Protein 2GP6 (pdb70)

Sequence (830 aa):
HMVTGKAFPYVVVTGIAMTTALATDAETTWKLLLDRQSGIRTLDDPFVEEFDLPVRIGGHLLEEFDHQLTRIELRRMGYLQRMSTVLSRRLWENAGSPEVDTNRLMVSIGTGLGSAEELVFSYDDMRARGMKAVSPLTVQKYMPNGAAAAVGLERHAKAGVMTPVSACASGAEAIARAWQQIVLGEADAAICGGVETRIEAVPIAGFAQMRIVMSTNNDDPAGACRPFDRDRDGFVFGEGGALLLIETEEHAKARGANILARIMGASITSDGFHMVAPDPNGERAGHAITRAIQLAGLAPGDIDHVNAHATGTQVGDLAEGRAINNALGGNRPAVYAPKSALGHSVGAVGAVESILTVLALRDQVIPPTLNLVNLDPEIDLDVVAGEPRPGNYRYAINNSFGFGGHNVAIAFGRYHMVTGKAFPYVVVTGIAMTTALATDAETTWKLLLDRQSGIRTLDDPFVEEFDLPVRIGGHLLEEFDHQLTRIELRRMGYLQRMSTVLSRRLWENAGSPEVDTNRLMVSIGTGLGSAEELVFSYDDMRARGMKAVSPLTVQKYMPNGAAAAVGLERHAKAGVMTPVSACASGAEAIARAWQQIVLGEADAAICGGVETRIEAVPIAGFAQMRIVMSTNNDDPAGACRPFDRDRDGFVFGEGGALLLIETEEHAKARGANILARIMGASITSDGFHMVAPDPNGERAGHAITRAIQLAGLAPGDIDHVNAHATGTQVGDLAEGRAINNALGGNRPAVYAPKSALGHSVGAVGAVESILTVLALRDQVIPPTLNLVNLDPEIDLDVVAGEPRPGNYRYAINNSFGFGGHNVAIAFGRY

B-factor: mean 55.06, std 11.1, range [15.0, 92.72]

CATH classification: 3.40.47.10 (+1 more: 3.40.47.10)

Secondary structure (DSSP, 8-state):
---TTTTSPPEEEEEEEEE-SS-SSHHHHHHHHHTT---EEE---HHHHHH--S--EEE--S--STTSS-HHHHHT--HHHHHHHHHHHHHHHHTT-----TTSEEEEEE-SS-S-HHHHHHHHHHTTS-SSSS-TTHHHHHSTTHHHHHHHHHS---S-EE-EE-GGGHHHHHHHHHHHHHHHTS-SEEEEEEE-----HHHHHHHHTTTSS----TT-TTTS--SSBTT-----BB--EEEEEEEEHHHHHTTT----EEEEEEEEEE--S-SSS--TT-HHHHHHHHHHHHHTT--TTTEEEEE----S-HHHHHHHHHHHHHHHTT---EE--THHHH-B-TTTHHHHHHHHHHHHHHHS--PPPSS-SSB-TT---EE--SS---S---EEEEEEEETTTEEEEEEEE--/---TTTTS--EEEEEEEEE-SS-SSHHHHHHHHHTT----EE---TTTTTTT-S--EEB--S--SSTTS-HHHHHH--HHHHHHHHHHHHHHHHTT-----TTSEEEEEEBSS-SSHHHHHHHTTTTTT-SSSS-TT-HHHHSTTHHHHHHHHHS---S-EEEEB-GGGHHHHHHHHHHHHHHHTS-SEEEEEEE-----HHHHHHHHTSSS-----TTSSSSS--TTBTT-----BB--EEEEEEEEHHHHHHTT----EEEEEEEEEE--S-SSS--TT-HHHHHHHHHHHHHTT--GGGEEEEE----S-HHHHHHHHHHHHHHS-S---EEE-GGGTS-B-TTTHHHHHHHHHHHHHHHT--PPPTT-SSB-TT---EE--SS-------EEEEEEEETTTEEEEEEEEE-

InterPro domains:
  IPR000794 Beta-ketoacyl synthase [PTHR11712] (13-417)
  IPR000794 Beta-ketoacyl synthase [cd00834] (13-414)
  IPR014030 Beta-ketoacyl synthase-like, N-terminal domain [PF00109] (13-252)
  IPR014031 Beta-ketoacyl synthase, C-terminal domain [PF02801] (262-374)
  IPR016039 Thiolase-like [G3DSA:3.40.47.10] (4-266)
  IPR016039 Thiolase-like [G3DSA:3.40.47.10] (267-417)
  IPR016039 Thiolase-like [SSF53901] (13-261)
  IPR016039 Thiolase-like [SSF53901] (221-417)
  IPR020841 Polyketide synthase, beta-ketoacyl synthase domain [PS52004] (10-416)
  IPR020841 Polyketide synthase, beta-ketoacyl synthase domain [SM00825] (13-408)

Nearest PDB structures (foldseek):
  2gp6-assembly1_B  TM=9.984E-01  e=6.572E-89  Mycobacterium tuberculosis
  5sxo-assembly1_A-2  TM=9.386E-01  e=7.393E-48  Listeria monocytogenes ATCC 19115
  3o04-assembly1_A  TM=9.379E-01  e=7.461E-47  Listeria monocytogenes EGD-e
  4ddo-assembly1_A-2  TM=9.411E-01  e=8.561E-46  Burkholderia vietnamiensis G4
  2ix4-assembly1_B  TM=8.960E-01  e=1.884E-43  Arabidopsis thaliana

Radius of gyration: 25.31 Å; Cα contacts (8 Å, |Δi|>4): 2377; chains: 2; bounding box: 72×66×57 Å

Organism: Mycobacterium tuberculosis (strain ATCC 25618 / H37Rv) (NCBI:txid83332)

Foldseek 3Di:
DQADVPPFFWKFFFFKFKWFLQGHTLVRSLVCLQVLAFSKAQQDDDCAPPVDDLARMERETDDDLPVVDDPVVVQLEADLQSVLQVRLVVRCVRQPVDDDDLLQEEEFEEEAPFQDVLCVVVVVCCVPPHPVGGDPNCVLHRDRQNNQVSSCVVRVNNLYTYYDYDFFCRFVVSVQVQSVCCRVVSHFKYKGGYAYDGDDVVVVVVPVVPFAQQLSVSPDRLQSADFQAQPFGHFHAIAMAIITMMGGPVVCVVPPGHTQWTWTFKFKWFQVPDQFAHPLQCPGQLVRQLRQQVSSPHALQQAAEEQDQTRRGDSRSNNVLNSNCVNNPPHAHEYHHCCSRTGRNTRGVQRSSVSQQRVCQSFQKHHANNHHDHRNPSGDHNYGHDGIDHDDGQKHKYWTARGRGITMIIIIGHD/DFACVPLFFFKFFFFKFKFFQQHGTLVNSLVCQQVQFFSKDFQDDCCDVPNDDLARMFGETDDDLPVPDDPVVVQVADRLQSVLQVRLVVRCVRFVVDDDDLLQEAEFEEEAQAQPVLCVVVVVCCVPCNPPNGDPCSVLHRDRQNNQVSSCVVRVHNLYGYYDHDWQCLFVVSVQVQVVCCGVPSHFKYKGGYAYDGDDPVCCVVPVVDQAQQQSVSVDHLAGFFQQAQPFRHFHAIGMAIITMMGGPVVCVVRVGDTLWTWTFKDKDFQVADQFFGDLQLPGQLVRQLRQQVNNVHALQQAAEEAEQRGRGDSRSNNNLNSNCVNNPPDAHEYADPCSRTGRHTSGVQNSSVSQQRVCQNFQKAGARNHHDHGDPSGDHHGGHDHIDGDDGAKHKYWTQDRRGITMIIIIGGD

Solvent-accessible surface area: 27299 Å² total; per-residue (Å²): 165,35,22,2,41,131,36,11,56,89,0,0,0,2,2,12,4,2,0,3,0,14,4,60,48,9,70,47,0,10,124,44,0,48,90,145,79,22,0,4,98,66,4,106,66,106,47,23,154,120,117,116,40,61,12,128,0,0,0,43,28,88,30,102,7,79,138,61,31,79,170,126,45,17,144,91,21,0,22,7,5,49,0,0,8,13,0,1,102,59,0,18,126,93,7,51,76,12,166,18,76,34,54,78,1,0,0,0,1,0,4,0,33,4,11,9,58,34,15,46,144,29,65,69,32,23,163,91,165,20,79,166,53,37,42,54,17,34,15,24,31,23,19,8,6,1,5,1,7,17,1,1,41,69,53,105,0,34,4,0,8,1,2,8,1,0,12,0,0,0,0,1,2,0,0,0,3,0,2,4,0,2,3,18,35,17,0,41,3,0,0,0,0,0,0,5,7,100,19,34,23,16,13,9,1,3,19,12,60,48,172,15,2,74,0,69,60,23,146,76,24,47,14,1,1,50,0,0,0,104,72,7,52,0,0,2,22,8,17,0,0,0,0,0,4,0,3,12,28,151,41,0,128,94,69,62,26,102,30,12,0,47,0,13,0,1,2,8,3,1,9,6,119,78,42,10,33,45,33,73,82,3,109,24,9,2,63,0,6,50,49,0,4,94,2,5,50,32,48,56,46,33,8,46,1,5,0,0,13,0,11,0,6,80,78,22,1,30,6,6,3,98,0,4,45,86,16,13,45,74,67,142,8,9,0,2,0,1,3,0,0,11,5,2,7,13,0,0,4,0,0,5,2,0,0,1,0,0,0,1,3,93,55,33,36,1,0,2,0,33,33,33,107,76,67,5,109,116,9,81,6,41,16,0,31,46,96,29,88,87,45,98,14,103,43,0,0,1,0,1,28,5,48,14,4,8,2,2,0,0,0,0,0,87,116,163,52,21,0,43,134,29,10,57,87,0,0,0,2,2,16,4,2,1,3,2,11,4,54,49,8,70,48,0,8,123,45,0,45,98,126,77,28,0,14,83,78,12,109,50,83,75,6,78,140,148,100,16,76,8,102,5,3,0,81,15,93,42,103,6,64,155,70,22,77,173,98,44,30,158,129,23,5,33,6,5,58,0,0,7,8,0,1,94,60,0,21,127,92,8,61,68,9,157,16,77,35,56,75,1,0,0,0,0,0,1,0,53,1,7,23,66,17,11,50,137,10,56,68,35,10,149,88,176,23,33,176,37,32,53,44,47,17,12,21,20,12,12,9,3,2,4,0,9,14,0,2,41,63,56,106,0,35,3,0,9,3,1,5,1,1,18,1,0,0,0,0,4,0,0,0,6,0,0,4,0,2,4,17,35,15,1,38,1,0,0,0,0,0,0,10,8,117,28,56,24,39,28,6,10,7,34,22,75,56,192,12,5,63,1,63,43,35,134,64,40,50,18,1,4,69,0,1,2,138,72,10,48,0,2,8,28,5,15,0,0,0,0,0,4,0,2,14,28,151,42,0,127,94,64,66,24,108,28,15,0,44,0,14,0,1,3,10,2,2,11,7,108,72,35,18,29,45,36,64,85,4,96,24,9,2,62,0,4,44,52,0,2,91,4,3,47,30,46,51,54,35,9,45,2,3,0,0,13,3,10,0,6,89,72,21,1,32,5,8,1,88,0,2,43,87,10,15,36,80,58,131,6,8,0,2,0,0,5,2,0,12,2,3,5,27,0,0,4,0,0,3,1,0,0,2,0,0,2,2,1,94,55,34,32,0,1,0,2,26,22,31,116,102,43,12,116,108,13,86,12,39,16,1,28,38,120,36,87,82,38,100,16,109,41,0,0,1,0,0,28,2,45,17,5,10,2,1,0,0,0,1,0,95,116

GO terms:
  GO:0004315 3-oxoacyl-[acyl-carrier-protein] synthase activity (F, IDA)
  GO:0030497 fatty acid elongation (P, IDA)
  GO:0005886 plasma membrane (C, HDA)
  GO:0071768 mycolic acid biosynthetic process (P, IMP)
  GO:0005515 protein binding (F, IPI)

Structure (mmCIF, N/CA/C/O backbone):
data_2GP6
#
_entry.id   2GP6
#
_cell.length_a   198.682
_cell.length_b   198.682
_cell.length_c   71.831
_cell.angle_alpha   90.00
_cell.angle_beta   90.00
_cell.angle_gamma   120.00
#
_symmetry.space_group_name_H-M   'H 3'
#
loop_
_entity.id
_entity.type
_entity.pdbx_description
1 polymer '3-oxoacyl-[acyl-carrier-protein] synthase 2'
2 water water
#
loop_
_atom_site.group_PDB
_atom_site.id
_atom_site.type_symbol
_atom_site.label_atom_id
_atom_site.label_alt_id
_atom_site.label_comp_id
_atom_site.label_asym_id
_atom_site.label_entity_id
_atom_site.label_seq_id
_atom_site.pdbx_PDB_ins_code
_atom_site.Cartn_x
_atom_site.Cartn_y
_atom_site.Cartn_z
_atom_site.occupancy
_atom_site.B_iso_or_equiv
_atom_site.auth_seq_id
_atom_site.auth_comp_id
_atom_site.auth_asym_id
_atom_site.auth_atom_id
_atom_site.pdbx_PDB_model_num
ATOM 1 N N . HIS A 1 20 ? -3.132 9.194 -5.796 1.00 51.33 3 HIS A N 1
ATOM 2 C CA . HIS A 1 20 ? -2.823 10.301 -4.953 1.00 51.90 3 HIS A CA 1
ATOM 3 C C . HIS A 1 20 ? -2.552 11.586 -5.732 1.00 51.94 3 HIS A C 1
ATOM 4 O O . HIS A 1 20 ? -1.584 11.616 -6.509 1.00 52.67 3 HIS A O 1
ATOM 11 N N . MET A 1 21 ? -3.160 12.620 -5.236 1.00 51.15 4 MET A N 1
ATOM 12 C CA . MET A 1 21 ? -3.287 13.958 -5.701 1.00 49.78 4 MET A CA 1
ATOM 13 C C . MET A 1 21 ? -2.281 14.969 -5.257 1.00 48.51 4 MET A C 1
ATOM 14 O O . MET A 1 21 ? -2.522 15.924 -4.491 1.00 47.46 4 MET A O 1
ATOM 19 N N . VAL A 1 22 ? -1.063 14.829 -5.791 1.00 47.27 5 VAL A N 1
ATOM 20 C CA . VAL A 1 22 ? 0.077 15.742 -5.533 1.00 46.47 5 VAL A CA 1
ATOM 21 C C . VAL A 1 22 ? 0.626 16.181 -6.915 1.00 47.08 5 VAL A C 1
ATOM 22 O O . VAL A 1 22 ? 0.329 15.456 -7.916 1.00 46.68 5 VAL A O 1
ATOM 26 N N . THR A 1 23 ? 1.443 17.200 -6.943 1.00 48.87 6 THR A N 1
ATOM 27 C CA . THR A 1 23 ? 2.191 17.748 -8.076 1.00 50.90 6 THR A CA 1
ATOM 28 C C . THR A 1 23 ? 3.035 16.705 -8.740 1.00 52.43 6 THR A C 1
ATOM 29 O O . THR A 1 23 ? 3.192 16.651 -9.982 1.00 53.23 6 THR A O 1
ATOM 33 N N . GLY A 1 24 ? 3.885 16.019 -7.956 1.00 53.61 7 GLY A N 1
ATOM 34 C CA . GLY A 1 24 ? 4.858 15.166 -8.669 1.00 55.20 7 GLY A CA 1
ATOM 35 C C . GLY A 1 24 ? 4.119 14.034 -9.347 1.00 56.01 7 GLY A C 1
ATOM 36 O O . GLY A 1 24 ? 4.463 13.587 -10.435 1.00 56.53 7 GLY A O 1
ATOM 37 N N . LYS A 1 25 ? 3.280 13.411 -8.501 1.00 56.41 8 LYS A N 1
ATOM 38 C CA . LYS A 1 25 ? 2.672 12.125 -8.786 1.00 55.42 8 LYS A CA 1
ATOM 39 C C . LYS A 1 25 ? 1.565 12.195 -9.779 1.00 55.93 8 LYS A C 1
ATOM 40 O O . LYS A 1 25 ? 1.567 11.419 -10.761 1.00 56.51 8 LYS A O 1
ATOM 46 N N . ALA A 1 26 ? 0.422 12.821 -9.421 1.00 55.42 9 ALA A N 1
ATOM 47 C CA . ALA A 1 26 ? -0.749 12.403 -10.318 1.00 55.07 9 ALA A CA 1
ATOM 48 C C . ALA A 1 26 ? -0.911 13.477 -11.356 1.00 55.15 9 ALA A C 1
ATOM 49 O O . ALA A 1 26 ? -1.289 13.247 -12.502 1.00 56.29 9 ALA A O 1
ATOM 51 N N . PHE A 1 27 ? -0.617 14.681 -10.655 1.00 54.30 10 PHE A N 1
ATOM 52 C CA . PHE A 1 27 ? -0.632 15.913 -11.436 1.00 52.49 10 PHE A CA 1
ATOM 53 C C . PHE A 1 27 ? 0.628 16.163 -12.251 1.00 52.54 10 PHE A C 1
ATOM 54 O O . PHE A 1 27 ? 1.731 15.812 -11.841 1.00 52.26 10 PHE A O 1
ATOM 62 N N . PRO A 1 28 ? 0.475 16.786 -13.427 1.00 53.48 11 PRO A N 1
ATOM 63 C CA . PRO A 1 28 ? 1.635 17.089 -14.269 1.00 53.92 11 PRO A CA 1
ATOM 64 C C . PRO A 1 28 ? 2.274 18.371 -13.721 1.00 55.36 11 PRO A C 1
ATOM 65 O O . PRO A 1 28 ? 1.652 19.075 -12.922 1.00 56.71 11 PRO A O 1
ATOM 69 N N . TYR A 1 29 ? 3.509 18.677 -14.120 1.00 55.78 12 TYR A N 1
ATOM 70 C CA . TYR A 1 29 ? 4.163 19.896 -13.641 1.00 54.95 12 TYR A CA 1
ATOM 71 C C . TYR A 1 29 ? 3.753 21.069 -14.509 1.00 53.23 12 TYR A C 1
ATOM 72 O O . TYR A 1 29 ? 3.844 20.999 -15.734 1.00 53.11 12 TYR A O 1
ATOM 81 N N . VAL A 1 30 ? 3.309 22.150 -13.875 1.00 51.24 13 VAL A N 1
ATOM 82 C CA . VAL A 1 30 ? 2.867 23.323 -14.613 1.00 48.96 13 VAL A CA 1
ATOM 83 C C . VAL A 1 30 ? 3.853 24.473 -14.450 1.00 48.68 13 VAL A C 1
ATOM 84 O O . VAL A 1 30 ? 4.528 24.560 -13.433 1.00 48.61 13 VAL A O 1
ATOM 88 N N . VAL A 1 31 ? 3.942 25.350 -15.451 1.00 48.20 14 VAL A N 1
ATOM 89 C CA . VAL A 1 31 ? 4.881 26.472 -15.391 1.00 47.58 14 VAL A CA 1
ATOM 90 C C . VAL A 1 31 ? 4.392 27.823 -15.927 1.00 46.03 14 VAL A C 1
ATOM 91 O O . VAL A 1 31 ? 3.425 27.899 -16.681 1.00 46.61 14 VAL A O 1
ATOM 95 N N . VAL A 1 32 ? 5.095 28.880 -15.528 1.00 43.85 15 VAL A N 1
ATOM 96 C CA . VAL A 1 32 ? 4.805 30.244 -15.942 1.00 42.71 15 VAL A CA 1
ATOM 97 C C . VAL A 1 32 ? 5.645 30.532 -17.169 1.00 42.52 15 VAL A C 1
ATOM 98 O O . VAL A 1 32 ? 6.850 30.314 -17.157 1.00 42.28 15 VAL A O 1
ATOM 102 N N . THR A 1 33 ? 5.011 31.037 -18.219 1.00 42.81 16 THR A N 1
ATOM 103 C CA . THR A 1 33 ? 5.717 31.323 -19.459 1.00 42.88 16 THR A CA 1
ATOM 104 C C . THR A 1 33 ? 5.717 32.795 -19.905 1.00 43.92 16 THR A C 1
ATOM 105 O O . THR A 1 33 ? 6.520 33.192 -20.753 1.00 44.16 16 THR A O 1
ATOM 109 N N . GLY A 1 34 ? 4.836 33.598 -19.328 1.00 44.72 17 GLY A N 1
ATOM 110 C CA . GLY A 1 34 ? 4.773 35.006 -19.685 1.00 44.48 17 GLY A CA 1
ATOM 111 C C . GLY A 1 34 ? 4.270 35.808 -18.515 1.00 45.42 17 GLY A C 1
ATOM 112 O O . GLY A 1 34 ? 3.488 35.273 -17.708 1.00 45.24 17 GLY A O 1
ATOM 113 N N . ILE A 1 35 ? 4.409 37.133 -18.584 1.00 46.54 18 ILE A N 1
ATOM 114 C CA . ILE A 1 35 ? 3.975 37.951 -17.471 1.00 46.66 18 ILE A CA 1
ATOM 115 C C . ILE A 1 35 ? 3.478 39.293 -17.926 1.00 46.27 18 ILE A C 1
ATOM 116 O O . ILE A 1 35 ? 3.975 39.823 -18.937 1.00 45.92 18 ILE A O 1
ATOM 121 N N . ALA A 1 36 ? 2.461 39.823 -17.249 1.00 46.94 19 ALA A N 1
ATOM 122 C CA . ALA A 1 36 ? 1.969 41.161 -17.754 1.00 47.65 19 ALA A CA 1
ATOM 123 C C . ALA A 1 36 ? 1.261 41.876 -16.644 1.00 48.06 19 ALA A C 1
ATOM 124 O O . ALA A 1 36 ? 0.227 41.362 -16.147 1.00 49.19 19 ALA A O 1
ATOM 126 N N . MET A 1 37 ? 1.646 43.082 -16.306 1.00 47.30 20 MET A N 1
ATOM 127 C CA . MET A 1 37 ? 0.850 43.829 -15.304 1.00 46.84 20 MET A CA 1
ATOM 128 C C . MET A 1 37 ? 0.966 45.308 -15.568 1.00 47.40 20 MET A C 1
ATOM 129 O O . MET A 1 37 ? 1.890 45.765 -16.249 1.00 48.86 20 MET A O 1
ATOM 134 N N . THR A 1 38 ? 0.210 46.067 -14.838 1.00 46.30 21 THR A N 1
ATOM 135 C CA . THR A 1 38 ? 0.215 47.543 -14.809 1.00 44.79 21 THR A CA 1
ATOM 136 C C . THR A 1 38 ? -0.060 47.954 -13.364 1.00 46.35 21 THR A C 1
ATOM 137 O O . THR A 1 38 ? -1.090 47.567 -12.771 1.00 44.48 21 THR A O 1
ATOM 141 N N . THR A 1 39 ? 0.887 48.608 -12.743 1.00 48.39 22 THR A N 1
ATOM 142 C CA . THR A 1 39 ? 0.724 49.003 -11.359 1.00 51.15 22 THR A CA 1
ATOM 143 C C . THR A 1 39 ? 0.943 50.487 -11.135 1.00 50.81 22 THR A C 1
ATOM 144 O O . THR A 1 39 ? 1.038 51.265 -12.083 1.00 51.04 22 THR A O 1
ATOM 148 N N . ALA A 1 40 ? 1.032 50.863 -9.864 1.00 50.43 23 ALA A N 1
ATOM 149 C CA . ALA A 1 40 ? 1.239 52.247 -9.475 1.00 49.88 23 ALA A CA 1
ATOM 150 C C . ALA A 1 40 ? 2.670 52.726 -9.717 1.00 49.89 23 ALA A C 1
ATOM 151 O O . ALA A 1 40 ? 2.914 53.929 -9.772 1.00 51.75 23 ALA A O 1
ATOM 153 N N . LEU A 1 41 ? 3.617 51.802 -9.854 1.00 49.92 24 LEU A N 1
ATOM 154 C CA . LEU A 1 41 ? 5.014 52.181 -10.101 1.00 50.89 24 LEU A CA 1
ATOM 155 C C . LEU A 1 41 ? 5.370 52.214 -11.587 1.00 51.88 24 LEU A C 1
ATOM 156 O O . LEU A 1 41 ? 6.158 53.055 -12.029 1.00 52.52 24 LEU A O 1
ATOM 161 N N . ALA A 1 42 ? 4.798 51.299 -12.364 1.00 52.42 25 ALA A N 1
ATOM 162 C CA . ALA A 1 42 ? 5.102 51.263 -13.784 1.00 51.29 25 ALA A CA 1
ATOM 163 C C . ALA A 1 42 ? 3.958 50.792 -14.656 1.00 50.49 25 ALA A C 1
ATOM 164 O O . ALA A 1 42 ? 2.956 50.254 -14.176 1.00 49.53 25 ALA A O 1
ATOM 166 N N . THR A 1 43 ? 4.156 51.005 -15.943 1.00 49.94 26 THR A N 1
ATOM 167 C CA . THR A 1 43 ? 3.209 50.663 -17.017 1.00 49.33 26 THR A CA 1
ATOM 168 C C . THR A 1 43 ? 3.463 49.255 -17.485 1.00 49.03 26 THR A C 1
ATOM 169 O O . THR A 1 43 ? 2.942 48.727 -18.476 1.00 47.93 26 THR A O 1
ATOM 173 N N . ASP A 1 44 ? 4.527 48.690 -16.894 1.00 49.19 27 ASP A N 1
ATOM 174 C CA . ASP A 1 44 ? 4.867 47.293 -17.230 1.00 49.81 27 ASP A CA 1
ATOM 175 C C . ASP A 1 44 ? 5.424 46.517 -16.079 1.00 50.04 27 ASP A C 1
ATOM 176 O O . ASP A 1 44 ? 5.742 47.102 -15.024 1.00 50.66 27 ASP A O 1
ATOM 181 N N . ALA A 1 45 ? 5.654 45.229 -16.266 1.00 50.38 28 ALA A N 1
ATOM 182 C CA . ALA A 1 45 ? 6.109 44.373 -15.117 1.00 51.06 28 ALA A CA 1
ATOM 183 C C . ALA A 1 45 ? 7.577 44.607 -14.848 1.00 51.98 28 ALA A C 1
ATOM 184 O O . ALA A 1 45 ? 8.026 44.901 -13.730 1.00 53.77 28 ALA A O 1
ATOM 186 N N . GLU A 1 46 ? 8.351 44.670 -15.944 1.00 52.47 29 GLU A N 1
ATOM 187 C CA . GLU A 1 46 ? 9.797 44.844 -15.815 1.00 53.25 29 GLU A CA 1
ATOM 188 C C . GLU A 1 46 ? 10.248 46.112 -15.101 1.00 52.67 29 GLU A C 1
ATOM 189 O O . GLU A 1 46 ? 11.072 46.065 -14.188 1.00 51.85 29 GLU A O 1
ATOM 195 N N . THR A 1 47 ? 9.714 47.247 -15.525 1.00 52.56 30 THR A N 1
ATOM 196 C CA . THR A 1 47 ? 10.084 48.506 -14.917 1.00 52.13 30 THR A CA 1
ATOM 197 C C . THR A 1 47 ? 9.651 48.526 -13.461 1.00 51.79 30 THR A C 1
ATOM 198 O O . THR A 1 47 ? 10.401 48.977 -12.599 1.00 52.24 30 THR A O 1
ATOM 202 N N . THR A 1 48 ? 8.447 48.031 -13.187 1.00 50.93 31 THR A N 1
ATOM 203 C CA . THR A 1 48 ? 7.924 48.010 -11.826 1.00 49.69 31 THR A CA 1
ATOM 204 C C . THR A 1 48 ? 8.885 47.292 -10.881 1.00 51.13 31 THR A C 1
ATOM 205 O O . THR A 1 48 ? 9.130 47.747 -9.761 1.00 50.91 31 THR A O 1
ATOM 209 N N . TRP A 1 49 ? 9.435 46.174 -11.346 1.00 52.58 32 TRP A N 1
ATOM 210 C CA . TRP A 1 49 ? 10.375 45.375 -10.556 1.00 54.61 32 TRP A CA 1
ATOM 211 C C . TRP A 1 49 ? 11.599 46.211 -10.166 1.00 55.82 32 TRP A C 1
ATOM 212 O O . TRP A 1 49 ? 12.008 46.233 -9.002 1.00 56.08 32 TRP A O 1
ATOM 223 N N . LYS A 1 50 ? 12.174 46.907 -11.141 1.00 57.55 33 LYS A N 1
ATOM 224 C CA . LYS A 1 50 ? 13.341 47.749 -10.895 1.00 59.17 33 LYS A CA 1
ATOM 225 C C . LYS A 1 50 ? 13.014 48.778 -9.806 1.00 59.42 33 LYS A C 1
ATOM 226 O O . LYS A 1 50 ? 13.727 48.897 -8.809 1.00 60.11 33 LYS A O 1
ATOM 232 N N . LEU A 1 51 ? 11.921 49.506 -9.999 1.00 59.17 34 LEU A N 1
ATOM 233 C CA . LEU A 1 51 ? 11.497 50.527 -9.048 1.00 58.99 34 LEU A CA 1
ATOM 234 C C . LEU A 1 51 ? 11.276 49.946 -7.653 1.00 59.16 34 LEU A C 1
ATOM 235 O O . LEU A 1 51 ? 11.482 50.628 -6.647 1.00 59.19 34 LEU A O 1
ATOM 240 N N . LEU A 1 52 ? 10.849 48.688 -7.604 1.00 58.95 35 LEU A N 1
ATOM 241 C CA . LEU A 1 52 ? 10.589 48.016 -6.339 1.00 58.88 35 LEU A CA 1
ATOM 242 C C . LEU A 1 52 ? 11.874 47.732 -5.583 1.00 58.64 35 LEU A C 1
ATOM 243 O O . LEU A 1 52 ? 11.882 47.720 -4.349 1.00 58.94 35 LEU A O 1
ATOM 248 N N . LEU A 1 53 ? 12.963 47.538 -6.330 1.00 58.11 36 LEU A N 1
ATOM 249 C CA . LEU A 1 53 ? 14.274 47.255 -5.744 1.00 56.51 36 LEU A CA 1
ATOM 250 C C . LEU A 1 53 ? 15.012 48.519 -5.301 1.00 57.31 36 LEU A C 1
ATOM 251 O O . LEU A 1 53 ? 15.831 48.479 -4.376 1.00 58.02 36 LEU A O 1
ATOM 256 N N . ASP A 1 54 ? 14.724 49.638 -5.961 1.00 58.05 37 ASP A N 1
ATOM 257 C CA . ASP A 1 54 ? 15.349 50.912 -5.620 1.00 58.74 37 ASP A CA 1
ATOM 258 C C . ASP A 1 54 ? 14.530 51.547 -4.489 1.00 60.22 37 ASP A C 1
ATOM 259 O O . ASP A 1 54 ? 14.495 52.771 -4.325 1.00 60.86 37 ASP A O 1
ATOM 264 N N . ARG A 1 55 ? 13.896 50.680 -3.702 1.00 61.41 38 ARG A N 1
ATOM 265 C CA . ARG A 1 55 ? 13.032 51.059 -2.581 1.00 61.95 38 ARG A CA 1
ATOM 266 C C . ARG A 1 55 ? 12.217 52.335 -2.784 1.00 60.98 38 ARG A C 1
ATOM 267 O O . ARG A 1 55 ? 12.247 53.252 -1.964 1.00 60.23 38 ARG A O 1
ATOM 275 N N . GLN A 1 56 ? 11.472 52.378 -3.884 1.00 60.64 39 GLN A N 1
ATOM 276 C CA . GLN A 1 56 ? 10.630 53.522 -4.185 1.00 59.12 39 GLN A CA 1
ATOM 277 C C . GLN A 1 56 ? 9.166 53.114 -4.086 1.00 58.73 39 GLN A C 1
ATOM 278 O O . GLN A 1 56 ? 8.793 51.996 -4.456 1.00 58.61 39 GLN A O 1
ATOM 284 N N . SER A 1 57 ? 8.349 54.023 -3.562 1.00 58.33 40 SER A N 1
ATOM 285 C CA . SER A 1 57 ? 6.915 53.798 -3.400 1.00 57.26 40 SER A CA 1
ATOM 286 C C . SER A 1 57 ? 6.173 54.398 -4.585 1.00 56.43 40 SER A C 1
ATOM 287 O O . SER A 1 57 ? 6.711 55.243 -5.292 1.00 56.59 40 SER A O 1
ATOM 290 N N . GLY A 1 58 ? 4.942 53.959 -4.811 1.00 56.24 41 GLY A N 1
ATOM 291 C CA . GLY A 1 58 ? 4.171 54.497 -5.920 1.00 55.33 41 GLY A CA 1
ATOM 292 C C . GLY A 1 58 ? 2.932 55.235 -5.442 1.00 54.27 41 GLY A C 1
ATOM 293 O O . GLY A 1 58 ? 2.041 55.553 -6.237 1.00 54.43 41 GLY A O 1
ATOM 294 N N . ILE A 1 59 ? 2.880 55.507 -4.138 1.00 52.73 42 ILE A N 1
ATOM 295 C CA . ILE A 1 59 ? 1.751 56.193 -3.534 1.00 51.51 42 ILE A CA 1
ATOM 296 C C . ILE A 1 59 ? 2.026 57.678 -3.439 1.00 52.82 42 ILE A C 1
ATOM 297 O O . ILE A 1 59 ? 3.089 58.100 -2.991 1.00 53.46 42 ILE A O 1
ATOM 302 N N . ARG A 1 60 ? 1.069 58.477 -3.888 1.00 53.73 43 ARG A N 1
ATOM 303 C CA . ARG A 1 60 ? 1.239 59.916 -3.876 1.00 54.79 43 ARG A CA 1
ATOM 304 C C . ARG A 1 60 ? -0.027 60.542 -3.335 1.00 55.55 43 ARG A C 1
ATOM 305 O O . ARG A 1 60 ? -0.971 59.830 -2.994 1.00 56.16 43 ARG A O 1
ATOM 313 N N . THR A 1 61 ? -0.044 61.869 -3.246 1.00 56.53 44 THR A N 1
ATOM 314 C CA . THR A 1 61 ? -1.220 62.568 -2.740 1.00 57.61 44 THR A CA 1
ATOM 315 C C . THR A 1 61 ? -2.377 62.295 -3.689 1.00 58.75 44 THR A C 1
ATOM 316 O O . THR A 1 61 ? -2.364 62.726 -4.843 1.00 58.84 44 THR A O 1
ATOM 320 N N . LEU A 1 62 ? -3.369 61.568 -3.200 1.00 59.50 45 LEU A N 1
ATOM 321 C CA . LEU A 1 62 ? -4.524 61.266 -4.010 1.00 60.05 45 LEU A CA 1
ATOM 322 C C . LEU A 1 62 ? -5.225 62.527 -4.461 1.00 62.18 45 LEU A C 1
ATOM 323 O O . LEU A 1 62 ? -5.743 63.332 -3.671 1.00 62.73 45 LEU A O 1
ATOM 328 N N . ASP A 1 63 ? -5.089 62.819 -5.760 1.00 64.45 46 ASP A N 1
ATOM 329 C CA . ASP A 1 63 ? -5.722 63.986 -6.331 1.00 67.17 46 ASP A CA 1
ATOM 330 C C . ASP A 1 63 ? -6.795 63.714 -7.341 1.00 68.73 46 ASP A C 1
ATOM 331 O O . ASP A 1 63 ? -6.554 63.308 -8.499 1.00 69.33 46 ASP A O 1
ATOM 336 N N . ASP A 1 64 ? -8.060 63.817 -6.923 1.00 70.23 47 ASP A N 1
ATOM 337 C CA . ASP A 1 64 ? -9.125 63.456 -7.892 1.00 71.55 47 ASP A CA 1
ATOM 338 C C . ASP A 1 64 ? -10.260 64.436 -7.796 1.00 73.30 47 ASP A C 1
ATOM 339 O O . ASP A 1 64 ? -10.238 65.467 -7.143 1.00 74.10 47 ASP A O 1
ATOM 344 N N . PRO A 1 65 ? -11.382 64.063 -8.600 1.00 73.87 48 PRO A N 1
ATOM 345 C CA . PRO A 1 65 ? -12.429 65.148 -8.422 1.00 73.84 48 PRO A CA 1
ATOM 346 C C . PRO A 1 65 ? -12.978 65.168 -6.978 1.00 74.03 48 PRO A C 1
ATOM 347 O O . PRO A 1 65 ? -13.202 66.283 -6.467 1.00 73.19 48 PRO A O 1
ATOM 351 N N . PHE A 1 66 ? -13.642 64.057 -6.518 1.00 74.28 49 PHE A N 1
ATOM 352 C CA . PHE A 1 66 ? -14.227 63.824 -5.198 1.00 74.36 49 PHE A CA 1
ATOM 353 C C . PHE A 1 66 ? -13.218 64.036 -4.095 1.00 74.77 49 PHE A C 1
ATOM 354 O O . PHE A 1 66 ? -13.469 63.854 -2.886 1.00 74.72 49 PHE A O 1
ATOM 362 N N . VAL A 1 67 ? -12.095 64.694 -4.440 1.00 75.65 50 VAL A N 1
ATOM 363 C CA . VAL A 1 67 ? -11.023 64.918 -3.450 1.00 76.98 50 VAL A CA 1
ATOM 364 C C . VAL A 1 67 ? -11.119 66.217 -2.723 1.00 77.69 50 VAL A C 1
ATOM 365 O O . VAL A 1 67 ? -11.630 66.275 -1.586 1.00 77.31 50 VAL A O 1
ATOM 369 N N . GLU A 1 68 ? -10.630 67.307 -3.298 1.00 78.33 51 GLU A N 1
ATOM 370 C CA . GLU A 1 68 ? -10.351 68.601 -2.658 1.00 78.76 51 GLU A CA 1
ATOM 371 C C . GLU A 1 68 ? -11.676 69.223 -2.170 1.00 79.17 51 GLU A C 1
ATOM 372 O O . GLU A 1 68 ? -11.673 70.035 -1.247 1.00 79.94 51 GLU A O 1
ATOM 378 N N . GLU A 1 69 ? -12.719 68.654 -2.701 1.00 79.04 52 GLU A N 1
ATOM 379 C CA . GLU A 1 69 ? -14.105 68.872 -2.633 1.00 78.93 52 GLU A CA 1
ATOM 380 C C . GLU A 1 69 ? -14.969 68.111 -1.682 1.00 78.42 52 GLU A C 1
ATOM 381 O O . GLU A 1 69 ? -15.877 68.816 -1.115 1.00 77.89 52 GLU A O 1
ATOM 387 N N . PHE A 1 70 ? -15.054 66.810 -1.649 1.00 77.99 53 PHE A N 1
ATOM 388 C CA . PHE A 1 70 ? -16.134 65.938 -1.175 1.00 77.17 53 PHE A CA 1
ATOM 389 C C . PHE A 1 70 ? -16.155 65.601 0.268 1.00 76.08 53 PHE A C 1
ATOM 390 O O . PHE A 1 70 ? -17.060 65.412 1.049 1.00 75.19 53 PHE A O 1
ATOM 398 N N . ASP A 1 71 ? -14.939 65.418 0.811 1.00 75.73 54 ASP A N 1
ATOM 399 C CA . ASP A 1 71 ? -14.632 65.289 2.189 1.00 75.01 54 ASP A CA 1
ATOM 400 C C . ASP A 1 71 ? -14.547 63.949 2.820 1.00 73.66 54 ASP A C 1
ATOM 401 O O . ASP A 1 71 ? -15.436 63.540 3.589 1.00 72.87 54 ASP A O 1
ATOM 406 N N . LEU A 1 72 ? -13.365 63.327 2.733 1.00 71.75 55 LEU A N 1
ATOM 407 C CA . LEU A 1 72 ? -12.944 62.202 3.517 1.00 69.58 55 LEU A CA 1
ATOM 408 C C . LEU A 1 72 ? -11.519 62.217 3.987 1.00 68.14 55 LEU A C 1
ATOM 409 O O . LEU A 1 72 ? -10.574 62.380 3.211 1.00 67.12 55 LEU A O 1
ATOM 414 N N . PRO A 1 73 ? -11.325 61.459 5.132 1.00 15.00 56 PRO A N 1
ATOM 415 C CA . PRO A 1 73 ? -10.003 61.758 5.813 1.00 15.00 56 PRO A CA 1
ATOM 416 C C . PRO A 1 73 ? -8.799 61.229 5.087 1.00 15.00 56 PRO A C 1
ATOM 417 O O . PRO A 1 73 ? -7.661 61.666 5.379 1.00 65.69 56 PRO A O 1
ATOM 421 N N . VAL A 1 74 ? -8.910 60.260 4.185 1.00 65.03 57 VAL A N 1
ATOM 422 C CA . VAL A 1 74 ? -7.803 59.628 3.457 1.00 63.80 57 VAL A CA 1
ATOM 423 C C . VAL A 1 74 ? -7.472 60.412 2.174 1.00 63.42 57 VAL A C 1
ATOM 424 O O . VAL A 1 74 ? -8.258 60.504 1.245 1.00 63.72 57 VAL A O 1
ATOM 428 N N . ARG A 1 75 ? -6.385 61.002 1.854 1.00 62.93 58 ARG A N 1
ATOM 429 C CA . ARG A 1 75 ? -6.038 61.698 0.620 1.00 63.29 58 ARG A CA 1
ATOM 430 C C . ARG A 1 75 ? -4.796 61.078 -0.016 1.00 62.19 58 ARG A C 1
ATOM 431 O O . ARG A 1 75 ? -3.900 61.785 -0.481 1.00 61.81 58 ARG A O 1
ATOM 439 N N . ILE A 1 76 ? -4.747 59.753 -0.036 1.00 61.02 59 ILE A N 1
ATOM 440 C CA . ILE A 1 76 ? -3.601 59.051 -0.603 1.00 59.50 59 ILE A CA 1
ATOM 441 C C . ILE A 1 76 ? -3.981 57.731 -1.281 1.00 58.72 59 ILE A C 1
ATOM 442 O O . ILE A 1 76 ? -5.011 57.127 -0.968 1.00 58.58 59 ILE A O 1
ATOM 447 N N . GLY A 1 77 ? -3.122 57.275 -2.190 1.00 57.78 60 GLY A N 1
ATOM 448 C CA . GLY A 1 77 ? -3.368 56.020 -2.874 1.00 56.88 60 GLY A CA 1
ATOM 449 C C . GLY A 1 77 ? -2.517 55.847 -4.112 1.00 56.35 60 GLY A C 1
ATOM 450 O O . GLY A 1 77 ? -2.273 56.815 -4.825 1.00 58.03 60 GLY A O 1
ATOM 451 N N . GLY A 1 78 ? -2.052 54.625 -4.359 1.00 55.46 61 GLY A N 1
ATOM 452 C CA . GLY A 1 78 ? -1.252 54.363 -5.542 1.00 55.09 61 GLY A CA 1
ATOM 453 C C . GLY A 1 78 ? -2.187 54.305 -6.734 1.00 56.19 61 GLY A C 1
ATOM 454 O O . GLY A 1 78 ? -3.244 53.684 -6.663 1.00 57.07 61 GLY A O 1
ATOM 455 N N . HIS A 1 79 ? -1.812 54.940 -7.834 1.00 56.61 62 HIS A N 1
ATOM 456 C CA . HIS A 1 79 ? -2.672 54.975 -9.013 1.00 57.16 62 HIS A CA 1
ATOM 457 C C . HIS A 1 79 ? -1.927 54.646 -10.305 1.00 57.09 62 HIS A C 1
ATOM 458 O O . HIS A 1 79 ? -0.704 54.763 -10.361 1.00 59.13 62 HIS A O 1
ATOM 465 N N . LEU A 1 80 ? -2.667 54.242 -11.338 1.00 55.33 63 LEU A N 1
ATOM 466 C CA . LEU A 1 80 ? -2.072 53.876 -12.619 1.00 53.88 63 LEU A CA 1
ATOM 467 C C . LEU A 1 80 ? -1.411 55.031 -13.384 1.00 54.02 63 LEU A C 1
ATOM 468 O O . LEU A 1 80 ? -1.856 56.176 -13.324 1.00 53.47 63 LEU A O 1
ATOM 473 N N . LEU A 1 81 ? -0.350 54.701 -14.118 1.00 54.50 64 LEU A N 1
ATOM 474 C CA . LEU A 1 81 ? 0.422 55.672 -14.902 1.00 55.54 64 LEU A CA 1
ATOM 475 C C . LEU A 1 81 ? 0.147 55.589 -16.404 1.00 56.52 64 LEU A C 1
ATOM 476 O O . LEU A 1 81 ? 1.068 55.744 -17.212 1.00 56.81 64 LEU A O 1
ATOM 481 N N . GLU A 1 82 ? -1.109 55.349 -16.773 1.00 57.40 65 GLU A N 1
ATOM 482 C CA . GLU A 1 82 ? -1.487 55.235 -18.184 1.00 57.73 65 GLU A CA 1
ATOM 483 C C . GLU A 1 82 ? -2.999 55.242 -18.430 1.00 58.09 65 GLU A C 1
ATOM 484 O O . GLU A 1 82 ? -3.801 54.904 -17.556 1.00 58.29 65 GLU A O 1
ATOM 490 N N . GLU A 1 83 ? -3.383 55.636 -19.634 1.00 58.38 66 GLU A N 1
ATOM 491 C CA . GLU A 1 83 ? -4.788 55.654 -19.994 1.00 58.89 66 GLU A CA 1
ATOM 492 C C . GLU A 1 83 ? -5.002 54.548 -21.023 1.00 58.21 66 GLU A C 1
ATOM 493 O O . GLU A 1 83 ? -4.085 54.199 -21.773 1.00 57.08 66 GLU A O 1
ATOM 499 N N . PHE A 1 84 ? -6.206 53.989 -21.048 1.00 57.89 67 PHE A N 1
ATOM 500 C CA . PHE A 1 84 ? -6.506 52.912 -21.981 1.00 57.67 67 PHE A CA 1
ATOM 501 C C . PHE A 1 84 ? -7.242 53.363 -23.246 1.00 58.12 67 PHE A C 1
ATOM 502 O O . PHE A 1 84 ? -7.484 52.562 -24.149 1.00 58.34 67 PHE A O 1
ATOM 510 N N . ASP A 1 85 ? -7.556 54.653 -23.313 1.00 58.00 68 ASP A N 1
ATOM 511 C CA . ASP A 1 85 ? -8.279 55.248 -24.436 1.00 57.54 68 ASP A CA 1
ATOM 512 C C . ASP A 1 85 ? -7.468 55.431 -25.729 1.00 56.01 68 ASP A C 1
ATOM 513 O O . ASP A 1 85 ? -8.024 55.382 -26.831 1.00 55.48 68 ASP A O 1
ATOM 518 N N . HIS A 1 86 ? -6.159 55.639 -25.598 1.00 54.84 69 HIS A N 1
ATOM 519 C CA . HIS A 1 86 ? -5.288 55.855 -26.757 1.00 53.09 69 HIS A CA 1
ATOM 520 C C . HIS A 1 86 ? -4.551 54.606 -27.195 1.00 52.55 69 HIS A C 1
ATOM 521 O O . HIS A 1 86 ? -3.579 54.690 -27.948 1.00 52.94 69 HIS A O 1
ATOM 528 N N . GLN A 1 87 ? -5.019 53.453 -26.736 1.00 52.26 70 GLN A N 1
ATOM 529 C CA . GLN A 1 87 ? -4.370 52.170 -27.031 1.00 52.72 70 GLN A CA 1
ATOM 530 C C . GLN A 1 87 ? -5.206 51.247 -27.872 1.00 53.58 70 GLN A C 1
ATOM 531 O O . GLN A 1 87 ? -4.899 50.061 -28.122 1.00 53.56 70 GLN A O 1
ATOM 537 N N . LEU A 1 88 ? -6.361 51.746 -28.337 1.00 55.17 71 LEU A N 1
ATOM 538 C CA . LEU A 1 88 ? -7.262 50.980 -29.209 1.00 56.65 71 LEU A CA 1
ATOM 539 C C . LEU A 1 88 ? -8.162 51.813 -30.067 1.00 57.11 71 LEU A C 1
ATOM 540 O O . LEU A 1 88 ? -8.174 53.053 -29.935 1.00 57.33 71 LEU A O 1
ATOM 545 N N . THR A 1 89 ? -8.957 51.188 -30.916 1.00 57.77 72 THR A N 1
ATOM 546 C CA . THR A 1 89 ? -9.802 51.754 -31.929 1.00 58.42 72 THR A CA 1
ATOM 547 C C . THR A 1 89 ? -10.998 52.465 -31.308 1.00 58.25 72 THR A C 1
ATOM 548 O O . THR A 1 89 ? -11.294 52.268 -30.128 1.00 58.26 72 THR A O 1
ATOM 552 N N . ARG A 1 90 ? -11.710 53.189 -32.153 1.00 58.82 73 ARG A N 1
ATOM 553 C CA . ARG A 1 90 ? -12.925 53.910 -31.774 1.00 59.41 73 ARG A CA 1
ATOM 554 C C . ARG A 1 90 ? -14.041 52.934 -31.393 1.00 58.49 73 ARG A C 1
ATOM 555 O O . ARG A 1 90 ? -14.775 53.160 -30.434 1.00 57.52 73 ARG A O 1
ATOM 563 N N . ILE A 1 91 ? -14.152 51.850 -32.158 1.00 58.35 74 ILE A N 1
ATOM 564 C CA . ILE A 1 91 ? -15.174 50.825 -31.946 1.00 57.52 74 ILE A CA 1
ATOM 565 C C . ILE A 1 91 ? -14.930 49.972 -30.695 1.00 56.43 74 ILE A C 1
ATOM 566 O O . ILE A 1 91 ? -15.883 49.553 -30.027 1.00 55.97 74 ILE A O 1
ATOM 571 N N . GLU A 1 92 ? -13.657 49.719 -30.384 1.00 55.12 75 GLU A N 1
ATOM 572 C CA . GLU A 1 92 ? -13.279 48.907 -29.225 1.00 53.38 75 GLU A CA 1
ATOM 573 C C . GLU A 1 92 ? -13.551 49.634 -27.920 1.00 54.23 75 GLU A C 1
ATOM 574 O O . GLU A 1 92 ? -13.653 49.004 -26.876 1.00 55.20 75 GLU A O 1
ATOM 580 N N . LEU A 1 93 ? -13.694 50.950 -27.986 1.00 55.13 76 LEU A N 1
ATOM 581 C CA . LEU A 1 93 ? -13.949 51.715 -26.789 1.00 54.67 76 LEU A CA 1
ATOM 582 C C . LEU A 1 93 ? -15.373 51.541 -26.305 1.00 55.00 76 LEU A C 1
ATOM 583 O O . LEU A 1 93 ? -15.651 51.391 -25.118 1.00 54.89 76 LEU A O 1
ATOM 588 N N . ARG A 1 94 ? -16.265 51.710 -27.288 1.00 56.42 77 ARG A N 1
ATOM 589 C CA . ARG A 1 94 ? -17.720 51.715 -27.070 1.00 58.04 77 ARG A CA 1
ATOM 590 C C . ARG A 1 94 ? -18.149 50.292 -26.727 1.00 58.56 77 ARG A C 1
ATOM 591 O O . ARG A 1 94 ? -19.126 50.069 -26.019 1.00 59.07 77 ARG A O 1
ATOM 599 N N . ARG A 1 95 ? -17.446 49.323 -27.343 1.00 59.44 78 ARG A N 1
ATOM 600 C CA . ARG A 1 95 ? -17.869 47.927 -27.064 1.00 59.55 78 ARG A CA 1
ATOM 601 C C . ARG A 1 95 ? -17.414 47.391 -25.718 1.00 58.23 78 ARG A C 1
ATOM 602 O O . ARG A 1 95 ? -17.765 46.331 -25.251 1.00 58.53 78 ARG A O 1
ATOM 610 N N . MET A 1 96 ? -16.651 48.125 -24.907 1.00 56.59 79 MET A N 1
ATOM 611 C CA . MET A 1 96 ? -16.089 47.649 -23.641 1.00 54.02 79 MET A CA 1
ATOM 612 C C . MET A 1 96 ? -16.090 48.674 -22.501 1.00 52.88 79 MET A C 1
ATOM 613 O O . MET A 1 96 ? -16.098 49.885 -22.734 1.00 51.59 79 MET A O 1
ATOM 618 N N . GLY A 1 97 ? -16.062 48.150 -21.271 1.00 52.60 80 GLY A N 1
ATOM 619 C CA . GLY A 1 97 ? -16.023 48.964 -20.065 1.00 51.72 80 GLY A CA 1
ATOM 620 C C . GLY A 1 97 ? -14.589 49.042 -19.557 1.00 51.40 80 GLY A C 1
ATOM 621 O O . GLY A 1 97 ? -13.690 48.454 -20.156 1.00 50.09 80 GLY A O 1
ATOM 622 N N . TYR A 1 98 ? -14.359 49.747 -18.455 1.00 51.52 81 TYR A N 1
ATOM 623 C CA . TYR A 1 98 ? -13.002 49.886 -17.926 1.00 51.11 81 TYR A CA 1
ATOM 624 C C . TYR A 1 98 ? -12.225 48.573 -17.765 1.00 49.90 81 TYR A C 1
ATOM 625 O O . TYR A 1 98 ? -11.188 48.382 -18.395 1.00 49.92 81 TYR A O 1
ATOM 634 N N . LEU A 1 99 ? -12.715 47.677 -16.914 1.00 48.51 82 LEU A N 1
ATOM 635 C CA . LEU A 1 99 ? -12.031 46.408 -16.682 1.00 46.76 82 LEU A CA 1
ATOM 636 C C . LEU A 1 99 ? -11.789 45.667 -17.989 1.00 46.26 82 LEU A C 1
ATOM 637 O O . LEU A 1 99 ? -10.710 45.128 -18.217 1.00 46.79 82 LEU A O 1
ATOM 642 N N . GLN A 1 100 ? -12.799 45.650 -18.847 1.00 46.28 83 GLN A N 1
ATOM 643 C CA . GLN A 1 100 ? -12.700 44.977 -20.131 1.00 45.49 83 GLN A CA 1
ATOM 644 C C . GLN A 1 100 ? -11.594 45.558 -21.005 1.00 45.22 83 GLN A C 1
ATOM 645 O O . GLN A 1 100 ? -10.903 44.817 -21.700 1.00 45.00 83 GLN A O 1
ATOM 651 N N . ARG A 1 101 ? -11.425 46.877 -20.978 1.00 44.90 84 ARG A N 1
ATOM 652 C CA . ARG A 1 101 ? -10.383 47.516 -21.783 1.00 44.78 84 ARG A CA 1
ATOM 653 C C . ARG A 1 101 ? -9.020 47.171 -21.211 1.00 43.96 84 ARG A C 1
ATOM 654 O O . ARG A 1 101 ? -8.063 46.985 -21.951 1.00 42.61 84 ARG A O 1
ATOM 662 N N . MET A 1 102 ? -8.945 47.096 -19.883 1.00 44.77 85 MET A N 1
ATOM 663 C CA . MET A 1 102 ? -7.702 46.783 -19.169 1.00 44.31 85 MET A CA 1
ATOM 664 C C . MET A 1 102 ? -7.195 45.369 -19.465 1.00 44.32 85 MET A C 1
ATOM 665 O O . MET A 1 102 ? -6.066 45.184 -19.930 1.00 44.59 85 MET A O 1
ATOM 670 N N . SER A 1 103 ? -8.038 44.375 -19.198 1.00 44.16 86 SER A N 1
ATOM 671 C CA . SER A 1 103 ? -7.693 42.986 -19.448 1.00 44.19 86 SER A CA 1
ATOM 672 C C . SER A 1 103 ? -7.295 42.778 -20.915 1.00 43.69 86 SER A C 1
ATOM 673 O O . SER A 1 103 ? -6.291 42.135 -21.203 1.00 44.91 86 SER A O 1
ATOM 676 N N . THR A 1 104 ? -8.080 43.316 -21.842 1.00 43.73 87 THR A N 1
ATOM 677 C CA . THR A 1 104 ? -7.774 43.195 -23.269 1.00 43.89 87 THR A CA 1
ATOM 678 C C . THR A 1 104 ? -6.327 43.619 -23.556 1.00 45.25 87 THR A C 1
ATOM 679 O O . THR A 1 104 ? -5.571 42.896 -24.210 1.00 46.55 87 THR A O 1
ATOM 683 N N . VAL A 1 105 ? -5.944 44.792 -23.059 1.00 45.08 88 VAL A N 1
ATOM 684 C CA . VAL A 1 105 ? -4.602 45.310 -23.273 1.00 44.60 88 VAL A CA 1
ATOM 685 C C . VAL A 1 105 ? -3.537 44.457 -22.622 1.00 44.09 88 VAL A C 1
ATOM 686 O O . VAL A 1 105 ? -2.497 44.213 -23.219 1.00 44.21 88 VAL A O 1
ATOM 690 N N . LEU A 1 106 ? -3.783 44.013 -21.394 1.00 42.97 89 LEU A N 1
ATOM 691 C CA . LEU A 1 106 ? -2.804 43.186 -20.700 1.00 42.75 89 LEU A CA 1
ATOM 692 C C . LEU A 1 106 ? -2.609 41.848 -21.397 1.00 43.59 89 LEU A C 1
ATOM 693 O O . LEU A 1 106 ? -1.482 41.373 -21.516 1.00 45.17 89 LEU A O 1
ATOM 698 N N . SER A 1 107 ? -3.697 41.241 -21.863 1.00 44.11 90 SER A N 1
ATOM 699 C CA . SER A 1 107 ? -3.602 39.948 -22.531 1.00 45.23 90 SER A CA 1
ATOM 700 C C . SER A 1 107 ? -2.687 40.054 -23.741 1.00 46.11 90 SER A C 1
ATOM 701 O O . SER A 1 107 ? -1.830 39.191 -23.960 1.00 46.71 90 SER A O 1
ATOM 704 N N . ARG A 1 108 ? -2.868 41.122 -24.513 1.00 47.16 91 ARG A N 1
ATOM 705 C CA . ARG A 1 108 ? -2.060 41.359 -25.706 1.00 48.03 91 ARG A CA 1
ATOM 706 C C . ARG A 1 108 ? -0.571 41.447 -25.368 1.00 48.06 91 ARG A C 1
ATOM 707 O O . ARG A 1 108 ? 0.264 40.854 -26.045 1.00 48.62 91 ARG A O 1
ATOM 715 N N . ARG A 1 109 ? -0.247 42.191 -24.317 1.00 47.88 92 ARG A N 1
ATOM 716 C CA . ARG A 1 109 ? 1.132 42.344 -23.878 1.00 47.48 92 ARG A CA 1
ATOM 717 C C . ARG A 1 109 ? 1.656 41.005 -23.420 1.00 47.23 92 ARG A C 1
ATOM 718 O O . ARG A 1 109 ? 2.790 40.636 -23.716 1.00 48.45 92 ARG A O 1
ATOM 726 N N . LEU A 1 110 ? 0.824 40.287 -22.677 1.00 46.69 93 LEU A N 1
ATOM 727 C CA . LEU A 1 110 ? 1.201 38.980 -22.162 1.00 46.55 93 LEU A CA 1
ATOM 728 C C . LEU A 1 110 ? 1.468 38.000 -23.302 1.00 46.63 93 LEU A C 1
ATOM 729 O O . LEU A 1 110 ? 2.469 37.277 -23.293 1.00 45.66 93 LEU A O 1
ATOM 734 N N . TRP A 1 111 ? 0.577 37.986 -24.286 1.00 46.75 94 TRP A N 1
ATOM 735 C CA . TRP A 1 111 ? 0.729 37.061 -25.393 1.00 47.95 94 TRP A CA 1
ATOM 736 C C . TRP A 1 111 ? 1.944 37.400 -26.209 1.00 48.45 94 TRP A C 1
ATOM 737 O O . TRP A 1 111 ? 2.422 36.578 -26.983 1.00 49.45 94 TRP A O 1
ATOM 748 N N . GLU A 1 112 ? 2.451 38.611 -26.016 1.00 50.20 95 GLU A N 1
ATOM 749 C CA . GLU A 1 112 ? 3.640 39.058 -26.729 1.00 51.82 95 GLU A CA 1
ATOM 750 C C . GLU A 1 112 ? 4.902 38.640 -25.984 1.00 52.01 95 GLU A C 1
ATOM 751 O O . GLU A 1 112 ? 5.878 38.207 -26.603 1.00 51.39 95 GLU A O 1
ATOM 757 N N . ASN A 1 113 ? 4.888 38.784 -24.658 1.00 53.24 96 ASN A N 1
ATOM 758 C CA . ASN A 1 113 ? 6.040 38.393 -23.846 1.00 54.38 96 ASN A CA 1
ATOM 759 C C . ASN A 1 113 ? 6.310 36.907 -24.045 1.00 53.94 96 ASN A C 1
ATOM 760 O O . ASN A 1 113 ? 7.450 36.496 -24.250 1.00 54.41 96 ASN A O 1
ATOM 765 N N . ALA A 1 114 ? 5.240 36.115 -23.997 1.00 53.23 97 ALA A N 1
ATOM 766 C CA . ALA A 1 114 ? 5.315 34.668 -24.172 1.00 51.50 97 ALA A CA 1
ATOM 767 C C . ALA A 1 114 ? 5.880 34.316 -25.535 1.00 50.90 97 ALA A C 1
ATOM 768 O O . ALA A 1 114 ? 6.393 33.220 -25.734 1.00 51.18 97 ALA A O 1
ATOM 770 N N . GLY A 1 115 ? 5.782 35.252 -26.469 1.00 51.46 98 GLY A N 1
ATOM 771 C CA . GLY A 1 115 ? 6.295 35.017 -27.804 1.00 51.91 98 GLY A CA 1
ATOM 772 C C . GLY A 1 115 ? 5.196 34.725 -28.806 1.00 52.52 98 GLY A C 1
ATOM 773 O O . GLY A 1 115 ? 5.366 33.883 -29.692 1.00 53.48 98 GLY A O 1
ATOM 774 N N . SER A 1 116 ? 4.071 35.419 -28.663 1.00 52.16 99 SER A N 1
ATOM 775 C CA . SER A 1 116 ? 2.927 35.253 -29.554 1.00 52.16 99 SER A CA 1
ATOM 776 C C . SER A 1 116 ? 2.763 33.823 -30.082 1.00 52.28 99 SER A C 1
ATOM 777 O O . SER A 1 116 ? 2.760 33.601 -31.294 1.00 52.59 99 SER A O 1
ATOM 780 N N . PRO A 1 117 ? 2.615 32.838 -29.175 1.00 52.82 100 PRO A N 1
ATOM 781 C CA . PRO A 1 117 ? 2.451 31.427 -29.537 1.00 53.60 100 PRO A CA 1
ATOM 782 C C . PRO A 1 117 ? 1.143 31.114 -30.228 1.00 55.40 100 PRO A C 1
ATOM 783 O O . PRO A 1 117 ? 0.151 31.808 -30.038 1.00 56.27 100 PRO A O 1
ATOM 787 N N . GLU A 1 118 ? 1.139 30.073 -31.049 1.00 57.67 101 GLU A N 1
ATOM 788 C CA . GLU A 1 118 ? -0.090 29.684 -31.726 1.00 59.92 101 GLU A CA 1
ATOM 789 C C . GLU A 1 118 ? -0.477 28.346 -31.113 1.00 59.76 101 GLU A C 1
ATOM 790 O O . GLU A 1 118 ? -0.041 27.284 -31.562 1.00 61.61 101 GLU A O 1
ATOM 796 N N . VAL A 1 119 ? -1.289 28.427 -30.063 1.00 58.04 102 VAL A N 1
ATOM 797 C CA . VAL A 1 119 ? -1.751 27.266 -29.319 1.00 54.78 102 VAL A CA 1
ATOM 798 C C . VAL A 1 119 ? -3.092 26.716 -29.800 1.00 52.95 102 VAL A C 1
ATOM 799 O O . VAL A 1 119 ? -3.788 27.335 -30.609 1.00 53.20 102 VAL A O 1
ATOM 803 N N . ASP A 1 120 ? -3.430 25.534 -29.303 1.00 51.49 103 ASP A N 1
ATOM 804 C CA . ASP A 1 120 ? -4.690 24.876 -29.624 1.00 50.32 103 ASP A CA 1
ATOM 805 C C . ASP A 1 120 ? -5.734 25.475 -28.678 1.00 49.26 103 ASP A C 1
ATOM 806 O O . ASP A 1 120 ? -5.728 25.195 -27.476 1.00 49.87 103 ASP A O 1
ATOM 811 N N . THR A 1 121 ? -6.621 26.300 -29.233 1.00 47.87 104 THR A N 1
ATOM 812 C CA . THR A 1 121 ? -7.660 26.977 -28.468 1.00 45.69 104 THR A CA 1
ATOM 813 C C . THR A 1 121 ? -8.697 26.071 -27.842 1.00 44.93 104 THR A C 1
ATOM 814 O O . THR A 1 121 ? -9.538 26.532 -27.081 1.00 45.13 104 THR A O 1
ATOM 818 N N . ASN A 1 122 ? -8.650 24.787 -28.172 1.00 44.52 105 ASN A N 1
ATOM 819 C CA . ASN A 1 122 ? -9.581 23.823 -27.598 1.00 44.59 105 ASN A CA 1
ATOM 820 C C . ASN A 1 122 ? -9.001 23.375 -26.245 1.00 44.17 105 ASN A C 1
ATOM 821 O O . ASN A 1 122 ? -9.655 22.674 -25.466 1.00 43.06 105 ASN A O 1
ATOM 826 N N . ARG A 1 123 ? -7.764 23.789 -25.984 1.00 44.23 106 ARG A N 1
ATOM 827 C CA . ARG A 1 123 ? -7.064 23.452 -24.749 1.00 45.29 106 ARG A CA 1
ATOM 828 C C . ARG A 1 123 ? -6.628 24.717 -24.023 1.00 45.96 106 ARG A C 1
ATOM 829 O O . ARG A 1 123 ? -5.882 24.666 -23.046 1.00 46.78 106 ARG A O 1
ATOM 837 N N . LEU A 1 124 ? -7.097 25.855 -24.518 1.00 47.10 107 LEU A N 1
ATOM 838 C CA . LEU A 1 124 ? -6.768 27.154 -23.942 1.00 46.58 107 LEU A CA 1
ATOM 839 C C . LEU A 1 124 ? -7.938 27.702 -23.112 1.00 46.94 107 LEU A C 1
ATOM 840 O O . LEU A 1 124 ? -9.095 27.665 -23.548 1.00 47.01 107 LEU A O 1
ATOM 845 N N . MET A 1 125 ? -7.635 28.208 -21.919 1.00 46.21 108 MET A N 1
ATOM 846 C CA . MET A 1 125 ? -8.674 28.746 -21.047 1.00 45.19 108 MET A CA 1
ATOM 847 C C . MET A 1 125 ? -8.295 30.101 -20.473 1.00 45.44 108 MET A C 1
ATOM 848 O O . MET A 1 125 ? -7.135 30.514 -20.521 1.00 44.85 108 MET A O 1
ATOM 853 N N . VAL A 1 126 ? -9.296 30.776 -19.921 1.00 45.76 109 VAL A N 1
ATOM 854 C CA . VAL A 1 126 ? -9.114 32.084 -19.304 1.00 45.16 109 VAL A CA 1
ATOM 855 C C . VAL A 1 126 ? -9.829 32.134 -17.953 1.00 44.84 109 VAL A C 1
ATOM 856 O O . VAL A 1 126 ? -10.947 31.640 -17.794 1.00 43.51 109 VAL A O 1
ATOM 860 N N . SER A 1 127 ? -9.162 32.732 -16.977 1.00 44.97 110 SER A N 1
ATOM 861 C CA . SER A 1 127 ? -9.714 32.866 -15.639 1.00 44.91 110 SER A CA 1
ATOM 862 C C . SER A 1 127 ? -9.258 34.203 -15.093 1.00 44.61 110 SER A C 1
ATOM 863 O O . SER A 1 127 ? -8.083 34.378 -14.751 1.00 42.94 110 SER A O 1
ATOM 866 N N . ILE A 1 128 ? -10.191 35.141 -15.006 1.00 44.77 111 ILE A N 1
ATOM 867 C CA . ILE A 1 128 ? -9.864 36.464 -14.511 1.00 45.98 111 ILE A CA 1
ATOM 868 C C . ILE A 1 128 ? -10.923 36.886 -13.505 1.00 45.56 111 ILE A C 1
ATOM 869 O O . ILE A 1 128 ? -12.121 36.884 -13.812 1.00 45.37 111 ILE A O 1
ATOM 874 N N . GLY A 1 129 ? -10.471 37.237 -12.301 1.00 45.72 112 GLY A N 1
ATOM 875 C CA . GLY A 1 129 ? -11.385 37.657 -11.257 1.00 45.39 112 GLY A CA 1
ATOM 876 C C . GLY A 1 129 ? -11.265 39.120 -10.865 1.00 45.85 112 GLY A C 1
ATOM 877 O O . GLY A 1 129 ? -10.243 39.764 -11.129 1.00 44.31 112 GLY A O 1
ATOM 878 N N . THR A 1 130 ? -12.327 39.636 -10.239 1.00 47.30 113 THR A N 1
ATOM 879 C CA . THR A 1 130 ? -12.397 41.020 -9.756 1.00 48.78 113 THR A CA 1
ATOM 880 C C . THR A 1 130 ? -12.996 40.948 -8.347 1.00 48.95 113 THR A C 1
ATOM 881 O O . THR A 1 130 ? -13.760 40.027 -8.040 1.00 48.50 113 THR A O 1
ATOM 885 N N . GLY A 1 131 ? -12.654 41.908 -7.494 1.00 48.71 114 GLY A N 1
ATOM 886 C CA . GLY A 1 131 ? -13.196 41.910 -6.147 1.00 49.65 114 GLY A CA 1
ATOM 887 C C . GLY A 1 131 ? -14.460 42.748 -6.017 1.00 50.94 114 GLY A C 1
ATOM 888 O O . GLY A 1 131 ? -15.363 42.408 -5.254 1.00 50.21 114 GLY A O 1
ATOM 889 N N . LEU A 1 132 ? -14.522 43.839 -6.779 1.00 53.89 115 LEU A N 1
ATOM 890 C CA . LEU A 1 132 ? -15.658 44.766 -6.761 1.00 57.24 115 LEU A CA 1
ATOM 891 C C . LEU A 1 132 ? -16.549 44.664 -8.003 1.00 59.54 115 LEU A C 1
ATOM 892 O O . LEU A 1 132 ? -17.739 44.336 -7.903 1.00 60.70 115 LEU A O 1
ATOM 897 N N . GLY A 1 133 ? -15.950 44.959 -9.140 1.00 61.47 116 GLY A N 1
ATOM 898 C CA . GLY A 1 133 ? -16.686 44.810 -10.372 1.00 63.41 116 GLY A CA 1
ATOM 899 C C . GLY A 1 133 ? -17.400 46.063 -10.790 1.00 64.60 116 GLY A C 1
ATOM 900 O O . GLY A 1 133 ? -17.329 47.052 -10.034 1.00 65.17 116 GLY A O 1
ATOM 901 N N . SER A 1 134 ? -17.854 46.071 -12.044 1.00 65.47 117 SER A N 1
ATOM 902 C CA . SER A 1 134 ? -18.315 47.253 -12.716 1.00 66.10 117 SER A CA 1
ATOM 903 C C . SER A 1 134 ? -19.420 48.012 -12.042 1.00 66.44 117 SER A C 1
ATOM 904 O O . SER A 1 134 ? -20.622 47.756 -12.194 1.00 66.39 117 SER A O 1
ATOM 907 N N . ALA A 1 135 ? -18.989 48.898 -11.147 1.00 67.46 118 ALA A N 1
ATOM 908 C CA . ALA A 1 135 ? -19.844 49.670 -10.238 1.00 68.99 118 ALA A CA 1
ATOM 909 C C . ALA A 1 135 ? -20.262 51.025 -10.767 1.00 69.81 118 ALA A C 1
ATOM 910 O O . ALA A 1 135 ? -21.422 51.250 -11.106 1.00 70.10 118 ALA A O 1
ATOM 912 N N . GLU A 1 136 ? -19.206 51.858 -10.962 1.00 70.64 119 GLU A N 1
ATOM 913 C CA . GLU A 1 136 ? -19.236 53.211 -11.489 1.00 72.24 119 GLU A CA 1
ATOM 914 C C . GLU A 1 136 ? -19.901 53.264 -12.870 1.00 73.36 119 GLU A C 1
ATOM 915 O O . GLU A 1 136 ? -20.640 54.198 -13.175 1.00 74.56 119 GLU A O 1
ATOM 921 N N . GLU A 1 137 ? -19.763 52.149 -13.578 1.00 73.56 120 GLU A N 1
ATOM 922 C CA . GLU A 1 137 ? -20.410 51.825 -14.808 1.00 74.36 120 GLU A CA 1
ATOM 923 C C . GLU A 1 137 ? -21.903 51.781 -14.832 1.00 74.35 120 GLU A C 1
ATOM 924 O O . GLU A 1 137 ? -22.554 52.323 -15.761 1.00 74.66 120 GLU A O 1
ATOM 930 N N . LEU A 1 138 ? -22.537 51.348 -13.748 1.00 74.05 121 LEU A N 1
ATOM 931 C CA . LEU A 1 138 ? -23.971 51.273 -13.567 1.00 73.89 121 LEU A CA 1
ATOM 932 C C . LEU A 1 138 ? -24.687 52.615 -13.467 1.00 74.01 121 LEU A C 1
ATOM 933 O O . LEU A 1 138 ? -25.859 52.741 -13.792 1.00 72.45 121 LEU A O 1
ATOM 938 N N . VAL A 1 139 ? -24.028 53.588 -12.827 1.00 74.47 122 VAL A N 1
ATOM 939 C CA . VAL A 1 139 ? -24.580 54.930 -12.666 1.00 74.76 122 VAL A CA 1
ATOM 940 C C . VAL A 1 139 ? -24.588 55.608 -14.038 1.00 75.62 122 VAL A C 1
ATOM 941 O O . VAL A 1 139 ? -25.432 56.457 -14.326 1.00 75.55 122 VAL A O 1
ATOM 945 N N . PHE A 1 140 ? -23.639 55.203 -14.877 1.00 77.20 123 PHE A N 1
ATOM 946 C CA . PHE A 1 140 ? -23.474 55.721 -16.235 1.00 78.25 123 PHE A CA 1
ATOM 947 C C . PHE A 1 140 ? -24.570 55.174 -17.147 1.00 79.42 123 PHE A C 1
ATOM 948 O O . PHE A 1 140 ? -25.218 55.928 -17.874 1.00 79.67 123 PHE A O 1
ATOM 956 N N . SER A 1 141 ? -24.778 53.861 -17.095 1.00 81.32 124 SER A N 1
ATOM 957 C CA . SER A 1 141 ? -25.778 53.205 -17.935 1.00 83.63 124 SER A CA 1
ATOM 958 C C . SER A 1 141 ? -27.216 53.222 -17.400 1.00 84.46 124 SER A C 1
ATOM 959 O O . SER A 1 141 ? -28.165 53.235 -18.187 1.00 84.71 124 SER A O 1
ATOM 962 N N . TYR A 1 142 ? -27.388 53.221 -16.077 1.00 85.22 125 TYR A N 1
ATOM 963 C CA . TYR A 1 142 ? -28.734 53.230 -15.507 1.00 84.96 125 TYR A CA 1
ATOM 964 C C . TYR A 1 142 ? -29.419 54.588 -15.624 1.00 84.99 125 TYR A C 1
ATOM 965 O O . TYR A 1 142 ? -30.626 54.672 -15.873 1.00 85.47 125 TYR A O 1
ATOM 974 N N . ASP A 1 143 ? -28.652 55.652 -15.428 1.00 84.54 126 ASP A N 1
ATOM 975 C CA . ASP A 1 143 ? -29.202 56.994 -15.520 1.00 84.23 126 ASP A CA 1
ATOM 976 C C . ASP A 1 143 ? -29.332 57.424 -16.985 1.00 84.36 126 ASP A C 1
ATOM 977 O O . ASP A 1 143 ? -29.975 58.432 -17.295 1.00 83.93 126 ASP A O 1
ATOM 982 N N . ASP A 1 144 ? -28.735 56.636 -17.880 1.00 84.44 127 ASP A N 1
ATOM 983 C CA . ASP A 1 144 ? -28.767 56.907 -19.319 1.00 83.88 127 ASP A CA 1
ATOM 984 C C . ASP A 1 144 ? -30.160 56.637 -19.907 1.00 83.46 127 ASP A C 1
ATOM 985 O O . ASP A 1 144 ? -30.704 57.473 -20.625 1.00 83.15 127 ASP A O 1
ATOM 990 N N . MET A 1 145 ? -30.729 55.471 -19.598 1.00 83.53 128 MET A N 1
ATOM 991 C CA . MET A 1 145 ? -32.059 55.093 -20.086 1.00 83.90 128 MET A CA 1
ATOM 992 C C . MET A 1 145 ? -33.112 56.132 -19.718 1.00 83.24 128 MET A C 1
ATOM 993 O O . MET A 1 145 ? -34.115 56.291 -20.419 1.00 82.59 128 MET A O 1
ATOM 998 N N . ARG A 1 146 ? -32.879 56.814 -18.597 1.00 82.92 129 ARG A N 1
ATOM 999 C CA . ARG A 1 146 ? -33.786 57.837 -18.080 1.00 82.11 129 ARG A CA 1
ATOM 1000 C C . ARG A 1 146 ? -33.481 59.209 -18.701 1.00 82.01 129 ARG A C 1
ATOM 1001 O O . ARG A 1 146 ? -33.842 60.254 -18.149 1.00 81.46 129 ARG A O 1
ATOM 1009 N N . ALA A 1 147 ? -32.825 59.187 -19.859 1.00 82.13 130 ALA A N 1
ATOM 1010 C CA . ALA A 1 147 ? -32.478 60.421 -20.582 1.00 82.35 130 ALA A CA 1
ATOM 1011 C C . ALA A 1 147 ? -32.362 60.212 -22.093 1.00 82.84 130 ALA A C 1
ATOM 1012 O O . ALA A 1 147 ? -32.980 60.936 -22.879 1.00 82.38 130 ALA A O 1
ATOM 1014 N N . ARG A 1 148 ? -31.461 59.312 -22.457 1.00 83.64 131 ARG A N 1
ATOM 1015 C CA . ARG A 1 148 ? -31.009 59.028 -23.809 1.00 84.57 131 ARG A CA 1
ATOM 1016 C C . ARG A 1 148 ? -32.112 58.320 -24.570 1.00 85.71 131 ARG A C 1
ATOM 1017 O O . ARG A 1 148 ? -32.796 58.922 -25.407 1.00 85.58 131 ARG A O 1
ATOM 1025 N N . GLY A 1 149 ? -32.451 57.111 -24.104 1.00 86.69 132 GLY A N 1
ATOM 1026 C CA . GLY A 1 149 ? -33.396 56.220 -24.737 1.00 86.49 132 GLY A CA 1
ATOM 1027 C C . GLY A 1 149 ? -33.094 54.747 -24.497 1.00 86.11 132 GLY A C 1
ATOM 1028 O O . GLY A 1 149 ? -31.916 54.393 -24.341 1.00 85.49 132 GLY A O 1
ATOM 1029 N N . MET A 1 150 ? -34.081 53.937 -24.787 1.00 86.57 133 MET A N 1
ATOM 1030 C CA . MET A 1 150 ? -33.920 52.479 -24.631 1.00 86.49 133 MET A CA 1
ATOM 1031 C C . MET A 1 150 ? -33.643 51.865 -25.976 1.00 85.71 133 MET A C 1
ATOM 1032 O O . MET A 1 150 ? -33.000 50.817 -26.091 1.00 85.17 133 MET A O 1
ATOM 1037 N N . LYS A 1 151 ? -34.014 52.613 -27.009 1.00 84.94 134 LYS A N 1
ATOM 1038 C CA . LYS A 1 151 ? -33.762 52.312 -28.417 1.00 84.04 134 LYS A CA 1
ATOM 1039 C C . LYS A 1 151 ? -32.486 53.015 -28.936 1.00 83.63 134 LYS A C 1
ATOM 1040 O O . LYS A 1 151 ? -31.994 52.750 -30.019 1.00 82.59 134 LYS A O 1
ATOM 1046 N N . ALA A 1 152 ? -31.930 53.895 -28.092 1.00 83.32 135 ALA A N 1
ATOM 1047 C CA . ALA A 1 152 ? -30.726 54.670 -28.411 1.00 82.70 135 ALA A CA 1
ATOM 1048 C C . ALA A 1 152 ? -29.529 54.375 -27.491 1.00 82.45 135 ALA A C 1
ATOM 1049 O O . ALA A 1 152 ? -29.077 55.244 -26.730 1.00 81.61 135 ALA A O 1
ATOM 1051 N N . VAL A 1 153 ? -29.035 53.139 -27.579 1.00 82.84 136 VAL A N 1
ATOM 1052 C CA . VAL A 1 153 ? -27.878 52.657 -26.814 1.00 82.91 136 VAL A CA 1
ATOM 1053 C C . VAL A 1 153 ? -27.330 51.379 -27.472 1.00 82.70 136 VAL A C 1
ATOM 1054 O O . VAL A 1 153 ? -28.067 50.651 -28.156 1.00 82.49 136 VAL A O 1
ATOM 1058 N N . SER A 1 154 ? -26.039 51.117 -27.262 1.00 81.61 137 SER A N 1
ATOM 1059 C CA . SER A 1 154 ? -25.380 49.940 -27.825 1.00 80.00 137 SER A CA 1
ATOM 1060 C C . SER A 1 154 ? -25.992 48.651 -27.236 1.00 79.34 137 SER A C 1
ATOM 1061 O O . SER A 1 154 ? -26.192 48.549 -26.023 1.00 78.04 137 SER A O 1
ATOM 1064 N N . PRO A 1 155 ? -26.301 47.644 -28.088 1.00 79.62 138 PRO A N 1
ATOM 1065 C CA . PRO A 1 155 ? -26.892 46.360 -27.770 1.00 78.76 138 PRO A CA 1
ATOM 1066 C C . PRO A 1 155 ? -26.176 45.507 -26.762 1.00 77.69 138 PRO A C 1
ATOM 1067 O O . PRO A 1 155 ? -26.878 44.838 -25.953 1.00 77.38 138 PRO A O 1
ATOM 1071 N N . LEU A 1 156 ? -24.878 45.451 -26.780 1.00 76.80 139 LEU A N 1
ATOM 1072 C CA . LEU A 1 156 ? -24.030 44.603 -25.945 1.00 75.75 139 LEU A CA 1
ATOM 1073 C C . LEU A 1 156 ? -23.439 45.281 -24.755 1.00 75.71 139 LEU A C 1
ATOM 1074 O O . LEU A 1 156 ? -22.416 44.936 -24.127 1.00 76.04 139 LEU A O 1
ATOM 1079 N N . THR A 1 157 ? -24.103 46.373 -24.324 1.00 75.06 140 THR A N 1
ATOM 1080 C CA . THR A 1 157 ? -23.700 47.116 -23.128 1.00 73.71 140 THR A CA 1
ATOM 1081 C C . THR A 1 157 ? -23.955 46.357 -21.821 1.00 71.64 140 THR A C 1
ATOM 1082 O O . THR A 1 157 ? -23.426 46.680 -20.772 1.00 71.38 140 THR A O 1
ATOM 1086 N N . VAL A 1 158 ? -24.756 45.301 -21.927 1.00 69.63 141 VAL A N 1
ATOM 1087 C CA . VAL A 1 158 ? -25.075 44.452 -20.793 1.00 67.29 141 VAL A CA 1
ATOM 1088 C C . VAL A 1 158 ? -23.749 43.834 -20.372 1.00 65.70 141 VAL A C 1
ATOM 1089 O O . VAL A 1 158 ? -23.340 43.924 -19.218 1.00 64.25 141 VAL A O 1
ATOM 1093 N N . GLN A 1 159 ? -23.074 43.229 -21.344 1.00 64.91 142 GLN A N 1
ATOM 1094 C CA . GLN A 1 159 ? -21.788 42.578 -21.130 1.00 64.91 142 GLN A CA 1
ATOM 1095 C C . GLN A 1 159 ? -20.813 43.445 -20.345 1.00 64.08 142 GLN A C 1
ATOM 1096 O O . GLN A 1 159 ? -19.995 42.938 -19.575 1.00 64.45 142 GLN A O 1
ATOM 1102 N N . LYS A 1 160 ? -20.914 44.754 -20.538 1.00 63.09 143 LYS A N 1
ATOM 1103 C CA . LYS A 1 160 ? -20.025 45.701 -19.880 1.00 62.05 143 LYS A CA 1
ATOM 1104 C C . LYS A 1 160 ? -20.062 45.735 -18.350 1.00 61.99 143 LYS A C 1
ATOM 1105 O O . LYS A 1 160 ? -19.026 45.600 -17.704 1.00 61.95 143 LYS A O 1
ATOM 1111 N N . TYR A 1 161 ? -21.230 45.921 -17.752 1.00 62.91 144 TYR A N 1
ATOM 1112 C CA . TYR A 1 161 ? -21.289 45.976 -16.294 1.00 63.22 144 TYR A CA 1
ATOM 1113 C C . TYR A 1 161 ? -21.251 44.608 -15.590 1.00 61.89 144 TYR A C 1
ATOM 1114 O O . TYR A 1 161 ? -21.196 44.536 -14.356 1.00 61.30 144 TYR A O 1
ATOM 1123 N N . MET A 1 162 ? -21.265 43.530 -16.374 1.00 60.27 145 MET A N 1
ATOM 1124 C CA . MET A 1 162 ? -21.224 42.182 -15.823 1.00 58.53 145 MET A CA 1
ATOM 1125 C C . MET A 1 162 ? -19.900 41.965 -15.104 1.00 56.90 145 MET A C 1
ATOM 1126 O O . MET A 1 162 ? -18.851 42.407 -15.575 1.00 56.82 145 MET A O 1
ATOM 1131 N N . PRO A 1 163 ? -19.930 41.293 -13.945 1.00 54.92 146 PRO A N 1
ATOM 1132 C CA . PRO A 1 163 ? -18.669 41.063 -13.235 1.00 53.28 146 PRO A CA 1
ATOM 1133 C C . PRO A 1 163 ? -17.739 40.084 -13.965 1.00 52.05 146 PRO A C 1
ATOM 1134 O O . PRO A 1 163 ? -16.633 39.816 -13.509 1.00 51.40 146 PRO A O 1
ATOM 1138 N N . ASN A 1 164 ? -18.191 39.557 -15.102 1.00 51.00 147 ASN A N 1
ATOM 1139 C CA . ASN A 1 164 ? -17.392 38.616 -15.884 1.00 49.50 147 ASN A CA 1
ATOM 1140 C C . ASN A 1 164 ? -17.007 39.166 -17.256 1.00 49.10 147 ASN A C 1
ATOM 1141 O O . ASN A 1 164 ? -16.624 38.417 -18.155 1.00 47.67 147 ASN A O 1
ATOM 1146 N N . GLY A 1 165 ? -17.095 40.484 -17.404 1.00 49.12 148 GLY A N 1
ATOM 1147 C CA . GLY A 1 165 ? -16.756 41.120 -18.666 1.00 49.13 148 GLY A CA 1
ATOM 1148 C C . GLY A 1 165 ? -15.285 41.060 -19.029 1.00 48.26 148 GLY A C 1
ATOM 1149 O O . GLY A 1 165 ? -14.942 40.769 -20.171 1.00 48.71 148 GLY A O 1
ATOM 1150 N N . ALA A 1 166 ? -14.413 41.341 -18.064 1.00 48.28 149 ALA A N 1
ATOM 1151 C CA . ALA A 1 166 ? -12.970 41.318 -18.294 1.00 47.22 149 ALA A CA 1
ATOM 1152 C C . ALA A 1 166 ? -12.491 39.931 -18.705 1.00 47.60 149 ALA A C 1
ATOM 1153 O O . ALA A 1 166 ? -11.598 39.804 -19.546 1.00 48.12 149 ALA A O 1
ATOM 1155 N N . ALA A 1 167 ? -13.093 38.897 -18.121 1.00 47.50 150 ALA A N 1
ATOM 1156 C CA . ALA A 1 167 ? -12.743 37.512 -18.432 1.00 47.50 150 ALA A CA 1
ATOM 1157 C C . ALA A 1 167 ? -13.354 37.129 -19.769 1.00 47.76 150 ALA A C 1
ATOM 1158 O O . ALA A 1 167 ? -12.685 36.564 -20.629 1.00 48.40 150 ALA A O 1
ATOM 1160 N N . ALA A 1 168 ? -14.632 37.443 -19.936 1.00 48.00 151 ALA A N 1
ATOM 1161 C CA . ALA A 1 168 ? -15.338 37.132 -21.169 1.00 49.22 151 ALA A CA 1
ATOM 1162 C C . ALA A 1 168 ? -14.689 37.812 -22.374 1.00 49.85 151 ALA A C 1
ATOM 1163 O O . ALA A 1 168 ? -14.601 37.226 -23.450 1.00 50.75 151 ALA A O 1
ATOM 1165 N N . ALA A 1 169 ? -14.243 39.052 -22.185 1.00 50.59 152 ALA A N 1
ATOM 1166 C CA . ALA A 1 169 ? -13.598 39.827 -23.242 1.00 50.28 152 ALA A CA 1
ATOM 1167 C C . ALA A 1 169 ? -12.335 39.129 -23.746 1.00 50.99 152 ALA A C 1
ATOM 1168 O O . ALA A 1 169 ? -12.175 38.904 -24.944 1.00 52.33 152 ALA A O 1
ATOM 1170 N N . VAL A 1 170 ? -11.444 38.787 -22.820 1.00 51.26 153 VAL A N 1
ATOM 1171 C CA . VAL A 1 170 ? -10.192 38.124 -23.150 1.00 51.07 153 VAL A CA 1
ATOM 1172 C C . VAL A 1 170 ? -10.419 36.734 -23.725 1.00 52.01 153 VAL A C 1
ATOM 1173 O O . VAL A 1 170 ? -9.667 36.280 -24.592 1.00 52.17 153 VAL A O 1
ATOM 1177 N N . GLY A 1 171 ? -11.459 36.064 -23.236 1.00 52.74 154 GLY A N 1
ATOM 1178 C CA . GLY A 1 171 ? -11.777 34.730 -23.708 1.00 53.35 154 GLY A CA 1
ATOM 1179 C C . GLY A 1 171 ? -12.238 34.705 -25.152 1.00 53.72 154 GLY A C 1
ATOM 1180 O O . GLY A 1 171 ? -12.263 33.649 -25.783 1.00 54.24 154 GLY A O 1
ATOM 1181 N N . LEU A 1 172 ? -12.601 35.870 -25.679 1.00 54.15 155 LEU A N 1
ATOM 1182 C CA . LEU A 1 172 ? -13.068 35.978 -27.055 1.00 53.76 155 LEU A CA 1
ATOM 1183 C C . LEU A 1 172 ? -11.958 36.331 -28.041 1.00 53.50 155 LEU A C 1
ATOM 1184 O O . LEU A 1 172 ? -11.881 35.737 -29.113 1.00 53.91 155 LEU A O 1
ATOM 1189 N N . GLU A 1 173 ? -11.000 37.175 -27.749 1.00 53.11 156 GLU A N 1
ATOM 1190 C CA . GLU A 1 173 ? -9.877 37.595 -28.557 1.00 53.39 156 GLU A CA 1
ATOM 1191 C C . GLU A 1 173 ? -9.027 36.458 -29.082 1.00 54.02 156 GLU A C 1
ATOM 1192 O O . GLU A 1 173 ? -8.624 36.481 -30.258 1.00 54.74 156 GLU A O 1
ATOM 1198 N N . ARG A 1 174 ? -8.793 35.539 -28.235 1.00 54.64 157 ARG A N 1
ATOM 1199 C CA . ARG A 1 174 ? -8.002 34.295 -28.489 1.00 55.12 157 ARG A CA 1
ATOM 1200 C C . ARG A 1 174 ? -9.010 33.177 -28.474 1.00 54.85 157 ARG A C 1
ATOM 1201 O O . ARG A 1 174 ? -10.005 33.352 -27.705 1.00 56.78 157 ARG A O 1
ATOM 1209 N N . HIS A 1 175 ? -9.068 32.272 -29.400 1.00 54.07 158 HIS A N 1
ATOM 1210 C CA . HIS A 1 175 ? -10.284 31.425 -29.464 1.00 55.26 158 HIS A CA 1
ATOM 1211 C C . HIS A 1 175 ? -10.471 30.470 -28.344 1.00 54.24 158 HIS A C 1
ATOM 1212 O O . HIS A 1 175 ? -10.760 29.245 -28.462 1.00 55.11 158 HIS A O 1
ATOM 1219 N N . ALA A 1 176 ? -10.325 30.924 -27.088 1.00 52.91 159 ALA A N 1
ATOM 1220 C CA . ALA A 1 176 ? -10.357 30.130 -25.867 1.00 50.42 159 ALA A CA 1
ATOM 1221 C C . ALA A 1 176 ? -11.647 29.358 -25.764 1.00 49.12 159 ALA A C 1
ATOM 1222 O O . ALA A 1 176 ? -12.756 29.865 -25.711 1.00 48.64 159 ALA A O 1
ATOM 1224 N N . LYS A 1 177 ? -11.491 28.068 -25.979 1.00 48.43 160 LYS A N 1
ATOM 1225 C CA . LYS A 1 177 ? -12.640 27.178 -25.985 1.00 46.95 160 LYS A CA 1
ATOM 1226 C C . LYS A 1 177 ? -12.475 26.068 -24.947 1.00 45.97 160 LYS A C 1
ATOM 1227 O O . LYS A 1 177 ? -12.951 24.948 -25.136 1.00 46.60 160 LYS A O 1
ATOM 1233 N N . ALA A 1 178 ? -11.797 26.389 -23.847 1.00 43.90 161 ALA A N 1
ATOM 1234 C CA . ALA A 1 178 ? -11.568 25.431 -22.768 1.00 43.85 161 ALA A CA 1
ATOM 1235 C C . ALA A 1 178 ? -12.176 25.920 -21.451 1.00 43.63 161 ALA A C 1
ATOM 1236 O O . ALA A 1 178 ? -11.896 25.365 -20.390 1.00 42.49 161 ALA A O 1
ATOM 1238 N N . GLY A 1 179 ? -12.998 26.963 -21.527 1.00 43.46 162 GLY A N 1
ATOM 1239 C CA . GLY A 1 179 ? -13.637 27.503 -20.337 1.00 42.98 162 GLY A CA 1
ATOM 1240 C C . GLY A 1 179 ? -13.215 28.921 -19.984 1.00 42.36 162 GLY A C 1
ATOM 1241 O O . GLY A 1 179 ? -12.041 29.274 -20.131 1.00 41.95 162 GLY A O 1
ATOM 1242 N N . VAL A 1 180 ? -14.169 29.734 -19.524 1.00 42.05 163 VAL A N 1
ATOM 1243 C CA . VAL A 1 180 ? -13.897 31.123 -19.124 1.00 41.81 163 VAL A CA 1
ATOM 1244 C C . VAL A 1 180 ? -14.610 31.376 -17.802 1.00 41.53 163 VAL A C 1
ATOM 1245 O O . VAL A 1 180 ? -15.840 31.461 -17.749 1.00 40.61 163 VAL A O 1
ATOM 1249 N N . MET A 1 181 ? -13.804 31.556 -16.723 1.00 42.80 164 MET A N 1
ATOM 1250 C CA . MET A 1 181 ? -14.299 31.697 -15.357 1.00 44.65 164 MET A CA 1
ATOM 1251 C C . MET A 1 181 ? -13.893 33.009 -14.683 1.00 45.37 164 MET A C 1
ATOM 1252 O O . MET A 1 181 ? -12.764 33.479 -14.971 1.00 45.26 164 MET A O 1
ATOM 1257 N N . THR A 1 182 ? -14.696 33.351 -13.637 1.00 15.00 165 THR A N 1
ATOM 1258 C CA . THR A 1 182 ? -14.672 34.575 -12.892 1.00 15.00 165 THR A CA 1
ATOM 1259 C C . THR A 1 182 ? -15.021 34.403 -11.415 1.00 15.00 165 THR A C 1
ATOM 1260 O O . THR A 1 182 ? -16.137 34.286 -10.967 1.00 48.45 165 THR A O 1
ATOM 1264 N N . PRO A 1 183 ? -13.891 33.821 -10.741 1.00 15.00 166 PRO A N 1
ATOM 1265 C CA . PRO A 1 183 ? -14.281 33.755 -9.270 1.00 15.00 166 PRO A CA 1
ATOM 1266 C C . PRO A 1 183 ? -14.291 35.113 -8.637 1.00 15.00 166 PRO A C 1
ATOM 1267 O O . PRO A 1 183 ? -13.547 36.006 -9.124 1.00 43.99 166 PRO A O 1
ATOM 1271 N N . VAL A 1 184 ? -15.000 35.305 -7.551 1.00 43.70 167 VAL A N 1
ATOM 1272 C CA . VAL A 1 184 ? -14.986 36.628 -6.868 1.00 42.14 167 VAL A CA 1
ATOM 1273 C C . VAL A 1 184 ? -14.671 36.324 -5.385 1.00 41.99 167 VAL A C 1
ATOM 1274 O O . VAL A 1 184 ? -15.359 35.389 -4.898 1.00 41.34 167 VAL A O 1
ATOM 1278 N N . SER A 1 185 ? -13.924 37.196 -4.759 1.00 15.00 168 SER A N 1
ATOM 1279 C CA . SER A 1 185 ? -13.399 37.040 -3.390 1.00 15.00 168 SER A CA 1
ATOM 1280 C C . SER A 1 185 ? -12.753 38.263 -2.827 1.00 15.00 168 SER A C 1
ATOM 1281 O O . SER A 1 185 ? -11.770 38.312 -2.050 1.00 47.05 168 SER A O 1
ATOM 1284 N N . ALA A 1 186 ? -13.371 39.435 -3.096 1.00 47.01 169 ALA A N 1
ATOM 1285 C CA . ALA A 1 186 ? -12.743 40.643 -2.446 1.00 47.29 169 ALA A CA 1
ATOM 1286 C C . ALA A 1 186 ? -11.262 40.664 -2.705 1.00 48.35 169 ALA A C 1
ATOM 1287 O O . ALA A 1 186 ? -10.851 40.859 -3.877 1.00 49.14 169 ALA A O 1
ATOM 1289 N N . CYS A 1 187 ? -10.333 40.562 -1.823 1.00 47.75 170 CYS A N 1
ATOM 1290 C CA . CYS A 1 187 ? -8.914 40.684 -1.975 1.00 48.32 170 CYS A CA 1
ATOM 1291 C C . CYS A 1 187 ? -8.219 39.457 -2.502 1.00 48.62 170 CYS A C 1
ATOM 1292 O O . CYS A 1 187 ? -7.051 39.441 -2.889 1.00 50.06 170 CYS A O 1
ATOM 1295 N N . ALA A 1 188 ? -8.904 38.324 -2.567 1.00 48.37 171 ALA A N 1
ATOM 1296 C CA . ALA A 1 188 ? -8.255 37.096 -3.032 1.00 47.74 171 ALA A CA 1
ATOM 1297 C C . ALA A 1 188 ? -8.687 36.695 -4.445 1.00 47.62 171 ALA A C 1
ATOM 1298 O O . ALA A 1 188 ? -8.282 35.645 -4.954 1.00 46.99 171 ALA A O 1
ATOM 1300 N N . SER A 1 189 ? -9.493 37.545 -5.078 1.00 47.53 172 SER A N 1
ATOM 1301 C CA . SER A 1 189 ? -10.003 37.269 -6.412 1.00 45.94 172 SER A CA 1
ATOM 1302 C C . SER A 1 189 ? -8.885 36.982 -7.408 1.00 45.37 172 SER A C 1
ATOM 1303 O O . SER A 1 189 ? -8.960 36.014 -8.164 1.00 46.40 172 SER A O 1
ATOM 1306 N N . GLY A 1 190 ? -7.848 37.819 -7.389 1.00 44.39 173 GLY A N 1
ATOM 1307 C CA . GLY A 1 190 ? -6.716 37.660 -8.287 1.00 42.72 173 GLY A CA 1
ATOM 1308 C C . GLY A 1 190 ? -5.919 36.379 -8.093 1.00 42.51 173 GLY A C 1
ATOM 1309 O O . GLY A 1 190 ? -5.445 35.783 -9.061 1.00 42.24 173 GLY A O 1
ATOM 1310 N N . ALA A 1 191 ? -5.763 35.953 -6.845 1.00 41.58 174 ALA A N 1
ATOM 1311 C CA . ALA A 1 191 ? -5.031 34.736 -6.542 1.00 41.20 174 ALA A CA 1
ATOM 1312 C C . ALA A 1 191 ? -5.888 33.522 -6.875 1.00 41.64 174 ALA A C 1
ATOM 1313 O O . ALA A 1 191 ? -5.391 32.542 -7.439 1.00 43.64 174 ALA A O 1
ATOM 1315 N N . GLU A 1 192 ? -7.174 33.590 -6.528 1.00 41.19 175 GLU A N 1
ATOM 1316 C CA . GLU A 1 192 ? -8.104 32.491 -6.784 1.00 40.59 175 GLU A CA 1
ATOM 1317 C C . GLU A 1 192 ? -8.227 32.229 -8.274 1.00 40.77 175 GLU A C 1
ATOM 1318 O O . GLU A 1 192 ? -8.415 31.088 -8.697 1.00 41.16 175 GLU A O 1
ATOM 1324 N N . ALA A 1 193 ? -8.130 33.289 -9.070 1.00 40.62 176 ALA A N 1
ATOM 1325 C CA . ALA A 1 193 ? -8.205 33.150 -10.517 1.00 40.69 176 ALA A CA 1
ATOM 1326 C C . ALA A 1 193 ? -7.070 32.228 -10.954 1.00 40.59 176 ALA A C 1
ATOM 1327 O O . ALA A 1 193 ? -7.256 31.340 -11.787 1.00 40.25 176 ALA A O 1
ATOM 1329 N N . ILE A 1 194 ? -5.894 32.444 -10.371 1.00 41.04 177 ILE A N 1
ATOM 1330 C CA . ILE A 1 194 ? -4.712 31.650 -10.681 1.00 40.55 177 ILE A CA 1
ATOM 1331 C C . ILE A 1 194 ? -4.816 30.241 -10.103 1.00 40.93 177 ILE A C 1
ATOM 1332 O O . ILE A 1 194 ? -4.331 29.284 -10.698 1.00 41.39 177 ILE A O 1
ATOM 1337 N N . ALA A 1 195 ? -5.456 30.113 -8.947 1.00 42.33 178 ALA A N 1
ATOM 1338 C CA . ALA A 1 195 ? -5.632 28.804 -8.319 1.00 42.89 178 ALA A CA 1
ATOM 1339 C C . ALA A 1 195 ? -6.533 27.914 -9.192 1.00 42.92 178 ALA A C 1
ATOM 1340 O O . ALA A 1 195 ? -6.266 26.720 -9.379 1.00 43.19 178 ALA A O 1
ATOM 1342 N N . ARG A 1 196 ? -7.599 28.500 -9.727 1.00 42.05 179 ARG A N 1
ATOM 1343 C CA . ARG A 1 196 ? -8.515 27.769 -10.589 1.00 41.79 179 ARG A CA 1
ATOM 1344 C C . ARG A 1 196 ? -7.796 27.350 -11.860 1.00 41.09 179 ARG A C 1
ATOM 1345 O O . ARG A 1 196 ? -7.999 26.250 -12.358 1.00 39.17 179 ARG A O 1
ATOM 1353 N N . ALA A 1 197 ? -6.958 28.238 -12.381 1.00 41.55 180 ALA A N 1
ATOM 1354 C CA . ALA A 1 197 ? -6.199 27.957 -13.591 1.00 42.54 180 ALA A CA 1
ATOM 1355 C C . ALA A 1 197 ? -5.319 26.736 -13.366 1.00 43.98 180 ALA A C 1
ATOM 1356 O O . ALA A 1 197 ? -5.345 25.787 -14.154 1.00 45.43 180 ALA A O 1
ATOM 1358 N N . TRP A 1 198 ? -4.545 26.757 -12.283 1.00 44.20 181 TRP A N 1
ATOM 1359 C CA . TRP A 1 198 ? -3.667 25.637 -11.961 1.00 44.01 181 TRP A CA 1
ATOM 1360 C C . TRP A 1 198 ? -4.468 24.361 -11.710 1.00 44.64 181 TRP A C 1
ATOM 1361 O O . TRP A 1 198 ? -4.031 23.269 -12.065 1.00 46.47 181 TRP A O 1
ATOM 1372 N N . GLN A 1 199 ? -5.638 24.495 -11.094 1.00 43.78 182 GLN A N 1
ATOM 1373 C CA . GLN A 1 199 ? -6.462 23.332 -10.814 1.00 42.39 182 GLN A CA 1
ATOM 1374 C C . GLN A 1 199 ? -6.991 22.653 -12.071 1.00 42.01 182 GLN A C 1
ATOM 1375 O O . GLN A 1 199 ? -6.867 21.441 -12.224 1.00 42.03 182 GLN A O 1
ATOM 1381 N N . GLN A 1 200 ? -7.581 23.425 -12.974 1.00 40.81 183 GLN A N 1
ATOM 1382 C CA . GLN A 1 200 ? -8.104 22.847 -14.200 1.00 40.38 183 GLN A CA 1
ATOM 1383 C C . GLN A 1 200 ? -7.016 22.080 -14.944 1.00 40.79 183 GLN A C 1
ATOM 1384 O O . GLN A 1 200 ? -7.183 20.907 -15.244 1.00 41.51 183 GLN A O 1
ATOM 1390 N N . ILE A 1 201 ? -5.902 22.779 -15.239 1.00 41.75 184 ILE A N 1
ATOM 1391 C CA . ILE A 1 201 ? -4.759 22.149 -15.942 1.00 44.08 184 ILE A CA 1
ATOM 1392 C C . ILE A 1 201 ? -4.483 20.826 -15.220 1.00 44.49 184 ILE A C 1
ATOM 1393 O O . ILE A 1 201 ? -4.366 19.793 -15.891 1.00 44.54 184 ILE A O 1
ATOM 1398 N N . VAL A 1 202 ? -4.232 20.941 -13.925 1.00 44.45 185 VAL A N 1
ATOM 1399 C CA . VAL A 1 202 ? -3.719 19.756 -13.198 1.00 44.89 185 VAL A CA 1
ATOM 1400 C C . VAL A 1 202 ? -4.706 18.636 -13.350 1.00 45.97 185 VAL A C 1
ATOM 1401 O O . VAL A 1 202 ? -4.347 17.461 -13.120 1.00 45.97 185 VAL A O 1
ATOM 1405 N N . LEU A 1 203 ? -5.997 18.963 -13.334 1.00 46.96 186 LEU A N 1
ATOM 1406 C CA . LEU A 1 203 ? -7.117 18.055 -13.412 1.00 47.24 186 LEU A CA 1
ATOM 1407 C C . LEU A 1 203 ? -7.376 17.497 -14.808 1.00 47.97 186 LEU A C 1
ATOM 1408 O O . LEU A 1 203 ? -8.188 16.616 -15.039 1.00 48.37 186 LEU A O 1
ATOM 1413 N N . GLY A 1 204 ? -6.603 17.935 -15.804 1.00 48.37 187 GLY A N 1
ATOM 1414 C CA . GLY A 1 204 ? -6.766 17.474 -17.172 1.00 47.73 187 GLY A CA 1
ATOM 1415 C C . GLY A 1 204 ? -7.809 18.245 -17.964 1.00 48.51 187 GLY A C 1
ATOM 1416 O O . GLY A 1 204 ? -8.198 17.829 -19.059 1.00 49.40 187 GLY A O 1
ATOM 1417 N N . GLU A 1 205 ? -8.257 19.376 -17.422 1.00 47.73 188 GLU A N 1
ATOM 1418 C CA . GLU A 1 205 ? -9.273 20.182 -18.094 1.00 47.40 188 GLU A CA 1
ATOM 1419 C C . GLU A 1 205 ? -8.674 21.166 -19.100 1.00 46.74 188 GLU A C 1
ATOM 1420 O O . GLU A 1 205 ? -9.390 21.753 -19.908 1.00 46.39 188 GLU A O 1
ATOM 1426 N N . ALA A 1 206 ? -7.358 21.339 -19.056 1.00 46.39 189 ALA A N 1
ATOM 1427 C CA . ALA A 1 206 ? -6.687 22.252 -19.965 1.00 45.15 189 ALA A CA 1
ATOM 1428 C C . ALA A 1 206 ? -5.173 22.041 -19.937 1.00 45.12 189 ALA A C 1
ATOM 1429 O O . ALA A 1 206 ? -4.657 21.288 -19.108 1.00 44.65 189 ALA A O 1
ATOM 1431 N N . ASP A 1 207 ? -4.471 22.701 -20.852 1.00 45.17 190 ASP A N 1
ATOM 1432 C CA . ASP A 1 207 ? -3.014 22.595 -20.950 1.00 45.64 190 ASP A CA 1
ATOM 1433 C C . ASP A 1 207 ? -2.349 23.977 -20.875 1.00 45.02 190 ASP A C 1
ATOM 1434 O O . ASP A 1 207 ? -1.122 24.089 -20.787 1.00 44.68 190 ASP A O 1
ATOM 1439 N N . ALA A 1 208 ? -3.166 25.026 -20.918 1.00 44.36 191 ALA A N 1
ATOM 1440 C CA . ALA A 1 208 ? -2.666 26.398 -20.848 1.00 42.92 191 ALA A CA 1
ATOM 1441 C C . ALA A 1 208 ? -3.782 27.335 -20.397 1.00 41.37 191 ALA A C 1
ATOM 1442 O O . ALA A 1 208 ? -4.954 27.122 -20.713 1.00 39.54 191 ALA A O 1
ATOM 1444 N N . ALA A 1 209 ? -3.413 28.373 -19.659 1.00 40.90 192 ALA A N 1
ATOM 1445 C CA . ALA A 1 209 ? -4.400 29.307 -19.159 1.00 40.62 192 ALA A CA 1
ATOM 1446 C C . ALA A 1 209 ? -3.830 30.684 -18.901 1.00 41.28 192 ALA A C 1
ATOM 1447 O O . ALA A 1 209 ? -2.667 30.835 -18.516 1.00 40.71 192 ALA A O 1
ATOM 1449 N N . ILE A 1 210 ? -4.671 31.687 -19.135 1.00 42.49 193 ILE A N 1
ATOM 1450 C CA . ILE A 1 210 ? -4.334 33.084 -18.883 1.00 43.31 193 ILE A CA 1
ATOM 1451 C C . ILE A 1 210 ? -5.103 33.386 -17.609 1.00 43.98 193 ILE A C 1
ATOM 1452 O O . ILE A 1 210 ? -6.326 33.242 -17.575 1.00 43.46 193 ILE A O 1
ATOM 1457 N N . CYS A 1 211 ? -4.391 33.782 -16.560 1.00 45.18 194 CYS A N 1
ATOM 1458 C CA . CYS A 1 211 ? -5.033 34.060 -15.280 1.00 45.72 194 CYS A CA 1
ATOM 1459 C C . CYS A 1 211 ? -4.444 35.271 -14.563 1.00 45.49 194 CYS A C 1
ATOM 1460 O O . CYS A 1 211 ? -3.335 35.698 -14.863 1.00 45.75 194 CYS A O 1
ATOM 1463 N N . GLY A 1 212 ? -5.193 35.817 -13.612 1.00 45.37 195 GLY A N 1
ATOM 1464 C CA . GLY A 1 212 ? -4.724 36.984 -12.886 1.00 44.63 195 GLY A CA 1
ATOM 1465 C C . GLY A 1 212 ? -5.900 37.794 -12.393 1.00 44.43 195 GLY A C 1
ATOM 1466 O O . GLY A 1 212 ? -6.999 37.264 -12.293 1.00 44.82 195 GLY A O 1
ATOM 1467 N N . GLY A 1 213 ? -5.689 39.070 -12.092 1.00 42.95 196 GLY A N 1
ATOM 1468 C CA . GLY A 1 213 ? -6.791 39.882 -11.604 1.00 41.03 196 GLY A CA 1
ATOM 1469 C C . GLY A 1 213 ? -6.892 41.272 -12.201 1.00 40.42 196 GLY A C 1
ATOM 1470 O O . GLY A 1 213 ? -5.946 41.783 -12.795 1.00 40.16 196 GLY A O 1
ATOM 1471 N N . VAL A 1 214 ? -8.057 41.887 -12.047 1.00 41.52 197 VAL A N 1
ATOM 1472 C CA . VAL A 1 214 ? -8.295 43.233 -12.554 1.00 42.55 197 VAL A CA 1
ATOM 1473 C C . VAL A 1 214 ? -9.249 43.978 -11.628 1.00 43.51 197 VAL A C 1
ATOM 1474 O O . VAL A 1 214 ? -10.323 43.466 -11.303 1.00 43.24 197 VAL A O 1
ATOM 1478 N N . GLU A 1 215 ? -8.861 45.179 -11.203 1.00 44.79 198 GLU A N 1
ATOM 1479 C CA . GLU A 1 215 ? -9.710 45.963 -10.316 1.00 47.26 198 GLU A CA 1
ATOM 1480 C C . GLU A 1 215 ? -10.000 47.367 -10.841 1.00 49.19 198 GLU A C 1
ATOM 1481 O O . GLU A 1 215 ? -9.158 47.976 -11.501 1.00 50.24 198 GLU A O 1
ATOM 1487 N N . THR A 1 216 ? -11.185 47.877 -10.540 1.00 51.10 199 THR A N 1
ATOM 1488 C CA . THR A 1 216 ? -11.657 49.206 -10.969 1.00 52.53 199 THR A CA 1
ATOM 1489 C C . THR A 1 216 ? -10.739 50.313 -10.508 1.00 51.96 199 THR A C 1
ATOM 1490 O O . THR A 1 216 ? -9.802 50.039 -9.730 1.00 51.26 199 THR A O 1
ATOM 1494 N N . ARG A 1 217 ? -11.017 51.543 -10.864 1.00 52.74 200 ARG A N 1
ATOM 1495 C CA . ARG A 1 217 ? -10.334 52.749 -10.423 1.00 53.77 200 ARG A CA 1
ATOM 1496 C C . ARG A 1 217 ? -10.707 53.083 -9.003 1.00 55.14 200 ARG A C 1
ATOM 1497 O O . ARG A 1 217 ? -11.574 52.400 -8.416 1.00 55.37 200 ARG A O 1
ATOM 1505 N N . ILE A 1 218 ? -10.207 54.182 -8.470 1.00 57.04 201 ILE A N 1
ATOM 1506 C CA . ILE A 1 218 ? -10.457 54.591 -7.076 1.00 57.87 201 ILE A CA 1
ATOM 1507 C C . ILE A 1 218 ? -11.771 55.355 -7.034 1.00 58.32 201 ILE A C 1
ATOM 1508 O O . ILE A 1 218 ? -11.890 56.464 -7.600 1.00 58.62 201 ILE A O 1
ATOM 1513 N N . GLU A 1 219 ? -12.796 54.749 -6.479 1.00 59.41 202 GLU A N 1
ATOM 1514 C CA . GLU A 1 219 ? -14.092 55.432 -6.293 1.00 61.03 202 GLU A CA 1
ATOM 1515 C C . GLU A 1 219 ? -14.246 55.967 -4.875 1.00 60.77 202 GLU A C 1
ATOM 1516 O O . GLU A 1 219 ? -13.586 55.404 -3.971 1.00 60.64 202 GLU A O 1
ATOM 1522 N N . ALA A 1 220 ? -15.326 56.667 -4.610 1.00 60.67 203 ALA A N 1
ATOM 1523 C CA . ALA A 1 220 ? -15.478 57.212 -3.251 1.00 60.80 203 ALA A CA 1
ATOM 1524 C C . ALA A 1 220 ? -16.175 56.220 -2.292 1.00 60.45 203 ALA A C 1
ATOM 1525 O O . ALA A 1 220 ? -15.948 56.271 -1.092 1.00 58.72 203 ALA A O 1
ATOM 1527 N N . VAL A 1 221 ? -17.133 55.534 -2.855 1.00 61.57 204 VAL A N 1
ATOM 1528 C CA . VAL A 1 221 ? -18.093 54.621 -2.284 1.00 62.04 204 VAL A CA 1
ATOM 1529 C C . VAL A 1 221 ? -17.435 53.653 -1.291 1.00 61.88 204 VAL A C 1
ATOM 1530 O O . VAL A 1 221 ? -17.802 53.363 -0.197 1.00 61.04 204 VAL A O 1
ATOM 1534 N N . PRO A 1 222 ? -16.271 53.117 -1.932 1.00 61.90 205 PRO A N 1
ATOM 1535 C CA . PRO A 1 222 ? -15.598 52.208 -0.915 1.00 61.19 205 PRO A CA 1
ATOM 1536 C C . PRO A 1 222 ? -14.915 52.936 0.209 1.00 60.55 205 PRO A C 1
ATOM 1537 O O . PRO A 1 222 ? -15.051 52.567 1.418 1.00 60.15 205 PRO A O 1
ATOM 1541 N N . ILE A 1 223 ? -14.047 53.912 -0.144 1.00 60.38 206 ILE A N 1
ATOM 1542 C CA . ILE A 1 223 ? -13.273 54.688 0.839 1.00 59.91 206 ILE A CA 1
ATOM 1543 C C . ILE A 1 223 ? -14.215 55.213 1.898 1.00 60.98 206 ILE A C 1
ATOM 1544 O O . ILE A 1 223 ? -13.934 54.969 3.094 1.00 61.41 206 ILE A O 1
ATOM 1549 N N . ALA A 1 224 ? -15.378 55.670 1.529 1.00 61.79 207 ALA A N 1
ATOM 1550 C CA . ALA A 1 224 ? -16.378 56.087 2.569 1.00 61.94 207 ALA A CA 1
ATOM 1551 C C . ALA A 1 224 ? -16.648 54.994 3.598 1.00 61.45 207 ALA A C 1
ATOM 1552 O O . ALA A 1 224 ? -16.372 55.160 4.782 1.00 62.15 207 ALA A O 1
ATOM 1554 N N . GLY A 1 225 ? -17.183 53.872 3.144 1.00 60.77 208 GLY A N 1
ATOM 1555 C CA . GLY A 1 225 ? -17.486 52.769 4.039 1.00 60.27 208 GLY A CA 1
ATOM 1556 C C . GLY A 1 225 ? -16.260 52.010 4.509 1.00 59.55 208 GLY A C 1
ATOM 1557 O O . GLY A 1 225 ? -16.361 50.851 4.894 1.00 59.17 208 GLY A O 1
ATOM 1558 N N . PHE A 1 226 ? -15.100 52.659 4.485 1.00 60.18 209 PHE A N 1
ATOM 1559 C CA . PHE A 1 226 ? -13.865 52.011 4.914 1.00 61.40 209 PHE A CA 1
ATOM 1560 C C . PHE A 1 226 ? -12.929 52.880 5.747 1.00 61.89 209 PHE A C 1
ATOM 1561 O O . PHE A 1 226 ? -12.166 52.365 6.568 1.00 61.70 209 PHE A O 1
ATOM 1569 N N . ALA A 1 227 ? -12.992 54.185 5.559 1.00 62.08 210 ALA A N 1
ATOM 1570 C CA . ALA A 1 227 ? -12.157 55.126 6.365 1.00 63.22 210 ALA A CA 1
ATOM 1571 C C . ALA A 1 227 ? -12.657 55.171 7.826 1.00 64.30 210 ALA A C 1
ATOM 1572 O O . ALA A 1 227 ? -11.858 55.174 8.752 1.00 64.33 210 ALA A O 1
ATOM 1574 N N . GLN A 1 228 ? -13.971 55.144 7.886 1.00 65.72 211 GLN A N 1
ATOM 1575 C CA . GLN A 1 228 ? -14.829 55.108 9.037 1.00 66.92 211 GLN A CA 1
ATOM 1576 C C . GLN A 1 228 ? -14.512 53.965 10.010 1.00 68.50 211 GLN A C 1
ATOM 1577 O O . GLN A 1 228 ? -14.529 54.188 11.226 1.00 68.36 211 GLN A O 1
ATOM 1583 N N . MET A 1 229 ? -14.225 52.830 9.436 1.00 71.11 212 MET A N 1
ATOM 1584 C CA . MET A 1 229 ? -13.902 51.647 10.189 1.00 73.21 212 MET A CA 1
ATOM 1585 C C . MET A 1 229 ? -12.658 51.718 11.017 1.00 73.71 212 MET A C 1
ATOM 1586 O O . MET A 1 229 ? -12.680 52.264 12.134 1.00 73.69 212 MET A O 1
ATOM 1591 N N . ARG A 1 230 ? -11.547 51.260 10.567 1.00 74.99 213 ARG A N 1
ATOM 1592 C CA . ARG A 1 230 ? -10.276 51.094 11.258 1.00 75.19 213 ARG A CA 1
ATOM 1593 C C . ARG A 1 230 ? -9.187 50.771 10.281 1.00 74.71 213 ARG A C 1
ATOM 1594 O O . ARG A 1 230 ? -8.023 50.430 10.621 1.00 73.86 213 ARG A O 1
ATOM 1602 N N . ILE A 1 231 ? -9.651 50.234 9.124 1.00 74.53 214 ILE A N 1
ATOM 1603 C CA . ILE A 1 231 ? -8.791 49.448 8.210 1.00 73.99 214 ILE A CA 1
ATOM 1604 C C . ILE A 1 231 ? -7.811 50.403 7.496 1.00 72.93 214 ILE A C 1
ATOM 1605 O O . ILE A 1 231 ? -6.605 50.161 7.539 1.00 72.70 214 ILE A O 1
ATOM 1610 N N . VAL A 1 232 ? -8.415 51.349 6.841 1.00 72.04 215 VAL A N 1
ATOM 1611 C CA . VAL A 1 232 ? -7.891 52.397 5.995 1.00 70.11 215 VAL A CA 1
ATOM 1612 C C . VAL A 1 232 ? -7.289 53.469 6.900 1.00 70.40 215 VAL A C 1
ATOM 1613 O O . VAL A 1 232 ? -6.877 54.557 6.589 1.00 70.25 215 VAL A O 1
ATOM 1617 N N . MET A 1 233 ? -6.901 53.032 8.113 1.00 70.75 216 MET A N 1
ATOM 1618 C CA . MET A 1 233 ? -6.368 53.875 9.159 1.00 70.94 216 MET A CA 1
ATOM 1619 C C . MET A 1 233 ? -5.052 54.531 8.871 1.00 70.72 216 MET A C 1
ATOM 1620 O O . MET A 1 233 ? -4.421 55.237 9.690 1.00 71.08 216 MET A O 1
ATOM 1625 N N . SER A 1 234 ? -4.628 54.465 7.603 1.00 69.50 217 SER A N 1
ATOM 1626 C CA . SER A 1 234 ? -3.534 55.311 7.074 1.00 68.59 217 SER A CA 1
ATOM 1627 C C . SER A 1 234 ? -3.935 56.716 6.778 1.00 68.67 217 SER A C 1
ATOM 1628 O O . SER A 1 234 ? -3.888 57.299 5.671 1.00 68.80 217 SER A O 1
ATOM 1631 N N . THR A 1 235 ? -4.529 57.382 7.793 1.00 68.18 218 THR A N 1
ATOM 1632 C CA . THR A 1 235 ? -4.909 58.804 7.592 1.00 66.28 218 THR A CA 1
ATOM 1633 C C . THR A 1 235 ? -3.694 59.677 7.431 1.00 66.47 218 THR A C 1
ATOM 1634 O O . THR A 1 235 ? -3.624 60.882 7.503 1.00 67.28 218 THR A O 1
ATOM 1638 N N . ASN A 1 236 ? -2.557 59.054 7.119 1.00 65.61 219 ASN A N 1
ATOM 1639 C CA . ASN A 1 236 ? -1.282 59.743 6.957 1.00 64.99 219 ASN A CA 1
ATOM 1640 C C . ASN A 1 236 ? -1.205 60.370 5.560 1.00 65.38 219 ASN A C 1
ATOM 1641 O O . ASN A 1 236 ? -0.480 59.872 4.694 1.00 66.89 219 ASN A O 1
ATOM 1646 N N . ASN A 1 237 ? -1.899 61.450 5.358 1.00 64.83 220 ASN A N 1
ATOM 1647 C CA . ASN A 1 237 ? -1.989 62.171 4.070 1.00 64.30 220 ASN A CA 1
ATOM 1648 C C . ASN A 1 237 ? -0.849 63.152 3.881 1.00 64.67 220 ASN A C 1
ATOM 1649 O O . ASN A 1 237 ? -0.662 63.783 2.820 1.00 64.80 220 ASN A O 1
ATOM 1654 N N . ASP A 1 238 ? 0.067 63.207 4.848 1.00 64.31 221 ASP A N 1
ATOM 1655 C CA . ASP A 1 238 ? 1.250 64.033 4.739 1.00 63.89 221 ASP A CA 1
ATOM 1656 C C . ASP A 1 238 ? 2.471 63.339 4.206 1.00 63.09 221 ASP A C 1
ATOM 1657 O O . ASP A 1 238 ? 3.413 64.005 3.740 1.00 63.25 221 ASP A O 1
ATOM 1662 N N . ASP A 1 239 ? 2.582 62.028 4.424 1.00 62.49 222 ASP A N 1
ATOM 1663 C CA . ASP A 1 239 ? 3.655 61.175 3.943 1.00 61.84 222 ASP A CA 1
ATOM 1664 C C . ASP A 1 239 ? 3.223 60.073 3.008 1.00 60.75 222 ASP A C 1
ATOM 1665 O O . ASP A 1 239 ? 2.934 58.937 3.286 1.00 61.72 222 ASP A O 1
ATOM 1670 N N . PRO A 1 240 ? 2.759 60.605 1.759 1.00 59.69 223 PRO A N 1
ATOM 1671 C CA . PRO A 1 240 ? 2.235 59.423 0.963 1.00 58.60 223 PRO A CA 1
ATOM 1672 C C . PRO A 1 240 ? 3.167 58.244 0.928 1.00 57.47 223 PRO A C 1
ATOM 1673 O O . PRO A 1 240 ? 2.697 57.102 1.156 1.00 57.24 223 PRO A O 1
ATOM 1677 N N . ALA A 1 241 ? 4.411 58.368 0.594 1.00 56.97 224 ALA A N 1
ATOM 1678 C CA . ALA A 1 241 ? 5.264 57.177 0.355 1.00 57.05 224 ALA A CA 1
ATOM 1679 C C . ALA A 1 241 ? 5.485 56.328 1.585 1.00 57.02 224 ALA A C 1
ATOM 1680 O O . ALA A 1 241 ? 5.919 55.180 1.548 1.00 57.93 224 ALA A O 1
ATOM 1682 N N . GLY A 1 242 ? 5.467 57.059 2.706 1.00 56.66 225 GLY A N 1
ATOM 1683 C CA . GLY A 1 242 ? 5.705 56.564 4.031 1.00 55.75 225 GLY A CA 1
ATOM 1684 C C . GLY A 1 242 ? 4.485 56.210 4.835 1.00 55.30 225 GLY A C 1
ATOM 1685 O O . GLY A 1 242 ? 4.594 55.754 5.979 1.00 56.33 225 GLY A O 1
ATOM 1686 N N . ALA A 1 243 ? 3.295 56.441 4.287 1.00 54.43 226 ALA A N 1
ATOM 1687 C CA . ALA A 1 243 ? 2.045 56.176 4.983 1.00 54.33 226 ALA A CA 1
ATOM 1688 C C . ALA A 1 243 ? 1.809 54.705 5.331 1.00 55.26 226 ALA A C 1
ATOM 1689 O O . ALA A 1 243 ? 1.372 54.392 6.441 1.00 56.01 226 ALA A O 1
ATOM 1691 N N . CYS A 1 244 ? 2.105 53.766 4.410 1.00 55.89 227 CYS A N 1
ATOM 1692 C CA . CYS A 1 244 ? 1.891 52.341 4.716 1.00 56.79 227 CYS A CA 1
ATOM 1693 C C . CYS A 1 244 ? 3.086 51.692 5.364 1.00 57.39 227 CYS A C 1
ATOM 1694 O O . CYS A 1 244 ? 4.217 51.869 4.866 1.00 57.63 227 CYS A O 1
ATOM 1697 N N . ARG A 1 245 ? 2.866 50.742 6.269 1.00 57.66 228 ARG A N 1
ATOM 1698 C CA . ARG A 1 245 ? 3.874 50.039 6.994 1.00 58.37 228 ARG A CA 1
ATOM 1699 C C . ARG A 1 245 ? 3.453 48.657 7.532 1.00 58.90 228 ARG A C 1
ATOM 1700 O O . ARG A 1 245 ? 2.781 48.468 8.506 1.00 59.29 228 ARG A O 1
ATOM 1708 N N . PRO A 1 246 ? 3.490 47.780 6.411 1.00 59.60 229 PRO A N 1
ATOM 1709 C CA . PRO A 1 246 ? 3.045 46.407 6.890 1.00 60.10 229 PRO A CA 1
ATOM 1710 C C . PRO A 1 246 ? 3.314 46.115 8.331 1.00 60.30 229 PRO A C 1
ATOM 1711 O O . PRO A 1 246 ? 2.332 45.979 9.107 1.00 61.11 229 PRO A O 1
ATOM 1715 N N . PHE A 1 247 ? 4.385 45.513 8.803 1.00 59.33 230 PHE A N 1
ATOM 1716 C CA . PHE A 1 247 ? 4.613 44.799 10.041 1.00 58.94 230 PHE A CA 1
ATOM 1717 C C . PHE A 1 247 ? 5.246 45.745 11.036 1.00 59.61 230 PHE A C 1
ATOM 1718 O O . PHE A 1 247 ? 5.682 45.479 12.139 1.00 59.71 230 PHE A O 1
ATOM 1726 N N . ASP A 1 248 ? 5.246 47.030 10.699 1.00 59.99 231 ASP A N 1
ATOM 1727 C CA . ASP A 1 248 ? 5.879 47.981 11.597 1.00 60.43 231 ASP A CA 1
ATOM 1728 C C . ASP A 1 248 ? 4.943 48.207 12.778 1.00 61.28 231 ASP A C 1
ATOM 1729 O O . ASP A 1 248 ? 3.754 48.462 12.589 1.00 61.89 231 ASP A O 1
ATOM 1734 N N . ARG A 1 249 ? 5.477 48.098 13.993 1.00 62.21 232 ARG A N 1
ATOM 1735 C CA . ARG A 1 249 ? 4.687 48.279 15.212 1.00 63.22 232 ARG A CA 1
ATOM 1736 C C . ARG A 1 249 ? 3.798 49.533 15.226 1.00 63.66 232 ARG A C 1
ATOM 1737 O O . ARG A 1 249 ? 2.733 49.546 15.862 1.00 63.01 232 ARG A O 1
ATOM 1745 N N . ASP A 1 250 ? 4.236 50.577 14.522 1.00 64.05 233 ASP A N 1
ATOM 1746 C CA . ASP A 1 250 ? 3.506 51.849 14.460 1.00 64.87 233 ASP A CA 1
ATOM 1747 C C . ASP A 1 250 ? 2.399 51.909 13.393 1.00 64.95 233 ASP A C 1
ATOM 1748 O O . ASP A 1 250 ? 1.724 52.933 13.246 1.00 64.99 233 ASP A O 1
ATOM 1753 N N . ARG A 1 251 ? 2.217 50.812 12.660 1.00 64.26 234 ARG A N 1
ATOM 1754 C CA . ARG A 1 251 ? 1.216 50.730 11.600 1.00 62.48 234 ARG A CA 1
ATOM 1755 C C . ARG A 1 251 ? -0.187 51.143 12.046 1.00 61.65 234 ARG A C 1
ATOM 1756 O O . ARG A 1 251 ? -0.655 50.732 13.116 1.00 61.28 234 ARG A O 1
ATOM 1764 N N . ASP A 1 252 ? -0.853 51.955 11.224 1.00 61.34 235 ASP A N 1
ATOM 1765 C CA . ASP A 1 252 ? -2.219 52.395 11.523 1.00 61.64 235 ASP A CA 1
ATOM 1766 C C . ASP A 1 252 ? -3.276 51.770 10.587 1.00 61.75 235 ASP A C 1
ATOM 1767 O O . ASP A 1 252 ? -4.277 51.195 11.056 1.00 62.09 235 ASP A O 1
ATOM 1772 N N . GLY A 1 253 ? -3.046 51.864 9.276 1.00 60.58 236 GLY A N 1
ATOM 1773 C CA . GLY A 1 253 ? -3.981 51.300 8.316 1.00 58.07 236 GLY A CA 1
ATOM 1774 C C . GLY A 1 253 ? -3.364 50.914 6.984 1.00 55.95 236 GLY A C 1
ATOM 1775 O O . GLY A 1 253 ? -2.147 50.787 6.863 1.00 55.03 236 GLY A O 1
ATOM 1776 N N . PHE A 1 254 ? -4.209 50.737 5.976 1.00 54.04 237 PHE A N 1
ATOM 1777 C CA . PHE A 1 254 ? -3.740 50.356 4.651 1.00 52.53 237 PHE A CA 1
ATOM 1778 C C . PHE A 1 254 ? -4.074 51.428 3.627 1.00 51.91 237 PHE A C 1
ATOM 1779 O O . PHE A 1 254 ? -4.939 52.269 3.855 1.00 52.79 237 PHE A O 1
ATO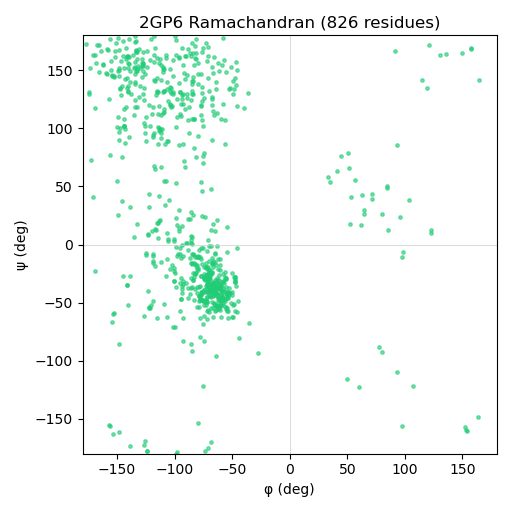M 1787 N N . VAL A 1 255 ? -3.407 51.358 2.482 1.00 51.70 238 VAL A N 1
ATOM 1788 C CA . VAL A 1 255 ? -3.607 52.312 1.396 1.00 51.28 238 VAL A CA 1
ATOM 1789 C C . VAL A 1 255 ? -4.197 51.625 0.169 1.00 50.41 238 VAL A C 1
ATOM 1790 O O . VAL A 1 255 ? -3.850 50.487 -0.140 1.00 50.44 238 VAL A O 1
ATOM 1794 N N . PHE A 1 256 ? -5.086 52.319 -0.530 1.00 48.95 239 PHE A N 1
ATOM 1795 C CA . PHE A 1 256 ? -5.688 51.764 -1.737 1.00 48.26 239 PHE A CA 1
ATOM 1796 C C . PHE A 1 256 ? -4.761 52.022 -2.931 1.00 48.46 239 PHE A C 1
ATOM 1797 O O . PHE A 1 256 ? -4.156 53.094 -3.024 1.00 48.54 239 PHE A O 1
ATOM 1805 N N . GLY A 1 257 ? -4.649 51.037 -3.828 1.00 48.60 240 GLY A N 1
ATOM 1806 C CA . GLY A 1 257 ? -3.805 51.170 -5.012 1.00 47.45 240 GLY A CA 1
ATOM 1807 C C . GLY A 1 257 ? -4.451 50.562 -6.247 1.00 46.25 240 GLY A C 1
ATOM 1808 O O . GLY A 1 257 ? -5.244 49.640 -6.113 1.00 48.07 240 GLY A O 1
ATOM 1809 N N . GLU A 1 258 ? -4.137 51.067 -7.440 1.00 45.11 241 GLU A N 1
ATOM 1810 C CA . GLU A 1 258 ? -4.727 50.523 -8.665 1.00 45.19 241 GLU A CA 1
ATOM 1811 C C . GLU A 1 258 ? -3.784 49.556 -9.370 1.00 45.74 241 GLU A C 1
ATOM 1812 O O . GLU A 1 258 ? -2.588 49.533 -9.087 1.00 46.08 241 GLU A O 1
ATOM 1818 N N . GLY A 1 259 ? -4.325 48.757 -10.283 1.00 46.24 242 GLY A N 1
ATOM 1819 C CA . GLY A 1 259 ? -3.495 47.812 -10.995 1.00 47.85 242 GLY A CA 1
ATOM 1820 C C . GLY A 1 259 ? -4.244 46.630 -11.574 1.00 48.41 242 GLY A C 1
ATOM 1821 O O . GLY A 1 259 ? -5.414 46.403 -11.280 1.00 48.90 242 GLY A O 1
ATOM 1822 N N . GLY A 1 260 ? -3.545 45.885 -12.421 1.00 48.66 243 GLY A N 1
ATOM 1823 C CA . GLY A 1 260 ? -4.101 44.702 -13.047 1.00 49.35 243 GLY A CA 1
ATOM 1824 C C . GLY A 1 260 ? -2.949 43.767 -13.363 1.00 49.60 243 GLY A C 1
ATOM 1825 O O . GLY A 1 260 ? -1.857 44.228 -13.696 1.00 51.04 243 GLY A O 1
ATOM 1826 N N . ALA A 1 261 ? -3.167 42.461 -13.266 1.00 49.63 244 ALA A N 1
ATOM 1827 C CA . ALA A 1 261 ? -2.091 41.511 -13.546 1.00 48.83 244 ALA A CA 1
ATOM 1828 C C . ALA A 1 261 ? -2.578 40.198 -14.148 1.00 48.09 244 ALA A C 1
ATOM 1829 O O . ALA A 1 261 ? -3.548 39.597 -13.677 1.00 47.60 244 ALA A O 1
ATOM 1831 N N . LEU A 1 262 ? -1.886 39.756 -15.191 1.00 46.60 245 LEU A N 1
ATOM 1832 C CA . LEU A 1 262 ? -2.218 38.511 -15.864 1.00 46.50 245 LEU A CA 1
ATOM 1833 C C . LEU A 1 262 ? -0.973 37.672 -16.111 1.00 46.20 245 LEU A C 1
ATOM 1834 O O . LEU A 1 262 ? 0.124 38.198 -16.294 1.00 45.60 245 LEU A O 1
ATOM 1839 N N . LEU A 1 263 ? -1.146 36.366 -16.110 1.00 45.86 246 LEU A N 1
ATOM 1840 C CA . LEU A 1 263 ? -0.050 35.445 -16.343 1.00 45.41 246 LEU A CA 1
ATOM 1841 C C . LEU A 1 263 ? -0.462 34.434 -17.397 1.00 44.70 246 LEU A C 1
ATOM 1842 O O . LEU A 1 263 ? -1.672 34.176 -17.554 1.00 43.52 246 LEU A O 1
ATOM 1847 N N . LEU A 1 264 ? 0.500 33.697 -17.868 1.00 44.74 247 LEU A N 1
ATOM 1848 C CA . LEU A 1 264 ? 0.312 32.619 -18.802 1.00 46.44 247 LEU A CA 1
ATOM 1849 C C . LEU A 1 264 ? 0.953 31.343 -18.233 1.00 47.05 247 LEU A C 1
ATOM 1850 O O . LEU A 1 264 ? 2.182 31.237 -18.110 1.00 46.88 247 LEU A O 1
ATOM 1855 N N . ILE A 1 265 ? 0.072 30.539 -17.734 1.00 47.65 248 ILE A N 1
ATOM 1856 C CA . ILE A 1 265 ? 0.311 29.252 -17.047 1.00 49.33 248 ILE A CA 1
ATOM 1857 C C . ILE A 1 265 ? 0.157 28.135 -18.023 1.00 51.07 248 ILE A C 1
ATOM 1858 O O . ILE A 1 265 ? -0.631 28.288 -18.990 1.00 52.36 248 ILE A O 1
ATOM 1863 N N . GLU A 1 266 ? 1.003 27.137 -17.982 1.00 50.95 249 GLU A N 1
ATOM 1864 C CA . GLU A 1 266 ? 0.902 26.020 -18.938 1.00 50.36 249 GLU A CA 1
ATOM 1865 C C . GLU A 1 266 ? 1.764 24.882 -18.438 1.00 49.90 249 GLU A C 1
ATOM 1866 O O . GLU A 1 266 ? 2.910 25.072 -18.026 1.00 49.32 249 GLU A O 1
ATOM 1872 N N . THR A 1 267 ? 1.330 23.695 -18.736 1.00 49.92 250 THR A N 1
ATOM 1873 C CA . THR A 1 267 ? 2.087 22.502 -18.374 1.00 50.22 250 THR A CA 1
ATOM 1874 C C . THR A 1 267 ? 3.505 22.590 -18.925 1.00 51.81 250 THR A C 1
ATOM 1875 O O . THR A 1 267 ? 3.743 23.194 -19.973 1.00 51.72 250 THR A O 1
ATOM 1879 N N . GLU A 1 268 ? 4.445 21.987 -18.204 1.00 53.44 251 GLU A N 1
ATOM 1880 C CA . GLU A 1 268 ? 5.845 22.006 -18.598 1.00 54.52 251 GLU A CA 1
ATOM 1881 C C . GLU A 1 268 ? 6.041 21.309 -19.941 1.00 54.51 251 GLU A C 1
ATOM 1882 O O . GLU A 1 268 ? 6.845 21.749 -20.761 1.00 55.41 251 GLU A O 1
ATOM 1888 N N . GLU A 1 269 ? 5.294 20.233 -20.164 1.00 54.75 252 GLU A N 1
ATOM 1889 C CA . GLU A 1 269 ? 5.378 19.475 -21.412 1.00 54.95 252 GLU A CA 1
ATOM 1890 C C . GLU A 1 269 ? 4.902 20.324 -22.592 1.00 54.62 252 GLU A C 1
ATOM 1891 O O . GLU A 1 269 ? 5.495 20.301 -23.671 1.00 54.97 252 GLU A O 1
ATOM 1897 N N . HIS A 1 270 ? 3.818 21.062 -22.377 1.00 54.42 253 HIS A N 1
ATOM 1898 C CA . HIS A 1 270 ? 3.247 21.932 -23.399 1.00 53.68 253 HIS A CA 1
ATOM 1899 C C . HIS A 1 270 ? 4.256 23.031 -23.735 1.00 54.41 253 HIS A C 1
ATOM 1900 O O . HIS A 1 270 ? 4.610 23.233 -24.895 1.00 55.79 253 HIS A O 1
ATOM 1907 N N . ALA A 1 271 ? 4.729 23.726 -22.708 1.00 53.91 254 ALA A N 1
ATOM 1908 C CA . ALA A 1 271 ? 5.687 24.809 -22.886 1.00 54.03 254 ALA A CA 1
ATOM 1909 C C . ALA A 1 271 ? 6.935 24.430 -23.680 1.00 54.21 254 ALA A C 1
ATOM 1910 O O . ALA A 1 271 ? 7.403 25.213 -24.500 1.00 54.76 254 ALA A O 1
ATOM 1912 N N . LYS A 1 272 ? 7.476 23.238 -23.430 1.00 54.74 255 LYS A N 1
ATOM 1913 C CA . LYS A 1 272 ? 8.682 22.756 -24.114 1.00 54.05 255 LYS A CA 1
ATOM 1914 C C . LYS A 1 272 ? 8.478 22.440 -25.598 1.00 54.23 255 LYS A C 1
ATOM 1915 O O . LYS A 1 272 ? 9.382 22.647 -26.415 1.00 55.13 255 LYS A O 1
ATOM 1921 N N . ALA A 1 273 ? 7.294 21.947 -25.934 1.00 53.89 256 ALA A N 1
ATOM 1922 C CA . ALA A 1 273 ? 6.940 21.633 -27.326 1.00 53.58 256 ALA A CA 1
ATOM 1923 C C . ALA A 1 273 ? 6.977 22.846 -28.266 1.00 54.69 256 ALA A C 1
ATOM 1924 O O . ALA A 1 273 ? 6.998 22.627 -29.494 1.00 56.82 256 ALA A O 1
ATOM 1926 N N . ARG A 1 274 ? 7.065 24.023 -27.734 1.00 54.53 257 ARG A N 1
ATOM 1927 C CA . ARG A 1 274 ? 7.138 25.328 -28.427 1.00 53.23 257 ARG A CA 1
ATOM 1928 C C . ARG A 1 274 ? 8.188 26.219 -27.840 1.00 53.06 257 ARG A C 1
ATOM 1929 O O . ARG A 1 274 ? 8.380 27.405 -28.161 1.00 53.72 257 ARG A O 1
ATOM 1937 N N . GLY A 1 275 ? 8.966 25.651 -26.902 1.00 52.85 258 GLY A N 1
ATOM 1938 C CA . GLY A 1 275 ? 10.115 26.438 -26.435 1.00 53.26 258 GLY A CA 1
ATOM 1939 C C . GLY A 1 275 ? 9.718 27.840 -26.028 1.00 54.75 258 GLY A C 1
ATOM 1940 O O . GLY A 1 275 ? 9.961 28.812 -26.722 1.00 56.20 258 GLY A O 1
ATOM 1941 N N . ALA A 1 276 ? 9.141 27.927 -24.803 1.00 54.99 259 ALA A N 1
ATOM 1942 C CA . ALA A 1 276 ? 8.762 29.213 -24.220 1.00 55.01 259 ALA A CA 1
ATOM 1943 C C . ALA A 1 276 ? 9.864 29.665 -23.262 1.00 55.43 259 ALA A C 1
ATOM 1944 O O . ALA A 1 276 ? 10.875 28.982 -23.111 1.00 56.50 259 ALA A O 1
ATOM 1946 N N . ASN A 1 277 ? 9.679 30.812 -22.615 1.00 55.41 260 ASN A N 1
ATOM 1947 C CA . ASN A 1 277 ? 10.678 31.301 -21.658 1.00 55.84 260 ASN A CA 1
ATOM 1948 C C . ASN A 1 277 ? 10.132 31.085 -20.245 1.00 55.34 260 ASN A C 1
ATOM 1949 O O . ASN A 1 277 ? 9.496 31.970 -19.664 1.00 55.08 260 ASN A O 1
ATOM 1954 N N . ILE A 1 278 ? 10.401 29.933 -19.703 1.00 54.35 261 ILE A N 1
ATOM 1955 C CA . ILE A 1 278 ? 9.886 29.544 -18.376 1.00 53.68 261 ILE A CA 1
ATOM 1956 C C . ILE A 1 278 ? 10.527 30.417 -17.323 1.00 52.88 261 ILE A C 1
ATOM 1957 O O . ILE A 1 278 ? 11.764 30.449 -17.196 1.00 54.45 261 ILE A O 1
ATOM 1962 N N . LEU A 1 279 ? 9.711 31.079 -16.520 1.00 50.74 262 LEU A N 1
ATOM 1963 C CA . LEU A 1 279 ? 10.281 31.988 -15.490 1.00 48.89 262 LEU A CA 1
ATOM 1964 C C . LEU A 1 279 ? 10.418 31.249 -14.177 1.00 47.81 262 LEU A C 1
ATOM 1965 O O . LEU A 1 279 ? 11.325 31.417 -13.381 1.00 47.31 262 LEU A O 1
ATOM 1970 N N . ALA A 1 280 ? 9.301 30.571 -13.879 1.00 46.91 263 ALA A N 1
ATOM 1971 C CA . ALA A 1 280 ? 9.231 29.874 -12.550 1.00 46.73 263 ALA A CA 1
ATOM 1972 C C . ALA A 1 280 ? 8.383 28.630 -12.691 1.00 47.28 263 ALA A C 1
ATOM 1973 O O . ALA A 1 280 ? 7.978 28.229 -13.781 1.00 47.18 263 ALA A O 1
ATOM 1975 N N . ARG A 1 281 ? 7.868 28.048 -11.629 1.00 48.42 264 ARG A N 1
ATOM 1976 C CA . ARG A 1 281 ? 6.860 27.029 -11.796 1.00 50.62 264 ARG A CA 1
ATOM 1977 C C . ARG A 1 281 ? 5.745 27.154 -10.789 1.00 51.08 264 ARG A C 1
ATOM 1978 O O . ARG A 1 281 ? 6.039 27.436 -9.606 1.00 51.52 264 ARG A O 1
ATOM 1986 N N . ILE A 1 282 ? 4.539 26.766 -11.126 1.00 50.83 265 ILE A N 1
ATOM 1987 C CA . ILE A 1 282 ? 3.416 26.816 -10.168 1.00 49.64 265 ILE A CA 1
ATOM 1988 C C . ILE A 1 282 ? 3.145 25.406 -9.666 1.00 49.68 265 ILE A C 1
ATOM 1989 O O . ILE A 1 282 ? 3.055 24.466 -10.448 1.00 49.95 265 ILE A O 1
ATOM 1994 N N . MET A 1 283 ? 3.273 25.129 -8.382 1.00 48.50 266 MET A N 1
ATOM 1995 C CA . MET A 1 283 ? 3.198 23.760 -7.884 1.00 47.42 266 MET A CA 1
ATOM 1996 C C . MET A 1 283 ? 2.081 23.444 -6.901 1.00 46.20 266 MET A C 1
ATOM 1997 O O . MET A 1 283 ? 1.887 22.282 -6.562 1.00 45.93 266 MET A O 1
ATOM 2002 N N . GLY A 1 284 ? 1.352 24.454 -6.437 1.00 45.77 267 GLY A N 1
ATOM 2003 C CA . GLY A 1 284 ? 0.271 24.196 -5.496 1.00 44.29 267 GLY A CA 1
ATOM 2004 C C . GLY A 1 284 ? -0.630 25.387 -5.243 1.00 43.65 267 GLY A C 1
ATOM 2005 O O . GLY A 1 284 ? -0.266 26.526 -5.543 1.00 44.32 267 GLY A O 1
ATOM 2006 N N . ALA A 1 285 ? -1.808 25.127 -4.682 1.00 43.00 268 ALA A N 1
ATOM 2007 C CA . ALA A 1 285 ? -2.773 26.188 -4.382 1.00 42.06 268 ALA A CA 1
ATOM 2008 C C . ALA A 1 285 ? -3.996 25.666 -3.617 1.00 41.02 268 ALA A C 1
ATOM 2009 O O . ALA A 1 285 ? -4.623 24.681 -4.014 1.00 39.63 268 ALA A O 1
ATOM 2011 N N . SER A 1 286 ? -4.337 26.331 -2.517 1.00 41.06 269 SER A N 1
ATOM 2012 C CA . SER A 1 286 ? -5.489 25.908 -1.727 1.00 40.88 269 SER A CA 1
ATOM 2013 C C . SER A 1 286 ? -6.450 27.060 -1.472 1.00 40.10 269 SER A C 1
ATOM 2014 O O . SER A 1 286 ? -6.062 28.232 -1.490 1.00 37.93 269 SER A O 1
ATOM 2017 N N . ILE A 1 287 ? -7.711 26.715 -1.237 1.00 39.73 270 ILE A N 1
ATOM 2018 C CA . ILE A 1 287 ? -8.730 27.716 -0.973 1.00 38.43 270 ILE A CA 1
ATOM 2019 C C . ILE A 1 287 ? -9.429 27.368 0.331 1.00 39.18 270 ILE A C 1
ATOM 2020 O O . ILE A 1 287 ? -9.942 26.262 0.501 1.00 38.42 270 ILE A O 1
ATOM 2025 N N . THR A 1 288 ? -9.421 28.322 1.256 1.00 40.72 271 THR A N 1
ATOM 2026 C CA . THR A 1 288 ? -10.020 28.147 2.574 1.00 43.40 271 THR A CA 1
ATOM 2027 C C . THR A 1 288 ? -10.854 29.368 2.962 1.00 44.45 271 THR A C 1
ATOM 2028 O O . THR A 1 288 ? -10.869 30.376 2.244 1.00 45.04 271 THR A O 1
ATOM 2032 N N . SER A 1 289 ? -11.546 29.265 4.099 1.00 45.42 272 SER A N 1
ATOM 2033 C CA . SER A 1 289 ? -12.374 30.347 4.624 1.00 46.39 272 SER A CA 1
ATOM 2034 C C . SER A 1 289 ? -12.318 30.389 6.162 1.00 47.94 272 SER A C 1
ATOM 2035 O O . SER A 1 289 ? -12.102 29.364 6.813 1.00 49.28 272 SER A O 1
ATOM 2038 N N . ASP A 1 290 ? -12.513 31.577 6.735 1.00 48.64 273 ASP A N 1
ATOM 2039 C CA . ASP A 1 290 ? -12.501 31.747 8.184 1.00 48.79 273 ASP A CA 1
ATOM 2040 C C . ASP A 1 290 ? -13.843 31.459 8.840 1.00 50.16 273 ASP A C 1
ATOM 2041 O O . ASP A 1 290 ? -13.883 30.923 9.947 1.00 51.50 273 ASP A O 1
ATOM 2046 N N . GLY A 1 291 ? -14.924 31.823 8.153 1.00 50.73 274 GLY A N 1
ATOM 2047 C CA . GLY A 1 291 ? -16.246 31.593 8.725 1.00 51.83 274 GLY A CA 1
ATOM 2048 C C . GLY A 1 291 ? -16.337 32.180 10.123 1.00 52.84 274 GLY A C 1
ATOM 2049 O O . GLY A 1 291 ? -17.348 32.091 10.810 1.00 51.57 274 GLY A O 1
ATOM 2050 N N . PHE A 1 292 ? -15.374 33.085 10.375 1.00 54.72 275 PHE A N 1
ATOM 2051 C CA . PHE A 1 292 ? -15.327 33.933 11.543 1.00 56.76 275 PHE A CA 1
ATOM 2052 C C . PHE A 1 292 ? -16.100 35.199 11.477 1.00 57.90 275 PHE A C 1
ATOM 2053 O O . PHE A 1 292 ? -17.351 35.163 11.616 1.00 59.03 275 PHE A O 1
ATOM 2061 N N . HIS A 1 293 ? -15.515 36.300 11.057 1.00 59.24 276 HIS A N 1
ATOM 2062 C CA . HIS A 1 293 ? -16.084 37.626 10.936 1.00 61.16 276 HIS A CA 1
ATOM 2063 C C . HIS A 1 293 ? -16.218 37.972 9.445 1.00 62.60 276 HIS A C 1
ATOM 2064 O O . HIS A 1 293 ? -15.402 37.533 8.637 1.00 63.61 276 HIS A O 1
ATOM 2071 N N . MET A 1 294 ? -17.219 38.743 9.132 1.00 63.55 277 MET A N 1
ATOM 2072 C CA . MET A 1 294 ? -17.444 39.136 7.741 1.00 64.54 277 MET A CA 1
ATOM 2073 C C . MET A 1 294 ? -16.628 40.349 7.306 1.00 64.59 277 MET A C 1
ATOM 2074 O O . MET A 1 294 ? -16.807 40.863 6.201 1.00 65.06 277 MET A O 1
ATOM 2079 N N . VAL A 1 295 ? -15.733 40.799 8.181 1.00 65.01 278 VAL A N 1
ATOM 2080 C CA . VAL A 1 295 ? -14.862 41.943 7.904 1.00 64.46 278 VAL A CA 1
ATOM 2081 C C . VAL A 1 295 ? -13.471 41.671 8.491 1.00 64.81 278 VAL A C 1
ATOM 2082 O O . VAL A 1 295 ? -12.449 42.059 7.908 1.00 65.36 278 VAL A O 1
ATOM 2086 N N . ALA A 1 296 ? -13.449 40.983 9.638 1.00 64.55 279 ALA A N 1
ATOM 2087 C CA . ALA A 1 296 ? -12.207 40.651 10.349 1.00 63.04 279 ALA A CA 1
ATOM 2088 C C . ALA A 1 296 ? -11.747 39.184 10.271 1.00 61.77 279 ALA A C 1
ATOM 2089 O O . ALA A 1 296 ? -12.551 38.247 10.331 1.00 60.68 279 ALA A O 1
ATOM 2091 N N . PRO A 1 297 ? -10.426 38.981 10.130 1.00 61.82 280 PRO A N 1
ATOM 2092 C CA . PRO A 1 297 ? -9.780 37.666 10.047 1.00 61.65 280 PRO A CA 1
ATOM 2093 C C . PRO A 1 297 ? -9.499 37.115 11.454 1.00 61.86 280 PRO A C 1
ATOM 2094 O O . PRO A 1 297 ? -9.062 37.864 12.337 1.00 61.66 280 PRO A O 1
ATOM 2098 N N . ASP A 1 298 ? -9.742 35.820 11.666 1.00 62.16 281 ASP A N 1
ATOM 2099 C CA . ASP A 1 298 ? -9.505 35.225 12.982 1.00 63.07 281 ASP A CA 1
ATOM 2100 C C . ASP A 1 298 ? -8.107 35.599 13.476 1.00 63.46 281 ASP A C 1
ATOM 2101 O O . ASP A 1 298 ? -7.124 35.426 12.755 1.00 63.33 281 ASP A O 1
ATOM 2106 N N . PRO A 1 299 ? -7.995 36.109 14.724 1.00 64.13 282 PRO A N 1
ATOM 2107 C CA . PRO A 1 299 ? -6.732 36.521 15.313 1.00 64.91 282 PRO A CA 1
ATOM 2108 C C . PRO A 1 299 ? -5.699 35.441 15.494 1.00 65.81 282 PRO A C 1
ATOM 2109 O O . PRO A 1 299 ? -4.509 35.777 15.723 1.00 65.94 282 PRO A O 1
ATOM 2113 N N . ASN A 1 300 ? -6.070 34.190 15.360 1.00 67.02 283 ASN A N 1
ATOM 2114 C CA . ASN A 1 300 ? -5.119 33.091 15.375 1.00 68.13 283 ASN A CA 1
ATOM 2115 C C . ASN A 1 300 ? -4.614 32.681 14.015 1.00 67.30 283 ASN A C 1
ATOM 2116 O O . ASN A 1 300 ? -3.667 31.869 13.876 1.00 67.75 283 ASN A O 1
ATOM 2121 N N . GLY A 1 301 ? -5.484 32.842 13.012 1.00 66.20 284 GLY A N 1
ATOM 2122 C CA . GLY A 1 301 ? -5.105 32.533 11.631 1.00 64.83 284 GLY A CA 1
ATOM 2123 C C . GLY A 1 301 ? -4.988 31.037 11.456 1.00 63.80 284 GLY A C 1
ATOM 2124 O O . GLY A 1 301 ? -4.129 30.532 10.734 1.00 62.32 284 GLY A O 1
ATOM 2125 N N . GLU A 1 302 ? -5.927 30.335 12.097 1.00 63.28 285 GLU A N 1
ATOM 2126 C CA . GLU A 1 302 ? -5.957 28.884 12.035 1.00 62.79 285 GLU A CA 1
ATOM 2127 C C . GLU A 1 302 ? -6.165 28.381 10.603 1.00 61.45 285 GLU A C 1
ATOM 2128 O O . GLU A 1 302 ? -5.364 27.589 10.096 1.00 61.72 285 GLU A O 1
ATOM 2134 N N . ARG A 1 303 ? -7.242 28.840 9.960 1.00 59.42 286 ARG A N 1
ATOM 2135 C CA . ARG A 1 303 ? -7.567 28.431 8.588 1.00 57.19 286 ARG A CA 1
ATOM 2136 C C . ARG A 1 303 ? -6.672 29.065 7.523 1.00 55.79 286 ARG A C 1
ATOM 2137 O O . ARG A 1 303 ? -6.501 28.515 6.432 1.00 55.51 286 ARG A O 1
ATOM 2145 N N . ALA A 1 304 ? -6.112 30.227 7.834 1.00 54.43 287 ALA A N 1
ATOM 2146 C CA . ALA A 1 304 ? -5.237 30.906 6.896 1.00 52.59 287 ALA A CA 1
ATOM 2147 C C . ALA A 1 304 ? -3.914 30.166 6.848 1.00 51.51 287 ALA A C 1
ATOM 2148 O O . ALA A 1 304 ? -3.333 29.983 5.781 1.00 50.21 287 ALA A O 1
ATOM 2150 N N . GLY A 1 305 ? -3.450 29.739 8.018 1.00 50.97 288 GLY A N 1
ATOM 2151 C CA . GLY A 1 305 ? -2.199 29.012 8.098 1.00 50.23 288 GLY A CA 1
ATOM 2152 C C . GLY A 1 305 ? -2.350 27.633 7.492 1.00 49.40 288 GLY A C 1
ATOM 2153 O O . GLY A 1 305 ? -1.378 27.042 7.033 1.00 49.43 288 GLY A O 1
ATOM 2154 N N . HIS A 1 306 ? -3.578 27.129 7.484 1.00 48.61 289 HIS A N 1
ATOM 2155 C CA . HIS A 1 306 ? -3.876 25.816 6.938 1.00 48.31 289 HIS A CA 1
ATOM 2156 C C . HIS A 1 306 ? -3.803 25.761 5.411 1.00 49.71 289 HIS A C 1
ATOM 2157 O O . HIS A 1 306 ? -3.469 24.723 4.841 1.00 50.33 289 HIS A O 1
ATOM 2164 N N . ALA A 1 307 ? -4.116 26.877 4.752 1.00 51.08 290 ALA A N 1
ATOM 2165 C CA . ALA A 1 307 ? -4.076 26.955 3.291 1.00 51.06 290 ALA A CA 1
ATOM 2166 C C . ALA A 1 307 ? -2.627 26.901 2.808 1.00 51.50 290 ALA A C 1
ATOM 2167 O O . ALA A 1 307 ? -2.358 26.553 1.657 1.00 53.56 290 ALA A O 1
ATOM 2169 N N . ILE A 1 308 ? -1.701 27.252 3.696 1.00 51.68 291 ILE A N 1
ATOM 2170 C CA . ILE A 1 308 ? -0.275 27.222 3.389 1.00 50.83 291 ILE A CA 1
ATOM 2171 C C . ILE A 1 308 ? 0.166 25.766 3.444 1.00 49.98 291 ILE A C 1
ATOM 2172 O O . ILE A 1 308 ? 0.945 25.311 2.615 1.00 49.73 291 ILE A O 1
ATOM 2177 N N . THR A 1 309 ? -0.351 25.045 4.434 1.00 49.36 292 THR A N 1
ATOM 2178 C CA . THR A 1 309 ? -0.033 23.639 4.630 1.00 49.49 292 THR A CA 1
ATOM 2179 C C . THR A 1 309 ? -0.443 22.808 3.417 1.00 50.66 292 THR A C 1
ATOM 2180 O O . THR A 1 309 ? 0.236 21.842 3.056 1.00 51.57 292 THR A O 1
ATOM 2184 N N . ARG A 1 310 ? -1.564 23.183 2.801 1.00 51.29 293 ARG A N 1
ATOM 2185 C CA . ARG A 1 310 ? -2.094 22.479 1.632 1.00 51.27 293 ARG A CA 1
ATOM 2186 C C . ARG A 1 310 ? -1.378 22.829 0.333 1.00 50.62 293 ARG A C 1
ATOM 2187 O O . ARG A 1 310 ? -1.202 21.979 -0.540 1.00 50.80 293 ARG A O 1
ATOM 2195 N N . ALA A 1 311 ? -0.979 24.084 0.196 1.00 50.02 294 ALA A N 1
ATOM 2196 C CA . ALA A 1 311 ? -0.261 24.507 -0.994 1.00 49.55 294 ALA A CA 1
ATOM 2197 C C . ALA A 1 311 ? 1.077 23.787 -0.979 1.00 49.52 294 ALA A C 1
ATOM 2198 O O . ALA A 1 311 ? 1.578 23.361 -2.014 1.00 50.40 294 ALA A O 1
ATOM 2200 N N . ILE A 1 312 ? 1.639 23.645 0.217 1.00 49.71 295 ILE A N 1
ATOM 2201 C CA . ILE A 1 312 ? 2.929 22.991 0.406 1.00 48.34 295 ILE A CA 1
ATOM 2202 C C . ILE A 1 312 ? 2.838 21.496 0.167 1.00 48.07 295 ILE A C 1
ATOM 2203 O O . ILE A 1 312 ? 3.777 20.896 -0.342 1.00 48.81 295 ILE A O 1
ATOM 2208 N N . GLN A 1 313 ? 1.712 20.896 0.536 1.00 47.41 296 GLN A N 1
ATOM 2209 C CA . GLN A 1 313 ? 1.523 19.464 0.344 1.00 47.30 296 GLN A CA 1
ATOM 2210 C C . GLN A 1 313 ? 1.168 19.106 -1.104 1.00 47.56 296 GLN A C 1
ATOM 2211 O O . GLN A 1 313 ? 1.709 18.149 -1.657 1.00 49.42 296 GLN A O 1
ATOM 2217 N N . LEU A 1 314 ? 0.255 19.860 -1.714 1.00 46.30 297 LEU A N 1
ATOM 2218 C CA . LEU A 1 314 ? -0.146 19.604 -3.098 1.00 43.63 297 LEU A CA 1
ATOM 2219 C C . LEU A 1 314 ? 1.029 19.814 -4.042 1.00 42.89 297 LEU A C 1
ATOM 2220 O O . LEU A 1 314 ? 1.005 19.370 -5.185 1.00 42.71 297 LEU A O 1
ATOM 2225 N N . ALA A 1 315 ? 2.047 20.511 -3.554 1.00 43.06 298 ALA A N 1
ATOM 2226 C CA . ALA A 1 315 ? 3.257 20.793 -4.322 1.00 44.16 298 ALA A CA 1
ATOM 2227 C C . ALA A 1 315 ? 4.327 19.722 -4.052 1.00 45.63 298 ALA A C 1
ATOM 2228 O O . ALA A 1 315 ? 5.351 19.668 -4.732 1.00 45.48 298 ALA A O 1
ATOM 2230 N N . GLY A 1 316 ? 4.077 18.876 -3.050 1.00 46.65 299 GLY A N 1
ATOM 2231 C CA . GLY A 1 316 ? 5.012 17.825 -2.688 1.00 47.70 299 GLY A CA 1
ATOM 2232 C C . GLY A 1 316 ? 6.260 18.374 -2.028 1.00 48.59 299 GLY A C 1
ATOM 2233 O O . GLY A 1 316 ? 7.376 17.939 -2.330 1.00 49.90 299 GLY A O 1
ATOM 2234 N N . LEU A 1 317 ? 6.076 19.329 -1.122 1.00 48.28 300 LEU A N 1
ATOM 2235 C CA . LEU A 1 317 ? 7.199 19.947 -0.426 1.00 48.38 300 LEU A CA 1
ATOM 2236 C C . LEU A 1 317 ? 7.033 19.829 1.074 1.00 48.67 300 LEU A C 1
ATOM 2237 O O . LEU A 1 317 ? 6.065 19.238 1.567 1.00 49.39 300 LEU A O 1
ATOM 2242 N N . ALA A 1 318 ? 7.986 20.412 1.794 1.00 48.32 301 ALA A N 1
ATOM 2243 C CA . ALA A 1 318 ? 7.966 20.403 3.248 1.00 49.08 301 ALA A CA 1
ATOM 2244 C C . ALA A 1 318 ? 8.117 21.835 3.764 1.00 48.92 301 ALA A C 1
ATOM 2245 O O . ALA A 1 318 ? 8.688 22.694 3.089 1.00 48.36 301 ALA A O 1
ATOM 2247 N N . PRO A 1 319 ? 7.597 22.107 4.970 1.00 48.15 302 PRO A N 1
ATOM 2248 C CA . PRO A 1 319 ? 7.673 23.434 5.578 1.00 48.50 302 PRO A CA 1
ATOM 2249 C C . PRO A 1 319 ? 9.068 24.038 5.510 1.00 48.81 302 PRO A C 1
ATOM 2250 O O . PRO A 1 319 ? 9.221 25.255 5.485 1.00 49.32 302 PRO A O 1
ATOM 2254 N N . GLY A 1 320 ? 10.082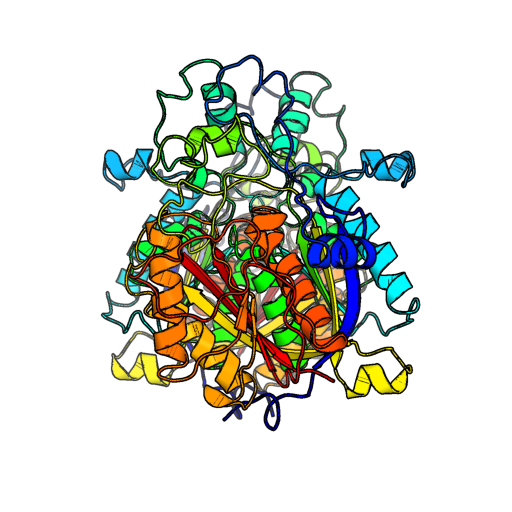 23.181 5.473 1.00 49.56 303 GLY A N 1
ATOM 2255 C CA . GLY A 1 320 ? 11.451 23.662 5.424 1.00 49.82 303 GLY A CA 1
ATOM 2256 C C . GLY A 1 320 ? 11.996 24.037 4.057 1.00 50.39 303 GLY A C 1
ATOM 2257 O O . GLY A 1 320 ? 13.087 24.611 3.966 1.00 49.64 303 GLY A O 1
ATOM 2258 N N . ASP A 1 321 ? 11.256 23.719 2.996 1.00 51.43 304 ASP A N 1
ATOM 2259 C CA . ASP A 1 321 ? 11.699 24.040 1.644 1.00 52.64 304 ASP A CA 1
ATOM 2260 C C . ASP A 1 321 ? 11.336 25.457 1.217 1.00 52.14 304 ASP A C 1
ATOM 2261 O O . ASP A 1 321 ? 11.893 25.978 0.249 1.00 52.75 304 ASP A O 1
ATOM 2266 N N . ILE A 1 322 ? 10.411 26.081 1.939 1.00 51.71 305 ILE A N 1
ATOM 2267 C CA . ILE A 1 322 ? 9.983 27.443 1.616 1.00 51.10 305 ILE A CA 1
ATOM 2268 C C . ILE A 1 322 ? 11.019 28.467 2.072 1.00 51.05 305 ILE A C 1
ATOM 2269 O O . ILE A 1 322 ? 11.311 28.588 3.266 1.00 51.31 305 ILE A O 1
ATOM 2274 N N . ASP A 1 323 ? 11.558 29.213 1.113 1.00 51.59 306 ASP A N 1
ATOM 2275 C CA . ASP A 1 323 ? 12.577 30.222 1.388 1.00 50.98 306 ASP A CA 1
ATOM 2276 C C . ASP A 1 323 ? 12.010 31.634 1.439 1.00 50.23 306 ASP A C 1
ATOM 2277 O O . ASP A 1 323 ? 12.502 32.487 2.172 1.00 49.94 306 ASP A O 1
ATOM 2282 N N . HIS A 1 324 ? 10.971 31.876 0.656 1.00 50.56 307 HIS A N 1
ATOM 2283 C CA . HIS A 1 324 ? 10.359 33.194 0.588 1.00 51.05 307 HIS A CA 1
ATOM 2284 C C . HIS A 1 324 ? 8.857 33.104 0.831 1.00 50.81 307 HIS A C 1
ATOM 2285 O O . HIS A 1 324 ? 8.249 32.046 0.641 1.00 51.21 307 HIS A O 1
ATOM 2292 N N . VAL A 1 325 ? 8.274 34.218 1.270 1.00 50.15 308 VAL A N 1
ATOM 2293 C CA . VAL A 1 325 ? 6.842 34.303 1.518 1.00 49.13 308 VAL A CA 1
ATOM 2294 C C . VAL A 1 325 ? 6.362 35.724 1.231 1.00 49.49 308 VAL A C 1
ATOM 2295 O O . VAL A 1 325 ? 6.481 36.608 2.081 1.00 50.04 308 VAL A O 1
ATOM 2299 N N . ASN A 1 326 ? 5.834 35.943 0.027 1.00 50.32 309 ASN A N 1
ATOM 2300 C CA . ASN A 1 326 ? 5.344 37.262 -0.361 1.00 51.54 309 ASN A CA 1
ATOM 2301 C C . ASN A 1 326 ? 4.024 37.560 0.333 1.00 51.99 309 ASN A C 1
ATOM 2302 O O . ASN A 1 326 ? 2.940 37.464 -0.256 1.00 52.46 309 ASN A O 1
ATOM 2307 N N . ALA A 1 327 ? 4.140 37.935 1.599 1.00 51.23 310 ALA A N 1
ATOM 2308 C CA . ALA A 1 327 ? 3.006 38.248 2.441 1.00 49.13 310 ALA A CA 1
ATOM 2309 C C . ALA A 1 327 ? 1.941 39.164 1.838 1.00 48.60 310 ALA A C 1
ATOM 2310 O O . ALA A 1 327 ? 2.188 39.947 0.911 1.00 46.56 310 ALA A O 1
ATOM 2312 N N . HIS A 1 328 ? 0.747 39.030 2.408 1.00 48.57 311 HIS A N 1
ATOM 2313 C CA . HIS A 1 328 ? -0.430 39.803 2.055 1.00 47.45 311 HIS A CA 1
ATOM 2314 C C . HIS A 1 328 ? -0.659 40.671 3.288 1.00 48.54 311 HIS A C 1
ATOM 2315 O O . HIS A 1 328 ? -1.633 40.482 4.016 1.00 50.68 311 HIS A O 1
ATOM 2322 N N . ALA A 1 329 ? 0.262 41.593 3.550 1.00 48.12 312 ALA A N 1
ATOM 2323 C CA . ALA A 1 329 ? 0.139 42.469 4.705 1.00 46.63 312 ALA A CA 1
ATOM 2324 C C . ALA A 1 329 ? -0.172 43.865 4.209 1.00 46.47 312 ALA A C 1
ATOM 2325 O O . ALA A 1 329 ? 0.629 44.479 3.513 1.00 47.01 312 ALA A O 1
ATOM 2327 N N . THR A 1 330 ? -1.352 44.354 4.573 1.00 47.16 313 THR A N 1
ATOM 2328 C CA . THR A 1 330 ? -1.814 45.675 4.163 1.00 46.85 313 THR A CA 1
ATOM 2329 C C . THR A 1 330 ? -1.244 46.778 5.054 1.00 46.42 313 THR A C 1
ATOM 2330 O O . THR A 1 330 ? -0.881 47.847 4.576 1.00 46.59 313 THR A O 1
ATOM 2334 N N . GLY A 1 331 ? -1.153 46.495 6.347 1.00 46.93 314 GLY A N 1
ATOM 2335 C CA . GLY A 1 331 ? -0.644 47.462 7.298 1.00 47.37 314 GLY A CA 1
ATOM 2336 C C . GLY A 1 331 ? -1.674 47.718 8.382 1.00 48.52 314 GLY A C 1
ATOM 2337 O O . GLY A 1 331 ? -1.520 48.643 9.182 1.00 48.56 314 GLY A O 1
ATOM 2338 N N . THR A 1 332 ? -2.731 46.904 8.401 1.00 48.95 315 THR A N 1
ATOM 2339 C CA . THR A 1 332 ? -3.797 47.044 9.382 1.00 49.32 315 THR A CA 1
ATOM 2340 C C . THR A 1 332 ? -3.426 46.335 10.675 1.00 51.14 315 THR A C 1
ATOM 2341 O O . THR A 1 332 ? -2.856 45.243 10.665 1.00 51.92 315 THR A O 1
ATOM 2345 N N . GLN A 1 333 ? -3.771 46.971 11.789 1.00 52.95 316 GLN A N 1
ATOM 2346 C CA . GLN A 1 333 ? -3.459 46.460 13.111 1.00 53.71 316 GLN A CA 1
ATOM 2347 C C . GLN A 1 333 ? -3.744 44.977 13.338 1.00 53.50 316 GLN A C 1
ATOM 2348 O O . GLN A 1 333 ? -2.842 44.215 13.692 1.00 52.75 316 GLN A O 1
ATOM 2354 N N . VAL A 1 334 ? -4.999 44.577 13.144 1.00 53.64 317 VAL A N 1
ATOM 2355 C CA . VAL A 1 334 ? -5.421 43.188 13.340 1.00 53.52 317 VAL A CA 1
ATOM 2356 C C . VAL A 1 334 ? -5.137 42.264 12.154 1.00 53.48 317 VAL A C 1
ATOM 2357 O O . VAL A 1 334 ? -5.166 41.042 12.298 1.00 53.29 317 VAL A O 1
ATOM 2361 N N . GLY A 1 335 ? -4.868 42.850 10.988 1.00 53.39 318 GLY A N 1
ATOM 2362 C CA . GLY A 1 335 ? -4.602 42.060 9.801 1.00 52.54 318 GLY A CA 1
ATOM 2363 C C . GLY A 1 335 ? -3.206 41.476 9.725 1.00 53.11 318 GLY A C 1
ATOM 2364 O O . GLY A 1 335 ? -3.051 40.289 9.448 1.00 53.59 318 GLY A O 1
ATOM 2365 N N . ASP A 1 336 ? -2.191 42.302 9.968 1.00 52.91 319 ASP A N 1
ATOM 2366 C CA . ASP A 1 336 ? -0.803 41.853 9.914 1.00 52.67 319 ASP A CA 1
ATOM 2367 C C . ASP A 1 336 ? -0.415 40.920 11.050 1.00 53.22 319 ASP A C 1
ATOM 2368 O O . ASP A 1 336 ? 0.463 40.072 10.887 1.00 54.19 319 ASP A O 1
ATOM 2373 N N . LEU A 1 337 ? -1.059 41.090 12.202 1.00 53.33 320 LEU A N 1
ATOM 2374 C CA . LEU A 1 337 ? -0.791 40.260 13.374 1.00 53.69 320 LEU A CA 1
ATOM 2375 C C . LEU A 1 337 ? -1.316 38.842 13.180 1.00 53.55 320 LEU A C 1
ATOM 2376 O O . LEU A 1 337 ? -0.661 37.876 13.559 1.00 53.77 320 LEU A O 1
ATOM 2381 N N . ALA A 1 338 ? -2.506 38.730 12.598 1.00 54.00 321 ALA A N 1
ATOM 2382 C CA . ALA A 1 338 ? -3.130 37.436 12.343 1.00 53.85 321 ALA A CA 1
ATOM 2383 C C . ALA A 1 338 ? -2.394 36.675 11.238 1.00 54.04 321 ALA A C 1
ATOM 2384 O O . ALA A 1 338 ? -2.460 35.445 11.178 1.00 54.63 321 ALA A O 1
ATOM 2386 N N . GLU A 1 339 ? -1.700 37.402 10.362 1.00 53.83 322 GLU A N 1
ATOM 2387 C CA . GLU A 1 339 ? -0.954 36.763 9.282 1.00 53.57 322 GLU A CA 1
ATOM 2388 C C . GLU A 1 339 ? 0.346 36.183 9.815 1.00 53.25 322 GLU A C 1
ATOM 2389 O O . GLU A 1 339 ? 0.685 35.031 9.521 1.00 52.98 322 GLU A O 1
ATOM 2395 N N . GLY A 1 340 ? 1.071 36.983 10.596 1.00 51.66 323 GLY A N 1
ATOM 2396 C CA . GLY A 1 340 ? 2.321 36.516 11.160 1.00 50.42 323 GLY A CA 1
ATOM 2397 C C . GLY A 1 340 ? 2.088 35.261 11.978 1.00 49.84 323 GLY A C 1
ATOM 2398 O O . GLY A 1 340 ? 2.935 34.368 12.035 1.00 49.46 323 GLY A O 1
ATOM 2399 N N . ARG A 1 341 ? 0.922 35.201 12.606 1.00 49.45 324 ARG A N 1
ATOM 2400 C CA . ARG A 1 341 ? 0.542 34.069 13.433 1.00 50.69 324 ARG A CA 1
ATOM 2401 C C . ARG A 1 341 ? 0.223 32.848 12.557 1.00 51.16 324 ARG A C 1
ATOM 2402 O O . ARG A 1 341 ? 0.412 31.701 12.975 1.00 52.49 324 ARG A O 1
ATOM 2410 N N . ALA A 1 342 ? -0.242 33.101 11.333 1.00 50.80 325 ALA A N 1
ATOM 2411 C CA . ALA A 1 342 ? -0.597 32.030 10.396 1.00 49.11 325 ALA A CA 1
ATOM 2412 C C . ALA A 1 342 ? 0.629 31.466 9.678 1.00 48.70 325 ALA A C 1
ATOM 2413 O O . ALA A 1 342 ? 0.623 30.325 9.216 1.00 47.90 325 ALA A O 1
ATOM 2415 N N . ILE A 1 343 ? 1.676 32.278 9.579 1.00 49.90 326 ILE A N 1
ATOM 2416 C CA . ILE A 1 343 ? 2.929 31.874 8.936 1.00 49.79 326 ILE A CA 1
ATOM 2417 C C . ILE A 1 343 ? 3.637 30.866 9.846 1.00 50.40 326 ILE A C 1
ATOM 2418 O O . ILE A 1 343 ? 4.132 29.831 9.397 1.00 50.08 326 ILE A O 1
ATOM 2423 N N . ASN A 1 344 ? 3.671 31.193 11.135 1.00 51.38 327 ASN A N 1
ATOM 2424 C CA . ASN A 1 344 ? 4.296 30.363 12.160 1.00 51.46 327 ASN A CA 1
ATOM 2425 C C . ASN A 1 344 ? 3.524 29.073 12.409 1.00 52.12 327 ASN A C 1
ATOM 2426 O O . ASN A 1 344 ? 4.101 28.072 12.830 1.00 52.49 327 ASN A O 1
ATOM 2431 N N . ASN A 1 345 ? 2.220 29.094 12.152 1.00 53.15 328 ASN A N 1
ATOM 2432 C CA . ASN A 1 345 ? 1.411 27.903 12.351 1.00 54.51 328 ASN A CA 1
ATOM 2433 C C . ASN A 1 345 ? 1.718 26.851 11.292 1.00 54.29 328 ASN A C 1
ATOM 2434 O O . ASN A 1 345 ? 1.740 25.659 11.589 1.00 55.52 328 ASN A O 1
ATOM 2439 N N . ALA A 1 346 ? 1.970 27.289 10.064 1.00 53.08 329 ALA A N 1
ATOM 2440 C CA . ALA A 1 346 ? 2.268 26.358 8.985 1.00 53.32 329 ALA A CA 1
ATOM 2441 C C . ALA A 1 346 ? 3.738 25.960 8.986 1.00 53.71 329 ALA A C 1
ATOM 2442 O O . ALA A 1 346 ? 4.074 24.775 8.909 1.00 54.45 329 ALA A O 1
ATOM 2444 N N . LEU A 1 347 ? 4.610 26.956 9.083 1.00 53.50 330 LEU A N 1
ATOM 2445 C CA . LEU A 1 347 ? 6.043 26.717 9.077 1.00 53.73 330 LEU A CA 1
ATOM 2446 C C . LEU A 1 347 ? 6.576 26.131 10.381 1.00 53.49 330 LEU A C 1
ATOM 2447 O O . LEU A 1 347 ? 7.274 25.113 10.377 1.00 52.54 330 LEU A O 1
ATOM 2452 N N . GLY A 1 348 ? 6.251 26.790 11.489 1.00 54.19 331 GLY A N 1
ATOM 2453 C CA . GLY A 1 348 ? 6.712 26.337 12.788 1.00 54.64 331 GLY A CA 1
ATOM 2454 C C . GLY A 1 348 ? 8.016 27.009 13.185 1.00 55.47 331 GLY A C 1
ATOM 2455 O O . GLY A 1 348 ? 8.048 28.208 13.480 1.00 54.82 331 GLY A O 1
ATOM 2456 N N . GLY A 1 349 ? 9.096 26.232 13.184 1.00 56.42 332 GLY A N 1
ATOM 2457 C CA . GLY A 1 349 ? 10.405 26.755 13.548 1.00 56.51 332 GLY A CA 1
ATOM 2458 C C . GLY A 1 349 ? 11.158 27.406 12.401 1.00 56.05 332 GLY A C 1
ATOM 2459 O O . GLY A 1 349 ? 11.973 28.309 12.623 1.00 56.10 332 GLY A O 1
ATOM 2460 N N . ASN A 1 350 ? 10.894 26.946 11.179 1.00 55.79 333 ASN A N 1
ATOM 2461 C CA . ASN A 1 350 ? 11.545 27.502 9.998 1.00 56.12 333 ASN A CA 1
ATOM 2462 C C . ASN A 1 350 ? 11.234 28.997 9.910 1.00 56.07 333 ASN A C 1
ATOM 2463 O O . ASN A 1 350 ? 10.217 29.468 10.436 1.00 55.89 333 ASN A O 1
ATOM 2468 N N . ARG A 1 351 ? 12.114 29.744 9.251 1.00 55.63 334 ARG A N 1
ATOM 2469 C CA . ARG A 1 351 ? 11.932 31.181 9.114 1.00 55.30 334 ARG A CA 1
ATOM 2470 C C . ARG A 1 351 ? 12.399 31.703 7.760 1.00 55.09 334 ARG A C 1
ATOM 2471 O O . ARG A 1 351 ? 13.597 31.872 7.527 1.00 55.73 334 ARG A O 1
ATOM 2479 N N . PRO A 1 352 ? 11.449 31.962 6.846 1.00 53.98 335 PRO A N 1
ATOM 2480 C CA . PRO A 1 352 ? 11.731 32.471 5.503 1.00 52.68 335 PRO A CA 1
ATOM 2481 C C . PRO A 1 352 ? 11.716 34.005 5.456 1.00 52.32 335 PRO A C 1
ATOM 2482 O O . PRO A 1 352 ? 11.174 34.660 6.358 1.00 52.59 335 PRO A O 1
ATOM 2486 N N . ALA A 1 353 ? 12.307 34.566 4.399 1.00 50.87 336 ALA A N 1
ATOM 2487 C CA . ALA A 1 353 ? 12.374 36.015 4.206 1.00 49.33 336 ALA A CA 1
ATOM 2488 C C . ALA A 1 353 ? 11.045 36.560 3.721 1.00 48.49 336 ALA A C 1
ATOM 2489 O O . ALA A 1 353 ? 10.650 36.328 2.587 1.00 46.74 336 ALA A O 1
ATOM 2491 N N . VAL A 1 354 ? 10.382 37.323 4.576 1.00 49.13 337 VAL A N 1
ATOM 2492 C CA . VAL A 1 354 ? 9.089 37.888 4.255 1.00 49.99 337 VAL A CA 1
ATOM 2493 C C . VAL A 1 354 ? 9.158 39.266 3.618 1.00 51.37 337 VAL A C 1
ATOM 2494 O O . VAL A 1 354 ? 9.998 40.089 3.986 1.00 51.14 337 VAL A O 1
ATOM 2498 N N . TYR A 1 355 ? 8.255 39.494 2.661 1.00 52.88 338 TYR A N 1
ATOM 2499 C CA . TYR A 1 355 ? 8.142 40.756 1.925 1.00 53.25 338 TYR A CA 1
ATOM 2500 C C . TYR A 1 355 ? 6.707 41.067 1.475 1.00 53.66 338 TYR A C 1
ATOM 2501 O O . TYR A 1 355 ? 6.174 40.406 0.585 1.00 53.54 338 TYR A O 1
ATOM 2510 N N . ALA A 1 356 ? 6.093 42.077 2.085 1.00 54.52 339 ALA A N 1
ATOM 2511 C CA . ALA A 1 356 ? 4.733 42.483 1.735 1.00 54.56 339 ALA A CA 1
ATOM 2512 C C . ALA A 1 356 ? 4.822 43.686 0.802 1.00 54.03 339 ALA A C 1
ATOM 2513 O O . ALA A 1 356 ? 5.034 44.814 1.246 1.00 53.40 339 ALA A O 1
ATOM 2515 N N . PRO A 1 357 ? 4.646 43.457 -0.509 1.00 53.75 340 PRO A N 1
ATOM 2516 C CA . PRO A 1 357 ? 4.717 44.522 -1.518 1.00 54.29 340 PRO A CA 1
ATOM 2517 C C . PRO A 1 357 ? 3.706 45.680 -1.461 1.00 55.74 340 PRO A C 1
ATOM 2518 O O . PRO A 1 357 ? 3.967 46.755 -2.021 1.00 55.28 340 PRO A O 1
ATOM 2522 N N . LYS A 1 358 ? 2.565 45.473 -0.797 1.00 56.79 341 LYS A N 1
ATOM 2523 C CA . LYS A 1 358 ? 1.539 46.518 -0.713 1.00 56.16 341 LYS A CA 1
ATOM 2524 C C . LYS A 1 358 ? 2.096 47.855 -0.233 1.00 56.57 341 LYS A C 1
ATOM 2525 O O . LYS A 1 358 ? 1.730 48.909 -0.751 1.00 56.56 341 LYS A O 1
ATOM 2531 N N . SER A 1 359 ? 2.978 47.813 0.761 1.00 56.71 342 SER A N 1
ATOM 2532 C CA . SER A 1 359 ? 3.559 49.037 1.304 1.00 56.41 342 SER A CA 1
ATOM 2533 C C . SER A 1 359 ? 4.248 49.892 0.243 1.00 56.08 342 SER A C 1
ATOM 2534 O O . SER A 1 359 ? 4.394 51.106 0.414 1.00 57.13 342 SER A O 1
ATOM 2537 N N . ALA A 1 360 ? 4.659 49.270 -0.858 1.00 55.55 343 ALA A N 1
ATOM 2538 C CA . ALA A 1 360 ? 5.343 50.004 -1.913 1.00 55.01 343 ALA A CA 1
ATOM 2539 C C . ALA A 1 360 ? 4.434 50.319 -3.097 1.00 55.08 343 ALA A C 1
ATOM 2540 O O . ALA A 1 360 ? 4.745 51.199 -3.902 1.00 55.10 343 ALA A O 1
ATOM 2542 N N . LEU A 1 361 ? 3.309 49.612 -3.194 1.00 54.58 344 LEU A N 1
ATOM 2543 C CA . LEU A 1 361 ? 2.365 49.818 -4.296 1.00 54.09 344 LEU A CA 1
ATOM 2544 C C . LEU A 1 361 ? 0.945 50.227 -3.861 1.00 53.81 344 LEU A C 1
ATOM 2545 O O . LEU A 1 361 ? 0.400 51.219 -4.349 1.00 54.07 344 LEU A O 1
ATOM 2550 N N . GLY A 1 362 ? 0.351 49.457 -2.951 1.00 52.18 345 GLY A N 1
ATOM 2551 C CA . GLY A 1 362 ? -0.987 49.761 -2.473 1.00 49.57 345 GLY A CA 1
ATOM 2552 C C . GLY A 1 362 ? -1.898 48.549 -2.528 1.00 48.58 345 GLY A C 1
ATOM 2553 O O . GLY A 1 362 ? -1.590 47.570 -3.206 1.00 48.72 345 GLY A O 1
ATOM 2554 N N . HIS A 1 363 ? -3.019 48.607 -1.818 1.00 47.19 346 HIS A N 1
ATOM 2555 C CA . HIS A 1 363 ? -3.961 47.502 -1.812 1.00 46.68 346 HIS A CA 1
ATOM 2556 C C . HIS A 1 363 ? -4.787 47.588 -3.090 1.00 47.76 346 HIS A C 1
ATOM 2557 O O . HIS A 1 363 ? -5.749 48.359 -3.165 1.00 48.86 346 HIS A O 1
ATOM 2564 N N . SER A 1 364 ? -4.367 46.902 -4.112 1.00 47.97 347 SER A N 1
ATOM 2565 C CA . SER A 1 364 ? -4.991 46.566 -5.350 1.00 46.69 347 SER A CA 1
ATOM 2566 C C . SER A 1 364 ? -6.369 45.962 -5.321 1.00 46.11 347 SER A C 1
ATOM 2567 O O . SER A 1 364 ? -7.112 46.248 -6.306 1.00 46.46 347 SER A O 1
ATOM 2570 N N . VAL A 1 365 ? -6.658 45.035 -4.460 1.00 15.00 348 VAL A N 1
ATOM 2571 C CA . VAL A 1 365 ? -7.860 44.353 -4.112 1.00 15.00 348 VAL A CA 1
ATOM 2572 C C . VAL A 1 365 ? -8.188 43.258 -5.075 1.00 15.00 348 VAL A C 1
ATOM 2573 O O . VAL A 1 365 ? -7.454 42.241 -5.099 1.00 43.93 348 VAL A O 1
ATOM 2577 N N . GLY A 1 366 ? -8.988 43.529 -6.104 1.00 43.36 349 GLY A N 1
ATOM 2578 C CA . GLY A 1 366 ? -9.358 42.427 -7.011 1.00 42.21 349 GLY A CA 1
ATOM 2579 C C . GLY A 1 366 ? -8.172 41.844 -7.734 1.00 42.09 349 GLY A C 1
ATOM 2580 O O . GLY A 1 366 ? -8.096 40.650 -8.014 1.00 41.38 349 GLY A O 1
ATOM 2581 N N . ALA A 1 367 ? -7.174 42.857 -7.886 1.00 42.14 350 ALA A N 1
ATOM 2582 C CA . ALA A 1 367 ? -5.989 42.659 -8.721 1.00 41.72 350 ALA A CA 1
ATOM 2583 C C . ALA A 1 367 ? -4.695 42.386 -7.947 1.00 41.81 350 ALA A C 1
ATOM 2584 O O . ALA A 1 367 ? -3.749 41.821 -8.499 1.00 42.08 350 ALA A O 1
ATOM 2586 N N . VAL A 1 368 ? -4.666 42.771 -6.671 1.00 41.47 351 VAL A N 1
ATOM 2587 C CA . VAL A 1 368 ? -3.485 42.617 -5.823 1.00 40.63 351 VAL A CA 1
ATOM 2588 C C . VAL A 1 368 ? -2.915 41.208 -5.714 1.00 41.24 351 VAL A C 1
ATOM 2589 O O . VAL A 1 368 ? -1.703 41.031 -5.655 1.00 40.92 351 VAL A O 1
ATOM 2593 N N . GLY A 1 369 ? -3.781 40.205 -5.688 1.00 42.59 352 GLY A N 1
ATOM 2594 C CA . GLY A 1 369 ? -3.305 38.835 -5.584 1.00 43.70 352 GLY A CA 1
ATOM 2595 C C . GLY A 1 369 ? -2.541 38.386 -6.812 1.00 44.24 352 GLY A C 1
ATOM 2596 O O . GLY A 1 369 ? -1.576 37.625 -6.696 1.00 43.48 352 GLY A O 1
ATOM 2597 N N . ALA A 1 370 ? -2.984 38.854 -7.982 1.00 45.04 353 ALA A N 1
ATOM 2598 C CA . ALA A 1 370 ? -2.346 38.537 -9.254 1.00 45.83 353 ALA A CA 1
ATOM 2599 C C . ALA A 1 370 ? -0.997 39.264 -9.355 1.00 46.47 353 ALA A C 1
ATOM 2600 O O . ALA A 1 370 ? -0.018 38.725 -9.876 1.00 46.98 353 ALA A O 1
ATOM 2602 N N . VAL A 1 371 ? -0.954 40.488 -8.841 1.00 46.29 354 VAL A N 1
ATOM 2603 C CA . VAL A 1 371 ? 0.259 41.287 -8.852 1.00 45.17 354 VAL A CA 1
ATOM 2604 C C . VAL A 1 371 ? 1.333 40.687 -7.953 1.00 46.86 354 VAL A C 1
ATOM 2605 O O . VAL A 1 371 ? 2.494 40.613 -8.340 1.00 47.77 354 VAL A O 1
ATOM 2609 N N . GLU A 1 372 ? 0.953 40.250 -6.757 1.00 48.66 355 GLU A N 1
ATOM 2610 C CA . GLU A 1 372 ? 1.924 39.669 -5.830 1.00 49.64 355 GLU A CA 1
ATOM 2611 C C . GLU A 1 372 ? 2.380 38.300 -6.293 1.00 50.49 355 GLU A C 1
ATOM 2612 O O . GLU A 1 372 ? 3.425 37.821 -5.874 1.00 52.37 355 GLU A O 1
ATOM 2618 N N . SER A 1 373 ? 1.596 37.670 -7.161 1.00 51.04 356 SER A N 1
ATOM 2619 C CA . SER A 1 373 ? 1.947 36.358 -7.694 1.00 50.56 356 SER A CA 1
ATOM 2620 C C . SER A 1 373 ? 3.021 36.535 -8.762 1.00 50.68 356 SER A C 1
ATOM 2621 O O . SER A 1 373 ? 3.822 35.638 -9.019 1.00 51.05 356 SER A O 1
ATOM 2624 N N . ILE A 1 374 ? 3.029 37.702 -9.389 1.00 51.25 357 ILE A N 1
ATOM 2625 C CA . ILE A 1 374 ? 4.019 37.999 -10.413 1.00 51.01 357 ILE A CA 1
ATOM 2626 C C . ILE A 1 374 ? 5.322 38.413 -9.734 1.00 50.67 357 ILE A C 1
ATOM 2627 O O . ILE A 1 374 ? 6.391 38.340 -10.335 1.00 52.36 357 ILE A O 1
ATOM 2632 N N . LEU A 1 375 ? 5.222 38.850 -8.481 1.00 49.51 358 LEU A N 1
ATOM 2633 C CA . LEU A 1 375 ? 6.391 39.270 -7.714 1.00 47.82 358 LEU A CA 1
ATOM 2634 C C . LEU A 1 375 ? 7.080 38.064 -7.076 1.00 46.94 358 LEU A C 1
ATOM 2635 O O . LEU A 1 375 ? 8.274 38.101 -6.794 1.00 46.13 358 LEU A O 1
ATOM 2640 N N . THR A 1 376 ? 6.321 36.996 -6.863 1.00 47.28 359 THR A N 1
ATOM 2641 C CA . THR A 1 376 ? 6.867 35.773 -6.277 1.00 48.47 359 THR A CA 1
ATOM 2642 C C . THR A 1 376 ? 7.705 35.072 -7.341 1.00 49.84 359 THR A C 1
ATOM 2643 O O . THR A 1 376 ? 8.657 34.348 -7.041 1.00 50.26 359 THR A O 1
ATOM 2647 N N . VAL A 1 377 ? 7.334 35.297 -8.593 1.00 51.15 360 VAL A N 1
ATOM 2648 C CA . VAL A 1 377 ? 8.027 34.691 -9.712 1.00 52.81 360 VAL A CA 1
ATOM 2649 C C . VAL A 1 377 ? 9.360 35.379 -9.973 1.00 53.56 360 VAL A C 1
ATOM 2650 O O . VAL A 1 377 ? 10.390 34.719 -10.112 1.00 54.48 360 VAL A O 1
ATOM 2654 N N . LEU A 1 378 ? 9.340 36.707 -10.034 1.00 53.31 361 LEU A N 1
ATOM 2655 C CA . LEU A 1 378 ? 10.549 37.478 -10.293 1.00 52.00 361 LEU A CA 1
ATOM 2656 C C . LEU A 1 378 ? 11.583 37.262 -9.211 1.00 51.23 361 LEU A C 1
ATOM 2657 O O . LEU A 1 378 ? 12.782 37.327 -9.467 1.00 51.49 361 LEU A O 1
ATOM 2662 N N . ALA A 1 379 ? 11.115 37.003 -7.997 1.00 50.81 362 ALA A N 1
ATOM 2663 C CA . ALA A 1 379 ? 12.017 36.755 -6.887 1.00 50.65 362 ALA A CA 1
ATOM 2664 C C . ALA A 1 379 ? 12.770 35.437 -7.150 1.00 51.09 362 ALA A C 1
ATOM 2665 O O . ALA A 1 379 ? 13.944 35.299 -6.794 1.00 50.78 362 ALA A O 1
ATOM 2667 N N . LEU A 1 380 ? 12.100 34.477 -7.792 1.00 51.46 363 LEU A N 1
ATOM 2668 C CA . LEU A 1 380 ? 12.706 33.181 -8.119 1.00 50.74 363 LEU A CA 1
ATOM 2669 C C . LEU A 1 380 ? 13.582 33.280 -9.371 1.00 51.52 363 LEU A C 1
ATOM 2670 O O . LEU A 1 380 ? 14.672 32.715 -9.429 1.00 51.01 363 LEU A O 1
ATOM 2675 N N . ARG A 1 381 ? 13.095 34.007 -10.370 1.00 52.71 364 ARG A N 1
ATOM 2676 C CA . ARG A 1 381 ? 13.827 34.200 -11.618 1.00 53.64 364 ARG A CA 1
ATOM 2677 C C . ARG A 1 381 ? 15.083 35.034 -11.395 1.00 54.08 364 ARG A C 1
ATOM 2678 O O . ARG A 1 381 ? 16.035 34.960 -12.177 1.00 54.46 364 ARG A O 1
ATOM 2686 N N . ASP A 1 382 ? 15.078 35.830 -10.329 1.00 54.03 365 ASP A N 1
ATOM 2687 C CA . ASP A 1 382 ? 16.216 36.684 -10.027 1.00 54.17 365 ASP A CA 1
ATOM 2688 C C . ASP A 1 382 ? 16.934 36.391 -8.717 1.00 54.25 365 ASP A C 1
ATOM 2689 O O . ASP A 1 382 ? 18.068 36.822 -8.523 1.00 53.51 365 ASP A O 1
ATOM 2694 N N . GLN A 1 383 ? 16.275 35.679 -7.812 1.00 54.53 366 GLN A N 1
ATOM 2695 C CA . GLN A 1 383 ? 16.890 35.343 -6.535 1.00 54.87 366 GLN A CA 1
ATOM 2696 C C . GLN A 1 383 ? 17.165 36.598 -5.711 1.00 55.02 366 GLN A C 1
ATOM 2697 O O . GLN A 1 383 ? 18.083 36.624 -4.891 1.00 55.66 366 GLN A O 1
ATOM 2703 N N . VAL A 1 384 ? 16.372 37.640 -5.956 1.00 55.60 367 VAL A N 1
ATOM 2704 C CA . VAL A 1 384 ? 16.488 38.919 -5.242 1.00 55.69 367 VAL A CA 1
ATOM 2705 C C . VAL A 1 384 ? 15.098 39.469 -4.893 1.00 55.49 367 VAL A C 1
ATOM 2706 O O . VAL A 1 384 ? 14.223 39.574 -5.755 1.00 55.60 367 VAL A O 1
ATOM 2710 N N . ILE A 1 385 ? 14.912 39.824 -3.625 1.00 54.57 368 ILE A N 1
ATOM 2711 C CA . ILE A 1 385 ? 13.642 40.350 -3.139 1.00 53.46 368 ILE A CA 1
ATOM 2712 C C . ILE A 1 385 ? 13.795 41.800 -2.691 1.00 52.90 368 ILE A C 1
ATOM 2713 O O . ILE A 1 385 ? 14.715 42.127 -1.945 1.00 53.83 368 ILE A O 1
ATOM 2718 N N . PRO A 1 386 ? 12.899 42.693 -3.141 1.00 51.26 369 PRO A N 1
ATOM 2719 C CA . PRO A 1 386 ? 13.031 44.088 -2.713 1.00 49.95 369 PRO A CA 1
ATOM 2720 C C . PRO A 1 386 ? 12.629 44.244 -1.239 1.00 49.46 369 PRO A C 1
ATOM 2721 O O . PRO A 1 386 ? 12.165 43.293 -0.608 1.00 48.72 369 PRO A O 1
ATOM 2725 N N . PRO A 1 387 ? 12.820 45.438 -0.667 1.00 49.97 370 PRO A N 1
ATOM 2726 C CA . PRO A 1 387 ? 12.466 45.667 0.738 1.00 51.61 370 PRO A CA 1
ATOM 2727 C C . PRO A 1 387 ? 10.995 46.002 0.991 1.00 52.84 370 PRO A C 1
ATOM 2728 O O . PRO A 1 387 ? 10.251 46.317 0.063 1.00 53.87 370 PRO A O 1
ATOM 2732 N N . THR A 1 388 ? 10.555 45.710 2.184 1.00 54.02 371 THR A N 1
ATOM 2733 C CA . THR A 1 388 ? 9.312 46.350 2.609 1.00 56.05 371 THR A CA 1
ATOM 2734 C C . THR A 1 388 ? 9.644 47.781 2.972 1.00 56.88 371 THR A C 1
ATOM 2735 O O . THR A 1 388 ? 10.655 48.001 3.668 1.00 57.23 371 THR A O 1
ATOM 2739 N N . LEU A 1 389 ? 8.975 48.729 2.339 1.00 58.13 372 LEU A N 1
ATOM 2740 C CA . LEU A 1 389 ? 9.388 50.097 2.399 1.00 59.16 372 LEU A CA 1
ATOM 2741 C C . LEU A 1 389 ? 9.558 50.690 3.757 1.00 61.11 372 LEU A C 1
ATOM 2742 O O . LEU A 1 389 ? 10.685 51.048 4.151 1.00 62.87 372 LEU A O 1
ATOM 2747 N N . ASN A 1 390 ? 8.513 50.668 4.592 1.00 61.04 373 ASN A N 1
ATOM 2748 C CA . ASN A 1 390 ? 8.638 51.547 5.798 1.00 58.78 373 ASN A CA 1
ATOM 2749 C C . ASN A 1 390 ? 8.748 50.646 6.997 1.00 58.87 373 ASN A C 1
ATOM 2750 O O . ASN A 1 390 ? 7.797 49.899 7.329 1.00 58.71 373 ASN A O 1
ATOM 2755 N N . LEU A 1 391 ? 9.978 50.371 7.446 1.00 59.52 374 LEU A N 1
ATOM 2756 C CA . LEU A 1 391 ? 10.079 49.419 8.577 1.00 61.15 374 LEU A CA 1
ATOM 2757 C C . LEU A 1 391 ? 11.160 49.805 9.545 1.00 61.21 374 LEU A C 1
ATOM 2758 O O . LEU A 1 391 ? 12.345 49.932 9.225 1.00 61.59 374 LEU A O 1
ATOM 2763 N N . VAL A 1 392 ? 10.833 50.079 10.779 1.00 61.51 375 VAL A N 1
ATOM 2764 C CA . VAL A 1 392 ? 11.835 50.421 11.790 1.00 61.23 375 VAL A CA 1
ATOM 2765 C C . VAL A 1 392 ? 11.802 49.463 12.985 1.00 62.30 375 VAL A C 1
ATOM 2766 O O . VAL A 1 392 ? 12.826 48.874 13.346 1.00 62.67 375 VAL A O 1
ATOM 2770 N N . ASN A 1 393 ? 10.631 49.309 13.598 1.00 62.46 376 ASN A N 1
ATOM 2771 C CA . ASN A 1 393 ? 10.485 48.409 14.732 1.00 62.11 376 ASN A CA 1
ATOM 2772 C C . ASN A 1 393 ? 9.430 47.358 14.437 1.00 61.57 376 ASN A C 1
ATOM 2773 O O . ASN A 1 393 ? 8.225 47.616 14.504 1.00 60.62 376 ASN A O 1
ATOM 2778 N N . LEU A 1 394 ? 9.906 46.171 14.096 1.00 61.76 377 LEU A N 1
ATOM 2779 C CA . LEU A 1 394 ? 9.039 45.050 13.793 1.00 61.96 377 LEU A CA 1
ATOM 2780 C C . LEU A 1 394 ? 8.154 44.775 14.992 1.00 61.68 377 LEU A C 1
ATOM 2781 O O . LEU A 1 394 ? 8.661 44.498 16.075 1.00 61.99 377 LEU A O 1
ATOM 2786 N N . ASP A 1 395 ? 6.839 44.849 14.794 1.00 61.44 378 ASP A N 1
ATOM 2787 C CA . ASP A 1 395 ? 5.874 44.604 15.860 1.00 60.28 378 ASP A CA 1
ATOM 2788 C C . ASP A 1 395 ? 6.381 43.492 16.783 1.00 60.65 378 ASP A C 1
ATOM 2789 O O . ASP A 1 395 ? 6.802 42.428 16.315 1.00 60.63 378 ASP A O 1
ATOM 2794 N N . PRO A 1 396 ? 6.362 43.733 18.108 1.00 60.55 379 PRO A N 1
ATOM 2795 C CA . PRO A 1 396 ? 6.822 42.751 19.097 1.00 60.59 379 PRO A CA 1
ATOM 2796 C C . PRO A 1 396 ? 5.958 41.491 19.219 1.00 60.85 379 PRO A C 1
ATOM 2797 O O . PRO A 1 396 ? 6.363 40.518 19.862 1.00 61.48 379 PRO A O 1
ATOM 2801 N N . GLU A 1 397 ? 4.773 41.508 18.616 1.00 59.99 380 GLU A N 1
ATOM 2802 C CA . GLU A 1 397 ? 3.888 40.349 18.672 1.00 59.84 380 GLU A CA 1
ATOM 2803 C C . GLU A 1 397 ? 4.084 39.534 17.399 1.00 58.96 380 GLU A C 1
ATOM 2804 O O . GLU A 1 397 ? 3.564 38.424 17.264 1.00 58.97 380 GLU A O 1
ATOM 2810 N N . ILE A 1 398 ? 4.839 40.107 16.470 1.00 58.35 381 ILE A N 1
ATOM 2811 C CA . ILE A 1 398 ? 5.102 39.498 15.175 1.00 58.56 381 ILE A CA 1
ATOM 2812 C C . ILE A 1 398 ? 6.486 38.868 15.085 1.00 58.34 381 ILE A C 1
ATOM 2813 O O . ILE A 1 398 ? 7.499 39.559 15.219 1.00 59.25 381 ILE A O 1
ATOM 2818 N N . ASP A 1 399 ? 6.520 37.556 14.854 1.00 57.08 382 ASP A N 1
ATOM 2819 C CA . ASP A 1 399 ? 7.781 36.827 14.746 1.00 55.76 382 ASP A CA 1
ATOM 2820 C C . ASP A 1 399 ? 8.049 36.399 13.307 1.00 54.86 382 ASP A C 1
ATOM 2821 O O . ASP A 1 399 ? 7.708 35.284 12.906 1.00 53.51 382 ASP A O 1
ATOM 2826 N N . LEU A 1 400 ? 8.670 37.291 12.538 1.00 54.48 383 LEU A N 1
ATOM 2827 C CA . LEU A 1 400 ? 8.982 37.023 11.135 1.00 53.75 383 LEU A CA 1
ATOM 2828 C C . LEU A 1 400 ? 10.239 37.747 10.690 1.00 53.38 383 LEU A C 1
ATOM 2829 O O . LEU A 1 400 ? 10.565 38.824 11.185 1.00 53.29 383 LEU A O 1
ATOM 2834 N N . ASP A 1 401 ? 10.944 37.148 9.743 1.00 53.45 384 ASP A N 1
ATOM 2835 C CA . ASP A 1 401 ? 12.145 37.768 9.224 1.00 53.45 384 ASP A CA 1
ATOM 2836 C C . ASP A 1 401 ? 11.700 38.573 8.026 1.00 53.83 384 ASP A C 1
ATOM 2837 O O . ASP A 1 401 ? 11.720 38.090 6.897 1.00 54.89 384 ASP A O 1
ATOM 2842 N N . VAL A 1 402 ? 11.279 39.803 8.272 1.00 53.26 385 VAL A N 1
ATOM 2843 C CA . VAL A 1 402 ? 10.815 40.638 7.188 1.00 53.31 385 VAL A CA 1
ATOM 2844 C C . VAL A 1 402 ? 11.953 41.437 6.576 1.00 53.63 385 VAL A C 1
ATOM 2845 O O . VAL A 1 402 ? 12.727 42.088 7.283 1.00 53.20 385 VAL A O 1
ATOM 2849 N N . VAL A 1 403 ? 12.057 41.379 5.255 1.00 53.42 386 VAL A N 1
ATOM 2850 C CA . VAL A 1 403 ? 13.082 42.122 4.539 1.00 53.41 386 VAL A CA 1
ATOM 2851 C C . VAL A 1 403 ? 12.702 43.591 4.648 1.00 54.34 386 VAL A C 1
ATOM 2852 O O . VAL A 1 403 ? 11.553 43.951 4.401 1.00 53.46 386 VAL A O 1
ATOM 2856 N N . ALA A 1 404 ? 13.655 44.438 5.013 1.00 55.72 387 ALA A N 1
ATOM 2857 C CA . ALA A 1 404 ? 13.324 45.857 5.134 1.00 57.60 387 ALA A CA 1
ATOM 2858 C C . ALA A 1 404 ? 14.467 46.752 4.707 1.00 58.94 387 ALA A C 1
ATOM 2859 O O . ALA A 1 404 ? 14.315 47.965 4.511 1.00 59.18 387 ALA A O 1
ATOM 2861 N N . GLY A 1 405 ? 15.690 46.213 4.851 1.00 59.62 388 GLY A N 1
ATOM 2862 C CA . GLY A 1 405 ? 16.854 47.113 4.693 1.00 60.07 388 GLY A CA 1
ATOM 2863 C C . GLY A 1 405 ? 17.052 47.328 3.180 1.00 60.51 388 GLY A C 1
ATOM 2864 O O . GLY A 1 405 ? 16.366 48.132 2.578 1.00 59.07 388 GLY A O 1
ATOM 2865 N N . GLU A 1 406 ? 17.689 46.271 2.654 1.00 61.88 389 GLU A N 1
ATOM 2866 C CA . GLU A 1 406 ? 18.082 46.225 1.245 1.00 63.07 389 GLU A CA 1
ATOM 2867 C C . GLU A 1 406 ? 17.633 44.931 0.615 1.00 62.61 389 GLU A C 1
ATOM 2868 O O . GLU A 1 406 ? 17.520 43.895 1.283 1.00 64.09 389 GLU A O 1
ATOM 2874 N N . PRO A 1 407 ? 17.375 44.937 -0.697 1.00 61.43 390 PRO A N 1
ATOM 2875 C CA . PRO A 1 407 ? 16.950 43.702 -1.359 1.00 60.74 390 PRO A CA 1
ATOM 2876 C C . PRO A 1 407 ? 17.933 42.608 -0.936 1.00 60.19 390 PRO A C 1
ATOM 2877 O O . PRO A 1 407 ? 19.127 42.861 -0.791 1.00 60.38 390 PRO A O 1
ATOM 2881 N N . ARG A 1 408 ? 17.438 41.406 -0.698 1.00 60.04 391 ARG A N 1
ATOM 2882 C CA . ARG A 1 408 ? 18.315 40.341 -0.246 1.00 60.43 391 ARG A CA 1
ATOM 2883 C C . ARG A 1 408 ? 18.472 39.206 -1.252 1.00 61.04 391 ARG A C 1
ATOM 2884 O O . ARG A 1 408 ? 17.619 38.321 -1.341 1.00 61.47 391 ARG A O 1
ATOM 2892 N N . PRO A 1 409 ? 19.559 39.221 -2.043 1.00 61.41 392 PRO A N 1
ATOM 2893 C CA . PRO A 1 409 ? 19.734 38.132 -3.010 1.00 61.36 392 PRO A CA 1
ATOM 2894 C C . PRO A 1 409 ? 20.186 36.883 -2.249 1.00 61.64 392 PRO A C 1
ATOM 2895 O O . PRO A 1 409 ? 20.529 36.965 -1.066 1.00 61.86 392 PRO A O 1
ATOM 2899 N N . GLY A 1 410 ? 20.179 35.730 -2.904 1.00 61.87 393 GLY A N 1
ATOM 2900 C CA . GLY A 1 410 ? 20.601 34.523 -2.214 1.00 62.30 393 GLY A CA 1
ATOM 2901 C C . GLY A 1 410 ? 20.164 33.282 -2.950 1.00 62.29 393 GLY A C 1
ATOM 2902 O O . GLY A 1 410 ? 20.096 33.295 -4.176 1.00 63.64 393 GLY A O 1
ATOM 2903 N N . ASN A 1 411 ? 19.894 32.203 -2.221 1.00 62.06 394 ASN A N 1
ATOM 2904 C CA . ASN A 1 411 ? 19.432 30.976 -2.857 1.00 62.18 394 ASN A CA 1
ATOM 2905 C C . ASN A 1 411 ? 17.984 30.741 -2.447 1.00 61.33 394 ASN A C 1
ATOM 2906 O O . ASN A 1 411 ? 17.696 30.454 -1.282 1.00 61.69 394 ASN A O 1
ATOM 2911 N N . TYR A 1 412 ? 17.076 30.868 -3.411 1.00 59.74 395 TYR A N 1
ATOM 2912 C CA . TYR A 1 412 ? 15.653 30.681 -3.157 1.00 57.84 395 TYR A CA 1
ATOM 2913 C C . TYR A 1 412 ? 15.076 29.531 -3.975 1.00 57.43 395 TYR A C 1
ATOM 2914 O O . TYR A 1 412 ? 14.655 29.712 -5.117 1.00 56.97 395 TYR A O 1
ATOM 2923 N N . ARG A 1 413 ? 15.069 28.346 -3.371 1.00 56.67 396 ARG A N 1
ATOM 2924 C CA . ARG A 1 413 ? 14.552 27.156 -4.017 1.00 55.51 396 ARG A CA 1
ATOM 2925 C C . ARG A 1 413 ? 13.044 27.265 -4.237 1.00 55.50 396 ARG A C 1
ATOM 2926 O O . ARG A 1 413 ? 12.568 27.128 -5.366 1.00 55.06 396 ARG A O 1
ATOM 2934 N N . TYR A 1 414 ? 12.296 27.526 -3.164 1.00 55.42 397 TYR A N 1
ATOM 2935 C CA . TYR A 1 414 ? 10.839 27.626 -3.249 1.00 54.61 397 TYR A CA 1
ATOM 2936 C C . TYR A 1 414 ? 10.240 28.834 -2.528 1.00 53.30 397 TYR A C 1
ATOM 2937 O O . TYR A 1 414 ? 10.912 29.501 -1.746 1.00 52.70 397 TYR A O 1
ATOM 2946 N N . ALA A 1 415 ? 8.966 29.110 -2.798 1.00 52.07 398 ALA A N 1
ATOM 2947 C CA . ALA A 1 415 ? 8.289 30.249 -2.185 1.00 50.88 398 ALA A CA 1
ATOM 2948 C C . ALA A 1 415 ? 6.763 30.123 -2.176 1.00 50.31 398 ALA A C 1
ATOM 2949 O O . ALA A 1 415 ? 6.182 29.253 -2.840 1.00 50.01 398 ALA A O 1
ATOM 2951 N N . ILE A 1 416 ? 6.117 31.003 -1.414 1.00 49.43 399 ILE A N 1
ATOM 2952 C CA . ILE A 1 416 ? 4.662 30.995 -1.313 1.00 48.23 399 ILE A CA 1
ATOM 2953 C C . ILE A 1 416 ? 4.074 32.396 -1.264 1.00 47.00 399 ILE A C 1
ATOM 2954 O O . ILE A 1 416 ? 4.577 33.258 -0.557 1.00 47.01 399 ILE A O 1
ATOM 2959 N N . ASN A 1 417 ? 3.013 32.608 -2.039 1.00 46.74 400 ASN A N 1
ATOM 2960 C CA . ASN A 1 417 ? 2.329 33.893 -2.079 1.00 47.02 400 ASN A CA 1
ATOM 2961 C C . ASN A 1 417 ? 1.065 33.811 -1.250 1.00 47.06 400 ASN A C 1
ATOM 2962 O O . ASN A 1 417 ? 0.270 32.884 -1.406 1.00 47.16 400 ASN A O 1
ATOM 2967 N N . ASN A 1 418 ? 0.879 34.799 -0.380 1.00 47.03 401 ASN A N 1
ATOM 2968 C CA . ASN A 1 418 ? -0.290 34.860 0.487 1.00 46.64 401 ASN A CA 1
ATOM 2969 C C . ASN A 1 418 ? -1.304 35.924 0.068 1.00 45.64 401 ASN A C 1
ATOM 2970 O O . ASN A 1 418 ? -0.939 37.055 -0.242 1.00 44.17 401 ASN A O 1
ATOM 2975 N N . SER A 1 419 ? -2.577 35.546 0.051 1.00 45.49 402 SER A N 1
ATOM 2976 C CA . SER A 1 419 ? -3.662 36.463 -0.284 1.00 46.38 402 SER A CA 1
ATOM 2977 C C . SER A 1 419 ? -4.878 36.148 0.589 1.00 47.31 402 SER A C 1
ATOM 2978 O O . SER A 1 419 ? -5.636 35.229 0.308 1.00 47.16 402 SER A O 1
ATOM 2981 N N . PHE A 1 420 ? -5.054 36.921 1.655 1.00 49.28 403 PHE A N 1
ATOM 2982 C CA . PHE A 1 420 ? -6.162 36.720 2.585 1.00 50.52 403 PHE A CA 1
ATOM 2983 C C . PHE A 1 420 ? -7.078 37.935 2.614 1.00 50.85 403 PHE A C 1
ATOM 2984 O O . PHE A 1 420 ? -6.830 38.902 3.331 1.00 50.58 403 PHE A O 1
ATOM 2992 N N . GLY A 1 421 ? -8.147 37.855 1.832 1.00 50.92 404 GLY A N 1
ATOM 2993 C CA . GLY A 1 421 ? -9.081 38.956 1.720 1.00 52.93 404 GLY A CA 1
ATOM 2994 C C . GLY A 1 421 ? -10.168 39.143 2.757 1.00 54.18 404 GLY A C 1
ATOM 2995 O O . GLY A 1 421 ? -10.537 38.219 3.493 1.00 54.96 404 GLY A O 1
ATOM 2996 N N . PHE A 1 422 ? -10.674 40.376 2.786 1.00 54.98 405 PHE A N 1
ATOM 2997 C CA . PHE A 1 422 ? -11.735 40.800 3.691 1.00 55.36 405 PHE A CA 1
ATOM 2998 C C . PHE A 1 422 ? -12.862 39.774 3.645 1.00 53.69 405 PHE A C 1
ATOM 2999 O O . PHE A 1 422 ? -13.273 39.338 2.568 1.00 52.55 405 PHE A O 1
ATOM 3007 N N . GLY A 1 423 ? -13.355 39.385 4.816 1.00 51.87 406 GLY A N 1
ATOM 3008 C CA . GLY A 1 423 ? -14.429 38.417 4.844 1.00 51.00 406 GLY A CA 1
ATOM 3009 C C . GLY A 1 423 ? -13.908 37.024 5.119 1.00 50.48 406 GLY A C 1
ATOM 3010 O O . GLY A 1 423 ? -14.689 36.088 5.289 1.00 51.52 406 GLY A O 1
ATOM 3011 N N . GLY A 1 424 ? -12.590 36.878 5.158 1.00 49.14 407 GLY A N 1
ATOM 3012 C CA . GLY A 1 424 ? -12.014 35.574 5.426 1.00 48.31 407 GLY A CA 1
ATOM 3013 C C . GLY A 1 424 ? -11.871 34.654 4.223 1.00 47.11 407 GLY A C 1
ATOM 3014 O O . GLY A 1 424 ? -12.298 33.502 4.256 1.00 45.94 407 GLY A O 1
ATOM 3015 N N . HIS A 1 425 ? -11.277 35.165 3.151 1.00 46.40 408 HIS A N 1
ATOM 3016 C CA . HIS A 1 425 ? -11.052 34.378 1.947 1.00 45.46 408 HIS A CA 1
ATOM 3017 C C . HIS A 1 425 ? -9.553 34.157 1.887 1.00 45.19 408 HIS A C 1
ATOM 3018 O O . HIS A 1 425 ? -8.783 35.101 1.707 1.00 44.19 408 HIS A O 1
ATOM 3025 N N . ASN A 1 426 ? -9.146 32.904 2.046 1.00 45.06 409 ASN A N 1
ATOM 3026 C CA . ASN A 1 426 ? -7.732 32.558 2.057 1.00 45.08 409 ASN A CA 1
ATOM 3027 C C . ASN A 1 426 ? -7.216 31.790 0.835 1.00 44.12 409 ASN A C 1
ATOM 3028 O O . ASN A 1 426 ? -7.810 30.803 0.416 1.00 43.30 409 ASN A O 1
ATOM 3033 N N . VAL A 1 427 ? -6.096 32.248 0.280 1.00 42.85 410 VAL A N 1
ATOM 3034 C CA . VAL A 1 427 ? -5.471 31.599 -0.865 1.00 42.52 410 VAL A CA 1
ATOM 3035 C C . VAL A 1 427 ? -3.958 31.632 -0.671 1.00 43.82 410 VAL A C 1
ATOM 3036 O O . VAL A 1 427 ? -3.379 32.669 -0.330 1.00 44.15 410 VAL A O 1
ATOM 3040 N N . ALA A 1 428 ? -3.330 30.477 -0.877 1.00 44.94 411 ALA A N 1
ATOM 3041 C CA . ALA A 1 428 ? -1.880 30.315 -0.745 1.00 44.95 411 ALA A CA 1
ATOM 3042 C C . ALA A 1 428 ? -1.353 29.530 -1.955 1.00 45.71 411 ALA A C 1
ATOM 3043 O O . ALA A 1 428 ? -1.736 28.379 -2.177 1.00 46.67 411 ALA A O 1
ATOM 3045 N N . ILE A 1 429 ? -0.482 30.156 -2.738 1.00 45.07 412 ILE A N 1
ATOM 3046 C CA . ILE A 1 429 ? 0.057 29.520 -3.934 1.00 44.30 412 ILE A CA 1
ATOM 3047 C C . ILE A 1 429 ? 1.556 29.280 -3.827 1.00 44.38 412 ILE A C 1
ATOM 3048 O O . ILE A 1 429 ? 2.309 30.174 -3.452 1.00 43.48 412 ILE A O 1
ATOM 3053 N N . ALA A 1 430 ? 1.979 28.066 -4.168 1.00 45.17 413 ALA A N 1
ATOM 3054 C CA . ALA A 1 430 ? 3.388 27.698 -4.096 1.00 46.14 413 ALA A CA 1
ATOM 3055 C C . ALA A 1 430 ? 4.094 27.882 -5.426 1.00 46.69 413 ALA A C 1
ATOM 3056 O O . ALA A 1 430 ? 3.718 27.278 -6.425 1.00 46.77 413 ALA A O 1
ATOM 3058 N N . PHE A 1 431 ? 5.124 28.719 -5.435 1.00 47.67 414 PHE A N 1
ATOM 3059 C CA . PHE A 1 431 ? 5.880 28.986 -6.655 1.00 49.36 414 PHE A CA 1
ATOM 3060 C C . PHE A 1 431 ? 7.320 28.476 -6.598 1.00 50.93 414 PHE A C 1
ATOM 3061 O O . PHE A 1 431 ? 8.200 29.110 -6.016 1.00 50.76 414 PHE A O 1
ATOM 3069 N N . GLY A 1 432 ? 7.556 27.325 -7.214 1.00 52.11 415 GLY A N 1
ATOM 3070 C CA . GLY A 1 432 ? 8.892 26.770 -7.220 1.00 54.23 415 GLY A CA 1
ATOM 3071 C C . GLY A 1 432 ? 9.761 27.440 -8.262 1.00 55.61 415 GLY A C 1
ATOM 3072 O O . GLY A 1 432 ? 9.265 28.010 -9.236 1.00 56.52 415 GLY A O 1
ATOM 3073 N N . ARG A 1 433 ? 11.069 27.389 -8.043 1.00 56.97 416 ARG A N 1
ATOM 3074 C CA . ARG A 1 433 ? 12.031 27.968 -8.974 1.00 57.67 416 ARG A CA 1
ATOM 3075 C C . ARG A 1 433 ? 12.148 27.035 -10.186 1.00 57.79 416 ARG A C 1
ATOM 3076 O O . ARG A 1 433 ? 11.691 25.885 -10.151 1.00 58.90 416 ARG A O 1
ATOM 3084 N N . TYR A 1 434 ? 12.739 27.525 -11.267 1.00 56.35 417 TYR A N 1
ATOM 3085 C CA . TYR A 1 434 ? 12.905 26.676 -12.431 1.00 55.04 417 TYR A CA 1
ATOM 3086 C C . TYR A 1 434 ? 14.392 26.477 -12.663 1.00 56.34 417 TYR A C 1
ATOM 3087 O O . TYR A 1 434 ? 15.186 27.246 -12.071 1.00 55.34 417 TYR A O 1
ATOM 3097 N N . HIS B 1 20 ? -5.285 8.747 -15.405 1.00 65.86 3 HIS B N 1
ATOM 3098 C CA . HIS B 1 20 ? -6.713 8.331 -15.531 1.00 65.78 3 HIS B CA 1
ATOM 3099 C C . HIS B 1 20 ? -7.486 8.586 -14.232 1.00 65.19 3 HIS B C 1
ATOM 3100 O O . HIS B 1 20 ? -7.443 7.788 -13.290 1.00 65.77 3 HIS B O 1
ATOM 3107 N N . MET B 1 21 ? -8.192 9.714 -14.201 1.00 64.24 4 MET B N 1
ATOM 3108 C CA . MET B 1 21 ? -8.982 10.124 -13.047 1.00 61.82 4 MET B CA 1
ATOM 3109 C C . MET B 1 21 ? -10.471 10.124 -13.373 1.00 60.29 4 MET B C 1
ATOM 3110 O O . MET B 1 21 ? -10.931 10.843 -14.263 1.00 58.76 4 MET B O 1
ATOM 3115 N N . VAL B 1 22 ? -11.209 9.297 -12.640 1.00 59.36 5 VAL B N 1
ATOM 3116 C CA . VAL B 1 22 ? -12.644 9.155 -12.809 1.00 57.34 5 VAL B CA 1
ATOM 3117 C C . VAL B 1 22 ? -13.283 8.979 -11.445 1.00 57.05 5 VAL B C 1
ATOM 3118 O O . VAL B 1 22 ? -12.613 8.605 -10.484 1.00 56.91 5 VAL B O 1
ATOM 3122 N N . THR B 1 23 ? -14.580 9.253 -11.370 1.00 57.17 6 THR B N 1
ATOM 3123 C CA . THR B 1 23 ? -15.334 9.138 -10.127 1.00 57.93 6 THR B CA 1
ATOM 3124 C C . THR B 1 23 ? -15.079 7.823 -9.368 1.00 58.78 6 THR B C 1
ATOM 3125 O O . THR B 1 23 ? -15.052 7.816 -8.135 1.00 60.20 6 THR B O 1
ATOM 3129 N N . GLY B 1 24 ? -14.876 6.723 -10.089 1.00 58.76 7 GLY B N 1
ATOM 3130 C CA . GLY B 1 24 ? -14.661 5.445 -9.421 1.00 58.62 7 GLY B CA 1
ATOM 3131 C C . GLY B 1 24 ? -13.267 5.144 -8.887 1.00 58.43 7 GLY B C 1
ATOM 3132 O O . GLY B 1 24 ? -13.117 4.533 -7.825 1.00 58.35 7 GLY B O 1
ATOM 3133 N N . LYS B 1 25 ? -12.243 5.572 -9.618 1.00 58.67 8 LYS B N 1
ATOM 3134 C CA . LYS B 1 25 ? -10.859 5.317 -9.231 1.00 59.12 8 LYS B CA 1
ATOM 3135 C C . LYS B 1 25 ? -10.141 6.478 -8.549 1.00 58.43 8 LYS B C 1
ATOM 3136 O O . LYS B 1 25 ? -9.873 6.426 -7.346 1.00 59.15 8 LYS B O 1
ATOM 3142 N N . ALA B 1 26 ? -9.827 7.519 -9.314 1.00 57.18 9 ALA B N 1
ATOM 3143 C CA . ALA B 1 26 ? -9.116 8.673 -8.777 1.00 55.67 9 ALA B CA 1
ATOM 3144 C C . ALA B 1 26 ? -9.910 9.489 -7.763 1.00 54.20 9 ALA B C 1
ATOM 3145 O O . ALA B 1 26 ? -9.334 10.064 -6.835 1.00 54.00 9 ALA B O 1
ATOM 3147 N N . PHE B 1 27 ? -11.226 9.536 -7.933 1.00 51.82 10 PHE B N 1
ATOM 3148 C CA . PHE B 1 27 ? -12.063 10.316 -7.037 1.00 49.95 10 PHE B CA 1
ATOM 3149 C C . PHE B 1 27 ? -13.031 9.485 -6.202 1.00 49.67 10 PHE B C 1
ATOM 3150 O O . PHE B 1 27 ? -13.308 8.334 -6.521 1.00 50.06 10 PHE B O 1
ATOM 3158 N N . PRO B 1 28 ? -13.537 10.060 -5.097 1.00 49.27 11 PRO B N 1
ATOM 3159 C CA . PRO B 1 28 ? -14.491 9.351 -4.236 1.00 49.54 11 PRO B CA 1
ATOM 3160 C C . PRO B 1 28 ? -15.903 9.587 -4.780 1.00 49.19 11 PRO B C 1
ATOM 3161 O O . PRO B 1 28 ? -16.098 10.482 -5.601 1.00 50.80 11 PRO B O 1
ATOM 3165 N N . TYR B 1 29 ? -16.879 8.790 -4.346 1.00 48.30 12 TYR B N 1
ATOM 3166 C CA . TYR B 1 29 ? -18.252 8.980 -4.814 1.00 46.94 12 TYR B CA 1
ATOM 3167 C C . TYR B 1 29 ? -18.943 10.050 -3.983 1.00 44.69 12 TYR B C 1
ATOM 3168 O O . TYR B 1 29 ? -18.935 9.986 -2.754 1.00 43.34 12 TYR B O 1
ATOM 3177 N N . VAL B 1 30 ? -19.547 11.025 -4.654 1.00 42.67 13 VAL B N 1
ATOM 3178 C CA . VAL B 1 30 ? -20.223 12.106 -3.954 1.00 42.06 13 VAL B CA 1
ATOM 3179 C C . VAL B 1 30 ? -21.739 12.003 -4.115 1.00 42.60 13 VAL B C 1
ATOM 3180 O O . VAL B 1 30 ? -22.219 11.450 -5.103 1.00 43.72 13 VAL B O 1
ATOM 3184 N N . VAL B 1 31 ? -22.493 12.518 -3.143 1.00 42.08 14 VAL B N 1
ATOM 3185 C CA . VAL B 1 31 ? -23.951 12.443 -3.205 1.00 42.29 14 VAL B CA 1
ATOM 3186 C C . VAL B 1 31 ? -24.722 13.660 -2.712 1.00 41.97 14 VAL B C 1
ATOM 3187 O O . VAL B 1 31 ? -24.194 14.504 -2.000 1.00 39.39 14 VAL B O 1
ATOM 3191 N N . VAL B 1 32 ? -25.993 13.714 -3.111 1.00 42.77 15 VAL B N 1
ATOM 3192 C CA . VAL B 1 32 ? -26.917 14.781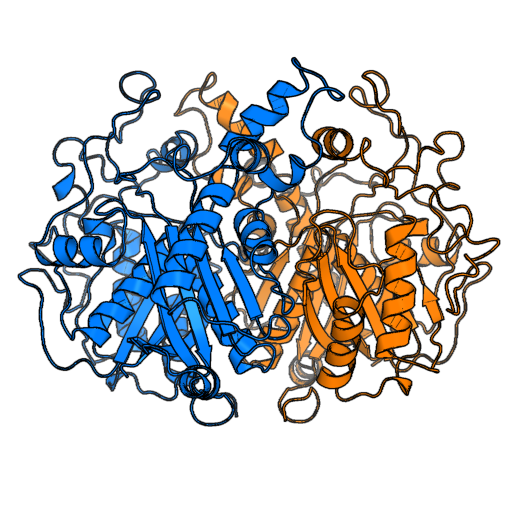 -2.743 1.00 42.42 15 VAL B CA 1
ATOM 3193 C C . VAL B 1 32 ? -27.664 14.324 -1.501 1.00 44.48 15 VAL B C 1
ATOM 3194 O O . VAL B 1 32 ? -28.222 13.230 -1.482 1.00 44.67 15 VAL B O 1
ATOM 3198 N N . THR B 1 33 ? -27.686 15.166 -0.475 1.00 45.38 16 THR B N 1
ATOM 3199 C CA . THR B 1 33 ? -28.339 14.817 0.775 1.00 46.80 16 THR B CA 1
ATOM 3200 C C . THR B 1 33 ? -29.509 15.731 1.194 1.00 47.99 16 THR B C 1
ATOM 3201 O O . THR B 1 33 ? -30.300 15.375 2.072 1.00 48.92 16 THR B O 1
ATOM 3205 N N . GLY B 1 34 ? -29.629 16.894 0.562 1.00 47.26 17 GLY B N 1
ATOM 3206 C CA . GLY B 1 34 ? -30.710 17.804 0.891 1.00 45.78 17 GLY B CA 1
ATOM 3207 C C . GLY B 1 34 ? -31.023 18.712 -0.277 1.00 46.03 17 GLY B C 1
ATOM 3208 O O . GLY B 1 34 ? -30.174 18.923 -1.137 1.00 45.87 17 GLY B O 1
ATOM 3209 N N . ILE B 1 35 ? -32.232 19.259 -0.309 1.00 46.93 18 ILE B N 1
ATOM 3210 C CA . ILE B 1 35 ? -32.644 20.148 -1.398 1.00 48.47 18 ILE B CA 1
ATOM 3211 C C . ILE B 1 35 ? -33.351 21.394 -0.881 1.00 48.76 18 ILE B C 1
ATOM 3212 O O . ILE B 1 35 ? -33.950 21.373 0.189 1.00 49.64 18 ILE B O 1
ATOM 3217 N N . ALA B 1 36 ? -33.282 22.482 -1.641 1.00 49.20 19 ALA B N 1
ATOM 3218 C CA . ALA B 1 36 ? -33.938 23.725 -1.236 1.00 49.20 19 ALA B CA 1
ATOM 3219 C C . ALA B 1 36 ? -33.959 24.750 -2.372 1.00 49.08 19 ALA B C 1
ATOM 3220 O O . ALA B 1 36 ? -32.909 25.184 -2.846 1.00 48.91 19 ALA B O 1
ATOM 3222 N N . MET B 1 37 ? -35.155 25.124 -2.825 1.00 49.10 20 MET B N 1
ATOM 3223 C CA . MET B 1 37 ? -35.269 26.112 -3.894 1.00 48.89 20 MET B CA 1
ATOM 3224 C C . MET B 1 37 ? -36.598 26.855 -3.895 1.00 48.56 20 MET B C 1
ATOM 3225 O O . MET B 1 37 ? -37.633 26.321 -3.491 1.00 48.07 20 MET B O 1
ATOM 3230 N N . THR B 1 38 ? -36.548 28.094 -4.373 1.00 48.48 21 THR B N 1
ATOM 3231 C CA . THR B 1 38 ? -37.715 28.951 -4.452 1.00 47.97 21 THR B CA 1
ATOM 3232 C C . THR B 1 38 ? -37.896 29.370 -5.905 1.00 48.91 21 THR B C 1
ATOM 3233 O O . THR B 1 38 ? -37.008 29.990 -6.503 1.00 48.46 21 THR B O 1
ATOM 3237 N N . THR B 1 39 ? -39.048 29.010 -6.469 1.00 49.41 22 THR B N 1
ATOM 3238 C CA . THR B 1 39 ? -39.374 29.313 -7.857 1.00 48.96 22 THR B CA 1
ATOM 3239 C C . THR B 1 39 ? -40.712 30.041 -8.035 1.00 50.48 22 THR B C 1
ATOM 3240 O O . THR B 1 39 ? -41.354 30.449 -7.063 1.00 50.05 22 THR B O 1
ATOM 3244 N N . ALA B 1 40 ? -41.118 30.197 -9.295 1.00 51.88 23 ALA B N 1
ATOM 3245 C CA . ALA B 1 40 ? -42.362 30.868 -9.655 1.00 52.43 23 ALA B CA 1
ATOM 3246 C C . ALA B 1 40 ? -43.585 30.014 -9.329 1.00 52.91 23 ALA B C 1
ATOM 3247 O O . ALA B 1 40 ? -44.546 30.501 -8.731 1.00 54.79 23 ALA B O 1
ATOM 3249 N N . LEU B 1 41 ? -43.554 28.744 -9.723 1.00 52.29 24 LEU B N 1
ATOM 3250 C CA . LEU B 1 41 ? -44.671 27.846 -9.451 1.00 52.45 24 LEU B CA 1
ATOM 3251 C C . LEU B 1 41 ? -44.955 27.705 -7.950 1.00 52.55 24 LEU B C 1
ATOM 3252 O O . LEU B 1 41 ? -46.029 28.064 -7.478 1.00 51.72 24 LEU B O 1
ATOM 3257 N N . ALA B 1 42 ? -43.988 27.182 -7.204 1.00 53.12 25 ALA B N 1
ATOM 3258 C CA . ALA B 1 42 ? -44.142 27.011 -5.764 1.00 52.72 25 ALA B CA 1
ATOM 3259 C C . ALA B 1 42 ? -43.020 27.724 -5.005 1.00 52.73 25 ALA B C 1
ATOM 3260 O O . ALA B 1 42 ? -42.000 28.121 -5.575 1.00 52.00 25 ALA B O 1
ATOM 3262 N N . THR B 1 43 ? -43.211 27.871 -3.704 1.00 51.95 26 THR B N 1
ATOM 3263 C CA . THR B 1 43 ? -42.237 28.547 -2.880 1.00 50.50 26 THR B CA 1
ATOM 3264 C C . THR B 1 43 ? -41.203 27.570 -2.328 1.00 50.60 26 THR B C 1
ATOM 3265 O O . THR B 1 43 ? -40.318 27.963 -1.575 1.00 51.43 26 THR B O 1
ATOM 3269 N N . ASP B 1 44 ? -41.322 26.297 -2.694 1.00 50.63 27 ASP B N 1
ATOM 3270 C CA . ASP B 1 44 ? -40.378 25.275 -2.239 1.00 51.19 27 ASP B CA 1
ATOM 3271 C C . ASP B 1 44 ? -40.147 24.241 -3.342 1.00 51.29 27 ASP B C 1
ATOM 3272 O O . ASP B 1 44 ? -40.937 24.147 -4.284 1.00 51.17 27 ASP B O 1
ATOM 3277 N N . ALA B 1 45 ? -39.067 23.470 -3.226 1.00 51.12 28 ALA B N 1
ATOM 3278 C CA . ALA B 1 45 ? -38.727 22.472 -4.237 1.00 51.62 28 ALA B CA 1
ATOM 3279 C C . ALA B 1 45 ? -39.780 21.391 -4.442 1.00 52.15 28 ALA B C 1
ATOM 3280 O O . ALA B 1 45 ? -40.143 21.074 -5.575 1.00 53.28 28 ALA B O 1
ATOM 3282 N N . GLU B 1 46 ? -40.273 20.832 -3.342 1.00 52.13 29 GLU B N 1
ATOM 3283 C CA . GLU B 1 46 ? -41.248 19.753 -3.403 1.00 51.13 29 GLU B CA 1
ATOM 3284 C C . GLU B 1 46 ? -42.561 20.113 -4.057 1.00 51.34 29 GLU B C 1
ATOM 3285 O O . GLU B 1 46 ? -43.052 19.381 -4.919 1.00 51.69 29 GLU B O 1
ATOM 3291 N N . THR B 1 47 ? -43.139 21.234 -3.645 1.00 51.22 30 THR B N 1
ATOM 3292 C CA . THR B 1 47 ? -44.406 21.661 -4.212 1.00 52.30 30 THR B CA 1
ATOM 3293 C C . THR B 1 47 ? -44.232 21.983 -5.691 1.00 53.56 30 THR B C 1
ATOM 3294 O O . THR B 1 47 ? -45.060 21.603 -6.516 1.00 54.54 30 THR B O 1
ATOM 3298 N N . THR B 1 48 ? -43.149 22.677 -6.025 1.00 54.73 31 THR B N 1
ATOM 3299 C CA . THR B 1 48 ? -42.868 23.038 -7.414 1.00 54.26 31 THR B CA 1
ATOM 3300 C C . THR B 1 48 ? -42.885 21.808 -8.328 1.00 54.76 31 THR B C 1
ATOM 3301 O O . THR B 1 48 ? -43.438 21.853 -9.427 1.00 54.80 31 THR B O 1
ATOM 3305 N N . TRP B 1 49 ? -42.288 20.714 -7.857 1.00 55.08 32 TRP B N 1
ATOM 3306 C CA . TRP B 1 49 ? -42.220 19.459 -8.609 1.00 55.11 32 TRP B CA 1
ATOM 3307 C C . TRP B 1 49 ? -43.615 18.949 -8.923 1.00 55.09 32 TRP B C 1
ATOM 3308 O O . TRP B 1 49 ? -43.901 18.585 -10.059 1.00 55.99 32 TRP B O 1
ATOM 3319 N N . LYS B 1 50 ? -44.483 18.935 -7.916 1.00 55.07 33 LYS B N 1
ATOM 3320 C CA . LYS B 1 50 ? -45.862 18.477 -8.091 1.00 54.83 33 LYS B CA 1
ATOM 3321 C C . LYS B 1 50 ? -46.560 19.314 -9.165 1.00 54.34 33 LYS B C 1
ATOM 3322 O O . LYS B 1 50 ? -47.155 18.781 -10.098 1.00 53.84 33 LYS B O 1
ATOM 3328 N N . LEU B 1 51 ? -46.473 20.630 -9.026 1.00 54.77 34 LEU B N 1
ATOM 3329 C CA . LEU B 1 51 ? -47.094 21.549 -9.973 1.00 55.57 34 LEU B CA 1
ATOM 3330 C C . LEU B 1 51 ? -46.561 21.351 -11.384 1.00 56.23 34 LEU B C 1
ATOM 3331 O O . LEU B 1 51 ? -47.286 21.538 -12.358 1.00 56.95 34 LEU B O 1
ATOM 3336 N N . LEU B 1 52 ? -45.290 20.972 -11.482 1.00 57.01 35 LEU B N 1
ATOM 3337 C CA . LEU B 1 52 ? -44.636 20.752 -12.770 1.00 57.29 35 LEU B CA 1
ATOM 3338 C C . LEU B 1 52 ? -45.144 19.526 -13.498 1.00 57.74 35 LEU B C 1
ATOM 3339 O O . LEU B 1 52 ? -45.308 19.540 -14.714 1.00 57.91 35 LEU B O 1
ATOM 3344 N N . LEU B 1 53 ? -45.353 18.452 -12.750 1.00 58.59 36 LEU B N 1
ATOM 3345 C CA . LEU B 1 53 ? -45.849 17.213 -13.325 1.00 58.14 36 LEU B CA 1
ATOM 3346 C C . LEU B 1 53 ? -47.323 17.349 -13.688 1.00 58.32 36 LEU B C 1
ATOM 3347 O O . LEU B 1 53 ? -47.859 16.537 -14.451 1.00 57.94 36 LEU B O 1
ATOM 3352 N N . ASP B 1 54 ? -47.971 18.379 -13.144 1.00 58.23 37 ASP B N 1
ATOM 3353 C CA . ASP B 1 54 ? -49.383 18.601 -13.410 1.00 58.99 37 ASP B CA 1
ATOM 3354 C C . ASP B 1 54 ? -49.584 19.612 -14.537 1.00 59.49 37 ASP B C 1
ATOM 3355 O O . ASP B 1 54 ? -50.687 20.125 -14.741 1.00 60.04 37 ASP B O 1
ATOM 3360 N N . ARG B 1 55 ? -48.509 19.887 -15.268 1.00 59.80 38 ARG B N 1
ATOM 3361 C CA . ARG B 1 55 ? -48.541 20.815 -16.392 1.00 61.11 38 ARG B CA 1
ATOM 3362 C C . ARG B 1 55 ? -49.039 22.214 -16.073 1.00 61.74 38 ARG B C 1
ATOM 3363 O O . ARG B 1 55 ? -49.977 22.701 -16.705 1.00 62.35 38 ARG B O 1
ATOM 3371 N N . GLN B 1 56 ? -48.417 22.871 -15.102 1.00 62.33 39 GLN B N 1
ATOM 3372 C CA . GLN B 1 56 ? -48.815 24.231 -14.762 1.00 62.29 39 GLN B CA 1
ATOM 3373 C C . GLN B 1 56 ? -47.651 25.187 -15.000 1.00 61.96 39 GLN B C 1
ATOM 3374 O O . GLN B 1 56 ? -46.496 24.845 -14.745 1.00 61.84 39 GLN B O 1
ATOM 3380 N N . SER B 1 57 ? -47.964 26.379 -15.502 1.00 61.16 40 SER B N 1
ATOM 3381 C CA . SER B 1 57 ? -46.956 27.395 -15.781 1.00 59.80 40 SER B CA 1
ATOM 3382 C C . SER B 1 57 ? -46.883 28.353 -14.604 1.00 59.83 40 SER B C 1
ATOM 3383 O O . SER B 1 57 ? -47.806 28.415 -13.794 1.00 60.01 40 SER B O 1
ATOM 3386 N N . GLY B 1 58 ? -45.787 29.096 -14.506 1.00 59.63 41 GLY B N 1
ATOM 3387 C CA . GLY B 1 58 ? -45.642 30.043 -13.414 1.00 59.71 41 GLY B CA 1
ATOM 3388 C C . GLY B 1 58 ? -45.549 31.470 -13.920 1.00 59.65 41 GLY B C 1
ATOM 3389 O O . GLY B 1 58 ? -45.187 32.385 -13.175 1.00 59.73 41 GLY B O 1
ATOM 3390 N N . ILE B 1 59 ? -45.881 31.640 -15.190 1.00 59.70 42 ILE B N 1
ATOM 3391 C CA . ILE B 1 59 ? -45.802 32.954 -15.857 1.00 59.97 42 ILE B CA 1
ATOM 3392 C C . ILE B 1 59 ? -47.154 33.630 -15.723 1.00 59.85 42 ILE B C 1
ATOM 3393 O O . ILE B 1 59 ? -48.211 33.000 -15.891 1.00 59.31 42 ILE B O 1
ATOM 3398 N N . ARG B 1 60 ? -47.077 34.931 -15.644 1.00 60.41 43 ARG B N 1
ATOM 3399 C CA . ARG B 1 60 ? -48.219 35.851 -15.522 1.00 62.41 43 ARG B CA 1
ATOM 3400 C C . ARG B 1 60 ? -47.860 37.153 -16.200 1.00 64.21 43 ARG B C 1
ATOM 3401 O O . ARG B 1 60 ? -46.739 37.306 -16.786 1.00 63.49 43 ARG B O 1
ATOM 3409 N N . THR B 1 61 ? -48.807 38.083 -16.214 1.00 66.54 44 THR B N 1
ATOM 3410 C CA . THR B 1 61 ? -48.736 39.402 -16.802 1.00 68.68 44 THR B CA 1
ATOM 3411 C C . THR B 1 61 ? -47.733 40.256 -16.016 1.00 69.64 44 THR B C 1
ATOM 3412 O O . THR B 1 61 ? -47.771 40.234 -14.778 1.00 70.39 44 THR B O 1
ATOM 3416 N N . LEU B 1 62 ? -46.735 40.715 -16.680 1.00 70.56 45 LEU B N 1
ATOM 3417 C CA . LEU B 1 62 ? -45.668 41.490 -16.021 1.00 71.16 45 LEU B CA 1
ATOM 3418 C C . LEU B 1 62 ? -46.188 42.819 -15.542 1.00 71.68 45 LEU B C 1
ATOM 3419 O O . LEU B 1 62 ? -46.407 43.799 -16.291 1.00 71.66 45 LEU B O 1
ATOM 3424 N N . ASP B 1 63 ? -46.684 42.838 -14.296 1.00 72.30 46 ASP B N 1
ATOM 3425 C CA . ASP B 1 63 ? -47.235 44.062 -13.724 1.00 72.70 46 ASP B CA 1
ATOM 3426 C C . ASP B 1 63 ? -46.225 44.935 -13.024 1.00 72.42 46 ASP B C 1
ATOM 3427 O O . ASP B 1 63 ? -45.666 44.646 -11.975 1.00 72.15 46 ASP B O 1
ATOM 3432 N N . ASP B 1 64 ? -45.867 46.062 -13.626 1.00 72.85 47 ASP B N 1
ATOM 3433 C CA . ASP B 1 64 ? -44.900 46.999 -13.061 1.00 73.40 47 ASP B CA 1
ATOM 3434 C C . ASP B 1 64 ? -45.022 48.370 -13.752 1.00 73.95 47 ASP B C 1
ATOM 3435 O O . ASP B 1 64 ? -45.496 48.457 -14.892 1.00 74.02 47 ASP B O 1
ATOM 3440 N N . PRO B 1 65 ? -44.601 49.456 -13.064 1.00 74.33 48 PRO B N 1
ATOM 3441 C CA . PRO B 1 65 ? -44.645 50.840 -13.564 1.00 74.32 48 PRO B CA 1
ATOM 3442 C C . PRO B 1 65 ? -43.608 51.161 -14.642 1.00 74.34 48 PRO B C 1
ATOM 3443 O O . PRO B 1 65 ? -43.828 52.034 -15.482 1.00 73.36 48 PRO B O 1
ATOM 3447 N N . PHE B 1 66 ? -42.478 50.458 -14.603 1.00 74.90 49 PHE B N 1
ATOM 3448 C CA . PHE B 1 66 ? -41.406 50.653 -15.574 1.00 75.18 49 PHE B CA 1
ATOM 3449 C C . PHE B 1 66 ? -41.534 49.680 -16.752 1.00 75.67 49 PHE B C 1
ATOM 3450 O O . PHE B 1 66 ? -40.726 49.700 -17.682 1.00 74.71 49 PHE B O 1
ATOM 3458 N N . VAL B 1 67 ? -42.567 48.838 -16.697 1.00 77.26 50 VAL B N 1
ATOM 3459 C CA . VAL B 1 67 ? -42.853 47.853 -17.744 1.00 78.27 50 VAL B CA 1
ATOM 3460 C C . VAL B 1 67 ? -44.262 48.050 -18.330 1.00 78.87 50 VAL B C 1
ATOM 3461 O O . VAL B 1 67 ? -44.414 48.196 -19.546 1.00 78.15 50 VAL B O 1
ATOM 3465 N N . GLU B 1 68 ? -45.282 48.054 -17.466 1.00 79.75 51 GLU B N 1
ATOM 3466 C CA . GLU B 1 68 ? -46.675 48.217 -17.910 1.00 80.79 51 GLU B CA 1
ATOM 3467 C C . GLU B 1 68 ? -47.043 49.666 -18.248 1.00 81.01 51 GLU B C 1
ATOM 3468 O O . GLU B 1 68 ? -48.106 49.927 -18.825 1.00 81.46 51 GLU B O 1
ATOM 3474 N N . GLU B 1 69 ? -46.173 50.606 -17.893 1.00 80.70 52 GLU B N 1
ATOM 3475 C CA . GLU B 1 69 ? -46.438 52.011 -18.183 1.00 80.44 52 GLU B CA 1
ATOM 3476 C C . GLU B 1 69 ? -45.433 52.617 -19.168 1.00 79.59 52 GLU B C 1
ATOM 3477 O O . GLU B 1 69 ? -45.754 52.861 -20.338 1.00 79.10 52 GLU B O 1
ATOM 3483 N N . PHE B 1 70 ? -44.173 52.663 -18.780 1.00 78.93 53 PHE B N 1
ATOM 3484 C CA . PHE B 1 70 ? -43.021 52.961 -19.545 1.00 78.18 53 PHE B CA 1
ATOM 3485 C C . PHE B 1 70 ? -42.387 51.862 -20.364 1.00 78.50 53 PHE B C 1
ATOM 3486 O O . PHE B 1 70 ? -41.274 51.348 -20.071 1.00 78.64 53 PHE B O 1
ATOM 3494 N N . ASP B 1 71 ? -42.918 51.633 -21.523 1.00 78.31 54 ASP B N 1
ATOM 3495 C CA . ASP B 1 71 ? -42.443 51.117 -22.767 1.00 78.96 54 ASP B CA 1
ATOM 3496 C C . ASP B 1 71 ? -41.703 49.826 -22.769 1.00 79.23 54 ASP B C 1
ATOM 3497 O O . ASP B 1 71 ? -40.533 49.649 -23.188 1.00 80.15 54 ASP B O 1
ATOM 3502 N N . LEU B 1 72 ? -42.403 48.720 -22.424 1.00 78.61 55 LEU B N 1
ATOM 3503 C CA . LEU B 1 72 ? -41.794 47.400 -22.686 1.00 76.97 55 LEU B CA 1
ATOM 3504 C C . LEU B 1 72 ? -42.522 46.584 -23.708 1.00 76.58 55 LEU B C 1
ATOM 3505 O O . LEU B 1 72 ? -43.611 46.055 -23.536 1.00 76.38 55 LEU B O 1
ATOM 3510 N N . PRO B 1 73 ? -41.872 46.334 -24.950 1.00 76.13 56 PRO B N 1
ATOM 3511 C CA . PRO B 1 73 ? -42.782 45.393 -25.735 1.00 75.21 56 PRO B CA 1
ATOM 3512 C C . PRO B 1 73 ? -43.149 44.117 -25.041 1.00 74.72 56 PRO B C 1
ATOM 3513 O O . PRO B 1 73 ? -44.198 43.508 -25.355 1.00 74.90 56 PRO B O 1
ATOM 3517 N N . VAL B 1 74 ? -42.403 43.544 -24.182 1.00 73.81 57 VAL B N 1
ATOM 3518 C CA . VAL B 1 74 ? -42.680 42.301 -23.445 1.00 72.26 57 VAL B CA 1
ATOM 3519 C C . VAL B 1 74 ? -43.223 42.576 -22.037 1.00 70.87 57 VAL B C 1
ATOM 3520 O O . VAL B 1 74 ? -42.501 43.051 -21.154 1.00 70.71 57 VAL B O 1
ATOM 3524 N N . ARG B 1 75 ? -44.503 42.272 -21.844 1.00 68.93 58 ARG B N 1
ATOM 3525 C CA . ARG B 1 75 ? -45.167 42.486 -20.568 1.00 67.21 58 ARG B CA 1
ATOM 3526 C C . ARG B 1 75 ? -45.552 41.158 -19.954 1.00 65.51 58 ARG B C 1
ATOM 3527 O O . ARG B 1 75 ? -46.646 41.004 -19.415 1.00 65.52 58 ARG B O 1
ATOM 3535 N N . ILE B 1 76 ? -44.651 40.191 -20.044 1.00 64.12 59 ILE B N 1
ATOM 3536 C CA . ILE B 1 76 ? -44.918 38.876 -19.479 1.00 63.28 59 ILE B CA 1
ATOM 3537 C C . ILE B 1 76 ? -43.665 38.279 -18.827 1.00 63.05 59 ILE B C 1
ATOM 3538 O O . ILE B 1 76 ? -42.538 38.502 -19.285 1.00 62.36 59 ILE B O 1
ATOM 3543 N N . GLY B 1 77 ? -43.870 37.569 -17.720 1.00 63.14 60 GLY B N 1
ATOM 3544 C CA . GLY B 1 77 ? -42.760 36.960 -17.008 1.00 63.72 60 GLY B CA 1
ATOM 3545 C C . GLY B 1 77 ? -43.190 36.136 -15.805 1.00 63.95 60 GLY B C 1
ATOM 3546 O O . GLY B 1 77 ? -44.367 36.138 -15.419 1.00 64.50 60 GLY B O 1
ATOM 3547 N N . GLY B 1 78 ? -42.225 35.433 -15.212 1.00 63.14 61 GLY B N 1
ATOM 3548 C CA . GLY B 1 78 ? -42.504 34.604 -14.052 1.00 60.91 61 GLY B CA 1
ATOM 3549 C C . GLY B 1 78 ? -41.864 35.096 -12.766 1.00 58.85 61 GLY B C 1
ATOM 3550 O O . GLY B 1 78 ? -40.682 34.866 -12.513 1.00 58.87 61 GLY B O 1
ATOM 3551 N N . HIS B 1 79 ? -42.654 35.782 -11.950 1.00 57.82 62 HIS B N 1
ATOM 3552 C CA . HIS B 1 79 ? -42.180 36.310 -10.680 1.00 56.14 62 HIS B CA 1
ATOM 3553 C C . HIS B 1 79 ? -42.293 35.214 -9.642 1.00 54.87 62 HIS B C 1
ATOM 3554 O O . HIS B 1 79 ? -42.837 34.149 -9.924 1.00 54.47 62 HIS B O 1
ATOM 3561 N N . LEU B 1 80 ? -41.781 35.472 -8.445 1.00 54.55 63 LEU B N 1
ATOM 3562 C CA . LEU B 1 80 ? -41.844 34.497 -7.363 1.00 54.31 63 LEU B CA 1
ATOM 3563 C C . LEU B 1 80 ? -43.217 34.489 -6.683 1.00 54.22 63 LEU B C 1
ATOM 3564 O O . LEU B 1 80 ? -44.232 34.828 -7.291 1.00 54.90 63 LEU B O 1
ATOM 3569 N N . LEU B 1 81 ? -43.241 34.093 -5.415 1.00 54.28 64 LEU B N 1
ATOM 3570 C CA . LEU B 1 81 ? -44.482 34.050 -4.650 1.00 52.87 64 LEU B CA 1
ATOM 3571 C C . LEU B 1 81 ? -44.221 34.322 -3.166 1.00 52.87 64 LEU B C 1
ATOM 3572 O O . LEU B 1 81 ? -44.987 33.882 -2.303 1.00 54.12 64 LEU B O 1
ATOM 3577 N N . GLU B 1 82 ? -43.139 35.039 -2.865 1.00 52.20 65 GLU B N 1
ATOM 3578 C CA . GLU B 1 82 ? -42.812 35.346 -1.478 1.00 51.00 65 GLU B CA 1
ATOM 3579 C C . GLU B 1 82 ? -41.786 36.467 -1.338 1.00 50.65 65 GLU B C 1
ATOM 3580 O O . GLU B 1 82 ? -41.130 36.852 -2.305 1.00 50.32 65 GLU B O 1
ATOM 3586 N N . GLU B 1 83 ? -41.665 36.978 -0.116 1.00 50.98 66 GLU B N 1
ATOM 3587 C CA . GLU B 1 83 ? -40.723 38.041 0.223 1.00 51.79 66 GLU B CA 1
ATOM 3588 C C . GLU B 1 83 ? -39.927 37.626 1.447 1.00 51.86 66 GLU B C 1
ATOM 3589 O O . GLU B 1 83 ? -40.490 37.145 2.426 1.00 51.78 66 GLU B O 1
ATOM 3595 N N . PHE B 1 84 ? -38.659 37.850 1.409 1.00 53.69 67 PHE B N 1
ATOM 3596 C CA . PHE B 1 84 ? -37.731 37.475 2.497 1.00 54.67 67 PHE B CA 1
ATOM 3597 C C . PHE B 1 84 ? -37.622 38.627 3.457 1.00 56.67 67 PHE B C 1
ATOM 3598 O O . PHE B 1 84 ? -36.727 39.513 3.405 1.00 58.57 67 PHE B O 1
ATOM 3606 N N . ASP B 1 85 ? -38.734 38.938 4.154 1.00 57.53 68 ASP B N 1
ATOM 3607 C CA . ASP B 1 85 ? -38.796 40.120 5.057 1.00 57.48 68 ASP B CA 1
ATOM 3608 C C . ASP B 1 85 ? -39.257 39.655 6.440 1.00 57.91 68 ASP B C 1
ATOM 3609 O O . ASP B 1 85 ? -38.577 39.933 7.448 1.00 58.53 68 ASP B O 1
ATOM 3614 N N . HIS B 1 86 ? -40.442 39.109 6.501 1.00 58.63 69 HIS B N 1
ATOM 3615 C CA . HIS B 1 86 ? -41.197 38.682 7.673 1.00 59.73 69 HIS B CA 1
ATOM 3616 C C . HIS B 1 86 ? -40.504 37.437 8.250 1.00 61.41 69 HIS B C 1
ATOM 3617 O O . HIS B 1 86 ? -40.873 36.836 9.223 1.00 62.14 69 HIS B O 1
ATOM 3624 N N . GLN B 1 87 ? -39.377 37.131 7.586 1.00 62.57 70 GLN B N 1
ATOM 3625 C CA . GLN B 1 87 ? -38.620 35.958 7.942 1.00 63.42 70 GLN B CA 1
ATOM 3626 C C . GLN B 1 87 ? -37.415 36.195 8.810 1.00 63.83 70 GLN B C 1
ATOM 3627 O O . GLN B 1 87 ? -36.849 35.252 9.393 1.00 64.84 70 GLN B O 1
ATOM 3633 N N . LEU B 1 88 ? -36.861 37.408 8.767 1.00 63.40 71 LEU B N 1
ATOM 3634 C CA . LEU B 1 88 ? -35.617 37.738 9.499 1.00 62.85 71 LEU B CA 1
ATOM 3635 C C . LEU B 1 88 ? -35.820 38.858 10.486 1.00 61.91 71 LEU B C 1
ATOM 3636 O O . LEU B 1 88 ? -36.799 39.625 10.330 1.00 62.38 71 LEU B O 1
ATOM 3641 N N . THR B 1 89 ? -34.805 39.222 11.252 1.00 61.01 72 THR B N 1
ATOM 3642 C CA . THR B 1 89 ? -34.801 40.226 12.290 1.00 60.27 72 THR B CA 1
ATOM 3643 C C . THR B 1 89 ? -34.628 41.619 11.707 1.00 61.33 72 THR B C 1
ATOM 3644 O O . THR B 1 89 ? -34.027 41.821 10.638 1.00 60.27 72 THR B O 1
ATOM 3648 N N . ARG B 1 90 ? -34.819 42.607 12.612 1.00 62.92 73 ARG B N 1
ATOM 3649 C CA . ARG B 1 90 ? -34.681 44.016 12.259 1.00 62.90 73 ARG B CA 1
ATOM 3650 C C . ARG B 1 90 ? -33.230 44.327 11.907 1.00 62.36 73 ARG B C 1
ATOM 3651 O O . ARG B 1 90 ? -32.960 45.055 10.954 1.00 62.40 73 ARG B O 1
ATOM 3659 N N . ILE B 1 91 ? -32.306 43.763 12.684 1.00 61.55 74 ILE B N 1
ATOM 3660 C CA . ILE B 1 91 ? -30.869 43.974 12.493 1.00 60.73 74 ILE B CA 1
ATOM 3661 C C . ILE B 1 91 ? -30.312 43.281 11.235 1.00 60.57 74 ILE B C 1
ATOM 3662 O O . ILE B 1 91 ? 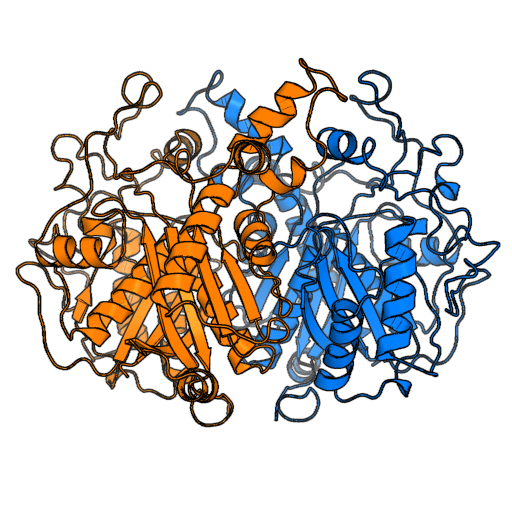-29.403 43.800 10.582 1.00 59.90 74 ILE B O 1
ATOM 3667 N N . GLU B 1 92 ? -30.855 42.112 10.902 1.00 60.44 75 GLU B N 1
ATOM 3668 C CA . GLU B 1 92 ? -30.419 41.354 9.729 1.00 60.59 75 GLU B CA 1
ATOM 3669 C C . GLU B 1 92 ? -30.870 41.990 8.422 1.00 61.03 75 GLU B C 1
ATOM 3670 O O . GLU B 1 92 ? -30.241 41.798 7.383 1.00 61.38 75 GLU B O 1
ATOM 3676 N N . LEU B 1 93 ? -32.018 42.690 8.504 1.00 62.45 76 LEU B N 1
ATOM 3677 C CA . LEU B 1 93 ? -32.543 43.379 7.311 1.00 62.49 76 LEU B CA 1
ATOM 3678 C C . LEU B 1 93 ? -31.573 44.439 6.813 1.00 63.30 76 LEU B C 1
ATOM 3679 O O . LEU B 1 93 ? -31.320 44.552 5.613 1.00 64.40 76 LEU B O 1
ATOM 3684 N N . ARG B 1 94 ? -31.082 45.247 7.752 1.00 63.36 77 ARG B N 1
ATOM 3685 C CA . ARG B 1 94 ? -30.219 46.357 7.425 1.00 63.77 77 ARG B CA 1
ATOM 3686 C C . ARG B 1 94 ? -28.789 45.975 7.169 1.00 62.73 77 ARG B C 1
ATOM 3687 O O . ARG B 1 94 ? -27.954 46.760 6.684 1.00 62.74 77 ARG B O 1
ATOM 3695 N N . ARG B 1 95 ? -28.448 44.720 7.481 1.00 61.83 78 ARG B N 1
ATOM 3696 C CA . ARG B 1 95 ? -27.158 44.114 7.233 1.00 59.96 78 ARG B CA 1
ATOM 3697 C C . ARG B 1 95 ? -27.095 43.327 5.905 1.00 58.06 78 ARG B C 1
ATOM 3698 O O . ARG B 1 95 ? -26.030 42.976 5.423 1.00 57.57 78 ARG B O 1
ATOM 3706 N N . MET B 1 96 ? -28.249 43.089 5.278 1.00 56.52 79 MET B N 1
ATOM 3707 C CA . MET B 1 96 ? -28.269 42.321 4.040 1.00 55.30 79 MET B CA 1
ATOM 3708 C C . MET B 1 96 ? -29.075 42.910 2.887 1.00 53.88 79 MET B C 1
ATOM 3709 O O . MET B 1 96 ? -30.034 43.649 3.093 1.00 53.17 79 MET B O 1
ATOM 3714 N N . GLY B 1 97 ? -28.664 42.549 1.671 1.00 53.38 80 GLY B N 1
ATOM 3715 C CA . GLY B 1 97 ? -29.327 42.983 0.451 1.00 51.45 80 GLY B CA 1
ATOM 3716 C C . GLY B 1 97 ? -30.235 41.866 -0.043 1.00 50.36 80 GLY B C 1
ATOM 3717 O O . GLY B 1 97 ? -30.288 40.802 0.571 1.00 50.39 80 GLY B O 1
ATOM 3718 N N . TYR B 1 98 ? -30.934 42.079 -1.152 1.00 49.28 81 TYR B N 1
ATOM 3719 C CA . TYR B 1 98 ? -31.857 41.068 -1.660 1.00 47.62 81 TYR B CA 1
ATOM 3720 C C . TYR B 1 98 ? -31.284 39.664 -1.772 1.00 47.77 81 TYR B C 1
ATOM 3721 O O . TYR B 1 98 ? -31.766 38.742 -1.113 1.00 48.46 81 TYR B O 1
ATOM 3730 N N . LEU B 1 99 ? -30.265 39.491 -2.608 1.00 47.15 82 LEU B N 1
ATOM 3731 C CA . LEU B 1 99 ? -29.666 38.170 -2.794 1.00 47.16 82 LEU B CA 1
ATOM 3732 C C . LEU B 1 99 ? -29.242 37.563 -1.457 1.00 47.14 82 LEU B C 1
ATOM 3733 O O . LEU B 1 99 ? -29.487 36.385 -1.185 1.00 46.33 82 LEU B O 1
ATOM 3738 N N . GLN B 1 100 ? -28.616 38.384 -0.622 1.00 46.71 83 GLN B N 1
ATOM 3739 C CA . GLN B 1 100 ? -28.150 37.944 0.681 1.00 46.75 83 GLN B CA 1
ATOM 3740 C C . GLN B 1 100 ? -29.287 37.437 1.559 1.00 46.62 83 GLN B C 1
ATOM 3741 O O . GLN B 1 100 ? -29.119 36.450 2.277 1.00 48.87 83 GLN B O 1
ATOM 3747 N N . ARG B 1 101 ? -30.437 38.103 1.511 1.00 44.91 84 ARG B N 1
ATOM 3748 C CA . ARG B 1 101 ? -31.582 37.669 2.311 1.00 44.14 84 ARG B CA 1
ATOM 3749 C C . ARG B 1 101 ? -32.108 36.334 1.769 1.00 44.25 84 ARG B C 1
ATOM 3750 O O . ARG B 1 101 ? -32.498 35.452 2.534 1.00 43.97 84 ARG B O 1
ATOM 3758 N N . MET B 1 102 ? -32.099 36.195 0.445 1.00 43.65 85 MET B N 1
ATOM 3759 C CA . MET B 1 102 ? -32.588 34.991 -0.229 1.00 42.84 85 MET B CA 1
ATOM 3760 C C . MET B 1 102 ? -31.779 33.747 0.105 1.00 41.77 85 MET B C 1
ATOM 3761 O O . MET B 1 102 ? -32.325 32.749 0.570 1.00 41.94 85 MET B O 1
ATOM 3766 N N . SER B 1 103 ? -30.476 33.814 -0.141 1.00 41.68 86 SER B N 1
ATOM 3767 C CA . SER B 1 103 ? -29.578 32.704 0.142 1.00 41.12 86 SER B CA 1
ATOM 3768 C C . SER B 1 103 ? -29.660 32.303 1.616 1.00 40.25 86 SER B C 1
ATOM 3769 O O . SER B 1 103 ? -29.764 31.126 1.938 1.00 40.54 86 SER B O 1
ATOM 3772 N N . THR B 1 104 ? -29.615 33.282 2.510 1.00 39.99 87 THR B N 1
ATOM 3773 C CA . THR B 1 104 ? -29.714 33.017 3.942 1.00 40.56 87 THR B CA 1
ATOM 3774 C C . THR B 1 104 ? -30.913 32.110 4.246 1.00 41.46 87 THR B C 1
ATOM 3775 O O . THR B 1 104 ? -30.782 31.083 4.918 1.00 41.78 87 THR B O 1
ATOM 3779 N N . VAL B 1 105 ? -32.083 32.499 3.746 1.00 41.16 88 VAL B N 1
ATOM 3780 C CA . VAL B 1 105 ? -33.307 31.739 3.968 1.00 40.86 88 VAL B CA 1
ATOM 3781 C C . VAL B 1 105 ? -33.278 30.357 3.333 1.00 41.15 88 VAL B C 1
ATOM 3782 O O . VAL B 1 105 ? -33.743 29.389 3.923 1.00 41.77 88 VAL B O 1
ATOM 3786 N N . LEU B 1 106 ? -32.749 30.260 2.123 1.00 41.36 89 LEU B N 1
ATOM 3787 C CA . LEU B 1 106 ? -32.685 28.970 1.460 1.00 41.35 89 LEU B CA 1
ATOM 3788 C C . LEU B 1 106 ? -31.736 28.023 2.189 1.00 41.81 89 LEU B C 1
ATOM 3789 O O . LEU B 1 106 ? -32.033 26.844 2.337 1.00 41.83 89 LEU B O 1
ATOM 3794 N N . SER B 1 107 ? -30.598 28.537 2.646 1.00 42.25 90 SER B N 1
ATOM 3795 C CA . SER B 1 107 ? -29.631 27.692 3.339 1.00 43.78 90 SER B CA 1
ATOM 3796 C C . SER B 1 107 ? -30.281 27.071 4.570 1.00 45.18 90 SER B C 1
ATOM 3797 O O . SER B 1 107 ? -30.132 25.877 4.826 1.00 45.95 90 SER B O 1
ATOM 3800 N N . ARG B 1 108 ? -31.011 27.886 5.326 1.00 46.00 91 ARG B N 1
ATOM 3801 C CA . ARG B 1 108 ? -31.691 27.414 6.529 1.00 45.87 91 ARG B CA 1
ATOM 3802 C C . ARG B 1 108 ? -32.655 26.273 6.211 1.00 46.72 91 ARG B C 1
ATOM 3803 O O . ARG B 1 108 ? -32.684 25.260 6.903 1.00 47.62 91 ARG B O 1
ATOM 3811 N N . ARG B 1 109 ? -33.445 26.443 5.159 1.00 47.92 92 ARG B N 1
ATOM 3812 C CA . ARG B 1 109 ? -34.396 25.425 4.746 1.00 49.03 92 ARG B CA 1
ATOM 3813 C C . ARG B 1 109 ? -33.651 24.182 4.316 1.00 49.80 92 ARG B C 1
ATOM 3814 O O . ARG B 1 109 ? -34.058 23.069 4.623 1.00 50.97 92 ARG B O 1
ATOM 3822 N N . LEU B 1 110 ? -32.569 24.380 3.575 1.00 50.60 93 LEU B N 1
ATOM 3823 C CA . LEU B 1 110 ? -31.763 23.266 3.091 1.00 50.63 93 LEU B CA 1
ATOM 3824 C C . LEU B 1 110 ? -31.143 22.497 4.260 1.00 51.32 93 LEU B C 1
ATOM 3825 O O . LEU B 1 110 ? -31.163 21.261 4.284 1.00 50.79 93 LEU B O 1
ATOM 3830 N N . TRP B 1 111 ? -30.607 23.229 5.235 1.00 52.12 94 TRP B N 1
ATOM 3831 C CA . TRP B 1 111 ? -29.969 22.586 6.371 1.00 52.37 94 TRP B CA 1
ATOM 3832 C C . TRP B 1 111 ? -30.958 21.833 7.232 1.00 51.90 94 TRP B C 1
ATOM 3833 O O . TRP B 1 111 ? -30.569 20.968 8.002 1.00 51.74 94 TRP B O 1
ATOM 3844 N N . GLU B 1 112 ? -32.238 22.159 7.109 1.00 52.26 95 GLU B N 1
ATOM 3845 C CA . GLU B 1 112 ? -33.273 21.474 7.882 1.00 53.30 95 GLU B CA 1
ATOM 3846 C C . GLU B 1 112 ? -33.791 20.268 7.101 1.00 52.22 95 GLU B C 1
ATOM 3847 O O . GLU B 1 112 ? -34.159 19.253 7.689 1.00 51.41 95 GLU B O 1
ATOM 3853 N N . ASN B 1 113 ? -33.821 20.391 5.777 1.00 51.76 96 ASN B N 1
ATOM 3854 C CA . ASN B 1 113 ? -34.286 19.311 4.919 1.00 52.64 96 ASN B CA 1
ATOM 3855 C C . ASN B 1 113 ? -33.234 18.226 4.939 1.00 52.96 96 ASN B C 1
ATOM 3856 O O . ASN B 1 113 ? -33.505 17.067 4.618 1.00 52.33 96 ASN B O 1
ATOM 3861 N N . ALA B 1 114 ? -32.024 18.622 5.308 1.00 53.98 97 ALA B N 1
ATOM 3862 C CA . ALA B 1 114 ? -30.910 17.693 5.384 1.00 55.04 97 ALA B CA 1
ATOM 3863 C C . ALA B 1 114 ? -30.913 17.009 6.756 1.00 55.39 97 ALA B C 1
ATOM 3864 O O . ALA B 1 114 ? -29.990 16.265 7.099 1.00 55.86 97 ALA B O 1
ATOM 3866 N N . GLY B 1 115 ? -31.963 17.262 7.532 1.00 55.42 98 GLY B N 1
ATOM 3867 C CA . GLY B 1 115 ? -32.067 16.669 8.852 1.00 55.91 98 GLY B CA 1
ATOM 3868 C C . GLY B 1 115 ? -31.218 17.451 9.826 1.00 56.44 98 GLY B C 1
ATOM 3869 O O . GLY B 1 115 ? -30.757 16.909 10.831 1.00 55.25 98 GLY B O 1
ATOM 3870 N N . SER B 1 116 ? -31.013 18.732 9.520 1.00 56.94 99 SER B N 1
ATOM 3871 C CA . SER B 1 116 ? -30.208 19.619 10.356 1.00 56.89 99 SER B CA 1
ATOM 3872 C C . SER B 1 116 ? -28.968 18.877 10.851 1.00 57.45 99 SER B C 1
ATOM 3873 O O . SER B 1 116 ? -28.776 18.681 12.055 1.00 58.50 99 SER B O 1
ATOM 3876 N N . PRO B 1 117 ? -28.101 18.472 9.918 1.00 57.07 100 PRO B N 1
ATOM 3877 C CA . PRO B 1 117 ? -26.913 17.728 10.313 1.00 56.65 100 PRO B CA 1
ATOM 3878 C C . PRO B 1 117 ? -25.964 18.563 11.133 1.00 57.61 100 PRO B C 1
ATOM 3879 O O . PRO B 1 117 ? -25.942 19.804 10.914 1.00 58.24 100 PRO B O 1
ATOM 3883 N N . GLU B 1 118 ? -25.073 17.946 11.856 1.00 58.77 101 GLU B N 1
ATOM 3884 C CA . GLU B 1 118 ? -23.989 18.669 12.536 1.00 59.49 101 GLU B CA 1
ATOM 3885 C C . GLU B 1 118 ? -22.661 18.124 11.988 1.00 59.41 101 GLU B C 1
ATOM 3886 O O . GLU B 1 118 ? -22.365 16.921 12.126 1.00 59.19 101 GLU B O 1
ATOM 3892 N N . VAL B 1 119 ? -21.978 18.964 11.267 1.00 58.34 102 VAL B N 1
ATOM 3893 C CA . VAL B 1 119 ? -20.808 18.535 10.481 1.00 56.24 102 VAL B CA 1
ATOM 3894 C C . VAL B 1 119 ? -19.557 19.248 11.019 1.00 55.25 102 VAL B C 1
ATOM 3895 O O . VAL B 1 119 ? -19.651 20.221 11.769 1.00 55.61 102 VAL B O 1
ATOM 3899 N N . ASP B 1 120 ? -18.397 18.788 10.553 1.00 53.48 103 ASP B N 1
ATOM 3900 C CA . ASP B 1 120 ? -17.113 19.396 10.882 1.00 51.77 103 ASP B CA 1
ATOM 3901 C C . ASP B 1 120 ? -16.931 20.572 9.919 1.00 52.43 103 ASP B C 1
ATOM 3902 O O . ASP B 1 120 ? -16.698 20.376 8.722 1.00 53.36 103 ASP B O 1
ATOM 3907 N N . THR B 1 121 ? -17.051 21.789 10.444 1.00 51.99 104 THR B N 1
ATOM 3908 C CA . THR B 1 121 ? -16.940 23.004 9.641 1.00 51.67 104 THR B CA 1
ATOM 3909 C C . THR B 1 121 ? -15.581 23.253 9.016 1.00 50.86 104 THR B C 1
ATOM 3910 O O . THR B 1 121 ? -15.430 24.169 8.214 1.00 51.19 104 THR B O 1
ATOM 3914 N N . ASN B 1 122 ? -14.591 22.451 9.393 1.00 50.80 105 ASN B N 1
ATOM 3915 C CA . ASN B 1 122 ? -13.249 22.586 8.835 1.00 50.92 105 ASN B CA 1
ATOM 3916 C C . ASN B 1 122 ? -13.213 21.817 7.511 1.00 50.86 105 ASN B C 1
ATOM 3917 O O . ASN B 1 122 ? -12.238 21.888 6.763 1.00 51.33 105 ASN B O 1
ATOM 3922 N N . ARG B 1 123 ? -14.289 21.079 7.238 1.00 50.75 106 ARG B N 1
ATOM 3923 C CA . ARG B 1 123 ? -14.432 20.289 6.016 1.00 48.58 106 ARG B CA 1
ATOM 3924 C C . ARG B 1 123 ? -15.691 20.695 5.260 1.00 48.37 106 ARG B C 1
ATOM 3925 O O . ARG B 1 123 ? -16.094 20.040 4.299 1.00 47.44 106 ARG B O 1
ATOM 3933 N N . LEU B 1 124 ? -16.310 21.780 5.709 1.00 48.36 107 LEU B N 1
ATOM 3934 C CA . LEU B 1 124 ? -17.529 22.282 5.099 1.00 48.02 107 LEU B CA 1
ATOM 3935 C C . LEU B 1 124 ? -17.233 23.513 4.251 1.00 47.17 107 LEU B C 1
ATOM 3936 O O . LEU B 1 124 ? -16.494 24.400 4.672 1.00 47.53 107 LEU B O 1
ATOM 3941 N N . MET B 1 125 ? -17.810 23.560 3.053 1.00 45.98 108 MET B N 1
ATOM 3942 C CA . MET B 1 125 ? -17.594 24.690 2.156 1.00 44.84 108 MET B CA 1
ATOM 3943 C C . MET B 1 125 ? -18.883 25.204 1.539 1.00 43.73 108 MET B C 1
ATOM 3944 O O . MET B 1 125 ? -19.923 24.540 1.580 1.00 42.50 108 MET B O 1
ATOM 3949 N N . VAL B 1 126 ? -18.789 26.395 0.957 1.00 43.34 109 VAL B N 1
ATOM 3950 C CA . VAL B 1 126 ? -19.918 27.035 0.299 1.00 43.76 109 VAL B CA 1
ATOM 3951 C C . VAL B 1 126 ? -19.488 27.597 -1.051 1.00 45.05 109 VAL B C 1
ATOM 3952 O O . VAL B 1 126 ? -18.394 28.153 -1.201 1.00 44.90 109 VAL B O 1
ATOM 3956 N N . SER B 1 127 ? -20.362 27.433 -2.035 1.00 45.38 110 SER B N 1
ATOM 3957 C CA . SER B 1 127 ? -20.111 27.927 -3.372 1.00 43.91 110 SER B CA 1
ATOM 3958 C C . SER B 1 127 ? -21.455 28.384 -3.913 1.00 44.23 110 SER B C 1
ATOM 3959 O O . SER B 1 127 ? -22.289 27.563 -4.276 1.00 45.26 110 SER B O 1
ATOM 3962 N N . ILE B 1 128 ? -21.679 29.695 -3.915 1.00 44.60 111 ILE B N 1
ATOM 3963 C CA . ILE B 1 128 ? -22.926 30.274 -4.419 1.00 44.65 111 ILE B CA 1
ATOM 3964 C C . ILE B 1 128 ? -22.583 31.184 -5.600 1.00 45.32 111 ILE B C 1
ATOM 3965 O O . ILE B 1 128 ? -21.860 32.165 -5.443 1.00 45.78 111 ILE B O 1
ATOM 3970 N N . GLY B 1 129 ? -23.101 30.864 -6.779 1.00 45.92 112 GLY B N 1
ATOM 3971 C CA . GLY B 1 129 ? -22.803 31.679 -7.939 1.00 46.68 112 GLY B CA 1
ATOM 3972 C C . GLY B 1 129 ? -23.907 32.637 -8.327 1.00 47.63 112 GLY B C 1
ATOM 3973 O O . GLY B 1 129 ? -25.064 32.442 -7.979 1.00 46.32 112 GLY B O 1
ATOM 3974 N N . THR B 1 130 ? -23.541 33.674 -9.068 1.00 49.65 113 THR B N 1
ATOM 3975 C CA . THR B 1 130 ? -24.497 34.676 -9.516 1.00 52.64 113 THR B CA 1
ATOM 3976 C C . THR B 1 130 ? -24.175 35.133 -10.931 1.00 53.83 113 THR B C 1
ATOM 3977 O O . THR B 1 130 ? -23.110 34.821 -11.467 1.00 55.44 113 THR B O 1
ATOM 3981 N N . GLY B 1 131 ? -25.098 35.879 -11.526 1.00 54.73 114 GLY B N 1
ATOM 3982 C CA . GLY B 1 131 ? -24.857 36.387 -12.852 1.00 55.89 114 GLY B CA 1
ATOM 3983 C C . GLY B 1 131 ? -24.275 37.789 -12.799 1.00 57.12 114 GLY B C 1
ATOM 3984 O O . GLY B 1 131 ? -23.457 38.185 -13.622 1.00 57.09 114 GLY B O 1
ATOM 3985 N N . LEU B 1 132 ? -24.927 38.606 -11.959 1.00 58.74 115 LEU B N 1
ATOM 3986 C CA . LEU B 1 132 ? -24.727 40.023 -11.836 1.00 60.26 115 LEU B CA 1
ATOM 3987 C C . LEU B 1 132 ? -24.265 40.510 -10.494 1.00 60.67 115 LEU B C 1
ATOM 3988 O O . LEU B 1 132 ? -23.314 41.294 -10.361 1.00 61.30 115 LEU B O 1
ATOM 3993 N N . GLY B 1 133 ? -24.950 40.053 -9.441 1.00 60.40 116 GLY B N 1
ATOM 3994 C CA . GLY B 1 133 ? -24.667 40.479 -8.065 1.00 60.72 116 GLY B CA 1
ATOM 3995 C C . GLY B 1 133 ? -25.610 41.581 -7.599 1.00 61.85 116 GLY B C 1
ATOM 3996 O O . GLY B 1 133 ? -26.710 41.715 -8.118 1.00 62.37 116 GLY B O 1
ATOM 3997 N N . SER B 1 134 ? -25.205 42.375 -6.616 1.00 62.12 117 SER B N 1
ATOM 3998 C CA . SER B 1 134 ? -26.068 43.451 -6.140 1.00 62.24 117 SER B CA 1
ATOM 3999 C C . SER B 1 134 ? -25.743 44.790 -6.795 1.00 62.01 117 SER B C 1
ATOM 4000 O O . SER B 1 134 ? -24.981 45.597 -6.260 1.00 61.08 117 SER B O 1
ATOM 4003 N N . ALA B 1 135 ? -26.336 45.012 -7.964 1.00 62.46 118 ALA B N 1
ATOM 4004 C CA . ALA B 1 135 ? -26.139 46.241 -8.733 1.00 62.62 118 ALA B CA 1
ATOM 4005 C C . ALA B 1 135 ? -27.017 47.332 -8.154 1.00 63.30 118 ALA B C 1
ATOM 4006 O O . ALA B 1 135 ? -26.547 48.417 -7.816 1.00 63.48 118 ALA B O 1
ATOM 4008 N N . GLU B 1 136 ? -28.305 47.024 -8.057 1.00 64.03 119 GLU B N 1
ATOM 4009 C CA . GLU B 1 136 ? -29.294 47.939 -7.508 1.00 64.87 119 GLU B CA 1
ATOM 4010 C C . GLU B 1 136 ? -28.792 48.514 -6.195 1.00 64.10 119 GLU B C 1
ATOM 4011 O O . GLU B 1 136 ? -29.151 49.619 -5.811 1.00 64.20 119 GLU B O 1
ATOM 4017 N N . GLU B 1 137 ? -27.954 47.746 -5.512 1.00 63.91 120 GLU B N 1
ATOM 4018 C CA . GLU B 1 137 ? -27.405 48.149 -4.227 1.00 64.02 120 GLU B CA 1
ATOM 4019 C C . GLU B 1 137 ? -26.525 49.405 -4.284 1.00 64.19 120 GLU B C 1
ATOM 4020 O O . GLU B 1 137 ? -26.478 50.180 -3.324 1.00 64.50 120 GLU B O 1
ATOM 4026 N N . LEU B 1 138 ? -25.828 49.601 -5.401 1.00 64.31 121 LEU B N 1
ATOM 4027 C CA . LEU B 1 138 ? -24.938 50.758 -5.577 1.00 64.05 121 LEU B CA 1
ATOM 4028 C C . LEU B 1 138 ? -25.654 52.102 -5.752 1.00 63.95 121 LEU B C 1
ATOM 4029 O O . LEU B 1 138 ? -25.140 53.146 -5.350 1.00 63.38 121 LEU B O 1
ATOM 4034 N N . VAL B 1 139 ? -26.828 52.074 -6.375 1.00 64.40 122 VAL B N 1
ATOM 4035 C CA . VAL B 1 139 ? -27.615 53.284 -6.584 1.00 65.43 122 VAL B CA 1
ATOM 4036 C C . VAL B 1 139 ? -28.141 53.742 -5.214 1.00 66.93 122 VAL B C 1
ATOM 4037 O O . VAL B 1 139 ? -28.341 54.935 -4.972 1.00 67.44 122 VAL B O 1
ATOM 4041 N N . PHE B 1 140 ? -28.346 52.771 -4.325 1.00 68.22 123 PHE B N 1
ATOM 4042 C CA . PHE B 1 140 ? -28.840 53.004 -2.970 1.00 69.40 123 PHE B CA 1
ATOM 4043 C C . PHE B 1 140 ? -27.747 53.632 -2.104 1.00 69.72 123 PHE B C 1
ATOM 4044 O O . PHE B 1 140 ? -27.981 54.632 -1.423 1.00 70.13 123 PHE B O 1
ATOM 4052 N N . SER B 1 141 ? -26.551 53.048 -2.143 1.00 70.16 124 SER B N 1
ATOM 4053 C CA . SER B 1 141 ? -25.430 53.538 -1.342 1.00 70.39 124 SER B CA 1
ATOM 4054 C C . SER B 1 141 ? -24.629 54.694 -1.945 1.00 70.89 124 SER B C 1
ATOM 4055 O O . SER B 1 141 ? -24.082 55.515 -1.207 1.00 71.22 124 SER B O 1
ATOM 4058 N N . TYR B 1 142 ? -24.555 54.769 -3.272 1.00 71.19 125 TYR B N 1
ATOM 4059 C CA . TYR B 1 142 ? -23.797 55.842 -3.909 1.00 71.20 125 TYR B CA 1
ATOM 4060 C C . TYR B 1 142 ? -24.507 57.180 -3.842 1.00 71.04 125 TYR B C 1
ATOM 4061 O O . TYR B 1 142 ? -23.874 58.219 -3.645 1.00 71.24 125 TYR B O 1
ATOM 4070 N N . ASP B 1 143 ? -25.821 57.157 -4.018 1.00 71.26 126 ASP B N 1
ATOM 4071 C CA . ASP B 1 143 ? -26.600 58.382 -3.977 1.00 71.96 126 ASP B CA 1
ATOM 4072 C C . ASP B 1 143 ? -26.863 58.814 -2.536 1.00 72.47 126 ASP B C 1
ATOM 4073 O O . ASP B 1 143 ? -27.318 59.932 -2.280 1.00 72.92 126 ASP B O 1
ATOM 4078 N N . ASP B 1 144 ? -26.543 57.927 -1.599 1.00 73.34 127 ASP B N 1
ATOM 4079 C CA . ASP B 1 144 ? -26.728 58.187 -0.172 1.00 74.54 127 ASP B CA 1
ATOM 4080 C C . ASP B 1 144 ? -25.699 59.198 0.344 1.00 74.94 127 ASP B C 1
ATOM 4081 O O . ASP B 1 144 ? -26.058 60.159 1.021 1.00 74.91 127 ASP B O 1
ATOM 4086 N N . MET B 1 145 ? -24.424 58.971 0.024 1.00 75.54 128 MET B N 1
ATOM 4087 C CA . MET B 1 145 ? -23.336 59.860 0.445 1.00 76.17 128 MET B CA 1
ATOM 4088 C C . MET B 1 145 ? -23.579 61.293 -0.007 1.00 77.37 128 MET B C 1
ATOM 4089 O O . MET B 1 145 ? -23.099 62.241 0.617 1.00 78.07 128 MET B O 1
ATOM 4094 N N . ARG B 1 146 ? -24.304 61.436 -1.113 1.00 77.86 129 ARG B N 1
ATOM 4095 C CA . ARG B 1 146 ? -24.618 62.739 -1.686 1.00 78.49 129 ARG B CA 1
ATOM 4096 C C . ARG B 1 146 ? -25.902 63.304 -1.071 1.00 79.96 129 ARG B C 1
ATOM 4097 O O . ARG B 1 146 ? -26.557 64.175 -1.652 1.00 80.59 129 ARG B O 1
ATOM 4105 N N . ALA B 1 147 ? -26.250 62.806 0.114 1.00 80.98 130 ALA B N 1
ATOM 4106 C CA . ALA B 1 147 ? -27.452 63.254 0.810 1.00 82.30 130 ALA B CA 1
ATOM 4107 C C . ALA B 1 147 ? -27.366 63.070 2.333 1.00 83.02 130 ALA B C 1
ATOM 4108 O O . ALA B 1 147 ? -27.350 64.055 3.079 1.00 83.58 130 ALA B O 1
ATOM 4110 N N . ARG B 1 148 ? -27.335 61.818 2.792 1.00 83.26 131 ARG B N 1
ATOM 4111 C CA . ARG B 1 148 ? -27.240 61.525 4.229 1.00 83.24 131 ARG B CA 1
ATOM 4112 C C . ARG B 1 148 ? -25.861 61.954 4.757 1.00 82.71 131 ARG B C 1
ATOM 4113 O O . ARG B 1 148 ? -25.719 62.395 5.904 1.00 82.51 131 ARG B O 1
ATOM 4121 N N . GLY B 1 149 ? -24.849 61.825 3.906 1.00 81.94 132 GLY B N 1
ATOM 4122 C CA . GLY B 1 149 ? -23.505 62.201 4.300 1.00 81.25 132 GLY B CA 1
ATOM 4123 C C . GLY B 1 149 ? -22.555 61.031 4.194 1.00 80.80 132 GLY B C 1
ATOM 4124 O O . GLY B 1 149 ? -22.981 59.902 3.952 1.00 80.96 132 GLY B O 1
ATOM 4125 N N . MET B 1 150 ? -21.266 61.294 4.368 1.00 80.13 133 MET B N 1
ATOM 4126 C CA . MET B 1 150 ? -20.272 60.235 4.289 1.00 79.98 133 MET B CA 1
ATOM 4127 C C . MET B 1 150 ? -20.252 59.447 5.603 1.00 79.74 133 MET B C 1
ATOM 4128 O O . MET B 1 150 ? -19.786 58.300 5.651 1.00 79.33 133 MET B O 1
ATOM 4133 N N . LYS B 1 151 ? -20.773 60.072 6.659 1.00 79.51 134 LYS B N 1
ATOM 4134 C CA . LYS B 1 151 ? -20.832 59.463 7.991 1.00 79.50 134 LYS B CA 1
ATOM 4135 C C . LYS B 1 151 ? -22.248 59.011 8.374 1.00 79.86 134 LYS B C 1
ATOM 4136 O O . LYS B 1 151 ? -22.469 58.522 9.491 1.00 79.54 134 LYS B O 1
ATOM 4142 N N . ALA B 1 152 ? -23.198 59.175 7.451 1.00 79.71 135 ALA B N 1
ATOM 4143 C CA . ALA B 1 152 ? -24.590 58.782 7.698 1.00 79.39 135 ALA B CA 1
ATOM 4144 C C . ALA B 1 152 ? -25.010 57.528 6.902 1.00 78.98 135 ALA B C 1
ATOM 4145 O O . ALA B 1 152 ? -26.162 57.397 6.462 1.00 78.49 135 ALA B O 1
ATOM 4147 N N . VAL B 1 153 ? -24.053 56.618 6.725 1.00 78.26 136 VAL B N 1
ATOM 4148 C CA . VAL B 1 153 ? -24.271 55.355 6.020 1.00 77.92 136 VAL B CA 1
ATOM 4149 C C . VAL B 1 153 ? -23.660 54.226 6.862 1.00 77.89 136 VAL B C 1
ATOM 4150 O O . VAL B 1 153 ? -23.043 54.487 7.905 1.00 77.56 136 VAL B O 1
ATOM 4154 N N . SER B 1 154 ? -23.844 52.980 6.424 1.00 77.78 137 SER B N 1
ATOM 4155 C CA . SER B 1 154 ? -23.315 51.827 7.159 1.00 76.74 137 SER B CA 1
ATOM 4156 C C . SER B 1 154 ? -21.953 51.391 6.595 1.00 75.48 137 SER B C 1
ATOM 4157 O O . SER B 1 154 ? -21.791 51.232 5.379 1.00 74.88 137 SER B O 1
ATOM 4160 N N . PRO B 1 155 ? -20.959 51.193 7.482 1.00 74.33 138 PRO B N 1
ATOM 4161 C CA . PRO B 1 155 ? -19.600 50.782 7.106 1.00 73.58 138 PRO B CA 1
ATOM 4162 C C . PRO B 1 155 ? -19.446 49.513 6.247 1.00 72.70 138 PRO B C 1
ATOM 4163 O O . PRO B 1 155 ? -18.629 49.493 5.319 1.00 72.86 138 PRO B O 1
ATOM 4167 N N . LEU B 1 156 ? -20.211 48.463 6.548 1.00 71.31 139 LEU B N 1
ATOM 4168 C CA . LEU B 1 156 ? -20.114 47.210 5.789 1.00 69.97 139 LEU B CA 1
ATOM 4169 C C . LEU B 1 156 ? -21.142 47.051 4.656 1.00 68.42 139 LEU B C 1
ATOM 4170 O O . LEU B 1 156 ? -21.538 45.925 4.337 1.00 67.25 139 LEU B O 1
ATOM 4175 N N . THR B 1 157 ? -21.567 48.171 4.060 1.00 67.71 140 THR B N 1
ATOM 4176 C CA . THR B 1 157 ? -22.530 48.164 2.951 1.00 66.38 140 THR B CA 1
ATOM 4177 C C . THR B 1 157 ? -21.838 47.750 1.653 1.00 65.73 140 THR B C 1
ATOM 4178 O O . THR B 1 157 ? -22.490 47.474 0.643 1.00 65.27 140 THR B O 1
ATOM 4182 N N . VAL B 1 158 ? -20.511 47.727 1.686 1.00 65.03 141 VAL B N 1
ATOM 4183 C CA . VAL B 1 158 ? -19.732 47.318 0.530 1.00 64.62 141 VAL B CA 1
ATOM 4184 C C . VAL B 1 158 ? -20.081 45.847 0.312 1.00 64.67 141 VAL B C 1
ATOM 4185 O O . VAL B 1 158 ? -20.479 45.439 -0.776 1.00 64.76 141 VAL B O 1
ATOM 4189 N N . GLN B 1 159 ? -19.946 45.069 1.381 1.00 64.91 142 GLN B N 1
ATOM 4190 C CA . GLN B 1 159 ? -20.228 43.636 1.368 1.00 64.56 142 GLN B CA 1
ATOM 4191 C C . GLN B 1 159 ? -21.562 43.301 0.717 1.00 62.72 142 GLN B C 1
ATOM 4192 O O . GLN B 1 159 ? -21.710 42.248 0.088 1.00 63.53 142 GLN B O 1
ATOM 4198 N N . LYS B 1 160 ? -22.526 44.204 0.869 1.00 60.39 143 LYS B N 1
ATOM 4199 C CA . LYS B 1 160 ? -23.863 44.011 0.322 1.00 58.22 143 LYS B CA 1
ATOM 4200 C C . LYS B 1 160 ? -23.922 43.932 -1.206 1.00 57.38 143 LYS B C 1
ATOM 4201 O O . LYS B 1 160 ? -24.492 42.978 -1.752 1.00 56.77 143 LYS B O 1
ATOM 4207 N N . TYR B 1 161 ? -23.327 44.923 -1.882 1.00 56.98 144 TYR B N 1
ATOM 4208 C CA . TYR B 1 161 ? -23.328 44.988 -3.352 1.00 56.49 144 TYR B CA 1
ATOM 4209 C C . TYR B 1 161 ? -22.217 44.207 -4.033 1.00 55.35 144 TYR B C 1
ATOM 4210 O O . TYR B 1 161 ? -22.065 44.235 -5.260 1.00 54.72 144 TYR B O 1
ATOM 4219 N N . MET B 1 162 ? -21.443 43.508 -3.221 1.00 54.00 145 MET B N 1
ATOM 4220 C CA . MET B 1 162 ? -20.354 42.694 -3.715 1.00 52.43 145 MET B CA 1
ATOM 4221 C C . MET B 1 162 ? -20.948 41.487 -4.419 1.00 50.53 145 MET B C 1
ATOM 4222 O O . MET B 1 162 ? -21.979 40.960 -3.992 1.00 52.20 145 MET B O 1
ATOM 4227 N N . PRO B 1 163 ? -20.325 41.043 -5.523 1.00 47.30 146 PRO B N 1
ATOM 4228 C CA . PRO B 1 163 ? -20.875 39.872 -6.211 1.00 45.28 146 PRO B CA 1
ATOM 4229 C C . PRO B 1 163 ? -20.695 38.576 -5.412 1.00 44.62 146 PRO B C 1
ATOM 4230 O O . PRO B 1 163 ? -21.123 37.517 -5.847 1.00 45.64 146 PRO B O 1
ATOM 4234 N N . ASN B 1 164 ? -20.066 38.667 -4.242 1.00 44.40 147 ASN B N 1
ATOM 4235 C CA . ASN B 1 164 ? -19.849 37.501 -3.386 1.00 44.06 147 ASN B CA 1
ATOM 4236 C C . ASN B 1 164 ? -20.601 37.588 -2.058 1.00 44.00 147 ASN B C 1
ATOM 4237 O O . ASN B 1 164 ? -20.283 36.878 -1.101 1.00 43.44 147 ASN B O 1
ATOM 4242 N N . GLY B 1 165 ? -21.610 38.448 -2.011 1.00 43.58 148 GLY B N 1
ATOM 4243 C CA . GLY B 1 165 ? -22.381 38.620 -0.796 1.00 42.71 148 GLY B CA 1
ATOM 4244 C C . GLY B 1 165 ? -23.241 37.428 -0.426 1.00 42.55 148 GLY B C 1
ATOM 4245 O O . GLY B 1 165 ? -23.291 37.036 0.735 1.00 43.17 148 GLY B O 1
ATOM 4246 N N . ALA B 1 166 ? -23.925 36.852 -1.409 1.00 42.57 149 ALA B N 1
ATOM 4247 C CA . ALA B 1 166 ? -24.799 35.705 -1.163 1.00 41.59 149 ALA B CA 1
ATOM 4248 C C . ALA B 1 166 ? -24.015 34.507 -0.638 1.00 41.26 149 ALA B C 1
ATOM 4249 O O . ALA B 1 166 ? -24.506 33.763 0.219 1.00 39.39 149 ALA B O 1
ATOM 4251 N N . ALA B 1 167 ? -22.796 34.334 -1.155 1.00 41.81 150 ALA B N 1
ATOM 4252 C CA . ALA B 1 167 ? -21.917 33.243 -0.744 1.00 40.36 150 ALA B CA 1
ATOM 4253 C C . ALA B 1 167 ? -21.314 33.565 0.621 1.00 40.46 150 ALA B C 1
ATOM 4254 O O . ALA B 1 167 ? -21.322 32.733 1.535 1.00 40.46 150 ALA B O 1
ATOM 4256 N N . ALA B 1 168 ? -20.807 34.786 0.757 1.00 40.21 151 ALA B N 1
ATOM 4257 C CA . ALA B 1 168 ? -20.199 35.227 2.007 1.00 41.26 151 ALA B CA 1
ATOM 4258 C C . ALA B 1 168 ? -21.177 35.158 3.166 1.00 41.61 151 ALA B C 1
ATOM 4259 O O . ALA B 1 168 ? -20.814 34.787 4.269 1.00 41.65 151 ALA B O 1
ATOM 4261 N N . ALA B 1 169 ? -22.421 35.529 2.898 1.00 43.94 152 ALA B N 1
ATOM 4262 C CA . ALA B 1 169 ? -23.489 35.521 3.889 1.00 44.51 152 ALA B CA 1
ATOM 4263 C C . ALA B 1 169 ? -23.725 34.123 4.439 1.00 45.35 152 ALA B C 1
ATOM 4264 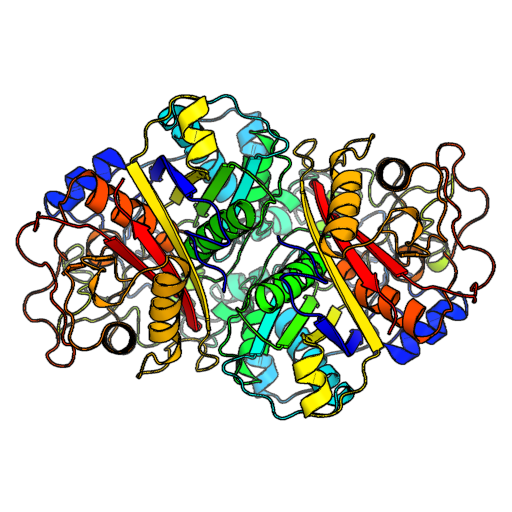O O . ALA B 1 169 ? -23.723 33.915 5.647 1.00 45.66 152 ALA B O 1
ATOM 4266 N N . VAL B 1 170 ? -23.930 33.168 3.543 1.00 46.90 153 VAL B N 1
ATOM 4267 C CA . VAL B 1 170 ? -24.179 31.790 3.930 1.00 48.51 153 VAL B CA 1
ATOM 4268 C C . VAL B 1 170 ? -22.967 31.161 4.601 1.00 49.14 153 VAL B C 1
ATOM 4269 O O . VAL B 1 170 ? -23.105 30.339 5.510 1.00 49.37 153 VAL B O 1
ATOM 4273 N N . GLY B 1 171 ? -21.777 31.546 4.146 1.00 49.73 154 GLY B N 1
ATOM 4274 C CA . GLY B 1 171 ? -20.556 31.006 4.716 1.00 50.05 154 GLY B CA 1
ATOM 4275 C C . GLY B 1 171 ? -20.358 31.461 6.147 1.00 51.26 154 GLY B C 1
ATOM 4276 O O . GLY B 1 171 ? -19.562 30.878 6.883 1.00 50.45 154 GLY B O 1
ATOM 4277 N N . LEU B 1 172 ? -21.079 32.514 6.531 1.00 52.18 155 LEU B N 1
ATOM 4278 C CA . LEU B 1 172 ? -21.004 33.069 7.878 1.00 53.15 155 LEU B CA 1
ATOM 4279 C C . LEU B 1 172 ? -21.988 32.384 8.816 1.00 53.23 155 LEU B C 1
ATOM 4280 O O . LEU B 1 172 ? -21.628 32.030 9.934 1.00 54.22 155 LEU B O 1
ATOM 4285 N N . GLU B 1 173 ? -23.235 32.208 8.357 1.00 52.91 156 GLU B N 1
ATOM 4286 C CA . GLU B 1 173 ? -24.206 31.536 9.198 1.00 53.16 156 GLU B CA 1
ATOM 4287 C C . GLU B 1 173 ? -23.671 30.197 9.665 1.00 53.36 156 GLU B C 1
ATOM 4288 O O . GLU B 1 173 ? -23.407 30.051 10.882 1.00 54.98 156 GLU B O 1
ATOM 4294 N N . ARG B 1 174 ? -23.314 29.326 8.756 1.00 52.60 157 ARG B N 1
ATOM 4295 C CA . ARG B 1 174 ? -22.525 28.133 9.147 1.00 51.47 157 ARG B CA 1
ATOM 4296 C C . ARG B 1 174 ? -21.058 28.589 9.146 1.00 50.70 157 ARG B C 1
ATOM 4297 O O . ARG B 1 174 ? -20.684 29.378 8.255 1.00 50.95 157 ARG B O 1
ATOM 4305 N N . HIS B 1 175 ? -20.333 28.282 10.179 1.00 50.04 158 HIS B N 1
ATOM 4306 C CA . HIS B 1 175 ? -18.954 28.821 10.284 1.00 50.03 158 HIS B CA 1
ATOM 4307 C C . HIS B 1 175 ? -18.047 28.078 9.363 1.00 49.39 158 HIS B C 1
ATOM 4308 O O . HIS B 1 175 ? -16.930 27.659 9.535 1.00 50.20 158 HIS B O 1
ATOM 4315 N N . ALA B 1 176 ? -18.467 27.848 8.105 1.00 48.41 159 ALA B N 1
ATOM 4316 C CA . ALA B 1 176 ? -17.696 27.119 7.090 1.00 48.49 159 ALA B CA 1
ATOM 4317 C C . ALA B 1 176 ? -16.235 27.534 6.978 1.00 49.26 159 ALA B C 1
ATOM 4318 O O . ALA B 1 176 ? -15.912 28.721 6.970 1.00 50.07 159 ALA B O 1
ATOM 4320 N N . LYS B 1 177 ? -15.353 26.545 6.858 1.00 49.53 160 LYS B N 1
ATOM 4321 C CA . LYS B 1 177 ? -13.923 26.816 6.759 1.00 48.47 160 LYS B CA 1
ATOM 4322 C C . LYS B 1 177 ? -13.204 26.065 5.634 1.00 47.59 160 LYS B C 1
ATOM 4323 O O . LYS B 1 177 ? -11.978 25.956 5.662 1.00 47.65 160 LYS B O 1
ATOM 4329 N N . ALA B 1 178 ? -13.945 25.551 4.654 1.00 46.55 161 ALA B N 1
ATOM 4330 C CA . ALA B 1 178 ? -13.327 24.825 3.546 1.00 44.97 161 ALA B CA 1
ATOM 4331 C C . ALA B 1 17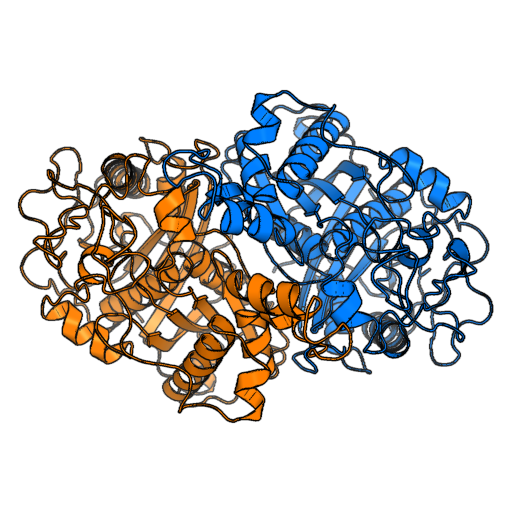8 ? -13.338 25.636 2.249 1.00 44.23 161 ALA B C 1
ATOM 4332 O O . ALA B 1 178 ? -13.021 25.119 1.181 1.00 43.77 161 ALA B O 1
ATOM 4334 N N . GLY B 1 179 ? -13.706 26.909 2.349 1.00 44.41 162 GLY B N 1
ATOM 4335 C CA . GLY B 1 179 ? -13.743 27.766 1.179 1.00 45.14 162 GLY B CA 1
ATOM 4336 C C . GLY B 1 179 ? -15.119 28.328 0.854 1.00 46.01 162 GLY B C 1
ATOM 4337 O O . GLY B 1 179 ? -16.119 27.602 0.894 1.00 48.00 162 GLY B O 1
ATOM 4338 N N . VAL B 1 180 ? -15.169 29.624 0.558 1.00 45.69 163 VAL B N 1
ATOM 4339 C CA . VAL B 1 180 ? -16.391 30.370 0.179 1.00 44.93 163 VAL B CA 1
ATOM 4340 C C . VAL B 1 180 ? -16.106 31.048 -1.159 1.00 43.80 163 VAL B C 1
ATOM 4341 O O . VAL B 1 180 ? -15.366 32.046 -1.273 1.00 43.57 163 VAL B O 1
ATOM 4345 N N . MET B 1 181 ? -16.775 30.513 -2.184 1.00 43.01 164 MET B N 1
ATOM 4346 C CA . MET B 1 181 ? -16.550 30.806 -3.583 1.00 43.64 164 MET B CA 1
ATOM 4347 C C . MET B 1 181 ? -17.820 31.295 -4.304 1.00 43.63 164 MET B C 1
ATOM 4348 O O . MET B 1 181 ? -18.884 30.725 -3.959 1.00 44.73 164 MET B O 1
ATOM 4353 N N . THR B 1 182 ? -17.638 32.070 -5.333 1.00 15.00 165 THR B N 1
ATOM 4354 C CA . THR B 1 182 ? -18.584 32.809 -6.136 1.00 15.00 165 THR B CA 1
ATOM 4355 C C . THR B 1 182 ? -18.189 32.835 -7.622 1.00 15.00 165 THR B C 1
ATOM 4356 O O . THR B 1 182 ? -17.330 33.488 -8.125 1.00 41.98 165 THR B O 1
ATOM 4360 N N . PRO B 1 183 ? -18.765 31.654 -8.191 1.00 42.21 166 PRO B N 1
ATOM 4361 C CA . PRO B 1 183 ? -18.519 31.722 -9.691 1.00 42.48 166 PRO B CA 1
ATOM 4362 C C . PRO B 1 183 ? -19.478 32.608 -10.437 1.00 42.56 166 PRO B C 1
ATOM 4363 O O . PRO B 1 183 ? -20.694 32.735 -10.042 1.00 42.06 166 PRO B O 1
ATOM 4367 N N . VAL B 1 184 ? -18.973 33.422 -11.426 1.00 42.32 167 VAL B N 1
ATOM 4368 C CA . VAL B 1 184 ? -19.834 34.368 -12.158 1.00 41.86 167 VAL B CA 1
ATOM 4369 C C . VAL B 1 184 ? -19.653 34.097 -13.670 1.00 42.31 167 VAL B C 1
ATOM 4370 O O . VAL B 1 184 ? -18.557 34.404 -14.218 1.00 42.13 167 VAL B O 1
ATOM 4374 N N . SER B 1 185 ? -20.661 33.448 -14.241 1.00 15.00 168 SER B N 1
ATOM 4375 C CA . SER B 1 185 ? -20.800 33.095 -15.638 1.00 15.00 168 SER B CA 1
ATOM 4376 C C . SER B 1 185 ? -22.142 33.255 -16.256 1.00 15.00 168 SER B C 1
ATOM 4377 O O . SER B 1 185 ? -22.676 32.536 -17.115 1.00 46.41 168 SER B O 1
ATOM 4380 N N . ALA B 1 186 ? -22.831 34.285 -15.734 1.00 43.99 169 ALA B N 1
ATOM 4381 C CA . ALA B 1 186 ? -24.198 34.616 -16.218 1.00 42.97 169 ALA B CA 1
ATOM 4382 C C . ALA B 1 186 ? -25.109 33.425 -15.988 1.00 42.68 169 ALA B C 1
ATOM 4383 O O . ALA B 1 186 ? -25.267 32.968 -14.849 1.00 42.36 169 ALA B O 1
ATOM 4385 N N . CYS B 1 187 ? -25.702 32.951 -17.066 1.00 42.48 170 CYS B N 1
ATOM 4386 C CA . CYS B 1 187 ? -26.668 31.843 -17.088 1.00 42.79 170 CYS B CA 1
ATOM 4387 C C . CYS B 1 187 ? -26.191 30.502 -16.535 1.00 42.29 170 CYS B C 1
ATOM 4388 O O . CYS B 1 187 ? -26.999 29.682 -16.097 1.00 41.99 170 CYS B O 1
ATOM 4391 N N . ALA B 1 188 ? -24.883 30.276 -16.575 1.00 42.46 171 ALA B N 1
ATOM 4392 C CA . ALA B 1 188 ? -24.303 29.032 -16.083 1.00 42.62 171 ALA B CA 1
ATOM 4393 C C . ALA B 1 188 ? -23.684 29.156 -14.693 1.00 42.99 171 ALA B C 1
ATOM 4394 O O . ALA B 1 188 ? -23.085 28.213 -14.193 1.00 44.40 171 ALA B O 1
ATOM 4396 N N . SER B 1 189 ? -23.827 30.322 -14.076 1.00 42.75 172 SER B N 1
ATOM 4397 C CA . SER B 1 189 ? -23.299 30.575 -12.748 1.00 41.32 172 SER B CA 1
ATOM 4398 C C . SER B 1 189 ? -23.779 29.525 -11.738 1.00 42.88 172 SER B C 1
ATOM 4399 O O . SER B 1 189 ? -23.001 29.028 -10.919 1.00 42.40 172 SER B O 1
ATOM 4402 N N . GLY B 1 190 ? -25.069 29.199 -11.809 1.00 43.61 173 GLY B N 1
ATOM 4403 C CA . GLY B 1 190 ? -25.662 28.219 -10.909 1.00 44.01 173 GLY B CA 1
ATOM 4404 C C . GLY B 1 190 ? -25.130 26.805 -11.052 1.00 43.90 173 GLY B C 1
ATOM 4405 O O . GLY B 1 190 ? -25.023 26.081 -10.071 1.00 44.38 173 GLY B O 1
ATOM 4406 N N . ALA B 1 191 ? -24.809 26.404 -12.276 1.00 44.51 174 ALA B N 1
ATOM 4407 C CA . ALA B 1 191 ? -24.269 25.074 -12.533 1.00 44.42 174 ALA B CA 1
ATOM 4408 C C . ALA B 1 191 ? -22.800 25.040 -12.131 1.00 44.80 174 ALA B C 1
ATOM 4409 O O . ALA B 1 191 ? -22.334 24.078 -11.522 1.00 45.60 174 ALA B O 1
ATOM 4411 N N . GLU B 1 192 ? -22.073 26.100 -12.474 1.00 44.25 175 GLU B N 1
ATOM 4412 C CA . GLU B 1 192 ? -20.656 26.188 -12.154 1.00 43.70 175 GLU B CA 1
ATOM 4413 C C . GLU B 1 192 ? -20.454 26.158 -10.640 1.00 43.63 175 GLU B C 1
ATOM 4414 O O . GLU B 1 192 ? -19.456 25.625 -10.144 1.00 44.24 175 GLU B O 1
ATOM 4420 N N . ALA B 1 193 ? -21.395 26.735 -9.903 1.00 42.12 176 ALA B N 1
ATOM 4421 C CA . ALA B 1 193 ? -21.288 26.743 -8.457 1.00 39.97 176 ALA B CA 1
ATOM 4422 C C . ALA B 1 193 ? -21.255 25.294 -7.994 1.00 39.41 176 ALA B C 1
ATOM 4423 O O . ALA B 1 193 ? -20.468 24.924 -7.128 1.00 39.67 176 ALA B O 1
ATOM 4425 N N . ILE B 1 194 ? -22.108 24.471 -8.596 1.00 39.66 177 ILE B N 1
ATOM 4426 C CA . ILE B 1 194 ? -22.200 23.051 -8.258 1.00 40.10 177 ILE B CA 1
ATOM 4427 C C . ILE B 1 194 ? -20.984 22.275 -8.766 1.00 40.35 177 ILE B C 1
ATOM 4428 O O . ILE B 1 194 ? -20.538 21.318 -8.125 1.00 40.89 177 ILE B O 1
ATOM 4433 N N . ALA B 1 195 ? -20.445 22.694 -9.911 1.00 40.36 178 ALA B N 1
ATOM 4434 C CA . ALA B 1 195 ? -19.266 22.044 -10.485 1.00 40.39 178 ALA B CA 1
ATOM 4435 C C . ALA B 1 195 ? -18.059 22.239 -9.571 1.00 40.72 178 ALA B C 1
ATOM 4436 O O . ALA B 1 195 ? -17.278 21.314 -9.364 1.00 41.46 178 ALA B O 1
ATOM 4438 N N . ARG B 1 196 ? -17.911 23.446 -9.031 1.00 41.14 179 ARG B N 1
ATOM 4439 C CA . ARG B 1 196 ? -16.812 23.756 -8.121 1.00 42.57 179 ARG B CA 1
ATOM 4440 C C . ARG B 1 196 ? -16.963 22.962 -6.828 1.00 42.31 179 ARG B C 1
ATOM 4441 O O . ARG B 1 196 ? -15.975 22.497 -6.258 1.00 42.01 179 ARG B O 1
ATOM 4449 N N . ALA B 1 197 ? -18.206 22.813 -6.374 1.00 41.97 180 ALA B N 1
ATOM 4450 C CA . ALA B 1 197 ? -18.499 22.063 -5.158 1.00 41.17 180 ALA B CA 1
ATOM 4451 C C . ALA B 1 197 ? -18.036 20.629 -5.335 1.00 41.08 180 ALA B C 1
ATOM 4452 O O . ALA B 1 197 ? -17.286 20.108 -4.512 1.00 41.67 180 ALA B O 1
ATOM 4454 N N . TRP B 1 198 ? -18.478 19.995 -6.419 1.00 41.44 181 TRP B N 1
ATOM 4455 C CA . TRP B 1 198 ? -18.088 18.621 -6.707 1.00 42.19 181 TRP B CA 1
ATOM 4456 C C . TRP B 1 198 ? -16.578 18.490 -6.892 1.00 43.06 181 TRP B C 1
ATOM 4457 O O . TRP B 1 198 ? -15.987 17.492 -6.491 1.00 44.54 181 TRP B O 1
ATOM 4468 N N . GLN B 1 199 ? -15.955 19.494 -7.500 1.00 42.58 182 GLN B N 1
ATOM 4469 C CA . GLN B 1 199 ? -14.520 19.454 -7.721 1.00 41.94 182 GLN B CA 1
ATOM 4470 C C . GLN B 1 199 ? -13.720 19.488 -6.429 1.00 43.02 182 GLN B C 1
ATOM 4471 O O . GLN B 1 199 ? -12.848 18.649 -6.220 1.00 43.84 182 GLN B O 1
ATOM 4477 N N . GLN B 1 200 ? -14.014 20.448 -5.558 1.00 43.40 183 GLN B N 1
ATOM 4478 C CA . GLN B 1 200 ? -13.313 20.533 -4.275 1.00 43.39 183 GLN B CA 1
ATOM 4479 C C . GLN B 1 200 ? -13.439 19.251 -3.477 1.00 43.20 183 GLN B C 1
ATOM 4480 O O . GLN B 1 200 ? -12.424 18.657 -3.045 1.00 43.50 183 GLN B O 1
ATOM 4486 N N . ILE B 1 201 ? -14.690 18.750 -3.398 1.00 43.62 184 ILE B N 1
ATOM 4487 C CA . ILE B 1 201 ? -14.833 17.518 -2.562 1.00 44.07 184 ILE B CA 1
ATOM 4488 C C . ILE B 1 201 ? -13.950 16.443 -3.182 1.00 44.34 184 ILE B C 1
ATOM 4489 O O . ILE B 1 201 ? -13.294 15.688 -2.458 1.00 44.16 184 ILE B O 1
ATOM 4494 N N . VAL B 1 202 ? -14.088 16.296 -4.504 1.00 45.63 185 VAL B N 1
ATOM 4495 C CA . VAL B 1 202 ? -13.407 15.164 -5.161 1.00 47.11 185 VAL B CA 1
ATOM 4496 C C . VAL B 1 202 ? -11.915 15.283 -5.142 1.00 48.55 185 VAL B C 1
ATOM 4497 O O . VAL B 1 202 ? -11.155 14.324 -5.246 1.00 48.65 185 VAL B O 1
ATOM 4501 N N . LEU B 1 203 ? -11.462 16.547 -5.023 1.00 49.81 186 LEU B N 1
ATOM 4502 C CA . LEU B 1 203 ? -10.043 16.890 -4.999 1.00 49.49 186 LEU B CA 1
ATOM 4503 C C . LEU B 1 203 ? -9.441 16.656 -3.614 1.00 49.59 186 LEU B C 1
ATOM 4504 O O . LEU B 1 203 ? -8.223 16.568 -3.469 1.00 49.45 186 LEU B O 1
ATOM 4509 N N . GLY B 1 204 ? -10.311 16.554 -2.609 1.00 50.22 187 GLY B N 1
ATOM 4510 C CA . GLY B 1 204 ? -9.883 16.326 -1.236 1.00 50.48 187 GLY B CA 1
ATOM 4511 C C . GLY B 1 204 ? -9.756 17.588 -0.395 1.00 50.72 187 GLY B C 1
ATOM 4512 O O . GLY B 1 204 ? -9.025 17.619 0.590 1.00 52.15 187 GLY B O 1
ATOM 4513 N N . GLU B 1 205 ? -10.471 18.634 -0.786 1.00 50.43 188 GLU B N 1
ATOM 4514 C CA . GLU B 1 205 ? -10.440 19.911 -0.091 1.00 49.32 188 GLU B CA 1
ATOM 4515 C C . GLU B 1 205 ? -11.619 20.057 0.868 1.00 48.19 188 GLU B C 1
ATOM 4516 O O . GLU B 1 205 ? -11.660 20.982 1.679 1.00 47.57 188 GLU B O 1
ATOM 4522 N N . ALA B 1 206 ? -12.573 19.140 0.773 1.00 46.59 189 ALA B N 1
ATOM 4523 C CA . ALA B 1 206 ? -13.747 19.188 1.630 1.00 46.59 189 ALA B CA 1
ATOM 4524 C C . ALA B 1 206 ? -14.512 17.868 1.600 1.00 46.81 189 ALA B C 1
ATOM 4525 O O . ALA B 1 206 ? -14.203 16.983 0.798 1.00 47.55 189 ALA B O 1
ATOM 4527 N N . ASP B 1 207 ? -15.503 17.741 2.482 1.00 46.60 190 ASP B N 1
ATOM 4528 C CA . ASP B 1 207 ? -16.322 16.529 2.574 1.00 46.86 190 ASP B CA 1
ATOM 4529 C C . ASP B 1 207 ? -17.820 16.852 2.437 1.00 45.88 190 ASP B C 1
ATOM 4530 O O . ASP B 1 207 ? -18.667 15.947 2.366 1.00 45.12 190 ASP B O 1
ATOM 4535 N N . ALA B 1 208 ? -18.140 18.144 2.417 1.00 44.87 191 ALA B N 1
ATOM 4536 C CA . ALA B 1 208 ? -19.520 18.589 2.275 1.00 43.67 191 ALA B CA 1
ATOM 4537 C C . ALA B 1 208 ? -19.538 20.025 1.784 1.00 41.92 191 ALA B C 1
ATOM 4538 O O . ALA B 1 208 ? -18.648 20.809 2.106 1.00 41.64 191 ALA B O 1
ATOM 4540 N N . ALA B 1 209 ? -20.555 20.366 1.000 1.00 41.39 192 ALA B N 1
ATOM 4541 C CA . ALA B 1 209 ? -20.654 21.709 0.462 1.00 41.07 192 ALA B CA 1
ATOM 4542 C C . ALA B 1 209 ? -22.067 22.117 0.140 1.00 41.22 192 ALA B C 1
ATOM 4543 O O . ALA B 1 209 ? -22.877 21.298 -0.269 1.00 42.46 192 ALA B O 1
ATOM 4545 N N . ILE B 1 210 ? -22.355 23.397 0.342 1.00 42.29 193 ILE B N 1
ATOM 4546 C CA . ILE B 1 210 ? -23.660 23.974 0.024 1.00 41.91 193 ILE B CA 1
ATOM 4547 C C . ILE B 1 210 ? -23.377 24.738 -1.262 1.00 41.86 193 ILE B C 1
ATOM 4548 O O . ILE B 1 210 ? -22.524 25.631 -1.280 1.00 41.55 193 ILE B O 1
ATOM 4553 N N . CYS B 1 211 ? -24.074 24.385 -2.338 1.00 41.38 194 CYS B N 1
ATOM 4554 C CA . CYS B 1 211 ? -23.843 25.034 -3.622 1.00 39.16 194 CYS B CA 1
ATOM 4555 C C . CYS B 1 211 ? -25.119 25.320 -4.402 1.00 37.86 194 CYS B C 1
ATOM 4556 O O . CYS B 1 211 ? -26.164 24.738 -4.142 1.00 37.97 194 CYS B O 1
ATOM 4559 N N . GLY B 1 212 ? -25.027 26.225 -5.363 1.00 37.80 195 GLY B N 1
ATOM 4560 C CA . GLY B 1 212 ? -26.190 26.572 -6.150 1.00 39.26 195 GLY B CA 1
ATOM 4561 C C . GLY B 1 212 ? -26.094 27.993 -6.667 1.00 39.51 195 GLY B C 1
ATOM 4562 O O . GLY B 1 212 ? -25.000 28.546 -6.769 1.00 38.66 195 GLY B O 1
ATOM 4563 N N . GLY B 1 213 ? -27.235 28.595 -6.983 1.00 38.95 196 GLY B N 1
ATOM 4564 C CA . GLY B 1 213 ? -27.215 29.947 -7.510 1.00 39.54 196 GLY B CA 1
ATOM 4565 C C . GLY B 1 213 ? -28.409 30.813 -7.169 1.00 39.86 196 GLY B C 1
ATOM 4566 O O . GLY B 1 213 ? -29.526 30.335 -6.967 1.00 39.50 196 GLY B O 1
ATOM 4567 N N . VAL B 1 214 ? -28.158 32.115 -7.125 1.00 40.92 197 VAL B N 1
ATOM 4568 C CA . VAL B 1 214 ? -29.176 33.090 -6.793 1.00 40.87 197 VAL B CA 1
ATOM 4569 C C . VAL B 1 214 ? -29.255 34.185 -7.845 1.00 41.28 197 VAL B C 1
ATOM 4570 O O . VAL B 1 214 ? -28.245 34.523 -8.465 1.00 40.48 197 VAL B O 1
ATOM 4574 N N . GLU B 1 215 ? -30.455 34.740 -8.036 1.00 42.85 198 GLU B N 1
ATOM 4575 C CA . GLU B 1 215 ? -30.686 35.802 -9.017 1.00 43.83 198 GLU B CA 1
ATOM 4576 C C . GLU B 1 215 ? -31.703 36.838 -8.519 1.00 45.03 198 GLU B C 1
ATOM 4577 O O . GLU B 1 215 ? -32.678 36.490 -7.869 1.00 45.04 198 GLU B O 1
ATOM 4583 N N . THR B 1 216 ? -31.471 38.112 -8.833 1.00 47.74 199 THR B N 1
ATOM 4584 C CA . THR B 1 216 ? -32.373 39.192 -8.427 1.00 49.07 199 THR B CA 1
ATOM 4585 C C . THR B 1 216 ? -33.713 39.124 -9.138 1.00 50.54 199 THR B C 1
ATOM 4586 O O . THR B 1 216 ? -34.034 38.145 -9.815 1.00 50.43 199 THR B O 1
ATOM 4590 N N . ARG B 1 217 ? -34.494 40.188 -8.976 1.00 53.36 200 ARG B N 1
ATOM 4591 C CA . ARG B 1 217 ? -35.810 40.288 -9.592 1.00 56.34 200 ARG B CA 1
ATOM 4592 C C . ARG B 1 217 ? -35.730 40.788 -11.032 1.00 58.44 200 ARG B C 1
ATOM 4593 O O . ARG B 1 217 ? -34.705 41.316 -11.467 1.00 59.24 200 ARG B O 1
ATOM 4601 N N . ILE B 1 218 ? -36.824 40.625 -11.769 1.00 60.31 201 ILE B N 1
ATOM 4602 C CA . ILE B 1 218 ? -36.870 41.094 -13.141 1.00 62.42 201 ILE B CA 1
ATOM 4603 C C . ILE B 1 218 ? -36.793 42.619 -13.139 1.00 63.96 201 ILE B C 1
ATOM 4604 O O . ILE B 1 218 ? -37.718 43.300 -12.683 1.00 64.22 201 ILE B O 1
ATOM 4609 N N . GLU B 1 219 ? -35.668 43.136 -13.634 1.00 65.48 202 GLU B N 1
ATOM 4610 C CA . GLU B 1 219 ? -35.412 44.575 -13.711 1.00 66.86 202 GLU B CA 1
ATOM 4611 C C . GLU B 1 219 ? -35.492 45.034 -15.162 1.00 68.32 202 GLU B C 1
ATOM 4612 O O . GLU B 1 219 ? -35.376 44.223 -16.080 1.00 68.63 202 GLU B O 1
ATOM 4618 N N . ALA B 1 220 ? -35.682 46.336 -15.364 1.00 69.84 203 ALA B N 1
ATOM 4619 C CA . ALA B 1 220 ? -35.810 46.904 -16.710 1.00 71.24 203 ALA B CA 1
ATOM 4620 C C . ALA B 1 220 ? -34.472 47.144 -17.429 1.00 71.83 203 ALA B C 1
ATOM 4621 O O . ALA B 1 220 ? -34.428 47.289 -18.662 1.00 70.47 203 ALA B O 1
ATOM 4623 N N . VAL B 1 221 ? -33.391 47.178 -16.648 1.00 72.94 204 VAL B N 1
ATOM 4624 C CA . VAL B 1 221 ? -32.043 47.412 -17.168 1.00 73.23 204 VAL B CA 1
ATOM 4625 C C . VAL B 1 221 ? -31.574 46.339 -18.162 1.00 73.71 204 VAL B C 1
ATOM 4626 O O . VAL B 1 221 ? -31.015 46.663 -19.213 1.00 73.21 204 VAL B O 1
ATOM 4630 N N . PRO B 1 222 ? -31.774 45.043 -17.835 1.00 74.50 205 PRO B N 1
ATOM 4631 C CA . PRO B 1 222 ? -31.374 43.947 -18.764 1.00 75.18 205 PRO B CA 1
ATOM 4632 C C . PRO B 1 222 ? -32.241 43.831 -19.987 1.00 75.63 205 PRO B C 1
ATOM 4633 O O . PRO B 1 222 ? -31.759 43.707 -21.139 1.00 76.67 205 PRO B O 1
ATOM 4637 N N . ILE B 1 223 ? -33.563 43.810 -19.712 1.00 76.24 206 ILE B N 1
ATOM 4638 C CA . ILE B 1 223 ? -34.538 43.674 -20.805 1.00 76.96 206 ILE B CA 1
ATOM 4639 C C . ILE B 1 223 ? -34.329 44.777 -21.803 1.00 76.51 206 ILE B C 1
ATOM 4640 O O . ILE B 1 223 ? -34.271 44.517 -23.014 1.00 76.59 206 ILE B O 1
ATOM 4645 N N . ALA B 1 224 ? -34.068 45.994 -21.336 1.00 76.28 207 ALA B N 1
ATOM 4646 C CA . ALA B 1 224 ? -33.716 47.047 -22.353 1.00 75.71 207 ALA B CA 1
ATOM 4647 C C . ALA B 1 224 ? -32.573 46.659 -23.251 1.00 75.15 207 ALA B C 1
ATOM 4648 O O . ALA B 1 224 ? -32.786 46.549 -24.481 1.00 74.79 207 ALA B O 1
ATOM 4650 N N . GLY B 1 225 ? -31.438 46.294 -22.709 1.00 74.98 208 GLY B N 1
ATOM 4651 C CA . GLY B 1 225 ? -30.251 46.035 -23.535 1.00 75.58 208 GLY B CA 1
ATOM 4652 C C . GLY B 1 225 ? -30.275 44.625 -24.062 1.00 76.42 208 GLY B C 1
ATOM 4653 O O . GLY B 1 225 ? -29.233 44.030 -24.342 1.00 76.86 208 GLY B O 1
ATOM 4654 N N . PHE B 1 226 ? -31.466 44.044 -24.175 1.00 76.77 209 PHE B N 1
ATOM 4655 C CA . PHE B 1 226 ? -31.612 42.657 -24.630 1.00 77.10 209 PHE B CA 1
ATOM 4656 C C . PHE B 1 226 ? -32.803 42.374 -25.539 1.00 77.84 209 PHE B C 1
ATOM 4657 O O . PHE B 1 226 ? -32.719 41.518 -26.428 1.00 77.39 209 PHE B O 1
ATOM 4665 N N . ALA B 1 227 ? -33.917 43.063 -25.286 1.00 79.13 210 ALA B N 1
ATOM 4666 C CA . ALA B 1 227 ? -35.149 42.891 -26.056 1.00 80.32 210 ALA B CA 1
ATOM 4667 C C . ALA B 1 227 ? -35.023 43.364 -27.503 1.00 81.37 210 ALA B C 1
ATOM 4668 O O . ALA B 1 227 ? -35.865 43.041 -28.344 1.00 81.64 210 ALA B O 1
ATOM 4670 N N . GLN B 1 228 ? -33.959 44.109 -27.800 1.00 82.59 211 GLN B N 1
ATOM 4671 C CA . GLN B 1 228 ? -33.704 44.685 -29.105 1.00 83.33 211 GLN B CA 1
ATOM 4672 C C . GLN B 1 228 ? -32.988 43.766 -30.084 1.00 83.48 211 GLN B C 1
ATOM 4673 O O . GLN B 1 228 ? -32.826 44.122 -31.281 1.00 83.39 211 GLN B O 1
ATOM 4679 N N . MET B 1 229 ? -32.393 42.691 -29.607 1.00 83.64 212 MET B N 1
ATOM 4680 C CA . MET B 1 229 ? -31.498 41.733 -30.313 1.00 83.74 212 MET B CA 1
ATOM 4681 C C . MET B 1 229 ? -32.303 40.856 -31.200 1.00 83.90 212 MET B C 1
ATOM 4682 O O . MET B 1 229 ? -33.124 41.431 -31.984 1.00 83.85 212 MET B O 1
ATOM 4687 N N . ARG B 1 230 ? -32.322 39.561 -31.104 1.00 83.91 213 ARG B N 1
ATOM 4688 C CA . ARG B 1 230 ? -33.255 38.633 -31.774 1.00 83.44 213 ARG B CA 1
ATOM 4689 C C . ARG B 1 230 ? -33.437 37.421 -30.921 1.00 82.99 213 ARG B C 1
ATOM 4690 O O . ARG B 1 230 ? -33.115 36.243 -31.207 1.00 83.27 213 ARG B O 1
ATOM 4698 N N . ILE B 1 231 ? -33.826 37.652 -29.648 1.00 81.81 214 ILE B N 1
ATOM 4699 C CA . ILE B 1 231 ? -33.928 36.520 -28.705 1.00 80.92 214 ILE B CA 1
ATOM 4700 C C . ILE B 1 231 ? -35.133 36.610 -27.791 1.00 80.03 214 ILE B C 1
ATOM 4701 O O . ILE B 1 231 ? -35.907 35.666 -27.645 1.00 79.62 214 ILE B O 1
ATOM 4706 N N . VAL B 1 232 ? -35.284 37.765 -27.129 1.00 79.35 215 VAL B N 1
ATOM 4707 C CA . VAL B 1 232 ? -36.408 37.961 -26.213 1.00 78.29 215 VAL B CA 1
ATOM 4708 C C . VAL B 1 232 ? -37.681 38.017 -27.039 1.00 77.59 215 VAL B C 1
ATOM 4709 O O . VAL B 1 232 ? -38.741 38.395 -26.544 1.00 76.88 215 VAL B O 1
ATOM 4713 N N . MET B 1 233 ? -37.544 37.628 -28.307 1.00 77.61 216 MET B N 1
ATOM 4714 C CA . MET B 1 233 ? -38.631 37.609 -29.283 1.00 77.39 216 MET B CA 1
ATOM 4715 C C . MET B 1 233 ? -39.911 36.999 -28.734 1.00 77.37 216 MET B C 1
ATOM 4716 O O . MET B 1 233 ? -40.937 36.966 -29.426 1.00 77.91 216 MET B O 1
ATOM 4721 N N . SER B 1 234 ? -39.852 36.515 -27.496 1.00 76.21 217 SER B N 1
ATOM 4722 C CA . SER B 1 234 ? -41.027 35.935 -26.871 1.00 74.92 217 SER B CA 1
ATOM 4723 C C . SER B 1 234 ? -41.944 37.072 -26.467 1.00 74.02 217 SER B C 1
ATOM 4724 O O . SER B 1 234 ? -42.104 37.376 -25.280 1.00 73.65 217 SER B O 1
ATOM 4727 N N . THR B 1 235 ? -42.524 37.713 -27.476 1.00 73.14 218 THR B N 1
ATOM 4728 C CA . THR B 1 235 ? -43.437 38.815 -27.253 1.00 72.71 218 THR B CA 1
ATOM 4729 C C . THR B 1 235 ? -44.851 38.334 -27.556 1.00 72.74 218 THR B C 1
ATOM 4730 O O . THR B 1 235 ? -45.567 38.916 -28.381 1.00 74.02 218 THR B O 1
ATOM 4734 N N . ASN B 1 236 ? -45.234 37.243 -26.898 1.00 71.11 219 ASN B N 1
ATOM 4735 C CA . ASN B 1 236 ? -46.564 36.689 -27.067 1.00 69.44 219 ASN B CA 1
ATOM 4736 C C . ASN B 1 236 ? -47.304 36.969 -25.770 1.00 68.42 219 ASN B C 1
ATOM 4737 O O . ASN B 1 236 ? -47.837 36.061 -25.127 1.00 68.90 219 ASN B O 1
ATOM 4742 N N . ASN B 1 237 ? -47.312 38.249 -25.399 1.00 66.25 220 ASN B N 1
ATOM 4743 C CA . ASN B 1 237 ? -47.953 38.736 -24.183 1.00 63.65 220 ASN B CA 1
ATOM 4744 C C . ASN B 1 237 ? -49.417 38.310 -24.088 1.00 62.65 220 ASN B C 1
ATOM 4745 O O . ASN B 1 237 ? -49.865 37.849 -23.038 1.00 62.70 220 ASN B O 1
ATOM 4750 N N . ASP B 1 238 ? -50.157 38.463 -25.186 1.00 61.90 221 ASP B N 1
ATOM 4751 C CA . ASP B 1 238 ? -51.579 38.100 -25.229 1.00 60.91 221 ASP B CA 1
ATOM 4752 C C . ASP B 1 238 ? -51.827 36.610 -25.013 1.00 60.32 221 ASP B C 1
ATOM 4753 O O . ASP B 1 238 ? -52.876 36.080 -25.389 1.00 60.73 221 ASP B O 1
ATOM 4758 N N . ASP B 1 239 ? -50.851 35.947 -24.400 1.00 59.11 222 ASP B N 1
ATOM 4759 C CA . ASP B 1 239 ? -50.923 34.523 -24.107 1.00 57.92 222 ASP B CA 1
ATOM 4760 C C . ASP B 1 239 ? -49.708 34.177 -23.250 1.00 57.74 222 ASP B C 1
ATOM 4761 O O . ASP B 1 239 ? -48.756 33.543 -23.726 1.00 57.09 222 ASP B O 1
ATOM 4766 N N . PRO B 1 240 ? -49.718 34.599 -21.970 1.00 57.95 223 PRO B N 1
ATOM 4767 C CA . PRO B 1 240 ? -48.612 34.336 -21.038 1.00 57.98 223 PRO B CA 1
ATOM 4768 C C . PRO B 1 240 ? -48.068 32.898 -21.090 1.00 57.34 223 PRO B C 1
ATOM 4769 O O . PRO B 1 240 ? -47.043 32.633 -21.726 1.00 56.70 223 PRO B O 1
ATOM 4773 N N . ALA B 1 241 ? -48.771 31.981 -20.428 1.00 56.92 224 ALA B N 1
ATOM 4774 C CA . ALA B 1 241 ? -48.384 30.576 -20.365 1.00 56.49 224 ALA B CA 1
ATOM 4775 C C . ALA B 1 241 ? -48.016 29.959 -21.712 1.00 55.94 224 ALA B C 1
ATOM 4776 O O . ALA B 1 241 ? -47.178 29.058 -21.773 1.00 56.32 224 ALA B O 1
ATOM 4778 N N . GLY B 1 242 ? -48.637 30.434 -22.785 1.00 55.48 225 GLY B N 1
ATOM 4779 C CA . GLY B 1 242 ? -48.337 29.887 -24.097 1.00 55.66 225 GLY B CA 1
ATOM 4780 C C . GLY B 1 242 ? -47.508 30.848 -24.918 1.00 56.18 225 GLY B C 1
ATOM 4781 O O . GLY B 1 242 ? -48.050 31.671 -25.658 1.00 57.44 225 GLY B O 1
ATOM 4782 N N . ALA B 1 243 ? -46.190 30.750 -24.791 1.00 55.54 226 ALA B N 1
ATOM 4783 C CA . ALA B 1 243 ? -45.292 31.634 -25.522 1.00 55.14 226 ALA B CA 1
ATOM 4784 C C . ALA B 1 243 ? -43.952 30.965 -25.740 1.00 54.60 226 ALA B C 1
ATOM 4785 O O . ALA B 1 243 ? -43.530 30.783 -26.878 1.00 54.34 226 ALA B O 1
ATOM 4787 N N . CYS B 1 244 ? -43.280 30.614 -24.647 1.00 54.84 227 CYS B N 1
ATOM 4788 C CA . CYS B 1 244 ? -41.988 29.949 -24.732 1.00 55.13 227 CYS B CA 1
ATOM 4789 C C . CYS B 1 244 ? -42.176 28.500 -25.138 1.00 55.53 227 CYS B C 1
ATOM 4790 O O . CYS B 1 244 ? -42.930 27.773 -24.510 1.00 55.20 227 CYS B O 1
ATOM 4793 N N . ARG B 1 245 ? -41.491 28.090 -26.198 1.00 57.31 228 ARG B N 1
ATOM 4794 C CA . ARG B 1 245 ? -41.585 26.721 -26.693 1.00 58.50 228 ARG B CA 1
ATOM 4795 C C . ARG B 1 245 ? -40.191 26.258 -27.097 1.00 58.93 228 ARG B C 1
ATOM 4796 O O . ARG B 1 245 ? -39.772 26.467 -28.236 1.00 59.43 228 ARG B O 1
ATOM 4804 N N . PRO B 1 246 ? -39.464 25.606 -26.174 1.00 58.93 229 PRO B N 1
ATOM 4805 C CA . PRO B 1 246 ? -38.103 25.096 -26.371 1.00 59.44 229 PRO B CA 1
ATOM 4806 C C . PRO B 1 246 ? -37.693 24.544 -27.749 1.00 61.08 229 PRO B C 1
ATOM 4807 O O . PRO B 1 246 ? -36.855 25.135 -28.433 1.00 61.62 229 PRO B O 1
ATOM 4811 N N . PHE B 1 247 ? -38.259 23.423 -28.172 1.00 61.30 230 PHE B N 1
ATOM 4812 C CA . PHE B 1 247 ? -37.854 22.879 -29.465 1.00 61.83 230 PHE B CA 1
ATOM 4813 C C . PHE B 1 247 ? -38.981 22.922 -30.493 1.00 62.01 230 PHE B C 1
ATOM 4814 O O . PHE B 1 247 ? -38.947 22.187 -31.484 1.00 62.18 230 PHE B O 1
ATOM 4822 N N . ASP B 1 248 ? -39.982 23.768 -30.262 1.00 61.58 231 ASP B N 1
ATOM 4823 C CA . ASP B 1 248 ? -41.094 23.864 -31.203 1.00 61.43 231 ASP B CA 1
ATOM 4824 C C . ASP B 1 248 ? -40.655 24.677 -32.414 1.00 61.65 231 ASP B C 1
ATOM 4825 O O . ASP B 1 248 ? -39.839 25.595 -32.294 1.00 61.29 231 ASP B O 1
ATOM 4830 N N . ARG B 1 249 ? -41.185 24.330 -33.581 1.00 62.01 232 ARG B N 1
ATOM 4831 C CA . ARG B 1 249 ? -40.839 25.035 -34.805 1.00 62.46 232 ARG B CA 1
ATOM 4832 C C . ARG B 1 249 ? -41.212 26.521 -34.731 1.00 61.80 232 ARG B C 1
ATOM 4833 O O . ARG B 1 249 ? -40.503 27.375 -35.271 1.00 61.49 232 ARG B O 1
ATOM 4841 N N . ASP B 1 250 ? -42.316 26.833 -34.060 1.00 61.00 233 ASP B N 1
ATOM 4842 C CA . ASP B 1 250 ? -42.744 28.222 -33.948 1.00 60.55 233 ASP B CA 1
ATOM 4843 C C . ASP B 1 250 ? -42.353 28.863 -32.623 1.00 58.81 233 ASP B C 1
ATOM 4844 O O . ASP B 1 250 ? -43.196 29.426 -31.931 1.00 57.75 233 ASP B O 1
ATOM 4849 N N . ARG B 1 251 ? -41.064 28.785 -32.290 1.00 58.31 234 ARG B N 1
ATOM 4850 C CA . ARG B 1 251 ? -40.526 29.357 -31.049 1.00 57.92 234 ARG B CA 1
ATOM 4851 C C . ARG B 1 251 ? -39.958 30.783 -31.222 1.00 58.15 234 ARG B C 1
ATOM 4852 O O . ARG B 1 251 ? -38.918 30.980 -31.857 1.00 57.99 234 ARG B O 1
ATOM 4860 N N . ASP B 1 252 ? -40.650 31.765 -30.641 1.00 58.92 235 ASP B N 1
ATOM 4861 C CA . ASP B 1 252 ? -40.271 33.181 -30.720 1.00 60.01 235 ASP B CA 1
ATOM 4862 C C . ASP B 1 252 ? -39.068 33.583 -29.857 1.00 60.51 235 ASP B C 1
ATOM 4863 O O . ASP B 1 252 ? -38.043 34.031 -30.383 1.00 62.49 235 ASP B O 1
ATOM 4868 N N . GLY B 1 253 ? -39.180 33.430 -28.541 1.00 59.38 236 GLY B N 1
ATOM 4869 C CA . GLY B 1 253 ? -38.062 33.786 -27.684 1.00 57.01 236 GLY B CA 1
ATOM 4870 C C . GLY B 1 253 ? -38.042 33.095 -26.336 1.00 54.83 236 GLY B C 1
ATOM 4871 O O . GLY B 1 253 ? -38.594 32.010 -26.177 1.00 54.67 236 GLY B O 1
ATOM 4872 N N . PHE B 1 254 ? -37.387 33.723 -25.365 1.00 53.45 237 PHE B N 1
ATOM 4873 C CA . PHE B 1 254 ? -37.319 33.174 -24.018 1.00 52.61 237 PHE B CA 1
ATOM 4874 C C . PHE B 1 254 ? -37.989 34.143 -23.052 1.00 52.30 237 PHE B C 1
ATOM 4875 O O . PHE B 1 254 ? -38.097 35.341 -23.327 1.00 51.62 237 PHE B O 1
ATOM 4883 N N . VAL B 1 255 ? -38.419 33.610 -21.939 1.00 52.49 238 VAL B N 1
ATOM 4884 C CA . VAL B 1 255 ? -39.149 34.363 -20.911 1.00 52.54 238 VAL B CA 1
ATOM 4885 C C . VAL B 1 255 ? -38.211 34.399 -19.675 1.00 52.81 238 VAL B C 1
ATOM 4886 O O . VAL B 1 255 ? -37.398 33.472 -19.481 1.00 53.11 238 VAL B O 1
ATOM 4890 N N . PHE B 1 256 ? -38.431 35.387 -18.869 1.00 53.63 239 PHE B N 1
ATOM 4891 C CA . PHE B 1 256 ? -37.613 35.615 -17.666 1.00 54.52 239 PHE B CA 1
ATOM 4892 C C . PHE B 1 256 ? -38.378 35.120 -16.459 1.00 54.74 239 PHE B C 1
ATOM 4893 O O . PHE B 1 256 ? -39.576 35.437 -16.332 1.00 55.33 239 PHE B O 1
ATOM 4901 N N . GLY B 1 257 ? -37.745 34.316 -15.640 1.00 54.14 240 GLY B N 1
ATOM 4902 C CA . GLY B 1 257 ? -38.313 33.938 -14.351 1.00 52.35 240 GLY B CA 1
ATOM 4903 C C . GLY B 1 257 ? -37.309 34.068 -13.230 1.00 50.54 240 GLY B C 1
ATOM 4904 O O . GLY B 1 257 ? -36.115 33.902 -13.425 1.00 51.60 240 GLY B O 1
ATOM 4905 N N . GLU B 1 258 ? -37.817 34.327 -12.037 1.00 48.59 241 GLU B N 1
ATOM 4906 C CA . GLU B 1 258 ? -37.011 34.458 -10.832 1.00 47.86 241 GLU B CA 1
ATOM 4907 C C . GLU B 1 258 ? -36.808 33.110 -10.142 1.00 46.46 241 GLU B C 1
ATOM 4908 O O . GLU B 1 258 ? -37.462 32.127 -10.486 1.00 46.24 241 GLU B O 1
ATOM 4914 N N . GLY B 1 259 ? -35.898 33.066 -9.171 1.00 45.19 242 GLY B N 1
ATOM 4915 C CA . GLY B 1 259 ? -35.656 31.829 -8.460 1.00 43.80 242 GLY B CA 1
ATOM 4916 C C . GLY B 1 259 ? -34.302 31.744 -7.797 1.00 43.59 242 GLY B C 1
ATOM 4917 O O . GLY B 1 259 ? -33.419 32.566 -8.030 1.00 42.18 242 GLY B O 1
ATOM 4918 N N . GLY B 1 260 ? -34.163 30.732 -6.950 1.00 43.73 243 GLY B N 1
ATOM 4919 C CA . GLY B 1 260 ? -32.923 30.480 -6.241 1.00 43.57 243 GLY B CA 1
ATOM 4920 C C . GLY B 1 260 ? -32.871 28.992 -5.935 1.00 43.68 243 GLY B C 1
ATOM 4921 O O . GLY B 1 260 ? -33.903 28.383 -5.666 1.00 44.93 243 GLY B O 1
ATOM 4922 N N . ALA B 1 261 ? -31.690 28.387 -5.979 1.00 42.32 244 ALA B N 1
ATOM 4923 C CA . ALA B 1 261 ? -31.580 26.959 -5.704 1.00 41.06 244 ALA B CA 1
ATOM 4924 C C . ALA B 1 261 ? -30.270 26.570 -5.040 1.00 41.34 244 ALA B C 1
ATOM 4925 O O . ALA B 1 261 ? -29.192 26.990 -5.469 1.00 42.20 244 ALA B O 1
ATOM 4927 N N . LEU B 1 262 ? -30.371 25.752 -3.998 1.00 41.39 245 LEU B N 1
ATOM 4928 C CA . LEU B 1 262 ? -29.202 25.283 -3.275 1.00 41.96 245 LEU B CA 1
ATOM 4929 C C . LEU B 1 262 ? -29.263 23.778 -3.045 1.00 43.15 245 LEU B C 1
ATOM 4930 O O . LEU B 1 262 ? -30.341 23.195 -2.919 1.00 43.16 245 LEU B O 1
ATOM 4935 N N . LEU B 1 263 ? -28.090 23.156 -3.001 1.00 43.99 246 LEU B N 1
ATOM 4936 C CA . LEU B 1 263 ? -27.987 21.726 -2.769 1.00 43.80 246 LEU B CA 1
ATOM 4937 C C . LEU B 1 263 ? -26.912 21.429 -1.745 1.00 42.65 246 LEU B C 1
ATOM 4938 O O . LEU B 1 263 ? -26.035 22.247 -1.488 1.00 40.92 246 LEU B O 1
ATOM 4943 N N . LEU B 1 264 ? -27.062 20.283 -1.135 1.00 44.16 247 LEU B N 1
ATOM 4944 C CA . LEU B 1 264 ? -26.104 19.807 -0.155 1.00 45.15 247 LEU B CA 1
ATOM 4945 C C . LEU B 1 264 ? -25.354 18.612 -0.692 1.00 46.37 247 LEU B C 1
ATOM 4946 O O . LEU B 1 264 ? -25.894 17.499 -0.863 1.00 47.29 247 LEU B O 1
ATOM 4951 N N . ILE B 1 265 ? -24.148 18.871 -1.181 1.00 46.96 248 ILE B N 1
ATOM 4952 C CA . ILE B 1 265 ? -23.391 17.765 -1.793 1.00 47.21 248 ILE B CA 1
ATOM 4953 C C . ILE B 1 265 ? -22.314 17.300 -0.852 1.00 47.72 248 ILE B C 1
ATOM 4954 O O . ILE B 1 265 ? -21.902 18.083 0.032 1.00 48.19 248 ILE B O 1
ATOM 4959 N N . GLU B 1 266 ? -21.936 16.045 -0.905 1.00 48.27 249 GLU B N 1
ATOM 4960 C CA . GLU B 1 266 ? -21.087 15.389 0.106 1.00 47.34 249 GLU B CA 1
ATOM 4961 C C . GLU B 1 266 ? -20.671 13.999 -0.269 1.00 46.67 249 GLU B C 1
ATOM 4962 O O . GLU B 1 266 ? -21.541 13.184 -0.665 1.00 45.30 249 GLU B O 1
ATOM 4968 N N . THR B 1 267 ? -19.520 13.533 0.213 1.00 47.32 250 THR B N 1
ATOM 4969 C CA . THR B 1 267 ? -19.014 12.188 -0.122 1.00 47.50 250 THR B CA 1
ATOM 4970 C C . THR B 1 267 ? -20.000 11.115 0.367 1.00 48.66 250 THR B C 1
ATOM 4971 O O . THR B 1 267 ? -20.636 11.287 1.422 1.00 47.27 250 THR B O 1
ATOM 4975 N N . GLU B 1 268 ? -20.065 9.990 -0.329 1.00 50.94 251 GLU B N 1
ATOM 4976 C CA . GLU B 1 268 ? -20.954 8.901 0.054 1.00 53.96 251 GLU B CA 1
ATOM 4977 C C . GLU B 1 268 ? -20.577 8.338 1.426 1.00 55.94 251 GLU B C 1
ATOM 4978 O O . GLU B 1 268 ? -21.451 7.996 2.221 1.00 56.89 251 GLU B O 1
ATOM 4984 N N . GLU B 1 269 ? -19.275 8.256 1.700 1.00 57.56 252 GLU B N 1
ATOM 4985 C CA . GLU B 1 269 ? -18.776 7.744 2.972 1.00 57.92 252 GLU B CA 1
ATOM 4986 C C . GLU B 1 269 ? -19.189 8.658 4.122 1.00 57.57 252 GLU B C 1
ATOM 4987 O O . GLU B 1 269 ? -19.577 8.192 5.190 1.00 58.03 252 GLU B O 1
ATOM 4993 N N . HIS B 1 270 ? -19.089 9.963 3.898 1.00 57.27 253 HIS B N 1
ATOM 4994 C CA . HIS B 1 270 ? -19.463 10.962 4.896 1.00 57.57 253 HIS B CA 1
ATOM 4995 C C . HIS B 1 270 ? -20.967 10.849 5.185 1.00 57.56 253 HIS B C 1
ATOM 4996 O O . HIS B 1 270 ? -21.390 10.714 6.339 1.00 57.11 253 HIS B O 1
ATOM 5003 N N . ALA B 1 271 ? -21.769 10.892 4.125 1.00 57.57 254 ALA B N 1
ATOM 5004 C CA . ALA B 1 271 ? -23.217 10.808 4.243 1.00 57.16 254 ALA B CA 1
ATOM 5005 C C . ALA B 1 271 ? -23.708 9.603 5.040 1.00 57.09 254 ALA B C 1
ATOM 5006 O O . ALA B 1 271 ? -24.624 9.732 5.843 1.00 57.59 254 ALA B O 1
ATOM 5008 N N . LYS B 1 272 ? -23.103 8.439 4.818 1.00 57.24 255 LYS B N 1
ATOM 5009 C CA . LYS B 1 272 ? -23.497 7.206 5.509 1.00 58.36 255 LYS B CA 1
ATOM 5010 C C . LYS B 1 272 ? -23.198 7.197 7.014 1.00 58.63 255 LYS B C 1
ATOM 5011 O O . LYS B 1 272 ? -23.940 6.597 7.802 1.00 57.67 255 LYS B O 1
ATOM 5017 N N . ALA B 1 273 ? -22.115 7.862 7.403 1.00 58.75 256 ALA B N 1
ATOM 5018 C CA . ALA B 1 273 ? -21.715 7.939 8.804 1.00 58.83 256 ALA B CA 1
ATOM 5019 C C . ALA B 1 273 ? -22.792 8.579 9.683 1.00 58.91 256 ALA B C 1
ATOM 5020 O O . ALA B 1 273 ? -23.114 8.078 10.769 1.00 59.81 256 ALA B O 1
ATOM 5022 N N . ARG B 1 274 ? -23.339 9.694 9.210 1.00 58.35 257 ARG B N 1
ATOM 5023 C CA . ARG B 1 274 ? -24.364 10.426 9.942 1.00 56.78 257 ARG B CA 1
ATOM 5024 C C . ARG B 1 274 ? -25.773 10.017 9.519 1.00 56.29 257 ARG B C 1
ATOM 5025 O O . ARG B 1 274 ? -26.741 10.722 9.805 1.00 56.74 257 ARG B O 1
ATOM 5033 N N . GLY B 1 275 ? -25.884 8.883 8.836 1.00 55.61 258 GLY B N 1
ATOM 5034 C CA . GLY B 1 275 ? -27.181 8.412 8.384 1.00 55.37 258 GLY B CA 1
ATOM 5035 C C . GLY B 1 275 ? -28.046 9.499 7.759 1.00 55.52 258 GLY B C 1
ATOM 5036 O O . GLY B 1 275 ? -28.994 9.980 8.391 1.00 55.55 258 GLY B O 1
ATOM 5037 N N . ALA B 1 276 ? -27.732 9.877 6.517 1.00 54.90 259 ALA B N 1
ATOM 5038 C CA . ALA B 1 276 ? -28.476 10.913 5.801 1.00 53.86 259 ALA B CA 1
ATOM 5039 C C . ALA B 1 276 ? -29.343 10.329 4.698 1.00 53.88 259 ALA B C 1
ATOM 5040 O O . ALA B 1 276 ? -29.149 9.188 4.285 1.00 54.98 259 ALA B O 1
ATOM 5042 N N . ASN B 1 277 ? -30.305 11.117 4.229 1.00 54.82 260 ASN B N 1
ATOM 5043 C CA . ASN B 1 277 ? -31.191 10.685 3.151 1.00 56.80 260 ASN B CA 1
ATOM 5044 C C . ASN B 1 277 ? -30.581 11.102 1.816 1.00 56.87 260 ASN B C 1
ATOM 5045 O O . ASN B 1 277 ? -30.421 12.292 1.543 1.00 56.74 260 ASN B O 1
ATOM 5050 N N . ILE B 1 278 ? -30.240 10.112 0.998 1.00 56.42 261 ILE B N 1
ATOM 5051 C CA . ILE B 1 278 ? -29.642 10.333 -0.315 1.00 55.14 261 ILE B CA 1
ATOM 5052 C C . ILE B 1 278 ? -30.707 10.251 -1.419 1.00 55.39 261 ILE B C 1
ATOM 5053 O O . ILE B 1 278 ? -31.441 9.261 -1.533 1.00 55.08 261 ILE B O 1
ATOM 5058 N N . LEU B 1 279 ? -30.788 11.305 -2.228 1.00 54.80 262 LEU B N 1
ATOM 5059 C CA . LEU B 1 279 ? -31.757 11.376 -3.317 1.00 53.47 262 LEU B CA 1
ATOM 5060 C C . LEU B 1 279 ? -31.144 10.888 -4.637 1.00 52.08 262 LEU B C 1
ATOM 5061 O O . LEU B 1 279 ? -31.785 10.174 -5.418 1.00 52.55 262 LEU B O 1
ATOM 5066 N N . ALA B 1 280 ? -29.901 11.281 -4.883 1.00 49.75 263 ALA B N 1
ATOM 5067 C CA . ALA B 1 280 ? -29.207 10.885 -6.098 1.00 48.56 263 ALA B CA 1
ATOM 5068 C C . ALA B 1 280 ? -27.705 10.940 -5.881 1.00 47.55 263 ALA B C 1
ATOM 5069 O O . ALA B 1 280 ? -27.227 10.868 -4.748 1.00 47.45 263 ALA B O 1
ATOM 5071 N N . ARG B 1 281 ? -26.964 11.085 -6.954 1.00 47.26 264 ARG B N 1
ATOM 5072 C CA . ARG B 1 281 ? -25.509 11.141 -6.843 1.00 48.02 264 ARG B CA 1
ATOM 5073 C C . ARG B 1 281 ? -24.965 12.077 -7.899 1.00 47.05 264 ARG B C 1
ATOM 5074 O O . ARG B 1 281 ? -25.337 11.929 -9.079 1.00 46.79 264 ARG B O 1
ATOM 5082 N N . ILE B 1 282 ? -24.037 12.921 -7.557 1.00 46.32 265 ILE B N 1
ATOM 5083 C CA . ILE B 1 282 ? -23.335 13.740 -8.567 1.00 46.40 265 ILE B CA 1
ATOM 5084 C C . ILE B 1 282 ? -22.080 13.030 -8.996 1.00 45.12 265 ILE B C 1
ATOM 5085 O O . ILE B 1 282 ? -21.270 12.666 -8.114 1.00 43.96 265 ILE B O 1
ATOM 5090 N N . MET B 1 283 ? -21.920 12.726 -10.257 1.00 43.67 266 MET B N 1
ATOM 5091 C CA . MET B 1 283 ? -20.808 11.881 -10.722 1.00 42.20 266 MET B CA 1
ATOM 5092 C C . MET B 1 283 ? -19.872 12.579 -11.697 1.00 41.89 266 MET B C 1
ATOM 5093 O O . MET B 1 283 ? -18.780 12.135 -12.009 1.00 42.47 266 MET B O 1
ATOM 5098 N N . GLY B 1 284 ? -20.232 13.758 -12.188 1.00 41.77 267 GLY B N 1
ATOM 5099 C CA . GLY B 1 284 ? -19.361 14.436 -13.134 1.00 42.64 267 GLY B CA 1
ATOM 5100 C C . GLY B 1 284 ? -19.765 15.862 -13.448 1.00 42.98 267 GLY B C 1
ATOM 5101 O O . GLY B 1 284 ? -20.896 16.256 -13.186 1.00 44.21 267 GLY B O 1
ATOM 5102 N N . ALA B 1 285 ? -18.840 16.634 -14.017 1.00 42.57 268 ALA B N 1
ATOM 5103 C CA . ALA B 1 285 ? -19.103 18.027 -14.375 1.00 40.91 268 ALA B CA 1
ATOM 5104 C C . ALA B 1 285 ? -17.938 18.668 -15.133 1.00 40.15 268 ALA B C 1
ATOM 5105 O O . ALA B 1 285 ? -16.785 18.589 -14.709 1.00 39.95 268 ALA B O 1
ATOM 5107 N N . SER B 1 286 ? -18.243 19.314 -16.252 1.00 40.16 269 SER B N 1
ATOM 5108 C CA . SER B 1 286 ? -17.202 19.962 -17.037 1.00 40.93 269 SER B CA 1
ATOM 5109 C C . SER B 1 286 ? -17.534 21.411 -17.344 1.00 41.05 269 SER B C 1
ATOM 5110 O O . SER B 1 286 ? -18.690 21.806 -17.359 1.00 40.52 269 SER B O 1
ATOM 5113 N N . ILE B 1 287 ? -16.502 22.200 -17.594 1.00 42.88 270 ILE B N 1
ATOM 5114 C CA . ILE B 1 287 ? -16.694 23.602 -17.908 1.00 45.70 270 ILE B CA 1
ATOM 5115 C C . ILE B 1 287 ? -15.964 23.937 -19.207 1.00 46.05 270 ILE B C 1
ATOM 5116 O O . ILE B 1 287 ? -14.785 23.633 -19.361 1.00 46.63 270 ILE B O 1
ATOM 5121 N N . THR B 1 288 ? -16.682 24.571 -20.130 1.00 46.34 271 THR B N 1
ATOM 5122 C CA . THR B 1 288 ? -16.148 24.943 -21.439 1.00 46.72 271 THR B CA 1
ATOM 5123 C C . THR B 1 288 ? -16.637 26.333 -21.852 1.00 47.47 271 THR B C 1
ATOM 5124 O O . THR B 1 288 ? -17.425 26.968 -21.146 1.00 49.09 271 THR B O 1
ATOM 5128 N N . SER B 1 289 ? -16.164 26.797 -23.004 1.00 47.55 272 SER B N 1
ATOM 5129 C CA . SER B 1 289 ? -16.578 28.080 -23.567 1.00 48.13 272 SER B CA 1
ATOM 5130 C C . SER B 1 289 ? -16.438 27.968 -25.086 1.00 48.65 272 SER B C 1
ATOM 5131 O O . SER B 1 289 ? -15.738 27.078 -25.578 1.00 48.60 272 SER B O 1
ATOM 5134 N N . ASP B 1 290 ? -17.108 28.855 -25.822 1.00 49.09 273 ASP B N 1
ATOM 5135 C CA . ASP B 1 290 ? -17.075 28.827 -27.283 1.00 50.23 273 ASP B CA 1
ATOM 5136 C C . ASP B 1 290 ? -16.046 29.762 -27.894 1.00 51.76 273 ASP B C 1
ATOM 5137 O O . ASP B 1 290 ? -15.478 29.456 -28.947 1.00 52.81 273 ASP B O 1
ATOM 5142 N N . GLY B 1 291 ? -15.819 30.902 -27.240 1.00 53.61 274 GLY B N 1
ATOM 5143 C CA . GLY B 1 291 ? -14.890 31.891 -27.757 1.00 55.27 274 GLY B CA 1
ATOM 5144 C C . GLY B 1 291 ? -15.425 32.364 -29.096 1.00 56.69 274 GLY B C 1
ATOM 5145 O O . GLY B 1 291 ? -14.704 32.973 -29.878 1.00 57.58 274 GLY B O 1
ATOM 5146 N N . PHE B 1 292 ? -16.707 32.080 -29.340 1.00 58.36 275 PHE B N 1
ATOM 5147 C CA . PHE B 1 292 ? -17.398 32.409 -30.594 1.00 60.19 275 PHE B CA 1
ATOM 5148 C C . PHE B 1 292 ? -17.971 33.817 -30.644 1.00 61.46 275 PHE B C 1
ATOM 5149 O O . PHE B 1 292 ? -17.326 34.731 -31.156 1.00 62.19 275 PHE B O 1
ATOM 5157 N N . HIS B 1 293 ? -19.185 33.990 -30.129 1.00 62.51 276 HIS B N 1
ATOM 5158 C CA . HIS B 1 293 ? -19.816 35.305 -30.123 1.00 63.79 276 HIS B CA 1
ATOM 5159 C C . HIS B 1 293 ? -20.044 35.691 -28.667 1.00 64.94 276 HIS B C 1
ATOM 5160 O O . HIS B 1 293 ? -19.704 34.924 -27.772 1.00 65.50 276 HIS B O 1
ATOM 5167 N N . MET B 1 294 ? -20.610 36.876 -28.435 1.00 66.73 277 MET B N 1
ATOM 5168 C CA . MET B 1 294 ? -20.904 37.377 -27.084 1.00 67.63 277 MET B CA 1
ATOM 5169 C C . MET B 1 294 ? -22.419 37.449 -26.871 1.00 68.10 277 MET B C 1
ATOM 5170 O O . MET B 1 294 ? -22.904 38.179 -26.008 1.00 67.27 277 MET B O 1
ATOM 5175 N N . VAL B 1 295 ? -23.147 36.684 -27.684 1.00 69.86 278 VAL B N 1
ATOM 5176 C CA . VAL B 1 295 ? -24.605 36.608 -27.649 1.00 71.15 278 VAL B CA 1
ATOM 5177 C C . VAL B 1 295 ? -25.020 35.197 -28.064 1.00 71.60 278 VAL B C 1
ATOM 5178 O O . VAL B 1 295 ? -25.224 34.327 -27.214 1.00 71.53 278 VAL B O 1
ATOM 5182 N N . ALA B 1 296 ? -25.137 34.992 -29.379 1.00 72.48 279 ALA B N 1
ATOM 5183 C CA . ALA B 1 296 ? -25.520 33.703 -29.963 1.00 73.46 279 ALA B CA 1
ATOM 5184 C C . ALA B 1 296 ? -24.295 32.799 -30.159 1.00 73.93 279 ALA B C 1
ATOM 5185 O O . ALA B 1 296 ? -23.326 33.185 -30.820 1.00 74.77 279 ALA B O 1
ATOM 5187 N N . PRO B 1 297 ? -24.333 31.576 -29.591 1.00 74.13 280 PRO B N 1
ATOM 5188 C CA . PRO B 1 297 ? -23.236 30.603 -29.685 1.00 73.36 280 PRO B CA 1
ATOM 5189 C C . PRO B 1 297 ? -22.996 29.949 -31.049 1.00 72.29 280 PRO B C 1
ATOM 5190 O O . PRO B 1 297 ? -23.627 30.298 -32.053 1.00 71.65 280 PRO B O 1
ATOM 5194 N N . ASP B 1 298 ? -22.063 28.998 -31.055 1.00 70.92 281 ASP B N 1
ATOM 5195 C CA . ASP B 1 298 ? -21.676 28.255 -32.249 1.00 69.70 281 ASP B CA 1
ATOM 5196 C C . ASP B 1 298 ? -22.825 27.378 -32.727 1.00 69.45 281 ASP B C 1
ATOM 5197 O O . ASP B 1 298 ? -23.211 26.433 -32.042 1.00 70.86 281 ASP B O 1
ATOM 5202 N N . PRO B 1 299 ? -23.376 27.668 -33.920 1.00 68.27 282 PRO B N 1
ATOM 5203 C CA . PRO B 1 299 ? -24.490 26.903 -34.496 1.00 66.83 282 PRO B CA 1
ATOM 5204 C C . PRO B 1 299 ? -24.254 25.390 -34.620 1.00 66.11 282 PRO B C 1
ATOM 5205 O O . PRO B 1 299 ? -25.165 24.645 -34.977 1.00 65.76 282 PRO B O 1
ATOM 5209 N N . ASN B 1 300 ? -23.040 24.938 -34.322 1.00 65.63 283 ASN B N 1
ATOM 5210 C CA . ASN B 1 300 ? -22.721 23.515 -34.395 1.00 65.72 283 ASN B CA 1
ATOM 5211 C C . ASN B 1 300 ? -22.591 22.916 -32.994 1.00 64.58 283 ASN B C 1
ATOM 5212 O O . ASN B 1 300 ? -22.548 21.693 -32.831 1.00 64.86 283 ASN B O 1
ATOM 5217 N N . GLY B 1 301 ? -22.521 23.782 -31.988 1.00 62.51 284 GLY B N 1
ATOM 5218 C CA . GLY B 1 301 ? -22.409 23.321 -30.616 1.00 59.89 284 GLY B CA 1
ATOM 5219 C C . GLY B 1 301 ? -21.269 22.346 -30.399 1.00 59.22 284 GLY B C 1
ATOM 5220 O O . GLY B 1 301 ? -21.408 21.369 -29.672 1.00 59.17 284 GLY B O 1
ATOM 5221 N N . GLU B 1 302 ? -20.131 22.614 -31.028 1.00 59.20 285 GLU B N 1
ATOM 5222 C CA . GLU B 1 302 ? -18.959 21.756 -30.904 1.00 58.13 285 GLU B CA 1
ATOM 5223 C C . GLU B 1 302 ? -18.475 21.664 -29.454 1.00 56.34 285 GLU B C 1
ATOM 5224 O O . GLU B 1 302 ? -18.373 20.568 -28.898 1.00 56.81 285 GLU B O 1
ATOM 5230 N N . ARG B 1 303 ? -18.182 22.814 -28.843 1.00 53.74 286 ARG B N 1
ATOM 5231 C CA . ARG B 1 303 ? -17.704 22.860 -27.458 1.00 49.99 286 ARG B CA 1
ATOM 5232 C C . ARG B 1 303 ? -18.783 22.557 -26.411 1.00 48.85 286 ARG B C 1
ATOM 5233 O O . ARG B 1 303 ? -18.482 22.098 -25.304 1.00 47.97 286 ARG B O 1
ATOM 5241 N N . ALA B 1 304 ? -20.035 22.826 -26.757 1.00 49.21 287 ALA B N 1
ATOM 5242 C CA . ALA B 1 304 ? -21.137 22.566 -25.843 1.00 49.79 287 ALA B CA 1
ATOM 5243 C C . ALA B 1 304 ? -21.350 21.066 -25.752 1.00 50.13 287 ALA B C 1
ATOM 5244 O O . ALA B 1 304 ? -21.581 20.525 -24.671 1.00 49.83 287 ALA B O 1
ATOM 5246 N N . GLY B 1 305 ? -21.262 20.402 -26.902 1.00 51.13 288 GLY B N 1
ATOM 5247 C CA . GLY B 1 305 ? -21.446 18.965 -26.954 1.00 51.85 288 GLY B CA 1
ATOM 5248 C C . GLY B 1 305 ? -20.278 18.268 -26.301 1.00 52.26 288 GLY B C 1
ATOM 5249 O O . GLY B 1 305 ? -20.404 17.137 -25.840 1.00 53.35 288 GLY B O 1
ATOM 5250 N N . HIS B 1 306 ? -19.143 18.959 -26.252 1.00 51.70 289 HIS B N 1
ATOM 5251 C CA . HIS B 1 306 ? -17.926 18.420 -25.658 1.00 50.43 289 HIS B CA 1
ATOM 5252 C C . HIS B 1 306 ? -17.968 18.370 -24.128 1.00 51.68 289 HIS B C 1
ATOM 5253 O O . HIS B 1 306 ? -17.357 17.497 -23.509 1.00 52.05 289 HIS B O 1
ATOM 5260 N N . ALA B 1 307 ? -18.688 19.307 -23.518 1.00 52.89 290 ALA B N 1
ATOM 5261 C CA . ALA B 1 307 ? -18.805 19.357 -22.064 1.00 52.64 290 ALA B CA 1
ATOM 5262 C C . ALA B 1 307 ? -19.652 18.187 -21.577 1.00 52.95 290 ALA B C 1
ATOM 5263 O O . ALA B 1 307 ? -19.567 17.786 -20.422 1.00 53.68 290 ALA B O 1
ATOM 5265 N N . ILE B 1 308 ? -20.474 17.646 -22.469 1.00 53.99 291 ILE B N 1
ATOM 5266 C CA . ILE B 1 308 ? -21.325 16.506 -22.143 1.00 53.27 291 ILE B CA 1
ATOM 5267 C C . ILE B 1 308 ? -20.435 15.263 -22.133 1.00 53.56 291 ILE B C 1
ATOM 5268 O O . ILE B 1 308 ? -20.573 14.394 -21.275 1.00 53.32 291 ILE B O 1
ATOM 5273 N N . THR B 1 309 ? -19.521 15.198 -23.102 1.00 53.65 292 THR B N 1
ATOM 5274 C CA . THR B 1 309 ? -18.585 14.083 -23.243 1.00 53.76 292 THR B CA 1
ATOM 5275 C C . THR B 1 309 ? -17.706 13.940 -21.998 1.00 54.57 292 THR B C 1
ATOM 5276 O O . THR B 1 309 ? -17.372 12.824 -21.588 1.00 54.73 292 THR B O 1
ATOM 5280 N N . ARG B 1 310 ? -17.331 15.080 -21.413 1.00 54.92 293 ARG B N 1
ATOM 5281 C CA . ARG B 1 310 ? -16.482 15.112 -20.228 1.00 54.35 293 ARG B CA 1
ATOM 5282 C C . ARG B 1 310 ? -17.227 14.801 -18.948 1.00 53.99 293 ARG B C 1
ATOM 5283 O O . ARG B 1 310 ? -16.675 14.181 -18.044 1.00 54.76 293 ARG B O 1
ATOM 5291 N N . ALA B 1 311 ? -18.474 15.244 -18.860 1.00 52.71 294 ALA B N 1
ATOM 5292 C CA . ALA B 1 311 ? -19.280 14.976 -17.678 1.00 51.21 294 ALA B CA 1
ATOM 5293 C C . ALA B 1 311 ? -19.518 13.482 -17.656 1.00 50.66 294 ALA B C 1
ATOM 5294 O O . ALA B 1 311 ? -19.504 12.855 -16.599 1.00 51.77 294 ALA B O 1
ATOM 5296 N N . ILE B 1 312 ? -19.721 12.917 -18.842 1.00 50.26 295 ILE B N 1
ATOM 5297 C CA . ILE B 1 312 ? -19.971 11.485 -18.992 1.00 49.33 295 ILE B CA 1
ATOM 5298 C C . ILE B 1 312 ? -18.730 10.651 -18.683 1.00 49.76 295 ILE B C 1
ATOM 5299 O O . ILE B 1 312 ? -18.831 9.559 -18.133 1.00 50.32 295 ILE B O 1
ATOM 5304 N N . GLN B 1 313 ? -17.559 11.167 -19.037 1.00 50.11 296 GLN B N 1
ATOM 5305 C CA . GLN B 1 313 ? -16.318 10.456 -18.790 1.00 49.64 296 GLN B CA 1
ATOM 5306 C C . GLN B 1 313 ? -15.877 10.596 -17.347 1.00 49.28 296 GLN B C 1
ATOM 5307 O O . GLN B 1 313 ? -15.459 9.621 -16.726 1.00 50.05 296 GLN B O 1
ATOM 5313 N N . LEU B 1 314 ? -15.958 11.818 -16.826 1.00 48.22 297 LEU B N 1
ATOM 5314 C CA . LEU B 1 314 ? -15.567 12.109 -15.451 1.00 46.99 297 LEU B CA 1
ATOM 5315 C C . LEU B 1 314 ? -16.396 11.309 -14.463 1.00 46.81 297 LEU B C 1
ATOM 5316 O O . LEU B 1 314 ? -16.013 11.158 -13.304 1.00 48.00 297 LEU B O 1
ATOM 5321 N N . ALA B 1 315 ? -17.531 10.795 -14.933 1.00 46.60 298 ALA B N 1
ATOM 5322 C CA . ALA B 1 315 ? -18.433 10.007 -14.101 1.00 45.85 298 ALA B CA 1
ATOM 5323 C C . ALA B 1 315 ? -18.240 8.511 -14.359 1.00 45.60 298 ALA B C 1
ATOM 5324 O O . ALA B 1 315 ? -18.945 7.675 -13.796 1.00 44.91 298 ALA B O 1
ATOM 5326 N N . GLY B 1 316 ? -17.275 8.186 -15.213 1.00 46.30 299 GLY B N 1
ATOM 5327 C CA . GLY B 1 316 ? -17.001 6.802 -15.540 1.00 47.04 299 GLY B CA 1
ATOM 5328 C C . GLY B 1 316 ? -18.179 6.132 -16.219 1.00 47.51 299 GLY B C 1
ATOM 5329 O O . GLY B 1 316 ? -18.520 4.988 -15.908 1.00 49.33 299 GLY B O 1
ATOM 5330 N N . LEU B 1 317 ? -18.806 6.843 -17.148 1.00 46.43 300 LEU B N 1
ATOM 5331 C CA . LEU B 1 317 ? -19.950 6.307 -17.865 1.00 45.74 300 LEU B CA 1
ATOM 5332 C C . LEU B 1 317 ? -19.715 6.334 -19.363 1.00 46.01 300 LEU B C 1
ATOM 5333 O O . LEU B 1 317 ? -18.649 6.727 -19.835 1.00 45.80 300 LEU B O 1
ATOM 5338 N N . ALA B 1 318 ? -20.730 5.913 -20.104 1.00 46.33 301 ALA B N 1
ATOM 5339 C CA . ALA B 1 318 ? -20.662 5.895 -21.554 1.00 46.47 301 ALA B CA 1
ATOM 5340 C C . ALA B 1 318 ? -21.882 6.625 -22.112 1.00 46.95 301 ALA B C 1
ATOM 5341 O O . ALA B 1 318 ? -22.928 6.691 -21.461 1.00 47.35 301 ALA B O 1
ATOM 5343 N N . PRO B 1 319 ? -21.759 7.187 -23.327 1.00 47.51 302 PRO B N 1
ATOM 5344 C CA . PRO B 1 319 ? -22.849 7.917 -23.974 1.00 47.35 302 PRO B CA 1
ATOM 5345 C C . PRO B 1 319 ? -24.179 7.172 -23.920 1.00 47.15 302 PRO B C 1
ATOM 5346 O O . PRO B 1 319 ? -25.243 7.790 -23.919 1.00 47.95 302 PRO B O 1
ATOM 5350 N N . GLY B 1 320 ? -24.105 5.845 -23.864 1.00 47.54 303 GLY B N 1
ATOM 5351 C CA . GLY B 1 320 ? -25.305 5.030 -23.824 1.00 48.73 303 GLY B CA 1
ATOM 5352 C C . GLY B 1 320 ? -25.973 4.858 -22.472 1.00 49.73 303 GLY B C 1
ATOM 5353 O O . GLY B 1 320 ? -27.103 4.361 -22.407 1.00 51.05 303 GLY B O 1
ATOM 5354 N N . ASP B 1 321 ? -25.302 5.266 -21.396 1.00 49.94 304 ASP B N 1
ATOM 5355 C CA . ASP B 1 321 ? -25.868 5.127 -20.057 1.00 50.29 304 ASP B CA 1
ATOM 5356 C C . ASP B 1 321 ? -26.792 6.273 -19.673 1.00 49.83 304 ASP B C 1
ATOM 5357 O O . ASP B 1 321 ? -27.565 6.160 -18.721 1.00 49.56 304 ASP B O 1
ATOM 5362 N N . ILE B 1 322 ? -26.716 7.374 -20.415 1.00 49.68 305 ILE B N 1
ATOM 5363 C CA . ILE B 1 322 ? -27.558 8.536 -20.133 1.00 50.76 305 ILE B CA 1
ATOM 5364 C C . ILE B 1 322 ? -28.982 8.307 -20.633 1.00 50.65 305 ILE B C 1
ATOM 5365 O O . ILE B 1 322 ? -29.211 8.103 -21.827 1.00 51.57 305 ILE B O 1
ATOM 5370 N N . ASP B 1 323 ? -29.931 8.351 -19.704 1.00 50.32 306 ASP B N 1
ATOM 5371 C CA . ASP B 1 323 ? -31.342 8.143 -20.011 1.00 48.76 306 ASP B CA 1
ATOM 5372 C C . ASP B 1 323 ? -32.134 9.450 -20.110 1.00 47.53 306 ASP B C 1
ATOM 5373 O O . ASP B 1 323 ? -33.092 9.550 -20.875 1.00 47.40 306 ASP B O 1
ATOM 5378 N N . HIS B 1 324 ? -31.725 10.448 -19.337 1.00 45.69 307 HIS B N 1
ATOM 5379 C CA . HIS B 1 324 ? -32.410 11.735 -19.309 1.00 43.34 307 HIS B CA 1
ATOM 5380 C C . HIS B 1 324 ? -31.407 12.858 -19.519 1.00 43.05 307 HIS B C 1
ATOM 5381 O O . HIS B 1 324 ? -30.209 12.679 -19.310 1.00 41.87 307 HIS B O 1
ATOM 5388 N N . VAL B 1 325 ? -31.904 14.016 -19.934 1.00 43.18 308 VAL B N 1
ATOM 5389 C CA . VAL B 1 325 ? -31.067 15.189 -20.154 1.00 42.88 308 VAL B CA 1
ATOM 5390 C C . VAL B 1 325 ? -31.883 16.452 -19.897 1.00 43.96 308 VAL B C 1
ATOM 5391 O O . VAL B 1 325 ? -32.660 16.866 -20.757 1.00 44.89 308 VAL B O 1
ATOM 5395 N N . ASN B 1 326 ? -31.711 17.063 -18.724 1.00 44.07 309 ASN B N 1
ATOM 5396 C CA . ASN B 1 326 ? -32.459 18.277 -18.393 1.00 43.71 309 ASN B CA 1
ATOM 5397 C C . ASN B 1 326 ? -31.879 19.465 -19.148 1.00 44.57 309 ASN B C 1
ATOM 5398 O O . ASN B 1 326 ? -31.171 20.317 -18.594 1.00 44.18 309 ASN B O 1
ATOM 5403 N N . ALA B 1 327 ? -32.206 19.501 -20.435 1.00 45.23 310 ALA B N 1
ATOM 5404 C CA . ALA B 1 327 ? -31.745 20.522 -21.347 1.00 45.32 310 ALA B CA 1
ATOM 5405 C C . ALA B 1 327 ? -31.860 21.942 -20.808 1.00 46.49 310 ALA B C 1
ATOM 5406 O O . ALA B 1 327 ? -32.732 22.261 -19.994 1.00 46.02 310 ALA B O 1
ATOM 5408 N N . HIS B 1 328 ? -30.963 22.785 -21.271 1.00 47.29 311 HIS B N 1
ATOM 5409 C CA . HIS B 1 328 ? -30.915 24.232 -20.949 1.00 47.70 311 HIS B CA 1
ATOM 5410 C C . HIS B 1 328 ? -31.873 24.973 -21.847 1.00 49.19 311 HIS B C 1
ATOM 5411 O O . HIS B 1 328 ? -32.097 26.197 -21.735 1.00 49.26 311 HIS B O 1
ATOM 5418 N N . ALA B 1 329 ? -32.304 24.317 -22.929 1.00 50.83 312 ALA B N 1
ATOM 5419 C CA . ALA B 1 329 ? -33.030 25.054 -23.994 1.00 51.20 312 ALA B CA 1
ATOM 5420 C C . ALA B 1 329 ? -33.998 26.098 -23.497 1.00 51.81 312 ALA B C 1
ATOM 5421 O O . ALA B 1 329 ? -34.924 25.872 -22.719 1.00 53.13 312 ALA B O 1
ATOM 5423 N N . THR B 1 330 ? -33.685 27.342 -23.884 1.00 52.03 313 THR B N 1
ATOM 5424 C CA . THR B 1 330 ? -34.405 28.546 -23.561 1.00 53.19 313 THR B CA 1
ATOM 5425 C C . THR B 1 330 ? -35.672 28.766 -24.402 1.00 53.96 313 THR B C 1
ATOM 5426 O O . THR B 1 330 ? -36.702 29.188 -23.883 1.00 54.55 313 THR B O 1
ATOM 5430 N N . GLY B 1 331 ? -35.558 28.530 -25.723 1.00 54.12 314 GLY B N 1
ATOM 5431 C CA . GLY B 1 331 ? -36.681 28.728 -26.617 1.00 52.92 314 GLY B CA 1
ATOM 5432 C C . GLY B 1 331 ? -36.360 29.711 -27.728 1.00 52.11 314 GLY B C 1
ATOM 5433 O O . GLY B 1 331 ? -37.263 30.176 -28.421 1.00 51.01 314 GLY B O 1
ATOM 5434 N N . THR B 1 332 ? -35.077 30.039 -27.886 1.00 52.29 315 THR B N 1
ATOM 5435 C CA . THR B 1 332 ? -34.630 30.950 -28.937 1.00 53.45 315 THR B CA 1
ATOM 5436 C C . THR B 1 332 ? -34.421 30.115 -30.190 1.00 54.12 315 THR B C 1
ATOM 5437 O O . THR B 1 332 ? -34.310 28.895 -30.108 1.00 55.11 315 THR B O 1
ATOM 5441 N N . GLN B 1 333 ? -34.359 30.758 -31.347 1.00 55.09 316 GLN B N 1
ATOM 5442 C CA . GLN B 1 333 ? -34.173 30.014 -32.581 1.00 56.04 316 GLN B CA 1
ATOM 5443 C C . GLN B 1 333 ? -32.770 29.392 -32.718 1.00 55.87 316 GLN B C 1
ATOM 5444 O O . GLN B 1 333 ? -32.634 28.174 -32.858 1.00 56.01 316 GLN B O 1
ATOM 5450 N N . VAL B 1 334 ? -31.729 30.217 -32.665 1.00 55.47 317 VAL B N 1
ATOM 5451 C CA . VAL B 1 334 ? -30.370 29.705 -32.814 1.00 55.73 317 VAL B CA 1
ATOM 5452 C C . VAL B 1 334 ? -29.821 28.995 -31.586 1.00 55.89 317 VAL B C 1
ATOM 5453 O O . VAL B 1 334 ? -28.840 28.258 -31.687 1.00 56.25 317 VAL B O 1
ATOM 5457 N N . GLY B 1 335 ? -30.443 29.191 -30.409 1.00 56.32 318 GLY B N 1
ATOM 5458 C CA . GLY B 1 335 ? -29.956 28.503 -29.227 1.00 54.88 318 GLY B CA 1
ATOM 5459 C C . GLY B 1 335 ? -30.234 27.009 -29.253 1.00 54.18 318 GLY B C 1
ATOM 5460 O O . GLY B 1 335 ? -29.374 26.143 -29.002 1.00 54.44 318 GLY B O 1
ATOM 5461 N N . ASP B 1 336 ? -31.542 26.754 -29.406 1.00 53.27 319 ASP B N 1
ATOM 5462 C CA . ASP B 1 336 ? -32.117 25.413 -29.206 1.00 53.00 319 ASP B CA 1
ATOM 5463 C C . ASP B 1 336 ? -31.581 24.399 -30.181 1.00 53.67 319 ASP B C 1
ATOM 5464 O O . ASP B 1 336 ? -31.202 23.271 -29.821 1.00 54.75 319 ASP B O 1
ATOM 5469 N N . LEU B 1 337 ? -31.463 24.851 -31.412 1.00 54.31 320 LEU B N 1
ATOM 5470 C CA . LEU B 1 337 ? -30.834 24.172 -32.528 1.00 54.07 320 LEU B CA 1
ATOM 5471 C C . LEU B 1 337 ? -29.398 23.761 -32.271 1.00 54.25 320 LEU B C 1
ATOM 5472 O O . LEU B 1 337 ? -29.047 22.578 -32.179 1.00 54.34 320 LEU B O 1
ATOM 5477 N N . ALA B 1 338 ? -28.619 24.751 -31.745 1.00 54.59 321 ALA B N 1
ATOM 5478 C CA . ALA B 1 338 ? -27.214 24.492 -31.464 1.00 54.43 321 ALA B CA 1
ATOM 5479 C C . ALA B 1 338 ? -27.063 23.514 -30.306 1.00 54.83 321 ALA B C 1
ATOM 5480 O O . ALA B 1 338 ? -26.049 22.824 -30.204 1.00 56.14 321 ALA B O 1
ATOM 5482 N N . GLU B 1 339 ? -28.064 23.453 -29.428 1.00 54.57 322 GLU B N 1
ATOM 5483 C CA . GLU B 1 339 ? -28.005 22.533 -28.295 1.00 54.06 322 GLU B CA 1
ATOM 5484 C C . GLU B 1 339 ? -28.334 21.116 -28.738 1.00 53.77 322 GLU B C 1
ATOM 5485 O O . GLU B 1 339 ? -27.630 20.171 -28.382 1.00 53.93 322 GLU B O 1
ATOM 5491 N N . GLY B 1 340 ? -29.406 20.972 -29.511 1.00 53.23 323 GLY B N 1
ATOM 5492 C CA . GLY B 1 340 ? -29.788 19.657 -29.987 1.00 53.73 323 GLY B CA 1
ATOM 5493 C C . GLY B 1 340 ? -28.655 19.032 -30.772 1.00 54.86 323 GLY B C 1
ATOM 5494 O O . GLY B 1 340 ? -28.470 17.812 -30.769 1.00 54.79 323 GLY B O 1
ATOM 5495 N N . ARG B 1 341 ? -27.891 19.886 -31.447 1.00 55.17 324 ARG B N 1
ATOM 5496 C CA . ARG B 1 341 ? -26.758 19.458 -32.257 1.00 55.60 324 ARG B CA 1
ATOM 5497 C C . ARG B 1 341 ? -25.589 19.035 -31.357 1.00 55.07 324 ARG B C 1
ATOM 5498 O O . ARG B 1 341 ? -24.782 18.182 -31.726 1.00 55.10 324 ARG B O 1
ATOM 5506 N N . ALA B 1 342 ? -25.519 19.621 -30.166 1.00 54.48 325 ALA B N 1
ATOM 5507 C CA . ALA B 1 342 ? -24.454 19.311 -29.215 1.00 54.51 325 ALA B CA 1
ATOM 5508 C C . ALA B 1 342 ? -24.747 18.040 -28.420 1.00 54.37 325 ALA B C 1
ATOM 5509 O O . ALA B 1 342 ? -23.834 17.385 -27.917 1.00 55.31 325 ALA B O 1
ATOM 5511 N N . ILE B 1 343 ? -26.028 17.708 -28.306 1.00 53.85 326 ILE B N 1
ATOM 5512 C CA . ILE B 1 343 ? -26.466 16.521 -27.586 1.00 53.30 326 ILE B CA 1
ATOM 5513 C C . ILE B 1 343 ? -26.085 15.308 -28.422 1.00 53.17 326 ILE B C 1
ATOM 5514 O O . ILE B 1 343 ? -25.551 14.321 -27.915 1.00 53.65 326 ILE B O 1
ATOM 5519 N N . ASN B 1 344 ? -26.360 15.405 -29.715 1.00 52.79 327 ASN B N 1
ATOM 5520 C CA . ASN B 1 344 ? -26.065 14.343 -30.663 1.00 53.81 327 ASN B CA 1
ATOM 5521 C C . ASN B 1 344 ? -24.556 14.169 -30.897 1.00 54.42 327 ASN B C 1
ATOM 5522 O O . ASN B 1 344 ? -24.105 13.066 -31.229 1.00 55.70 327 ASN B O 1
ATOM 5527 N N . ASN B 1 345 ? -23.787 15.252 -30.735 1.00 53.33 328 ASN B N 1
ATOM 5528 C CA . ASN B 1 345 ? -22.328 15.216 -30.897 1.00 52.39 328 ASN B CA 1
ATOM 5529 C C . ASN B 1 345 ? -21.709 14.415 -29.771 1.00 52.87 328 ASN B C 1
ATOM 5530 O O . ASN B 1 345 ? -20.744 13.688 -29.968 1.00 52.31 328 ASN B O 1
ATOM 5535 N N . ALA B 1 346 ? -22.264 14.580 -28.578 1.00 53.70 329 ALA B N 1
ATOM 5536 C CA . ALA B 1 346 ? -21.781 13.879 -27.399 1.00 54.87 329 ALA B CA 1
ATOM 5537 C C . ALA B 1 346 ? -22.302 12.455 -27.394 1.00 54.82 329 ALA B C 1
ATOM 5538 O O . ALA B 1 346 ? -21.533 11.508 -27.284 1.00 55.48 329 ALA B O 1
ATOM 5540 N N . LEU B 1 347 ? -23.613 12.304 -27.514 1.00 55.03 330 LEU B N 1
ATOM 5541 C CA . LEU B 1 347 ? -24.210 10.978 -27.512 1.00 55.58 330 LEU B CA 1
ATOM 5542 C C . LEU B 1 347 ? -24.053 10.248 -28.842 1.00 55.92 330 LEU B C 1
ATOM 5543 O O . LEU B 1 347 ? -23.401 9.201 -28.912 1.00 56.20 330 LEU B O 1
ATOM 5548 N N . GLY B 1 348 ? -24.644 10.801 -29.894 1.00 55.97 331 GLY B N 1
ATOM 5549 C CA . GLY B 1 348 ? -24.542 10.171 -31.193 1.00 55.79 331 GLY B CA 1
ATOM 5550 C C . GLY B 1 348 ? -25.865 9.543 -31.566 1.00 56.03 331 GLY B C 1
ATOM 5551 O O . GLY B 1 348 ? -26.879 10.238 -31.609 1.00 57.59 331 GLY B O 1
ATOM 5552 N N . GLY B 1 349 ? -25.870 8.236 -31.815 1.00 55.44 332 GLY B N 1
ATOM 5553 C CA . GLY B 1 349 ? -27.100 7.565 -32.194 1.00 54.28 332 GLY B CA 1
ATOM 5554 C C . GLY B 1 349 ? -28.099 7.409 -31.066 1.00 53.31 332 GLY B C 1
ATOM 5555 O O . GLY B 1 349 ? -29.303 7.319 -31.306 1.00 52.69 332 GLY B O 1
ATOM 5556 N N . ASN B 1 350 ? -27.600 7.389 -29.835 1.00 52.64 333 ASN B N 1
ATOM 5557 C CA . ASN B 1 350 ? -28.448 7.224 -28.658 1.00 51.53 333 ASN B CA 1
ATOM 5558 C C . ASN B 1 350 ? -29.526 8.290 -28.564 1.00 51.03 333 ASN B C 1
ATOM 5559 O O . ASN B 1 350 ? -29.408 9.350 -29.161 1.00 52.24 333 ASN B O 1
ATOM 5564 N N . ARG B 1 351 ? -30.591 8.010 -27.827 1.00 50.41 334 ARG B N 1
ATOM 5565 C CA . ARG B 1 351 ? -31.637 9.003 -27.683 1.00 52.00 334 ARG B CA 1
ATOM 5566 C C . ARG B 1 351 ? -32.325 8.949 -26.315 1.00 53.13 334 ARG B C 1
ATOM 5567 O O . ARG B 1 351 ? -33.191 8.110 -26.076 1.00 52.24 334 ARG B O 1
ATOM 5575 N N . PRO B 1 352 ? -31.937 9.854 -25.397 1.00 54.00 335 PRO B N 1
ATOM 5576 C CA . PRO B 1 352 ? -32.498 9.935 -24.046 1.00 54.21 335 PRO B CA 1
ATOM 5577 C C . PRO B 1 352 ? -33.704 10.875 -23.984 1.00 54.57 335 PRO B C 1
ATOM 5578 O O . PRO B 1 352 ? -33.900 11.697 -24.885 1.00 54.98 335 PRO B O 1
ATOM 5582 N N . ALA B 1 353 ? -34.499 10.751 -22.918 1.00 54.38 336 ALA B N 1
ATOM 5583 C CA . ALA B 1 353 ? -35.682 11.590 -22.722 1.00 53.39 336 ALA B CA 1
ATOM 5584 C C . ALA B 1 353 ? -35.258 12.982 -22.288 1.00 52.79 336 ALA B C 1
ATOM 5585 O O . ALA B 1 353 ? -34.890 13.200 -21.134 1.00 51.94 336 ALA B O 1
ATOM 5587 N N . VAL B 1 354 ? -35.295 13.903 -23.249 1.00 52.43 337 VAL B N 1
ATOM 5588 C CA . VAL B 1 354 ? -34.923 15.301 -23.060 1.00 51.75 337 VAL B CA 1
ATOM 5589 C C . VAL B 1 354 ? -36.086 16.108 -22.496 1.00 51.92 337 VAL B C 1
ATOM 5590 O O . VAL B 1 354 ? -37.243 15.869 -22.843 1.00 51.61 337 VAL B O 1
ATOM 5594 N N . TYR B 1 355 ? -35.762 17.071 -21.635 1.00 51.85 338 TYR B N 1
ATOM 5595 C CA . TYR B 1 355 ? -36.760 17.924 -21.005 1.00 51.04 338 TYR B CA 1
ATOM 5596 C C . TYR B 1 355 ? -36.275 19.375 -20.948 1.00 50.87 338 TYR B C 1
ATOM 5597 O O . TYR B 1 355 ? -35.090 19.636 -20.700 1.00 51.62 338 TYR B O 1
ATOM 5606 N N . ALA B 1 356 ? -37.192 20.309 -21.209 1.00 49.90 339 ALA B N 1
ATOM 5607 C CA . ALA B 1 356 ? -36.882 21.738 -21.173 1.00 48.49 339 ALA B CA 1
ATOM 5608 C C . ALA B 1 356 ? -37.656 22.319 -20.009 1.00 47.46 339 ALA B C 1
ATOM 5609 O O . ALA B 1 356 ? -38.845 22.595 -20.121 1.00 46.84 339 ALA B O 1
ATOM 5611 N N . PRO B 1 357 ? -36.992 22.499 -18.864 1.00 46.29 340 PRO B N 1
ATOM 5612 C CA . PRO B 1 357 ? -37.701 23.051 -17.715 1.00 46.17 340 PRO B CA 1
ATOM 5613 C C . PRO B 1 357 ? -38.112 24.523 -17.845 1.00 46.38 340 PRO B C 1
ATOM 5614 O O . PRO B 1 357 ? -39.207 24.901 -17.433 1.00 48.34 340 PRO B O 1
ATOM 5618 N N . LYS B 1 358 ? -37.245 25.353 -18.418 1.00 45.15 341 LYS B N 1
ATOM 5619 C CA . LYS B 1 358 ? -37.547 26.775 -18.576 1.00 43.57 341 LYS B CA 1
ATOM 5620 C C . LYS B 1 358 ? -38.899 27.045 -19.211 1.00 43.91 341 LYS B C 1
ATOM 5621 O O . LYS B 1 358 ? -39.470 28.112 -19.013 1.00 43.74 341 LYS B O 1
ATOM 5627 N N . SER B 1 359 ? -39.403 26.082 -19.979 1.00 44.48 342 SER B N 1
ATOM 5628 C CA . SER B 1 359 ? -40.683 26.234 -20.669 1.00 44.96 342 SER B CA 1
ATOM 5629 C C . SER B 1 359 ? -41.864 26.431 -19.709 1.00 46.34 342 SER B C 1
ATOM 5630 O O . SER B 1 359 ? -42.880 27.045 -20.066 1.00 45.74 342 SER B O 1
ATOM 5633 N N . ALA B 1 360 ? -41.726 25.923 -18.487 1.00 46.72 343 ALA B N 1
ATOM 5634 C CA . ALA B 1 360 ? -42.787 26.043 -17.494 1.00 45.55 343 ALA B CA 1
ATOM 5635 C C . ALA B 1 360 ? -42.412 27.042 -16.406 1.00 44.72 343 ALA B C 1
ATOM 5636 O O . ALA B 1 360 ? -43.278 27.661 -15.793 1.00 45.65 343 ALA B O 1
ATOM 5638 N N . LEU B 1 361 ? -41.113 27.200 -16.175 1.00 43.86 344 LEU B N 1
ATOM 5639 C CA . LEU B 1 361 ? -40.617 28.104 -15.141 1.00 43.80 344 LEU B CA 1
ATOM 5640 C C . LEU B 1 361 ? -40.106 29.429 -15.687 1.00 44.61 344 LEU B C 1
ATOM 5641 O O . LEU B 1 361 ? -40.712 30.479 -15.492 1.00 46.01 344 LEU B O 1
ATOM 5646 N N . GLY B 1 362 ? -38.975 29.390 -16.365 1.00 44.75 345 GLY B N 1
ATOM 5647 C CA . GLY B 1 362 ? -38.455 30.624 -16.895 1.00 43.76 345 GLY B CA 1
ATOM 5648 C C . GLY B 1 362 ? -36.978 30.704 -16.643 1.00 42.98 345 GLY B C 1
ATOM 5649 O O . GLY B 1 362 ? -36.431 29.960 -15.835 1.00 44.28 345 GLY B O 1
ATOM 5650 N N . HIS B 1 363 ? -36.342 31.618 -17.356 1.00 16.72 346 HIS B N 1
ATOM 5651 C CA . HIS B 1 363 ? -34.914 31.840 -17.250 1.00 16.72 346 HIS B CA 1
ATOM 5652 C C . HIS B 1 363 ? -34.590 32.615 -15.960 1.00 16.72 346 HIS B C 1
ATOM 5653 O O . HIS B 1 363 ? -34.973 33.783 -15.794 1.00 44.31 346 HIS B O 1
ATOM 5660 N N . SER B 1 364 ? -34.040 31.990 -15.021 1.00 45.22 347 SER B N 1
ATOM 5661 C CA . SER B 1 364 ? -33.388 32.362 -13.810 1.00 44.74 347 SER B CA 1
ATOM 5662 C C . SER B 1 364 ? -32.043 33.018 -13.860 1.00 45.29 347 SER B C 1
ATOM 5663 O O . SER B 1 364 ? -31.695 33.660 -12.822 1.00 45.28 347 SER B O 1
ATOM 5666 N N . VAL B 1 365 ? -31.182 32.707 -14.784 1.00 15.00 348 VAL B N 1
ATOM 5667 C CA . VAL B 1 365 ? -29.913 33.218 -15.173 1.00 15.00 348 VAL B CA 1
ATOM 5668 C C . VAL B 1 365 ? -28.827 32.751 -14.246 1.00 15.00 348 VAL B C 1
ATOM 5669 O O . VAL B 1 365 ? -28.523 31.524 -14.314 1.00 46.21 348 VAL B O 1
ATOM 5673 N N . GLY B 1 366 ? -28.547 33.432 -13.168 1.00 45.63 349 GLY B N 1
ATOM 5674 C CA . GLY B 1 366 ? -27.482 33.006 -12.251 1.00 44.59 349 GLY B CA 1
ATOM 5675 C C . GLY B 1 366 ? -27.850 31.699 -11.597 1.00 44.69 349 GLY B C 1
ATOM 5676 O O . GLY B 1 366 ? -27.057 31.069 -10.902 1.00 44.44 349 GLY B O 1
ATOM 5677 N N . ALA B 1 367 ? -29.256 31.667 -11.427 1.00 44.69 350 ALA B N 1
ATOM 5678 C CA . ALA B 1 367 ? -29.838 30.637 -10.567 1.00 44.10 350 ALA B CA 1
ATOM 5679 C C . ALA B 1 367 ? -30.433 29.442 -11.308 1.00 43.60 350 ALA B C 1
ATOM 5680 O O . ALA B 1 367 ? -30.543 28.357 -10.738 1.00 42.86 350 ALA B O 1
ATOM 5682 N N . VAL B 1 368 ? -30.797 29.641 -12.574 1.00 43.65 351 VAL B N 1
ATOM 5683 C CA . VAL B 1 368 ? -31.419 28.599 -13.393 1.00 44.45 351 VAL B CA 1
ATOM 5684 C C . VAL B 1 368 ? -30.675 27.270 -13.477 1.00 45.03 351 VAL B C 1
ATOM 5685 O O . VAL B 1 368 ? -31.298 26.211 -13.502 1.00 45.07 351 VAL B O 1
ATOM 5689 N N . GLY B 1 369 ? -29.350 27.321 -13.518 1.00 46.29 352 GLY B N 1
ATOM 5690 C CA . GLY B 1 369 ? -28.572 26.096 -13.599 1.00 47.17 352 GLY B CA 1
ATOM 5691 C C . GLY B 1 369 ? -28.686 25.245 -12.347 1.00 47.82 352 GLY B C 1
ATOM 5692 O O . GLY B 1 369 ? -28.696 24.011 -12.426 1.00 48.56 352 GLY B O 1
ATOM 5693 N N . ALA B 1 370 ? -28.770 25.911 -11.194 1.00 47.28 353 ALA B N 1
ATOM 5694 C CA . ALA B 1 370 ? -28.901 25.237 -9.908 1.00 46.69 353 ALA B CA 1
ATOM 5695 C C . ALA B 1 370 ? -30.308 24.647 -9.770 1.00 46.69 353 ALA B C 1
ATOM 5696 O O . ALA B 1 370 ? -30.491 23.573 -9.204 1.00 46.63 353 ALA B O 1
ATOM 5698 N N . VAL B 1 371 ? -31.298 25.359 -10.299 1.00 46.03 354 VAL B N 1
ATOM 5699 C CA . VAL B 1 371 ? -32.686 24.911 -10.255 1.00 44.64 354 VAL B CA 1
ATOM 5700 C C . VAL B 1 371 ? -32.915 23.677 -11.122 1.00 45.08 354 VAL B C 1
ATOM 5701 O O . VAL B 1 371 ? -33.604 22.743 -10.706 1.00 45.55 354 VAL B O 1
ATOM 5705 N N . GLU B 1 372 ? -32.344 23.668 -12.325 1.00 44.67 355 GLU B N 1
ATOM 5706 C CA . GLU B 1 372 ? -32.518 22.529 -13.218 1.00 44.82 355 GLU B CA 1
ATOM 5707 C C . GLU B 1 372 ? -31.723 21.329 -12.734 1.00 44.54 355 GLU B C 1
ATOM 5708 O O . GLU B 1 372 ? -32.009 20.199 -13.117 1.00 45.88 355 GLU B O 1
ATOM 5714 N N . SER B 1 373 ? -30.727 21.575 -11.889 1.00 43.30 356 SER B N 1
ATOM 5715 C CA . SER B 1 373 ? -29.911 20.496 -11.349 1.00 43.44 356 SER B CA 1
ATOM 5716 C C . SER B 1 373 ? -30.706 19.795 -10.255 1.00 43.54 356 SER B C 1
ATOM 5717 O O . SER B 1 373 ? -30.502 18.618 -9.974 1.00 45.10 356 SER B O 1
ATOM 5720 N N . ILE B 1 374 ? -31.614 20.532 -9.631 1.00 44.20 357 ILE B N 1
ATOM 5721 C CA . ILE B 1 374 ? -32.449 19.970 -8.580 1.00 44.24 357 ILE B CA 1
ATOM 5722 C C . ILE B 1 374 ? -33.588 19.185 -9.223 1.00 45.88 357 ILE B C 1
ATOM 5723 O O . ILE B 1 374 ? -34.174 18.305 -8.592 1.00 48.11 357 ILE B O 1
ATOM 5728 N N . LEU B 1 375 ? -33.897 19.512 -10.479 1.00 46.07 358 LEU B N 1
ATOM 5729 C CA . LEU B 1 375 ? -34.963 18.843 -11.219 1.00 45.89 358 LEU B CA 1
ATOM 5730 C C . LEU B 1 375 ? -34.467 17.533 -11.823 1.00 46.22 358 LEU B C 1
ATOM 5731 O O . LEU B 1 375 ? -35.251 16.615 -12.066 1.00 46.09 358 LEU B O 1
ATOM 5736 N N . THR B 1 376 ? -33.159 17.451 -12.056 1.00 47.14 359 THR B N 1
ATOM 5737 C CA . THR B 1 376 ? -32.547 16.244 -12.616 1.00 47.63 359 THR B CA 1
ATOM 5738 C C . THR B 1 376 ? -32.505 15.185 -11.525 1.00 47.74 359 THR B C 1
ATOM 5739 O O . THR B 1 376 ? -32.547 13.986 -11.791 1.00 48.74 359 THR B O 1
ATOM 5743 N N . VAL B 1 377 ? -32.422 15.647 -10.287 1.00 48.00 360 VAL B N 1
ATOM 5744 C CA . VAL B 1 377 ? -32.374 14.755 -9.146 1.00 48.55 360 VAL B CA 1
ATOM 5745 C C . VAL B 1 377 ? -33.744 14.157 -8.844 1.00 48.89 360 VAL B C 1
ATOM 5746 O O . VAL B 1 377 ? -33.871 12.950 -8.642 1.00 49.87 360 VAL B O 1
ATOM 5750 N N . LEU B 1 378 ? -34.767 15.001 -8.813 1.00 48.67 361 LEU B N 1
ATOM 5751 C CA . LEU B 1 378 ? -36.116 14.541 -8.523 1.00 49.04 361 LEU B CA 1
ATOM 5752 C C . LEU B 1 378 ? -36.603 13.567 -9.581 1.00 49.55 361 LEU B C 1
ATOM 5753 O O . LEU B 1 378 ? -37.388 12.662 -9.300 1.00 49.74 361 LEU B O 1
ATOM 5758 N N . ALA B 1 379 ? -36.130 13.752 -10.803 1.00 50.14 362 ALA B N 1
ATOM 5759 C CA . ALA B 1 379 ? -36.519 12.870 -11.886 1.00 50.79 362 ALA B CA 1
ATOM 5760 C C . ALA B 1 379 ? -35.917 11.504 -11.594 1.00 51.33 362 ALA B C 1
ATOM 5761 O O . ALA B 1 379 ? -36.518 10.475 -11.913 1.00 52.76 362 ALA B O 1
ATOM 5763 N N . LEU B 1 380 ? -34.728 11.518 -10.981 1.00 51.35 363 LEU B N 1
ATOM 5764 C CA . LEU B 1 380 ? -33.987 10.305 -10.602 1.00 50.14 363 LEU B CA 1
ATOM 5765 C C . LEU B 1 380 ? -34.561 9.635 -9.358 1.00 50.13 363 LEU B C 1
ATOM 5766 O O . LEU B 1 380 ? -34.649 8.411 -9.275 1.00 50.06 363 LEU B O 1
ATOM 5771 N N . ARG B 1 381 ? -34.943 10.455 -8.390 1.00 49.61 364 ARG B N 1
ATOM 5772 C CA . ARG B 1 381 ? -35.502 9.966 -7.150 1.00 50.14 364 ARG B CA 1
ATOM 5773 C C . ARG B 1 381 ? -36.917 9.403 -7.341 1.00 50.61 364 ARG B C 1
ATOM 5774 O O . ARG B 1 381 ? -37.341 8.527 -6.582 1.00 52.72 364 ARG B O 1
ATOM 5782 N N . ASP B 1 382 ? -37.634 9.893 -8.355 1.00 49.14 365 ASP B N 1
ATOM 5783 C CA . ASP B 1 382 ? -39.008 9.470 -8.630 1.00 47.41 365 ASP B CA 1
ATOM 5784 C C . ASP B 1 382 ? -39.206 8.669 -9.907 1.00 47.59 365 ASP B C 1
ATOM 5785 O O . ASP B 1 382 ? -40.253 8.059 -10.101 1.00 46.99 365 ASP B O 1
ATOM 5790 N N . GLN B 1 383 ? -38.217 8.692 -10.788 1.00 48.75 366 GLN B N 1
ATOM 5791 C CA . GLN B 1 383 ? -38.304 7.956 -12.043 1.00 49.16 366 GLN B CA 1
ATOM 5792 C C . GLN B 1 383 ? -39.415 8.491 -12.944 1.00 49.33 366 GLN B C 1
ATOM 5793 O O . GLN B 1 383 ? -40.004 7.746 -13.730 1.00 49.92 366 GLN B O 1
ATOM 5799 N N . VAL B 1 384 ? -39.691 9.786 -12.820 1.00 49.14 367 VAL B N 1
ATOM 5800 C CA . VAL B 1 384 ? -40.717 10.460 -13.612 1.00 48.92 367 VAL B CA 1
ATOM 5801 C C . VAL B 1 384 ? -40.148 11.773 -14.120 1.00 48.60 367 VAL B C 1
ATOM 5802 O O . VAL B 1 384 ? -39.351 12.415 -13.437 1.00 48.85 367 VAL B O 1
ATOM 5806 N N . ILE B 1 385 ? -40.571 12.170 -15.314 1.00 48.38 368 ILE B N 1
ATOM 5807 C CA . ILE B 1 385 ? -40.116 13.413 -15.928 1.00 48.07 368 ILE B CA 1
ATOM 5808 C C . ILE B 1 385 ? -41.311 14.220 -16.436 1.00 48.06 368 ILE B C 1
ATOM 5809 O O . ILE B 1 385 ? -42.139 13.692 -17.175 1.00 48.78 368 ILE B O 1
ATOM 5814 N N . PRO B 1 386 ? -41.426 15.503 -16.042 1.00 47.57 369 PRO B N 1
ATOM 5815 C CA . PRO B 1 386 ? -42.548 16.336 -16.496 1.00 47.91 369 PRO B CA 1
ATOM 5816 C C . PRO B 1 386 ? -42.426 16.705 -17.977 1.00 49.08 369 PRO B C 1
ATOM 5817 O O . PRO B 1 386 ? -41.350 16.607 -18.561 1.00 50.21 369 PRO B O 1
ATOM 5821 N N . PRO B 1 387 ? -43.530 17.136 -18.607 1.00 49.96 370 PRO B N 1
ATOM 5822 C CA . PRO B 1 387 ? -43.472 17.490 -20.028 1.00 51.23 370 PRO B CA 1
ATOM 5823 C C . PRO B 1 387 ? -43.195 18.956 -20.346 1.00 53.56 370 PRO B C 1
ATOM 5824 O O . PRO B 1 387 ? -43.486 19.846 -19.543 1.00 54.16 370 PRO B O 1
ATOM 5828 N N . THR B 1 388 ? -42.637 19.200 -21.515 1.00 55.59 371 THR B N 1
ATOM 5829 C CA . THR B 1 388 ? -42.373 20.557 -22.027 1.00 57.65 371 THR B CA 1
ATOM 5830 C C . THR B 1 388 ? -43.740 21.207 -22.288 1.00 59.93 371 THR B C 1
ATOM 5831 O O . THR B 1 388 ? -44.593 20.605 -22.973 1.00 60.77 371 THR B O 1
ATOM 5835 N N . LEU B 1 389 ? -43.960 22.368 -21.742 1.00 61.59 372 LEU B N 1
ATOM 5836 C CA . LEU B 1 389 ? -45.220 23.041 -21.774 1.00 63.47 372 LEU B CA 1
ATOM 5837 C C . LEU B 1 389 ? -45.685 23.639 -23.058 1.00 64.47 372 LEU B C 1
ATOM 5838 O O . LEU B 1 389 ? -46.874 24.036 -23.151 1.00 66.06 372 LEU B O 1
ATOM 5843 N N . ASN B 1 390 ? -44.900 23.648 -24.131 1.00 64.03 373 ASN B N 1
ATOM 5844 C CA . ASN B 1 390 ? -45.345 24.325 -25.369 1.00 63.99 373 ASN B CA 1
ATOM 5845 C C . ASN B 1 390 ? -44.895 23.666 -26.634 1.00 64.21 373 ASN B C 1
ATOM 5846 O O . ASN B 1 390 ? -44.608 24.149 -27.709 1.00 64.13 373 ASN B O 1
ATOM 5851 N N . LEU B 1 391 ? -44.853 22.341 -26.680 1.00 63.45 374 LEU B N 1
ATOM 5852 C CA . LEU B 1 391 ? -44.418 21.628 -27.862 1.00 63.31 374 LEU B CA 1
ATOM 5853 C C . LEU B 1 391 ? -45.615 21.015 -28.568 1.00 63.90 374 LEU B C 1
ATOM 5854 O O . LEU B 1 391 ? -46.380 20.252 -27.966 1.00 64.74 374 LEU B O 1
ATOM 5859 N N . VAL B 1 392 ? -45.774 21.365 -29.843 1.00 63.42 375 VAL B N 1
ATOM 5860 C CA . VAL B 1 392 ? -46.859 20.851 -30.674 1.00 61.55 375 VAL B CA 1
ATOM 5861 C C . VAL B 1 392 ? -46.228 20.198 -31.889 1.00 60.80 375 VAL B C 1
ATOM 5862 O O . VAL B 1 392 ? -46.661 19.137 -32.333 1.00 61.05 375 VAL B O 1
ATOM 5866 N N . ASN B 1 393 ? -45.187 20.835 -32.412 1.00 59.82 376 ASN B N 1
ATOM 5867 C CA . ASN B 1 393 ? -44.465 20.317 -33.565 1.00 59.91 376 ASN B CA 1
ATOM 5868 C C . ASN B 1 393 ? -43.002 20.713 -33.481 1.00 60.04 376 ASN B C 1
ATOM 5869 O O . ASN B 1 393 ? -42.599 21.758 -33.981 1.00 60.23 376 ASN B O 1
ATOM 5874 N N . LEU B 1 394 ? -42.207 19.868 -32.842 1.00 60.70 377 LEU B N 1
ATOM 5875 C CA . LEU B 1 394 ? -40.785 20.126 -32.682 1.00 61.76 377 LEU B CA 1
ATOM 5876 C C . LEU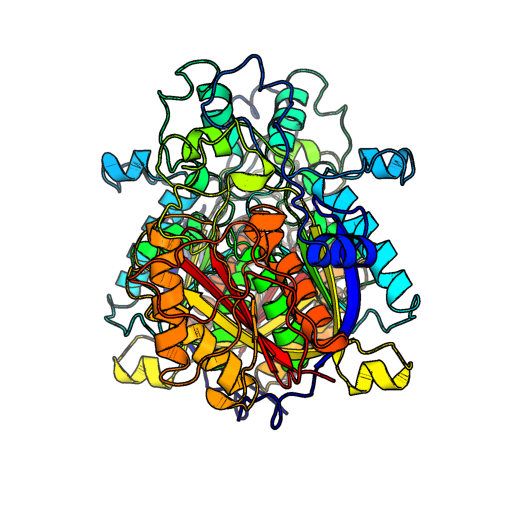 B 1 394 ? -40.081 20.438 -33.998 1.00 62.22 377 LEU B C 1
ATOM 5877 O O . LEU B 1 394 ? -40.287 19.755 -35.001 1.00 61.84 377 LEU B O 1
ATOM 5882 N N . ASP B 1 395 ? -39.264 21.486 -33.989 1.00 63.09 378 ASP B N 1
ATOM 5883 C CA . ASP B 1 395 ? -38.511 21.880 -35.172 1.00 64.61 378 ASP B CA 1
ATOM 5884 C C . ASP B 1 395 ? -37.876 20.637 -35.794 1.00 66.30 378 ASP B C 1
ATOM 5885 O O . ASP B 1 395 ? -37.073 19.956 -35.160 1.00 66.48 378 ASP B O 1
ATOM 5890 N N . PRO B 1 396 ? -38.231 20.326 -37.050 1.00 67.88 379 PRO B N 1
ATOM 5891 C CA . PRO B 1 396 ? -37.676 19.151 -37.738 1.00 68.07 379 PRO B CA 1
ATOM 5892 C C . PRO B 1 396 ? -36.157 19.222 -37.943 1.00 68.21 379 PRO B C 1
ATOM 5893 O O . PRO B 1 396 ? -35.547 18.293 -38.487 1.00 68.44 379 PRO B O 1
ATOM 5897 N N . GLU B 1 397 ? -35.557 20.325 -37.496 1.00 67.30 380 GLU B N 1
ATOM 5898 C CA . GLU B 1 397 ? -34.119 20.545 -37.631 1.00 67.02 380 GLU B CA 1
ATOM 5899 C C . GLU B 1 397 ? -33.377 19.980 -36.419 1.00 66.59 380 GLU B C 1
ATOM 5900 O O . GLU B 1 397 ? -32.147 20.079 -36.323 1.00 67.12 380 GLU B O 1
ATOM 5906 N N . ILE B 1 398 ? -34.143 19.379 -35.509 1.00 65.38 381 ILE B N 1
ATOM 5907 C CA . ILE B 1 398 ? -33.618 18.783 -34.274 1.00 63.80 381 ILE B CA 1
ATOM 5908 C C . ILE B 1 398 ? -34.064 17.323 -34.108 1.00 62.29 381 ILE B C 1
ATOM 5909 O O . ILE B 1 398 ? -35.237 17.004 -34.310 1.00 62.37 381 ILE B O 1
ATOM 5914 N N . ASP B 1 399 ? -33.139 16.444 -33.734 1.00 59.91 382 ASP B N 1
ATOM 5915 C CA . ASP B 1 399 ? -33.477 15.033 -33.553 1.00 58.50 382 ASP B CA 1
ATOM 5916 C C . ASP B 1 399 ? -33.342 14.615 -32.094 1.00 57.80 382 ASP B C 1
ATOM 5917 O O . ASP B 1 399 ? -32.291 14.122 -31.682 1.00 58.68 382 ASP B O 1
ATOM 5922 N N . LEU B 1 400 ? -34.408 14.810 -31.319 1.00 56.36 383 LEU B N 1
ATOM 5923 C CA . LEU B 1 400 ? -34.406 14.457 -29.900 1.00 55.42 383 LEU B CA 1
ATOM 5924 C C . LEU B 1 400 ? -35.786 14.033 -29.412 1.00 55.31 383 LEU B C 1
ATOM 5925 O O . LEU B 1 400 ? -36.799 14.501 -29.924 1.00 55.25 383 LEU B O 1
ATOM 5930 N N . ASP B 1 401 ? -35.811 13.156 -28.408 1.00 55.41 384 ASP B N 1
ATOM 5931 C CA . ASP B 1 401 ? -37.059 12.656 -27.823 1.00 54.88 384 ASP B CA 1
ATOM 5932 C C . ASP B 1 401 ? -37.526 13.596 -26.715 1.00 54.70 384 ASP B C 1
ATOM 5933 O O . ASP B 1 401 ? -37.084 13.491 -25.574 1.00 54.46 384 ASP B O 1
ATOM 5938 N N . VAL B 1 402 ? -38.430 14.509 -27.042 1.00 53.77 385 VAL B N 1
ATOM 5939 C CA . VAL B 1 402 ? -38.904 15.454 -26.040 1.00 54.21 385 VAL B CA 1
ATOM 5940 C C . VAL B 1 402 ? -40.275 15.103 -25.470 1.00 55.41 385 VAL B C 1
ATOM 5941 O O . VAL B 1 402 ? -41.128 14.590 -26.189 1.00 56.88 385 VAL B O 1
ATOM 5945 N N . VAL B 1 403 ? -40.484 15.389 -24.182 1.00 56.50 386 VAL B N 1
ATOM 5946 C CA . VAL B 1 403 ? -41.765 15.117 -23.519 1.00 57.14 386 VAL B CA 1
ATOM 5947 C C . VAL B 1 403 ? -42.670 16.328 -23.687 1.00 58.84 386 VAL B C 1
ATOM 5948 O O . VAL B 1 403 ? -42.296 17.450 -23.329 1.00 58.47 386 VAL B O 1
ATOM 5952 N N . ALA B 1 404 ? -43.867 16.099 -24.216 1.00 60.37 387 ALA B N 1
ATOM 5953 C CA . ALA B 1 404 ? -44.800 17.193 -24.446 1.00 61.55 387 ALA B CA 1
ATOM 5954 C C . ALA B 1 404 ? -46.135 17.029 -23.740 1.00 62.29 387 ALA B C 1
ATOM 5955 O O . ALA B 1 404 ? -46.577 17.917 -23.006 1.00 62.80 387 ALA B O 1
ATOM 5957 N N . GLY B 1 405 ? -46.778 15.891 -23.966 1.00 62.32 388 GLY B N 1
ATOM 5958 C CA . GLY B 1 405 ? -48.081 15.663 -23.378 1.00 61.42 388 GLY B CA 1
ATOM 5959 C C . GLY B 1 405 ? -48.133 15.348 -21.902 1.00 60.53 388 GLY B C 1
ATOM 5960 O O . GLY B 1 405 ? -48.375 16.222 -21.069 1.00 60.51 388 GLY B O 1
ATOM 5961 N N . GLU B 1 406 ? -47.915 14.080 -21.582 1.00 61.07 389 GLU B N 1
ATOM 5962 C CA . GLU B 1 406 ? -47.975 13.619 -20.206 1.00 60.32 389 GLU B CA 1
ATOM 5963 C C . GLU B 1 406 ? -46.618 13.198 -19.686 1.00 59.50 389 GLU B C 1
ATOM 5964 O O . GLU B 1 406 ? -45.736 12.824 -20.460 1.00 59.33 389 GLU B O 1
ATOM 5970 N N . PRO B 1 407 ? -46.428 13.265 -18.360 1.00 58.69 390 PRO B N 1
ATOM 5971 C CA . PRO B 1 407 ? -45.144 12.864 -17.787 1.00 58.47 390 PRO B CA 1
ATOM 5972 C C . PRO B 1 407 ? -44.771 11.484 -18.314 1.00 57.82 390 PRO B C 1
ATOM 5973 O O . PRO B 1 407 ? -45.647 10.679 -18.654 1.00 58.79 390 PRO B O 1
ATOM 5977 N N . ARG B 1 408 ? -43.473 11.211 -18.361 1.00 56.84 391 ARG B N 1
ATOM 5978 C CA . ARG B 1 408 ? -42.993 9.928 -18.832 1.00 55.49 391 ARG B CA 1
ATOM 5979 C C . ARG B 1 408 ? -42.088 9.286 -17.793 1.00 55.04 391 ARG B C 1
ATOM 5980 O O . ARG B 1 408 ? -40.901 9.596 -17.722 1.00 54.23 391 ARG B O 1
ATOM 5988 N N . PRO B 1 409 ? -42.648 8.399 -16.954 1.00 55.05 392 PRO B N 1
ATOM 5989 C CA . PRO B 1 409 ? -41.868 7.714 -15.921 1.00 55.61 392 PRO B CA 1
ATOM 5990 C C . PRO B 1 409 ? -41.125 6.526 -16.549 1.00 56.54 392 PRO B C 1
ATOM 5991 O O . PRO B 1 409 ? -41.292 6.254 -17.741 1.00 57.13 392 PRO B O 1
ATOM 5995 N N . GLY B 1 410 ? -40.306 5.829 -15.762 1.00 56.66 393 GLY B N 1
ATOM 5996 C CA . GLY B 1 410 ? -39.584 4.684 -16.299 1.00 56.49 393 GLY B CA 1
ATOM 5997 C C . GLY B 1 410 ? -38.290 4.377 -15.571 1.00 56.35 393 GLY B C 1
ATOM 5998 O O . GLY B 1 410 ? -38.113 4.801 -14.431 1.00 57.52 393 GLY B O 1
ATOM 5999 N N . ASN B 1 411 ? -37.383 3.640 -16.212 1.00 54.92 394 ASN B N 1
ATOM 6000 C CA . ASN B 1 411 ? -36.113 3.326 -15.568 1.00 53.59 394 ASN B CA 1
ATOM 6001 C C . ASN B 1 411 ? -35.055 4.328 -16.007 1.00 52.74 394 ASN B C 1
ATOM 6002 O O . ASN B 1 411 ? -34.640 4.351 -17.169 1.00 51.13 394 ASN B O 1
ATOM 6007 N N . TYR B 1 412 ? -34.620 5.154 -15.064 1.00 52.52 395 TYR B N 1
ATOM 6008 C CA . TYR B 1 412 ? -33.618 6.169 -15.347 1.00 52.51 395 TYR B CA 1
ATOM 6009 C C . TYR B 1 412 ? -32.366 5.954 -14.509 1.00 52.22 395 TYR B C 1
ATOM 6010 O O . TYR B 1 412 ? -32.275 6.396 -13.366 1.00 51.95 395 TYR B O 1
ATOM 6019 N N . ARG B 1 413 ? -31.402 5.263 -15.094 1.00 52.08 396 ARG B N 1
ATOM 6020 C CA . ARG B 1 413 ? -30.155 4.988 -14.415 1.00 52.50 396 ARG B CA 1
ATOM 6021 C C . ARG B 1 413 ? -29.338 6.263 -14.209 1.00 51.50 396 ARG B C 1
ATOM 6022 O O . ARG B 1 413 ? -28.954 6.587 -13.081 1.00 50.25 396 ARG B O 1
ATOM 6030 N N . TYR B 1 414 ? -29.082 6.985 -15.302 1.00 50.88 397 TYR B N 1
ATOM 6031 C CA . TYR B 1 414 ? -28.287 8.215 -15.246 1.00 50.03 397 TYR B CA 1
ATOM 6032 C C . TYR B 1 414 ? -28.885 9.400 -16.010 1.00 47.95 397 TYR B C 1
ATOM 6033 O O . TYR B 1 414 ? -29.811 9.242 -16.800 1.00 48.33 397 TYR B O 1
ATOM 6042 N N . ALA B 1 415 ? -28.350 10.590 -15.766 1.00 46.57 398 ALA B N 1
ATOM 6043 C CA . ALA B 1 415 ? -28.851 11.787 -16.430 1.00 45.42 398 ALA B CA 1
ATOM 6044 C C . ALA B 1 415 ? -27.843 12.937 -16.474 1.00 44.39 398 ALA B C 1
ATOM 6045 O O . ALA B 1 415 ? -26.808 12.906 -15.801 1.00 44.60 398 ALA B O 1
ATOM 6047 N N . ILE B 1 416 ? -28.150 13.951 -17.279 1.00 43.54 399 ILE B N 1
ATOM 6048 C CA . ILE B 1 416 ? -27.275 15.103 -17.407 1.00 41.69 399 ILE B CA 1
ATOM 6049 C C . ILE B 1 416 ? -28.051 16.408 -17.504 1.00 41.01 399 ILE B C 1
ATOM 6050 O O . ILE B 1 416 ? -29.057 16.489 -18.197 1.00 39.46 399 ILE B O 1
ATOM 6055 N N . ASN B 1 417 ? -27.580 17.418 -16.777 1.00 41.86 400 ASN B N 1
ATOM 6056 C CA . ASN B 1 417 ? -28.195 18.736 -16.789 1.00 42.47 400 ASN B CA 1
ATOM 6057 C C . ASN B 1 417 ? -27.361 19.668 -17.642 1.00 42.75 400 ASN B C 1
ATOM 6058 O O . ASN B 1 417 ? -26.147 19.767 -17.461 1.00 43.07 400 ASN B O 1
ATOM 6063 N N . ASN B 1 418 ? -28.024 20.363 -18.560 1.00 42.22 401 ASN B N 1
ATOM 6064 C CA . ASN B 1 418 ? -27.358 21.292 -19.449 1.00 41.31 401 ASN B CA 1
ATOM 6065 C C . ASN B 1 418 ? -27.580 22.731 -19.070 1.00 41.89 401 ASN B C 1
ATOM 6066 O O . ASN B 1 418 ? -28.708 23.156 -18.797 1.00 41.58 401 ASN B O 1
ATOM 6071 N N . SER B 1 419 ? -26.472 23.463 -19.044 1.00 42.12 402 SER B N 1
ATOM 6072 C CA . SER B 1 419 ? -26.472 24.877 -18.733 1.00 41.73 402 SER B CA 1
ATOM 6073 C C . SER B 1 419 ? -25.413 25.546 -19.582 1.00 41.69 402 SER B C 1
ATOM 6074 O O . SER B 1 419 ? -24.232 25.456 -19.279 1.00 41.54 402 SER B O 1
ATOM 6077 N N . PHE B 1 420 ? -25.853 26.204 -20.649 1.00 41.99 403 PHE B N 1
ATOM 6078 C CA . PHE B 1 420 ? -24.966 26.899 -21.615 1.00 41.96 403 PHE B CA 1
ATOM 6079 C C . PHE B 1 420 ? -25.420 28.343 -21.727 1.00 42.74 403 PHE B C 1
ATOM 6080 O O . PHE B 1 420 ? -26.376 28.699 -22.471 1.00 42.96 403 PHE B O 1
ATOM 6088 N N . GLY B 1 421 ? -24.909 29.227 -20.886 1.00 43.05 404 GLY B N 1
ATOM 6089 C CA . GLY B 1 421 ? -25.376 30.608 -20.821 1.00 44.65 404 GLY B CA 1
ATOM 6090 C C . GLY B 1 421 ? -24.821 31.550 -21.841 1.00 46.36 404 GLY B C 1
ATOM 6091 O O . GLY B 1 421 ? -23.705 31.361 -22.383 1.00 47.57 404 GLY B O 1
ATOM 6092 N N . PHE B 1 422 ? -25.586 32.657 -22.025 1.00 15.00 405 PHE B N 1
ATOM 6093 C CA . PHE B 1 422 ? -25.233 33.635 -23.046 1.00 15.00 405 PHE B CA 1
ATOM 6094 C C . PHE B 1 422 ? -23.754 33.997 -22.971 1.00 15.00 405 PHE B C 1
ATOM 6095 O O . PHE B 1 422 ? -23.192 33.986 -21.861 1.00 47.86 405 PHE B O 1
ATOM 6103 N N . GLY B 1 423 ? -23.085 34.227 -24.061 1.00 46.97 406 GLY B N 1
ATOM 6104 C CA . GLY B 1 423 ? -21.666 34.521 -24.016 1.00 45.40 406 GLY B CA 1
ATOM 6105 C C . GLY B 1 423 ? -20.859 33.267 -24.295 1.00 44.99 406 GLY B C 1
ATOM 6106 O O . GLY B 1 423 ? -19.646 33.318 -24.491 1.00 46.90 406 GLY B O 1
ATOM 6107 N N . GLY B 1 424 ? -21.535 32.127 -24.303 1.00 43.47 407 GLY B N 1
ATOM 6108 C CA . GLY B 1 424 ? -20.850 30.880 -24.566 1.00 40.96 407 GLY B CA 1
ATOM 6109 C C . GLY B 1 424 ? -20.196 30.246 -23.358 1.00 39.79 407 GLY B C 1
ATOM 6110 O O . GLY B 1 424 ? -19.032 29.885 -23.416 1.00 40.35 407 GLY B O 1
ATOM 6111 N N . HIS B 1 425 ? -20.934 30.130 -22.260 1.00 39.84 408 HIS B N 1
ATOM 6112 C CA . HIS B 1 425 ? -20.427 29.496 -21.042 1.00 39.66 408 HIS B CA 1
ATOM 6113 C C . HIS B 1 425 ? -21.163 28.170 -20.926 1.00 39.29 408 HIS B C 1
ATOM 6114 O O . HIS B 1 425 ? -22.384 28.145 -20.734 1.00 40.10 408 HIS B O 1
ATOM 6121 N N . ASN B 1 426 ? -20.415 27.074 -21.053 1.00 37.80 409 ASN B N 1
ATOM 6122 C CA . ASN B 1 426 ? -21.001 25.740 -21.021 1.00 35.50 409 ASN B CA 1
ATOM 6123 C C . ASN B 1 426 ? -20.692 24.901 -19.780 1.00 35.09 409 ASN B C 1
ATOM 6124 O O . ASN B 1 426 ? -19.539 24.789 -19.366 1.00 34.91 409 ASN B O 1
ATOM 6129 N N . VAL B 1 427 ? -21.730 24.309 -19.196 1.00 34.65 410 VAL B N 1
ATOM 6130 C CA . VAL B 1 427 ? -21.575 23.445 -18.031 1.00 36.39 410 VAL B CA 1
ATOM 6131 C C . VAL B 1 427 ? -22.516 22.257 -18.163 1.00 37.03 410 VAL B C 1
ATOM 6132 O O . VAL B 1 427 ? -23.690 22.415 -18.470 1.00 36.02 410 VAL B O 1
ATOM 6136 N N . ALA B 1 428 ? -21.973 21.064 -17.948 1.00 39.84 411 ALA B N 1
ATOM 6137 C CA . ALA B 1 428 ? -22.724 19.810 -18.033 1.00 42.75 411 ALA B CA 1
ATOM 6138 C C . ALA B 1 428 ? -22.401 18.959 -16.800 1.00 43.90 411 ALA B C 1
ATOM 6139 O O . ALA B 1 428 ? -21.247 18.576 -16.585 1.00 45.46 411 ALA B O 1
ATOM 6141 N N . ILE B 1 429 ? -23.419 18.661 -15.997 1.00 43.99 412 ILE B N 1
ATOM 6142 C CA . ILE B 1 429 ? -23.221 17.883 -14.777 1.0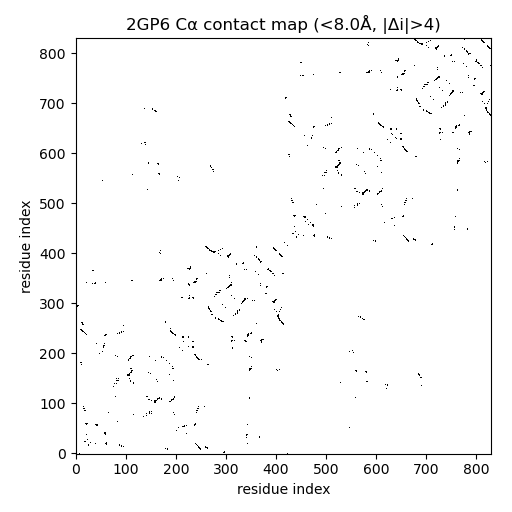0 44.64 412 ILE B CA 1
ATOM 6143 C C . ILE B 1 429 ? -23.939 16.541 -14.827 1.00 44.33 412 ILE B C 1
ATOM 6144 O O . ILE B 1 429 ? -25.117 16.466 -15.157 1.00 44.84 412 ILE B O 1
ATOM 6149 N N . ALA B 1 430 ? -23.217 15.483 -14.481 1.00 45.43 413 ALA B N 1
ATOM 6150 C CA . ALA B 1 430 ? -23.771 14.143 -14.503 1.00 46.38 413 ALA B CA 1
ATOM 6151 C C . ALA B 1 430 ? -24.334 13.708 -13.162 1.00 47.81 413 ALA B C 1
ATOM 6152 O O . ALA B 1 430 ? -23.646 13.725 -12.142 1.00 47.67 413 ALA B O 1
ATOM 6154 N N . PHE B 1 431 ? -25.597 13.297 -13.196 1.00 49.35 414 PHE B N 1
ATOM 6155 C CA . PHE B 1 431 ? -26.322 12.830 -12.021 1.00 50.63 414 PHE B CA 1
ATOM 6156 C C . PHE B 1 431 ? -26.728 11.352 -12.156 1.00 52.40 414 PHE B C 1
ATOM 6157 O O . PHE B 1 431 ? -27.325 10.942 -13.161 1.00 52.61 414 PHE B O 1
ATOM 6165 N N . GLY B 1 432 ? -26.402 10.564 -11.134 1.00 53.13 415 GLY B N 1
ATOM 6166 C CA . GLY B 1 432 ? -26.752 9.156 -11.135 1.00 54.91 415 GLY B CA 1
ATOM 6167 C C . GLY B 1 432 ? -27.709 8.834 -9.998 1.00 56.41 415 GLY B C 1
ATOM 6168 O O . GLY B 1 432 ? -27.574 9.364 -8.891 1.00 56.40 415 GLY B O 1
ATOM 6169 N N . ARG B 1 433 ? -28.689 7.977 -10.266 1.00 56.91 416 ARG B N 1
ATOM 6170 C CA . ARG B 1 433 ? -29.644 7.602 -9.234 1.00 57.98 416 ARG B CA 1
ATOM 6171 C C . ARG B 1 433 ? -28.916 6.911 -8.092 1.00 58.77 416 ARG B C 1
ATOM 6172 O O . ARG B 1 433 ? -27.824 6.365 -8.277 1.00 59.36 416 ARG B O 1
ATOM 6180 N N . TYR B 1 434 ? -29.508 6.940 -6.906 1.00 58.94 417 TYR B N 1
ATOM 6181 C CA . TYR B 1 434 ? -28.884 6.270 -5.779 1.00 59.40 417 TYR B CA 1
ATOM 6182 C C . TYR B 1 434 ? -29.634 4.964 -5.518 1.00 60.28 417 TYR B C 1
ATOM 6183 O O . TYR B 1 434 ? -30.823 4.890 -5.901 1.00 55.34 417 TYR B O 1
#